Protein AF-0000000068105060 (afdb_homodimer)

Sequence (1138 aa):
MLHSFTGTIVTPLQQAKKQLSLEEVIQKEKKWDTNNPNSKKIDKLIGEMIALQNLPFSFVEGLGFRRLIQELAPKYNFRGRNFFTDFVCNELYIKLAAKVKELIEKYDYKSFTTDIWTDPSSGVSLLSLTCHGVSENFERSSIVLKCETFDDRHTGDIIAEKFNTMLAEWNISNEKVHCMIRDEGSNMKRGMRLALLNDLDCTVHKLQIVIRHGLRSQECIEAVKQKCKKITSHFNHSTIAQKQLEKIQDRLNQSHLKVFQDCVTRWNSTFYMFERFMKIKDALSLYANDHNIESILPEEWKVIECCLEVLKPFEEATREMSSSQALISSVIPIIQMLLKKLDVYLTKPRESDSIRLAVSNLKSQFSAKFSSLEDNNLYAISTYLDPRYKHKFFKPVTEEKIKDEIIKMVNDPVVPDSPKSPAEKTKRMRMGDSLDPEPGTSSMSKKTCLKSDLAMMLGSSSEDEGEGEPDNSSPDALLRKELVIYRNKKRLDLDENPLNWWKVNRCEFKILSKLACRYLSPPPASVPSEQLFSGAGLIYNPLRNRLEAEKAAILLFIKYNSPIFNFNYMLHSFTGTIVTPLQQAKKQLSLEEVIQKEKKWDTNNPNSKKIDKLIGEMIALQNLPFSFVEGLGFRRLIQELAPKYNFRGRNFFTDFVCNELYIKLAAKVKELIEKYDYKSFTTDIWTDPSSGVSLLSLTCHGVSENFERSSIVLKCETFDDRHTGDIIAEKFNTMLAEWNISNEKVHCMIRDEGSNMKRGMRLALLNDLDCTVHKLQIVIRHGLRSQECIEAVKQKCKKITSHFNHSTIAQKQLEKIQDRLNQSHLKVFQDCVTRWNSTFYMFERFMKIKDALSLYANDHNIESILPEEWKVIECCLEVLKPFEEATREMSSSQALISSVIPIIQMLLKKLDVYLTKPRESDSIRLAVSNLKSQFSAKFSSLEDNNLYAISTYLDPRYKHKFFKPVTEEKIKDEIIKMVNDPVVPDSPKSPAEKTKRMRMGDSLDPEPGTSSMSKKTCLKSDLAMMLGSSSEDEGEGEPDNSSPDALLRKELVIYRNKKRLDLDENPLNWWKVNRCEFKILSKLACRYLSPPPASVPSEQLFSGAGLIYNPLRNRLEAEKAAILLFIKYNSPIFNFNY

Nearest PDB structures (foldseek):
  4d1q-assembly1_A-2  TM=7.156E-01  e=6.241E-18  Musca domestica
  6dww-assembly1_A  TM=7.640E-01  e=5.724E-16  Musca domestica
  8sjd-assembly1_D  TM=7.293E-01  e=8.371E-16  Musca domestica
  8sjd-assembly1_A  TM=7.475E-01  e=1.906E-14  Musca domestica
  2bw3-assembly1_A  TM=6.206E-01  e=7.525E-15  Musca domestica

Structure (mmCIF, N/CA/C/O backbone):
data_AF-0000000068105060-model_v1
#
loop_
_entity.id
_entity.type
_entity.pdbx_description
1 polymer 'HAT C-terminal dimerisation domain-containing protein'
#
loop_
_atom_site.group_PDB
_atom_site.id
_atom_site.type_symbol
_atom_site.label_atom_id
_atom_site.label_alt_id
_atom_site.label_comp_id
_atom_site.label_asym_id
_atom_site.label_entity_id
_atom_site.label_seq_id
_atom_site.pdbx_PDB_ins_code
_atom_site.Cartn_x
_atom_site.Cartn_y
_atom_site.Cartn_z
_atom_site.occupancy
_atom_site.B_iso_or_equiv
_atom_site.auth_seq_id
_atom_site.auth_comp_id
_atom_site.auth_asym_id
_atom_site.auth_atom_id
_atom_site.pdbx_PDB_model_num
ATOM 1 N N . MET A 1 1 ? -19.062 -10.891 -35.531 1 18.02 1 MET A N 1
ATOM 2 C CA . MET A 1 1 ? -19.422 -10.398 -34.219 1 18.02 1 MET A CA 1
ATOM 3 C C . MET A 1 1 ? -18.875 -11.312 -33.125 1 18.02 1 MET A C 1
ATOM 5 O O . MET A 1 1 ? -19.469 -11.438 -32.062 1 18.02 1 MET A O 1
ATOM 9 N N . LEU A 1 2 ? -17.766 -11.977 -33.375 1 18.69 2 LEU A N 1
ATOM 10 C CA . LEU A 1 2 ? -17.25 -13.273 -32.938 1 18.69 2 LEU A CA 1
ATOM 11 C C . LEU A 1 2 ? -16.781 -13.227 -31.484 1 18.69 2 LEU A C 1
ATOM 13 O O . LEU A 1 2 ? -15.867 -12.461 -31.156 1 18.69 2 LEU A O 1
ATOM 17 N N . HIS A 1 3 ? -17.703 -13.367 -30.453 1 21 3 HIS A N 1
ATOM 18 C CA . HIS A 1 3 ? -17.828 -13.477 -29 1 21 3 HIS A CA 1
ATOM 19 C C . HIS A 1 3 ? -16.797 -14.422 -28.422 1 21 3 HIS A C 1
ATOM 21 O O . HIS A 1 3 ? -16.938 -15.641 -28.516 1 21 3 HIS A O 1
ATOM 27 N N . SER A 1 4 ? -15.562 -14.148 -28.859 1 23.39 4 SER A N 1
ATOM 28 C CA . SER A 1 4 ? -14.477 -15.109 -28.719 1 23.39 4 SER A CA 1
ATOM 29 C C . SER A 1 4 ? -14.383 -15.617 -27.281 1 23.39 4 SER A C 1
ATOM 31 O O . SER A 1 4 ? -14.32 -14.828 -26.328 1 23.39 4 SER A O 1
ATOM 33 N N . PHE A 1 5 ? -14.961 -16.719 -26.969 1 24.86 5 PHE A N 1
ATOM 34 C CA . PHE A 1 5 ? -15.102 -17.656 -25.859 1 24.86 5 PHE A CA 1
ATOM 35 C C . PHE A 1 5 ? -13.742 -17.969 -25.25 1 24.86 5 PHE A C 1
ATOM 37 O O . PHE A 1 5 ? -13.117 -18.969 -25.609 1 24.86 5 PHE A O 1
ATOM 44 N N . THR A 1 6 ? -12.758 -17.078 -25.438 1 30.95 6 THR A N 1
ATOM 45 C CA . THR A 1 6 ? -11.445 -17.453 -24.906 1 30.95 6 THR A CA 1
ATOM 46 C C . THR A 1 6 ? -11.578 -18 -23.484 1 30.95 6 THR A C 1
ATOM 48 O O . THR A 1 6 ? -12.117 -17.312 -22.609 1 30.95 6 THR A O 1
ATOM 51 N N . GLY A 1 7 ? -11.883 -19.156 -23.359 1 31.59 7 GLY A N 1
ATOM 52 C CA . GLY A 1 7 ? -12.062 -19.969 -22.156 1 31.59 7 GLY A CA 1
ATOM 53 C C . GLY A 1 7 ? -11.016 -19.703 -21.094 1 31.59 7 GLY A C 1
ATOM 54 O O . GLY A 1 7 ? -9.953 -20.328 -21.094 1 31.59 7 GLY A O 1
ATOM 55 N N . THR A 1 8 ? -10.578 -18.484 -20.891 1 38.88 8 THR A N 1
ATOM 56 C CA . THR A 1 8 ? -9.641 -18 -19.891 1 38.88 8 THR A CA 1
ATOM 57 C C . THR A 1 8 ? -9.844 -18.719 -18.562 1 38.88 8 THR A C 1
ATOM 59 O O . THR A 1 8 ? -10.961 -18.781 -18.047 1 38.88 8 THR A O 1
ATOM 62 N N . ILE A 1 9 ? -8.969 -19.812 -18.375 1 45.62 9 ILE A N 1
ATOM 63 C CA . ILE A 1 9 ? -8.836 -20.688 -17.219 1 45.62 9 ILE A CA 1
ATOM 64 C C . ILE A 1 9 ? -8.906 -19.859 -15.938 1 45.62 9 ILE A C 1
ATOM 66 O O . ILE A 1 9 ? -8.07 -18.984 -15.711 1 45.62 9 ILE A O 1
ATOM 70 N N . VAL A 1 10 ? -10.109 -19.656 -15.383 1 60.59 10 VAL A N 1
ATOM 71 C CA . VAL A 1 10 ? -10.609 -18.781 -14.328 1 60.59 10 VAL A CA 1
ATOM 72 C C . VAL A 1 10 ? -10.305 -19.406 -12.961 1 60.59 10 VAL A C 1
ATOM 74 O O . VAL A 1 10 ? -10.547 -20.594 -12.734 1 60.59 10 VAL A O 1
ATOM 77 N N . THR A 1 11 ? -9.297 -18.969 -12.172 1 73.12 11 THR A N 1
ATOM 78 C CA . THR A 1 11 ? -9.094 -19.312 -10.773 1 73.12 11 THR A CA 1
ATOM 79 C C . THR A 1 11 ? -10.422 -19.359 -10.031 1 73.12 11 THR A C 1
ATOM 81 O O . THR A 1 11 ? -11.43 -18.828 -10.508 1 73.12 11 THR A O 1
ATOM 84 N N . PRO A 1 12 ? -10.43 -20.203 -9.039 1 73.06 12 PRO A N 1
ATOM 85 C CA . PRO A 1 12 ? -11.672 -20.234 -8.25 1 73.06 12 PRO A CA 1
ATOM 86 C C . PRO A 1 12 ? -12.18 -18.844 -7.895 1 73.06 12 PRO A C 1
ATOM 88 O O . PRO A 1 12 ? -13.391 -18.609 -7.898 1 73.06 12 PRO A O 1
ATOM 91 N N . LEU A 1 13 ? -11.281 -18.062 -7.648 1 76.75 13 LEU A N 1
ATOM 92 C CA . LEU A 1 13 ? -11.672 -16.688 -7.32 1 76.75 13 LEU A CA 1
ATOM 93 C C . LEU A 1 13 ? -12.328 -16.016 -8.523 1 76.75 13 LEU A C 1
ATOM 95 O O . LEU A 1 13 ? -13.352 -15.336 -8.375 1 76.75 13 LEU A O 1
ATOM 99 N N . GLN A 1 14 ? -11.742 -16.234 -9.68 1 74.88 14 GLN A N 1
ATOM 100 C CA . GLN A 1 14 ? -12.289 -15.648 -10.906 1 74.88 14 GLN A CA 1
ATOM 101 C C . GLN A 1 14 ? -13.641 -16.266 -11.25 1 74.88 14 GLN A C 1
ATOM 103 O O . GLN A 1 14 ? -14.547 -15.57 -11.711 1 74.88 14 GLN A O 1
ATOM 108 N N . GLN A 1 15 ? -13.719 -17.547 -10.961 1 77.19 15 GLN A N 1
ATOM 109 C CA . GLN A 1 15 ? -14.977 -18.25 -11.203 1 77.19 15 GLN A CA 1
ATOM 110 C C . GLN A 1 15 ? -16.078 -17.719 -10.273 1 77.19 15 GLN A C 1
ATOM 112 O O . GLN A 1 15 ? -17.219 -17.547 -10.703 1 77.19 15 GLN A O 1
ATOM 117 N N . ALA A 1 16 ? -15.719 -17.562 -9.07 1 80.25 16 ALA A N 1
ATOM 118 C CA . ALA A 1 16 ? -16.688 -17.031 -8.102 1 80.25 16 ALA A CA 1
ATOM 119 C C . ALA A 1 16 ? -17.172 -15.648 -8.5 1 80.25 16 ALA A C 1
ATOM 121 O O . ALA A 1 16 ? -18.344 -15.328 -8.352 1 80.25 16 ALA A O 1
ATOM 122 N N . LYS A 1 17 ? -16.359 -14.922 -9.008 1 81.19 17 LYS A N 1
ATOM 123 C CA . LYS A 1 17 ? -16.703 -13.578 -9.461 1 81.19 17 LYS A CA 1
ATOM 124 C C . LYS A 1 17 ? -17.656 -13.641 -10.656 1 81.19 17 LYS A C 1
ATOM 126 O O . LYS A 1 17 ? -18.625 -12.883 -10.711 1 81.19 17 LYS A O 1
ATOM 131 N N . LYS A 1 18 ? -17.297 -14.516 -11.562 1 77.62 18 LYS A N 1
ATOM 132 C CA . LYS A 1 18 ? -18.141 -14.688 -12.734 1 77.62 18 LYS A CA 1
ATOM 133 C C . LYS A 1 18 ? -19.547 -15.156 -12.336 1 77.62 18 LYS A C 1
ATOM 135 O O . LYS A 1 18 ? -20.547 -14.688 -12.891 1 77.62 18 LYS A O 1
ATOM 140 N N . GLN A 1 19 ? -19.578 -16.016 -11.383 1 77.25 19 GLN A N 1
ATOM 141 C CA . GLN A 1 19 ? -20.859 -16.531 -10.922 1 77.25 19 GLN A CA 1
ATOM 142 C C . GLN A 1 19 ? -21.703 -15.438 -10.281 1 77.25 19 GLN A C 1
ATOM 144 O O . GLN A 1 19 ? -22.922 -15.367 -10.492 1 77.25 19 GLN A O 1
ATOM 149 N N . LEU A 1 20 ? -21.094 -14.703 -9.516 1 78.75 20 LEU A N 1
ATOM 150 C CA . LEU A 1 20 ? -21.797 -13.594 -8.883 1 78.75 20 LEU A CA 1
ATOM 151 C C . LEU A 1 20 ? -22.344 -12.625 -9.922 1 78.75 20 LEU A C 1
ATOM 153 O O . LEU A 1 20 ? -23.469 -12.148 -9.805 1 78.75 20 LEU A O 1
ATOM 157 N N . SER A 1 21 ? -21.547 -12.383 -10.898 1 74.88 21 SER A N 1
ATOM 158 C CA . SER A 1 21 ? -21.969 -11.492 -11.969 1 74.88 21 SER A CA 1
ATOM 159 C C . SER A 1 21 ? -23.172 -12.062 -12.727 1 74.88 21 SER A C 1
ATOM 161 O O . SER A 1 21 ? -24.078 -11.32 -13.102 1 74.88 21 SER A O 1
ATOM 163 N N . LEU A 1 22 ? -23.109 -13.398 -12.891 1 76.06 22 LEU A N 1
ATOM 164 C CA . LEU A 1 22 ? -24.219 -14.07 -13.578 1 76.06 22 LEU A CA 1
ATOM 165 C C . LEU A 1 22 ? -25.5 -13.984 -12.75 1 76.06 22 LEU A C 1
ATOM 167 O O . LEU A 1 22 ? -26.578 -13.758 -13.297 1 76.06 22 LEU A O 1
ATOM 171 N N . GLU A 1 23 ? -25.359 -14.148 -11.555 1 78.44 23 GLU A N 1
ATOM 172 C CA . GLU A 1 23 ? -26.516 -14.062 -10.664 1 78.44 23 GLU A CA 1
ATOM 173 C C . GLU A 1 23 ? -27.109 -12.656 -10.672 1 78.44 23 GLU A C 1
ATOM 175 O O . GLU A 1 23 ? -28.328 -12.5 -10.609 1 78.44 23 GLU A O 1
ATOM 180 N N . GLU A 1 24 ? -26.297 -11.719 -10.766 1 77.06 24 GLU A N 1
ATOM 181 C CA . GLU A 1 24 ? -26.734 -10.328 -10.812 1 77.06 24 GLU A CA 1
ATOM 182 C C . GLU A 1 24 ? -27.547 -10.055 -12.07 1 77.06 24 GLU A C 1
ATOM 184 O O . GLU A 1 24 ? -28.547 -9.328 -12.016 1 77.06 24 GLU A O 1
ATOM 189 N N . VAL A 1 25 ? -27.125 -10.688 -13.109 1 69.81 25 VAL A N 1
ATOM 190 C CA . VAL A 1 25 ? -27.797 -10.477 -14.383 1 69.81 25 VAL A CA 1
ATOM 191 C C . VAL A 1 25 ? -29.172 -11.141 -14.359 1 69.81 25 VAL A C 1
ATOM 193 O O . VAL A 1 25 ? -30.156 -10.578 -14.852 1 69.81 25 VAL A O 1
ATOM 196 N N . ILE A 1 26 ? -29.25 -12.258 -13.727 1 73.62 26 ILE A N 1
ATOM 197 C CA . ILE A 1 26 ? -30.484 -13.031 -13.688 1 73.62 26 ILE A CA 1
ATOM 198 C C . ILE A 1 26 ? -31.5 -12.312 -12.805 1 73.62 26 ILE A C 1
ATOM 200 O O . ILE A 1 26 ? -32.688 -12.312 -13.109 1 73.62 26 ILE A O 1
ATOM 204 N N . GLN A 1 27 ? -31.062 -11.656 -11.836 1 76.06 27 GLN A N 1
ATOM 205 C CA . GLN A 1 27 ? -31.969 -11.039 -10.867 1 76.06 27 GLN A CA 1
ATOM 206 C C . GLN A 1 27 ? -32.156 -9.555 -11.156 1 76.06 27 GLN A C 1
ATOM 208 O O . GLN A 1 27 ? -32.656 -8.805 -10.305 1 76.06 27 GLN A O 1
ATOM 213 N N . LYS A 1 28 ? -31.781 -9.148 -12.289 1 74.56 28 LYS A N 1
ATOM 214 C CA . LYS A 1 28 ? -31.766 -7.73 -12.633 1 74.56 28 LYS A CA 1
ATOM 215 C C . LYS A 1 28 ? -33.156 -7.129 -12.547 1 74.56 28 LYS A C 1
ATOM 217 O O . LYS A 1 28 ? -33.312 -5.988 -12.109 1 74.56 28 LYS A O 1
ATOM 222 N N . GLU A 1 29 ? -34.094 -7.844 -12.844 1 71.62 29 GLU A N 1
ATOM 223 C CA . GLU A 1 29 ? -35.469 -7.344 -12.883 1 71.62 29 GLU A CA 1
ATOM 224 C C . GLU A 1 29 ? -36 -7.078 -11.469 1 71.62 29 GLU A C 1
ATOM 226 O O . GLU A 1 29 ? -36.875 -6.25 -11.281 1 71.62 29 GLU A O 1
ATOM 231 N N . LYS A 1 30 ? -35.469 -7.637 -10.555 1 78.56 30 LYS A N 1
ATOM 232 C CA . LYS A 1 30 ? -35.969 -7.508 -9.18 1 78.56 30 LYS A CA 1
ATOM 233 C C . LYS A 1 30 ? -35.188 -6.441 -8.422 1 78.56 30 LYS A C 1
ATOM 235 O O . LYS A 1 30 ? -35.5 -6.113 -7.281 1 78.56 30 LYS A O 1
ATOM 240 N N . LYS A 1 31 ? -34.312 -5.82 -9.18 1 87.56 31 LYS A N 1
ATOM 241 C CA . LYS A 1 31 ? -33.438 -4.875 -8.5 1 87.56 31 LYS A CA 1
ATOM 242 C C . LYS A 1 31 ? -33.938 -3.445 -8.641 1 87.56 31 LYS A C 1
ATOM 244 O O . LYS A 1 31 ? -34.719 -3.146 -9.547 1 87.56 31 LYS A O 1
ATOM 249 N N . TRP A 1 32 ? -33.625 -2.604 -7.684 1 87.5 32 TRP A N 1
ATOM 250 C CA . TRP A 1 32 ? -34 -1.194 -7.711 1 87.5 32 TRP A CA 1
ATOM 251 C C . TRP A 1 32 ? -33.375 -0.483 -8.898 1 87.5 32 TRP A C 1
ATOM 253 O O . TRP A 1 32 ? -32.219 -0.784 -9.266 1 87.5 32 TRP A O 1
ATOM 263 N N . ASP A 1 33 ? -34.062 0.39 -9.422 1 81.69 33 ASP A N 1
ATOM 264 C CA . ASP A 1 33 ? -33.5 1.203 -10.492 1 81.69 33 ASP A CA 1
ATOM 265 C C . ASP A 1 33 ? -32.562 2.266 -9.945 1 81.69 33 ASP A C 1
ATOM 267 O O . ASP A 1 33 ? -32.469 2.443 -8.727 1 81.69 33 ASP A O 1
ATOM 271 N N . THR A 1 34 ? -31.891 2.9 -10.844 1 80.81 34 THR A N 1
ATOM 272 C CA . THR A 1 34 ? -30.875 3.891 -10.492 1 80.81 34 THR A CA 1
ATOM 273 C C . THR A 1 34 ? -31.516 5.094 -9.797 1 80.81 34 THR A C 1
ATOM 275 O O . THR A 1 34 ? -30.875 5.762 -8.992 1 80.81 34 THR A O 1
ATOM 278 N N . ASN A 1 35 ? -32.781 5.281 -10.047 1 84.38 35 ASN A N 1
ATOM 279 C CA . ASN A 1 35 ? -33.438 6.465 -9.508 1 84.38 35 ASN A CA 1
ATOM 280 C C . ASN A 1 35 ? -34.156 6.156 -8.195 1 84.38 35 ASN A C 1
ATOM 282 O O . ASN A 1 35 ? -34.688 7.059 -7.547 1 84.38 35 ASN A O 1
ATOM 286 N N . ASN A 1 36 ? -34.125 4.918 -7.793 1 89.69 36 ASN A N 1
ATOM 287 C CA . ASN A 1 36 ? -34.688 4.543 -6.508 1 89.69 36 ASN A CA 1
ATOM 288 C C . ASN A 1 36 ? -34 5.254 -5.352 1 89.69 36 ASN A C 1
ATOM 290 O O . ASN A 1 36 ? -32.75 5.312 -5.305 1 89.69 36 ASN A O 1
ATOM 294 N N . PRO A 1 37 ? -34.781 5.824 -4.496 1 91.75 37 PRO A N 1
ATOM 295 C CA . PRO A 1 37 ? -34.188 6.582 -3.387 1 91.75 37 PRO A CA 1
ATOM 296 C C . PRO A 1 37 ? -33.281 5.727 -2.508 1 91.75 37 PRO A C 1
ATOM 298 O O . PRO A 1 37 ? -32.281 6.219 -2.006 1 91.75 37 PRO A O 1
ATOM 301 N N . ASN A 1 38 ? -33.688 4.555 -2.311 1 92.5 38 ASN A N 1
ATOM 302 C CA . ASN A 1 38 ? -32.844 3.668 -1.514 1 92.5 38 ASN A CA 1
ATOM 303 C C . ASN A 1 38 ? -31.516 3.393 -2.201 1 92.5 38 ASN A C 1
ATOM 305 O O . ASN A 1 38 ? -30.469 3.348 -1.547 1 92.5 38 ASN A O 1
ATOM 309 N N . SER A 1 39 ? -31.578 3.195 -3.451 1 93.44 39 SER A N 1
ATOM 310 C CA . SER A 1 39 ? -30.359 2.975 -4.227 1 93.44 39 SER A CA 1
ATOM 311 C C . SER A 1 39 ? -29.438 4.184 -4.156 1 93.44 39 SER A C 1
ATOM 313 O O . SER A 1 39 ? -28.219 4.035 -4 1 93.44 39 SER A O 1
ATOM 315 N N . LYS A 1 40 ? -30.047 5.301 -4.254 1 93.94 40 LYS A N 1
ATOM 316 C CA . LYS A 1 40 ? -29.266 6.535 -4.203 1 93.94 40 LYS A CA 1
ATOM 317 C C . LYS A 1 40 ? -28.594 6.715 -2.842 1 93.94 40 LYS A C 1
ATOM 319 O O . LYS A 1 40 ? -27.469 7.176 -2.756 1 93.94 40 LYS A O 1
ATOM 324 N N . LYS A 1 41 ? -29.344 6.422 -1.874 1 95.5 41 LYS A N 1
ATOM 325 C CA . LYS A 1 41 ? -28.812 6.52 -0.52 1 95.5 41 LYS A CA 1
ATOM 326 C C . LYS A 1 41 ? -27.641 5.566 -0.325 1 95.5 41 LYS A C 1
ATOM 328 O O . LYS A 1 41 ? -26.609 5.941 0.257 1 95.5 41 LYS A O 1
ATOM 333 N N . ILE A 1 42 ? -27.781 4.375 -0.786 1 96.12 42 ILE A N 1
ATOM 334 C CA . ILE A 1 42 ? -26.734 3.373 -0.667 1 96.12 42 ILE A CA 1
ATOM 335 C C . ILE A 1 42 ? -25.516 3.799 -1.494 1 96.12 42 ILE A C 1
ATOM 337 O O . ILE A 1 42 ? -24.375 3.664 -1.049 1 96.12 42 ILE A O 1
ATOM 341 N N . ASP A 1 43 ? -25.766 4.32 -2.697 1 96.44 43 ASP A N 1
ATOM 342 C CA . ASP A 1 43 ? -24.688 4.828 -3.543 1 96.44 43 ASP A CA 1
ATOM 343 C C . ASP A 1 43 ? -23.891 5.914 -2.826 1 96.44 43 ASP A C 1
ATOM 345 O O . ASP A 1 43 ? -22.656 5.926 -2.877 1 96.44 43 ASP A O 1
ATOM 349 N N . LYS A 1 44 ? -24.594 6.797 -2.197 1 96.75 44 LYS A N 1
ATOM 350 C CA . LYS A 1 44 ? -23.953 7.883 -1.457 1 96.75 44 LYS A CA 1
ATOM 351 C C . LYS A 1 44 ? -23.062 7.34 -0.345 1 96.75 44 LYS A C 1
ATOM 353 O O . LYS A 1 44 ? -21.906 7.762 -0.205 1 96.75 44 LYS A O 1
ATOM 358 N N . LEU A 1 45 ? -23.609 6.434 0.405 1 97.31 45 LEU A N 1
ATOM 359 C CA . LEU A 1 45 ? -22.875 5.871 1.533 1 97.31 45 LEU A CA 1
ATOM 360 C C . LEU A 1 45 ? -21.641 5.113 1.054 1 97.31 45 LEU A C 1
ATOM 362 O O . LEU A 1 45 ? -20.578 5.176 1.687 1 97.31 45 LEU A O 1
ATOM 366 N N . ILE A 1 46 ? -21.75 4.379 -0.064 1 97.62 46 ILE A N 1
ATOM 367 C CA . ILE A 1 46 ? -20.625 3.664 -0.641 1 97.62 46 ILE A CA 1
ATOM 368 C C . ILE A 1 46 ? -19.578 4.664 -1.13 1 97.62 46 ILE A C 1
ATOM 370 O O . ILE A 1 46 ? -18.375 4.488 -0.891 1 97.62 46 ILE A O 1
ATOM 374 N N . GLY A 1 47 ? -20 5.68 -1.841 1 97.19 47 GLY A N 1
ATOM 375 C CA . GLY A 1 47 ? -19.094 6.727 -2.281 1 97.19 47 GLY A CA 1
ATOM 376 C C . GLY A 1 47 ? -18.328 7.371 -1.14 1 97.19 47 GLY A C 1
ATOM 377 O O . GLY A 1 47 ? -17.125 7.582 -1.235 1 97.19 47 GLY A O 1
ATOM 378 N N . GLU A 1 48 ? -19.016 7.688 -0.063 1 97.12 48 GLU A N 1
ATOM 379 C CA . GLU A 1 48 ? -18.375 8.258 1.123 1 97.12 48 GLU A CA 1
ATOM 380 C C . GLU A 1 48 ? -17.375 7.285 1.733 1 97.12 48 GLU A C 1
ATOM 382 O O . GLU A 1 48 ? -16.312 7.695 2.195 1 97.12 48 GLU A O 1
ATOM 387 N N . MET A 1 49 ? -17.766 6.008 1.767 1 97.25 49 MET A N 1
ATOM 388 C CA . MET A 1 49 ? -16.875 4.984 2.305 1 97.25 49 MET A CA 1
ATOM 389 C C . MET A 1 49 ? -15.57 4.934 1.515 1 97.25 49 MET A C 1
ATOM 391 O O . MET A 1 49 ? -14.484 4.852 2.1 1 97.25 49 MET A O 1
ATOM 395 N N . ILE A 1 50 ? -15.664 4.973 0.201 1 96.12 50 ILE A N 1
ATOM 396 C CA . ILE A 1 50 ? -14.5 4.945 -0.674 1 96.12 50 ILE A CA 1
ATOM 397 C C . ILE A 1 50 ? -13.578 6.113 -0.34 1 96.12 50 ILE A C 1
ATOM 399 O O . ILE A 1 50 ? -12.367 5.938 -0.202 1 96.12 50 ILE A O 1
ATOM 403 N N . ALA A 1 51 ? -14.102 7.242 -0.143 1 95 51 ALA A N 1
ATOM 404 C CA . ALA A 1 51 ? -13.328 8.445 0.15 1 95 51 ALA A CA 1
ATOM 405 C C . ALA A 1 51 ? -12.766 8.406 1.568 1 95 51 ALA A C 1
ATOM 407 O O . ALA A 1 51 ? -11.562 8.594 1.774 1 95 51 ALA A O 1
ATOM 408 N N . LEU A 1 52 ? -13.594 8.125 2.553 1 94.44 52 LEU A N 1
ATOM 409 C CA . LEU A 1 52 ? -13.25 8.188 3.967 1 94.44 52 LEU A CA 1
ATOM 410 C C . LEU A 1 52 ? -12.172 7.168 4.312 1 94.44 52 LEU A C 1
ATOM 412 O O . LEU A 1 52 ? -11.344 7.402 5.199 1 94.44 52 LEU A O 1
ATOM 416 N N . GLN A 1 53 ? -12.18 6.078 3.611 1 93.06 53 GLN A N 1
ATOM 417 C CA . GLN A 1 53 ? -11.25 5.012 3.973 1 93.06 53 GLN A CA 1
ATOM 418 C C . GLN A 1 53 ? -10.211 4.789 2.875 1 93.06 53 GLN A C 1
ATOM 420 O O . GLN A 1 53 ? -9.562 3.742 2.83 1 93.06 53 GLN A O 1
ATOM 425 N N . ASN A 1 54 ? -10.141 5.723 1.942 1 90.81 54 ASN A N 1
ATOM 426 C CA . ASN A 1 54 ? -9.117 5.73 0.901 1 90.81 54 ASN A CA 1
ATOM 427 C C . ASN A 1 54 ? -9.133 4.438 0.093 1 90.81 54 ASN A C 1
ATOM 429 O O . ASN A 1 54 ? -8.078 3.844 -0.155 1 90.81 54 ASN A O 1
ATOM 433 N N . LEU A 1 55 ? -10.25 3.922 -0.273 1 93.31 55 LEU A N 1
ATOM 434 C CA . LEU A 1 55 ? -10.359 2.674 -1.019 1 93.31 55 LEU A CA 1
ATOM 435 C C . LEU A 1 55 ? -10.227 2.922 -2.518 1 93.31 55 LEU A C 1
ATOM 437 O O . LEU A 1 55 ? -10.68 3.949 -3.025 1 93.31 55 LEU A O 1
ATOM 441 N N . PRO A 1 56 ? -9.562 1.97 -3.24 1 92.06 56 PRO A N 1
ATOM 442 C CA . PRO A 1 56 ? -9.664 2.057 -4.699 1 92.06 56 PRO A CA 1
ATOM 443 C C . PRO A 1 56 ? -11.094 1.897 -5.207 1 92.06 56 PRO A C 1
ATOM 445 O O . PRO A 1 56 ? -11.898 1.191 -4.59 1 92.06 56 PRO A O 1
ATOM 448 N N . PHE A 1 57 ? -11.398 2.52 -6.301 1 92.88 57 PHE A N 1
ATOM 449 C CA . PHE A 1 57 ? -12.75 2.445 -6.84 1 92.88 57 PHE A CA 1
ATOM 450 C C . PHE A 1 57 ? -13.102 1.012 -7.223 1 92.88 57 PHE A C 1
ATOM 452 O O . PHE A 1 57 ? -14.273 0.629 -7.207 1 92.88 57 PHE A O 1
ATOM 459 N N . SER A 1 58 ? -12.148 0.208 -7.539 1 92.62 58 SER A N 1
ATOM 460 C CA . SER A 1 58 ? -12.375 -1.182 -7.922 1 92.62 58 SER A CA 1
ATOM 461 C C . SER A 1 58 ? -12.859 -2.012 -6.738 1 92.62 58 SER A C 1
ATOM 463 O O . SER A 1 58 ? -13.305 -3.146 -6.91 1 92.62 58 SER A O 1
ATOM 465 N N . PHE A 1 59 ? -12.758 -1.458 -5.578 1 93.69 59 PHE A N 1
ATOM 466 C CA . PHE A 1 59 ? -13.211 -2.135 -4.367 1 93.69 59 PHE A CA 1
ATOM 467 C C . PHE A 1 59 ? -14.641 -2.639 -4.527 1 93.69 59 PHE A C 1
ATOM 469 O O . PHE A 1 59 ? -14.969 -3.742 -4.086 1 93.69 59 PHE A O 1
ATOM 476 N N . VAL A 1 60 ? -15.484 -1.844 -5.141 1 95.62 60 VAL A N 1
ATOM 477 C CA . VAL A 1 60 ? -16.922 -2.111 -5.215 1 95.62 60 VAL A CA 1
ATOM 478 C C . VAL A 1 60 ? -17.172 -3.328 -6.102 1 95.62 60 VAL A C 1
ATOM 480 O O . VAL A 1 60 ? -18.25 -3.912 -6.07 1 95.62 60 VAL A O 1
ATOM 483 N N . GLU A 1 61 ? -16.203 -3.652 -6.82 1 93.69 61 GLU A N 1
ATOM 484 C CA . GLU A 1 61 ? -16.328 -4.805 -7.707 1 93.69 61 GLU A CA 1
ATOM 485 C C . GLU A 1 61 ? -15.812 -6.078 -7.031 1 93.69 61 GLU A C 1
ATOM 487 O O . GLU A 1 61 ? -15.93 -7.168 -7.594 1 93.69 61 GLU A O 1
ATOM 492 N N . GLY A 1 62 ? -15.273 -5.934 -5.871 1 93.88 62 GLY A N 1
ATOM 493 C CA . GLY A 1 62 ? -14.719 -7.074 -5.16 1 93.88 62 GLY A CA 1
ATOM 494 C C . GLY A 1 62 ? -15.766 -8.094 -4.758 1 93.88 62 GLY A C 1
ATOM 495 O O . GLY A 1 62 ? -16.891 -7.734 -4.422 1 93.88 62 GLY A O 1
ATOM 496 N N . LEU A 1 63 ? -15.383 -9.344 -4.742 1 94 63 LEU A N 1
ATOM 497 C CA . LEU A 1 63 ? -16.281 -10.453 -4.453 1 94 63 LEU A CA 1
ATOM 498 C C . LEU A 1 63 ? -16.812 -10.375 -3.023 1 94 63 LEU A C 1
ATOM 500 O O . LEU A 1 63 ? -18 -10.562 -2.781 1 94 63 LEU A O 1
ATOM 504 N N . GLY A 1 64 ? -15.898 -10.07 -2.066 1 95.44 64 GLY A N 1
ATOM 505 C CA . GLY A 1 64 ? -16.281 -10.008 -0.666 1 95.44 64 GLY A CA 1
ATOM 506 C C . GLY A 1 64 ? -17.312 -8.93 -0.378 1 95.44 64 GLY A C 1
ATOM 507 O O . GLY A 1 64 ? -18.328 -9.188 0.269 1 95.44 64 GLY A O 1
ATOM 508 N N . PHE A 1 65 ? -17.109 -7.773 -0.93 1 96.69 65 PHE A N 1
ATOM 509 C CA . PHE A 1 65 ? -18.016 -6.645 -0.724 1 96.69 65 PHE A CA 1
ATOM 510 C C . PHE A 1 65 ? -19.375 -6.914 -1.354 1 96.69 65 PHE A C 1
ATOM 512 O O . PHE A 1 65 ? -20.406 -6.664 -0.737 1 96.69 65 PHE A O 1
ATOM 519 N N . ARG A 1 66 ? -19.359 -7.387 -2.525 1 94.81 66 ARG A N 1
ATOM 520 C CA . ARG A 1 66 ? -20.594 -7.625 -3.244 1 94.81 66 ARG A CA 1
ATOM 521 C C . ARG A 1 66 ? -21.438 -8.695 -2.551 1 94.81 66 ARG A C 1
ATOM 523 O O . ARG A 1 66 ? -22.656 -8.586 -2.473 1 94.81 66 ARG A O 1
ATOM 530 N N . ARG A 1 67 ? -20.797 -9.758 -2.033 1 95 67 ARG A N 1
ATOM 531 C CA . ARG A 1 67 ? -21.516 -10.797 -1.305 1 95 67 ARG A CA 1
ATOM 532 C C . ARG A 1 67 ? -22.156 -10.234 -0.036 1 95 67 ARG A C 1
ATOM 534 O O . ARG A 1 67 ? -23.281 -10.586 0.305 1 95 67 ARG A O 1
ATOM 541 N N . LEU A 1 68 ? -21.453 -9.352 0.657 1 96.69 68 LEU A N 1
ATOM 542 C CA . LEU A 1 68 ? -21.969 -8.734 1.872 1 96.69 68 LEU A CA 1
ATOM 543 C C . LEU A 1 68 ? -23.172 -7.852 1.562 1 96.69 68 LEU A C 1
ATOM 545 O O . LEU A 1 68 ? -24.219 -7.957 2.219 1 96.69 68 LEU A O 1
ATOM 549 N N . ILE A 1 69 ? -23.078 -7.027 0.542 1 95.81 69 ILE A N 1
ATOM 550 C CA . ILE A 1 69 ? -24.141 -6.09 0.2 1 95.81 69 ILE A CA 1
ATOM 551 C C . ILE A 1 69 ? -25.344 -6.855 -0.335 1 95.81 69 ILE A C 1
ATOM 553 O O . ILE A 1 69 ? -26.5 -6.48 -0.073 1 95.81 69 ILE A O 1
ATOM 557 N N . GLN A 1 70 ? -25.047 -7.891 -1.112 1 93 70 GLN A N 1
ATOM 558 C CA . GLN A 1 70 ? -26.141 -8.711 -1.625 1 93 70 GLN A CA 1
ATOM 559 C C . GLN A 1 70 ? -27 -9.273 -0.487 1 93 70 GLN A C 1
ATOM 561 O O . GLN A 1 70 ? -28.219 -9.359 -0.604 1 93 70 GLN A O 1
ATOM 566 N N . GLU A 1 71 ? -26.375 -9.672 0.539 1 93.75 71 GLU A N 1
ATOM 567 C CA . GLU A 1 71 ? -27.078 -10.203 1.703 1 93.75 71 GLU A CA 1
ATOM 568 C C . GLU A 1 71 ? -27.859 -9.109 2.426 1 93.75 71 GLU A C 1
ATOM 570 O O . GLU A 1 71 ? -29 -9.32 2.838 1 93.75 71 GLU A O 1
ATOM 575 N N . LEU A 1 72 ? -27.297 -7.941 2.576 1 95.25 72 LEU A N 1
ATOM 576 C CA . LEU A 1 72 ? -27.875 -6.871 3.389 1 95.25 72 LEU A CA 1
ATOM 577 C C . LEU A 1 72 ? -28.891 -6.074 2.592 1 95.25 72 LEU A C 1
ATOM 579 O O . LEU A 1 72 ? -29.844 -5.535 3.16 1 95.25 72 LEU A O 1
ATOM 583 N N . ALA A 1 73 ? -28.688 -5.934 1.281 1 94.12 73 ALA A N 1
ATOM 584 C CA . ALA A 1 73 ? -29.578 -5.219 0.373 1 94.12 73 ALA A CA 1
ATOM 585 C C . ALA A 1 73 ? -29.766 -5.992 -0.93 1 94.12 73 ALA A C 1
ATOM 587 O O . ALA A 1 73 ? -29.266 -5.582 -1.979 1 94.12 73 ALA A O 1
ATOM 588 N N . PRO A 1 74 ? -30.578 -6.969 -0.897 1 91.62 74 PRO A N 1
ATOM 589 C CA . PRO A 1 74 ? -30.734 -7.859 -2.047 1 91.62 74 PRO A CA 1
ATOM 590 C C . PRO A 1 74 ? -31.312 -7.152 -3.27 1 91.62 74 PRO A C 1
ATOM 592 O O . PRO A 1 74 ? -31.094 -7.59 -4.402 1 91.62 74 PRO A O 1
ATOM 595 N N . LYS A 1 75 ? -31.953 -6.051 -3.051 1 92.69 75 LYS A N 1
ATOM 596 C CA . LYS A 1 75 ? -32.594 -5.359 -4.164 1 92.69 75 LYS A CA 1
ATOM 597 C C . LYS A 1 75 ? -31.672 -4.293 -4.758 1 92.69 75 LYS A C 1
ATOM 599 O O . LYS A 1 75 ? -32.031 -3.645 -5.746 1 92.69 75 LYS A O 1
ATOM 604 N N . TYR A 1 76 ? -30.562 -4.156 -4.172 1 93.25 76 TYR A N 1
ATOM 605 C CA . TYR A 1 76 ? -29.609 -3.166 -4.664 1 93.25 76 TYR A CA 1
ATOM 606 C C . TYR A 1 76 ? -28.938 -3.648 -5.941 1 93.25 76 TYR A C 1
ATOM 608 O O . TYR A 1 76 ? -28.469 -4.789 -6.016 1 93.25 76 TYR A O 1
ATOM 616 N N . ASN A 1 77 ? -28.875 -2.793 -6.891 1 90.12 77 ASN A N 1
ATOM 617 C CA . ASN A 1 77 ? -28.172 -3.084 -8.141 1 90.12 77 ASN A CA 1
ATOM 618 C C . ASN A 1 77 ? -26.719 -2.637 -8.086 1 90.12 77 ASN A C 1
ATOM 620 O O . ASN A 1 77 ? -26.438 -1.44 -8.008 1 90.12 77 ASN A O 1
ATOM 624 N N . PHE A 1 78 ? -25.844 -3.572 -8.234 1 90.38 78 PHE A N 1
ATOM 625 C CA . PHE A 1 78 ? -24.422 -3.281 -8.109 1 90.38 78 PHE A CA 1
ATOM 626 C C . PHE A 1 78 ? -23.953 -2.412 -9.266 1 90.38 78 PHE A C 1
ATOM 628 O O . PHE A 1 78 ? -24.391 -2.594 -10.406 1 90.38 78 PHE A O 1
ATOM 635 N N . ARG A 1 79 ? -23.125 -1.492 -8.906 1 90.25 79 ARG A N 1
ATOM 636 C CA . ARG A 1 79 ? -22.531 -0.584 -9.891 1 90.25 79 ARG A CA 1
ATOM 637 C C . ARG A 1 79 ? -21.031 -0.824 -10.023 1 90.25 79 ARG A C 1
ATOM 639 O O . ARG A 1 79 ? -20.406 -1.382 -9.117 1 90.25 79 ARG A O 1
ATOM 646 N N . GLY A 1 80 ? -20.516 -0.446 -11.141 1 91.31 80 GLY A N 1
ATOM 647 C CA . GLY A 1 80 ? -19.094 -0.604 -11.367 1 91.31 80 GLY A CA 1
ATOM 648 C C . GLY A 1 80 ? -18.281 0.582 -10.891 1 91.31 80 GLY A C 1
ATOM 649 O O . GLY A 1 80 ? -18.828 1.592 -10.453 1 91.31 80 GLY A O 1
ATOM 650 N N . ARG A 1 81 ? -17.031 0.443 -10.969 1 92.38 81 ARG A N 1
ATOM 651 C CA . ARG A 1 81 ? -16.109 1.461 -10.469 1 92.38 81 ARG A CA 1
ATOM 652 C C . ARG A 1 81 ? -16.297 2.781 -11.211 1 92.38 81 ARG A C 1
ATOM 654 O O . ARG A 1 81 ? -16.203 3.854 -10.609 1 92.38 81 ARG A O 1
ATOM 661 N N . ASN A 1 82 ? -16.594 2.766 -12.445 1 92.12 82 ASN A N 1
ATOM 662 C CA . ASN A 1 82 ? -16.75 3.98 -13.234 1 92.12 82 ASN A CA 1
ATOM 663 C C . ASN A 1 82 ? -17.953 4.797 -12.789 1 92.12 82 ASN A C 1
ATOM 665 O O . ASN A 1 82 ? -17.938 6.027 -12.852 1 92.12 82 ASN A O 1
ATOM 669 N N . PHE A 1 83 ? -19 4.059 -12.398 1 94.12 83 PHE A N 1
ATOM 670 C CA . PHE A 1 83 ? -20.188 4.742 -11.898 1 94.12 83 PHE A CA 1
ATOM 671 C C . PHE A 1 83 ? -19.844 5.57 -10.664 1 94.12 83 PHE A C 1
ATOM 673 O O . PHE A 1 83 ? -20.297 6.711 -10.531 1 94.12 83 PHE A O 1
ATOM 680 N N . PHE A 1 84 ? -19.062 5.094 -9.812 1 94.88 84 PHE A N 1
ATOM 681 C CA . PHE A 1 84 ? -18.719 5.793 -8.578 1 94.88 84 PHE A CA 1
ATOM 682 C C . PHE A 1 84 ? -17.703 6.891 -8.844 1 94.88 84 PHE A C 1
ATOM 684 O O . PHE A 1 84 ? -17.766 7.965 -8.242 1 94.88 84 PHE A O 1
ATOM 691 N N . THR A 1 85 ? -16.766 6.629 -9.727 1 90.81 85 THR A N 1
ATOM 692 C CA . THR A 1 85 ? -15.711 7.602 -10.016 1 90.81 85 THR A CA 1
ATOM 693 C C . THR A 1 85 ? -16.281 8.797 -10.781 1 90.81 85 THR A C 1
ATOM 695 O O . THR A 1 85 ? -15.961 9.945 -10.469 1 90.81 85 THR A O 1
ATOM 698 N N . ASP A 1 86 ? -17.156 8.531 -11.695 1 91.56 86 ASP A N 1
ATOM 699 C CA . ASP A 1 86 ? -17.562 9.562 -12.648 1 91.56 86 ASP A CA 1
ATOM 700 C C . ASP A 1 86 ? -18.859 10.227 -12.211 1 91.56 86 ASP A C 1
ATOM 702 O O . ASP A 1 86 ? -19.094 11.398 -12.5 1 91.56 86 ASP A O 1
ATOM 706 N N . PHE A 1 87 ? -19.641 9.492 -11.5 1 93.06 87 PHE A N 1
ATOM 707 C CA . PHE A 1 87 ? -20.953 10.047 -11.219 1 93.06 87 PHE A CA 1
ATOM 708 C C . PHE A 1 87 ? -21.125 10.297 -9.727 1 93.06 87 PHE A C 1
ATOM 710 O O . PHE A 1 87 ? -21.266 11.445 -9.297 1 93.06 87 PHE A O 1
ATOM 717 N N . VAL A 1 88 ? -21.062 9.273 -8.891 1 95.5 88 VAL A N 1
ATOM 718 C CA . VAL A 1 88 ? -21.406 9.375 -7.473 1 95.5 88 VAL A CA 1
ATOM 719 C C . VAL A 1 88 ? -20.453 10.367 -6.785 1 95.5 88 VAL A C 1
ATOM 721 O O . VAL A 1 88 ? -20.906 11.281 -6.094 1 95.5 88 VAL A O 1
ATOM 724 N N . CYS A 1 89 ? -19.156 10.211 -6.926 1 94.75 89 CYS A N 1
ATOM 725 C CA . CYS A 1 89 ? -18.188 11.062 -6.238 1 94.75 89 CYS A CA 1
ATOM 726 C C . CYS A 1 89 ? -18.266 12.5 -6.754 1 94.75 89 CYS A C 1
ATOM 728 O O . CYS A 1 89 ? -18.078 13.445 -5.992 1 94.75 89 CYS A O 1
ATOM 730 N N . ASN A 1 90 ? -18.531 12.625 -8.023 1 94.69 90 ASN A N 1
ATOM 731 C CA . ASN A 1 90 ? -18.719 13.969 -8.57 1 94.69 90 ASN A CA 1
ATOM 732 C C . ASN A 1 90 ? -19.953 14.648 -7.988 1 94.69 90 ASN A C 1
ATOM 734 O O . ASN A 1 90 ? -19.922 15.844 -7.695 1 94.69 90 ASN A O 1
ATOM 738 N N . GLU A 1 91 ? -20.969 13.883 -7.895 1 95.75 91 GLU A N 1
ATOM 739 C CA . GLU A 1 91 ? -22.172 14.422 -7.289 1 95.75 91 GLU A CA 1
ATOM 740 C C . GLU A 1 91 ? -21.938 14.812 -5.836 1 95.75 91 GLU A C 1
ATOM 742 O O . GLU A 1 91 ? -22.406 15.867 -5.391 1 95.75 91 GLU A O 1
ATOM 747 N N . LEU A 1 92 ? -21.297 13.969 -5.125 1 96.94 92 LEU A N 1
ATOM 748 C CA . LEU A 1 92 ? -20.969 14.266 -3.734 1 96.94 92 LEU A CA 1
ATOM 749 C C . LEU A 1 92 ? -20.109 15.523 -3.637 1 96.94 92 LEU A C 1
ATOM 751 O O . LEU A 1 92 ? -20.328 16.359 -2.748 1 96.94 92 LEU A O 1
ATOM 755 N N . TYR A 1 93 ? -19.188 15.672 -4.531 1 95.94 93 TYR A N 1
ATOM 756 C CA . TYR A 1 93 ? -18.312 16.844 -4.566 1 95.94 93 TYR A CA 1
ATOM 757 C C . TYR A 1 93 ? -19.125 18.125 -4.758 1 95.94 93 TYR A C 1
ATOM 759 O O . TYR A 1 93 ? -18.938 19.109 -4.043 1 95.94 93 TYR A O 1
ATOM 767 N N . ILE A 1 94 ? -20.016 18.047 -5.699 1 96.19 94 ILE A N 1
ATOM 768 C CA . ILE A 1 94 ? -20.812 19.219 -6.043 1 96.19 94 ILE A CA 1
ATOM 769 C C . ILE A 1 94 ? -21.672 19.641 -4.848 1 96.19 94 ILE A C 1
ATOM 771 O O . ILE A 1 94 ? -21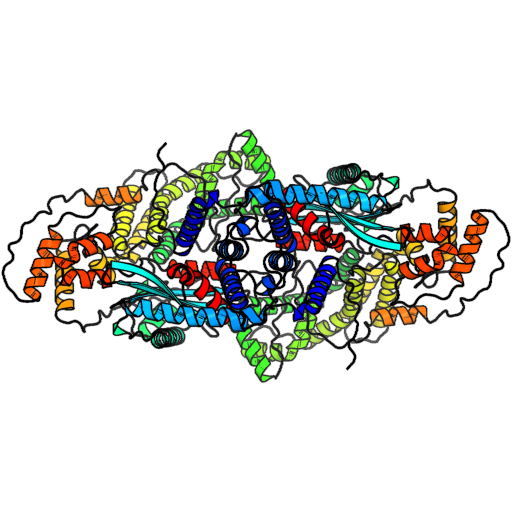.719 20.812 -4.484 1 96.19 94 ILE A O 1
ATOM 775 N N . LYS A 1 95 ? -22.312 18.688 -4.258 1 96.81 95 LYS A N 1
ATOM 776 C CA . LYS A 1 95 ? -23.172 18.969 -3.109 1 96.81 95 LYS A CA 1
ATOM 777 C C . LYS A 1 95 ? -22.359 19.5 -1.934 1 96.81 95 LYS A C 1
ATOM 779 O O . LYS A 1 95 ? -22.766 20.469 -1.277 1 96.81 95 LYS A O 1
ATOM 784 N N . LEU A 1 96 ? -21.281 18.891 -1.685 1 96.31 96 LEU A N 1
ATOM 785 C CA . LEU A 1 96 ? -20.422 19.297 -0.578 1 96.31 96 LEU A CA 1
ATOM 786 C C . LEU A 1 96 ? -19.812 20.672 -0.84 1 96.31 96 LEU A C 1
ATOM 788 O O . LEU A 1 96 ? -19.656 21.469 0.083 1 96.31 96 LEU A O 1
ATOM 792 N N . ALA A 1 97 ? -19.375 20.891 -2.08 1 96.19 97 ALA A N 1
ATOM 793 C CA . ALA A 1 97 ? -18.812 22.188 -2.455 1 96.19 97 ALA A CA 1
ATOM 794 C C . ALA A 1 97 ? -19.797 23.312 -2.191 1 96.19 97 ALA A C 1
ATOM 796 O O . ALA A 1 97 ? -19.406 24.406 -1.782 1 96.19 97 ALA A O 1
ATOM 797 N N . ALA A 1 98 ? -21.031 23.016 -2.428 1 96.44 98 ALA A N 1
ATOM 798 C CA . ALA A 1 98 ? -22.062 24.016 -2.162 1 96.44 98 ALA A CA 1
ATOM 799 C C . ALA A 1 98 ? -22.141 24.344 -0.672 1 96.44 98 ALA A C 1
ATOM 801 O O . ALA A 1 98 ? -22.266 25.5 -0.288 1 96.44 98 ALA A O 1
ATOM 802 N N . LYS A 1 99 ? -22.062 23.328 0.133 1 96.25 99 LYS A N 1
ATOM 803 C CA . LYS A 1 99 ? -22.094 23.531 1.58 1 96.25 99 LYS A CA 1
ATOM 804 C C . LYS A 1 99 ? -20.844 24.281 2.051 1 96.25 99 LYS A C 1
ATOM 806 O O . LYS A 1 99 ? -20.938 25.109 2.961 1 96.25 99 LYS A O 1
ATOM 811 N N . VAL A 1 100 ? -19.75 23.938 1.5 1 95.69 100 VAL A N 1
ATOM 812 C CA . VAL A 1 100 ? -18.5 24.594 1.845 1 95.69 100 VAL A CA 1
ATOM 813 C C . VAL A 1 100 ? -18.578 26.078 1.493 1 95.69 100 VAL A C 1
ATOM 815 O O . VAL A 1 100 ? -18.141 26.938 2.271 1 95.69 100 VAL A O 1
ATOM 818 N N . LYS A 1 101 ? -19.125 26.375 0.365 1 95.5 101 LYS A N 1
ATOM 819 C CA . LYS A 1 101 ? -19.281 27.766 -0.059 1 95.5 101 LYS A CA 1
ATOM 820 C C . LYS A 1 101 ? -20.125 28.547 0.935 1 95.5 101 LYS A C 1
ATOM 822 O O . LYS A 1 101 ? -19.812 29.688 1.272 1 95.5 101 LYS A O 1
ATOM 827 N N . GLU A 1 102 ? -21.141 27.906 1.349 1 94.44 102 GLU A N 1
ATOM 828 C CA . GLU A 1 102 ? -22.016 28.547 2.332 1 94.44 102 GLU A CA 1
ATOM 829 C C . GLU A 1 102 ? -21.281 28.812 3.639 1 94.44 102 GLU A C 1
ATOM 831 O O . GLU A 1 102 ? -21.438 29.875 4.246 1 94.44 102 GLU A O 1
ATOM 836 N N . LEU A 1 103 ? -20.531 27.922 4.031 1 93.69 103 LEU A N 1
ATOM 837 C CA . LEU A 1 103 ? -19.812 28.016 5.301 1 93.69 103 LEU A CA 1
ATOM 838 C C . LEU A 1 103 ? -18.766 29.125 5.246 1 93.69 103 LEU A C 1
ATOM 840 O O . LEU A 1 103 ? -18.641 29.922 6.18 1 93.69 103 LEU A O 1
ATOM 844 N N . ILE A 1 104 ? -17.984 29.219 4.184 1 94.06 104 ILE A N 1
ATOM 845 C CA . ILE A 1 104 ? -16.844 30.141 4.117 1 94.06 104 ILE A CA 1
ATOM 846 C C . ILE A 1 104 ? -17.359 31.562 3.969 1 94.06 104 ILE A C 1
ATOM 848 O O . ILE A 1 104 ? -16.641 32.531 4.277 1 94.06 104 ILE A O 1
ATOM 852 N N . GLU A 1 105 ? -18.578 31.688 3.498 1 92.06 105 GLU A N 1
ATOM 853 C CA . GLU A 1 105 ? -19.172 33 3.369 1 92.06 105 GLU A CA 1
ATOM 854 C C . GLU A 1 105 ? -19.438 33.625 4.738 1 92.06 105 GLU A C 1
ATOM 856 O O . GLU A 1 105 ? -19.562 34.844 4.855 1 92.06 105 GLU A O 1
ATOM 861 N N . LYS A 1 106 ? -19.422 32.844 5.746 1 90.75 106 LYS A N 1
ATOM 862 C CA . LYS A 1 106 ? -19.688 33.344 7.102 1 90.75 106 LYS A CA 1
ATOM 863 C C . LYS A 1 106 ? -18.453 34.031 7.688 1 90.75 106 LYS A C 1
ATOM 865 O O . LYS A 1 106 ? -18.562 34.719 8.695 1 90.75 106 LYS A O 1
ATOM 870 N N . TYR A 1 107 ? -17.359 33.875 7.055 1 93.75 107 TYR A N 1
ATOM 871 C CA . TYR A 1 107 ? -16.125 34.469 7.559 1 93.75 107 TYR A CA 1
ATOM 872 C C . TYR A 1 107 ? -15.828 35.812 6.867 1 93.75 107 TYR A C 1
ATOM 874 O O . TYR A 1 107 ? -15.836 35.875 5.641 1 93.75 107 TYR A O 1
ATOM 882 N N . ASP A 1 108 ? -15.578 36.781 7.605 1 91.38 108 ASP A N 1
ATOM 883 C CA . ASP A 1 108 ? -15.227 38.062 7.031 1 91.38 108 ASP A CA 1
ATOM 884 C C . ASP A 1 108 ? -13.828 38.031 6.422 1 91.38 108 ASP A C 1
ATOM 886 O O . ASP A 1 108 ? -13.617 38.5 5.301 1 91.38 108 ASP A O 1
ATOM 890 N N . TYR A 1 109 ? -12.883 37.562 7.191 1 94 109 TYR A N 1
ATOM 891 C CA . TYR A 1 109 ? -11.523 37.312 6.715 1 94 109 TYR A CA 1
ATOM 892 C C . TYR A 1 109 ? -11.164 35.844 6.77 1 94 109 TYR A C 1
ATOM 894 O O . TYR A 1 109 ? -11.68 35.094 7.613 1 94 109 TYR A O 1
ATOM 902 N N . LYS A 1 110 ? -10.367 35.5 5.84 1 95.88 110 LYS A N 1
ATOM 903 C CA . LYS A 1 110 ? -10.008 34.094 5.715 1 95.88 110 LYS A CA 1
ATOM 904 C C . LYS A 1 110 ? -8.5 33.906 5.633 1 95.88 110 LYS A C 1
ATOM 906 O O . LYS A 1 110 ? -7.805 34.688 4.984 1 95.88 110 LYS A O 1
ATOM 911 N N . SER A 1 111 ? -8.031 33 6.355 1 96.38 111 SER A N 1
ATOM 912 C CA . SER A 1 111 ? -6.641 32.562 6.223 1 96.38 111 SER A CA 1
ATOM 913 C C . SER A 1 111 ? -6.547 31.219 5.535 1 96.38 111 SER A C 1
ATOM 915 O O . SER A 1 111 ? -7.523 30.469 5.492 1 96.38 111 SER A O 1
ATOM 917 N N . PHE A 1 112 ? -5.324 30.938 4.984 1 96 112 PHE A N 1
ATOM 918 C CA . PHE A 1 112 ? -5.207 29.703 4.203 1 96 112 PHE A CA 1
ATOM 919 C C . PHE A 1 112 ? -3.887 29 4.5 1 96 112 PHE A C 1
ATOM 921 O O . PHE A 1 112 ? -2.904 29.641 4.875 1 96 112 PHE A O 1
ATOM 928 N N . THR A 1 113 ? -3.916 27.75 4.418 1 95.06 113 THR A N 1
ATOM 929 C CA . THR A 1 113 ? -2.705 26.938 4.348 1 95.06 113 THR A CA 1
ATOM 930 C C . THR A 1 113 ? -2.596 26.234 2.994 1 95.06 113 THR A C 1
ATOM 932 O O . THR A 1 113 ? -3.605 25.844 2.41 1 95.06 113 THR A O 1
ATOM 935 N N . THR A 1 114 ? -1.422 26.125 2.52 1 93 114 THR A N 1
ATOM 936 C CA . THR A 1 114 ? -1.208 25.516 1.21 1 93 114 THR A CA 1
ATOM 937 C C . THR A 1 114 ? 0.146 24.828 1.154 1 93 114 THR A C 1
ATOM 939 O O . THR A 1 114 ? 1.033 25.109 1.961 1 93 114 THR A O 1
ATOM 942 N N . ASP A 1 115 ? 0.186 23.875 0.358 1 89.19 115 ASP A N 1
ATOM 943 C CA . ASP A 1 115 ? 1.412 23.125 0.107 1 89.19 115 ASP A CA 1
ATOM 944 C C . ASP A 1 115 ? 1.327 22.359 -1.21 1 89.19 115 ASP A C 1
ATOM 946 O O . ASP A 1 115 ? 0.244 22.219 -1.778 1 89.19 115 ASP A O 1
ATOM 950 N N . ILE A 1 116 ? 2.488 22.016 -1.689 1 86.69 116 ILE A N 1
ATOM 951 C CA . ILE A 1 116 ? 2.555 21.203 -2.896 1 86.69 116 ILE A CA 1
ATOM 952 C C . ILE A 1 116 ? 3.004 19.797 -2.537 1 86.69 116 ILE A C 1
ATOM 954 O O . ILE A 1 116 ? 3.959 19.609 -1.78 1 86.69 116 ILE A O 1
ATOM 958 N N . TRP A 1 117 ? 2.236 18.844 -2.994 1 83.69 117 TRP A N 1
ATOM 959 C CA . TRP A 1 117 ? 2.586 17.438 -2.83 1 83.69 117 TRP A CA 1
ATOM 960 C C . TRP A 1 117 ? 2.848 16.781 -4.18 1 83.69 117 TRP A C 1
ATOM 962 O O . TRP A 1 117 ? 2.039 16.891 -5.102 1 83.69 117 TRP A O 1
ATOM 972 N N . THR A 1 118 ? 4.004 16.172 -4.266 1 78.25 118 THR A N 1
ATOM 973 C CA . THR A 1 118 ? 4.359 15.5 -5.512 1 78.25 118 THR A CA 1
ATOM 974 C C . THR A 1 118 ? 4.676 14.031 -5.266 1 78.25 118 THR A C 1
ATOM 976 O O . THR A 1 118 ? 5.352 13.688 -4.293 1 78.25 118 THR A O 1
ATOM 979 N N . ASP A 1 119 ? 4.082 13.172 -6.027 1 76.44 119 ASP A N 1
ATOM 980 C CA . ASP A 1 119 ? 4.391 11.75 -6.055 1 76.44 119 ASP A CA 1
ATOM 981 C C . ASP A 1 119 ? 4.977 11.344 -7.406 1 76.44 119 ASP A C 1
ATOM 983 O O . ASP A 1 119 ? 4.23 11.055 -8.352 1 76.44 119 ASP A O 1
ATOM 987 N N . PRO A 1 120 ? 6.199 11.195 -7.441 1 69.81 120 PRO A N 1
ATOM 988 C CA . PRO A 1 120 ? 6.84 10.898 -8.727 1 69.81 120 PRO A CA 1
ATOM 989 C C . PRO A 1 120 ? 6.438 9.531 -9.273 1 69.81 120 PRO A C 1
ATOM 991 O O . PRO A 1 120 ? 6.34 9.359 -10.492 1 69.81 120 PRO A O 1
ATOM 994 N N . SER A 1 121 ? 6.262 8.578 -8.414 1 69.44 121 SER A N 1
ATOM 995 C CA . SER A 1 121 ? 5.922 7.234 -8.859 1 69.44 121 SER A CA 1
ATOM 996 C C . SER A 1 121 ? 4.621 7.227 -9.656 1 69.44 121 SER A C 1
ATOM 998 O O . SER A 1 121 ? 4.492 6.496 -10.641 1 69.44 121 SER A O 1
ATOM 1000 N N . SER A 1 122 ? 3.744 8.016 -9.258 1 70.94 122 SER A N 1
ATOM 1001 C CA . SER A 1 122 ? 2.463 8.094 -9.945 1 70.94 122 SER A CA 1
ATOM 1002 C C . SER A 1 122 ? 2.434 9.266 -10.922 1 70.94 122 SER A C 1
ATOM 1004 O O . SER A 1 122 ? 1.501 9.398 -11.719 1 70.94 122 SER A O 1
ATOM 1006 N N . GLY A 1 123 ? 3.455 10.18 -10.852 1 73.19 123 GLY A N 1
ATOM 1007 C CA . GLY A 1 123 ? 3.52 11.344 -11.727 1 73.19 123 GLY A CA 1
ATOM 1008 C C . GLY A 1 123 ? 2.475 12.391 -11.398 1 73.19 123 GLY A C 1
ATOM 1009 O O . GLY A 1 123 ? 1.952 13.055 -12.297 1 73.19 123 GLY A O 1
ATOM 1010 N N . VAL A 1 124 ? 2.141 12.438 -10.156 1 79.75 124 VAL A N 1
ATOM 1011 C CA . VAL A 1 124 ? 1.055 13.328 -9.766 1 79.75 124 VAL A CA 1
ATOM 1012 C C . VAL A 1 124 ? 1.585 14.406 -8.82 1 79.75 124 VAL A C 1
ATOM 1014 O O . VAL A 1 124 ? 2.432 14.133 -7.969 1 79.75 124 VAL A O 1
ATOM 1017 N N . SER A 1 125 ? 1.172 15.688 -9.039 1 83.75 125 SER A N 1
ATOM 1018 C CA . SER A 1 125 ? 1.435 16.812 -8.141 1 83.75 125 SER A CA 1
ATOM 1019 C C . SER A 1 125 ? 0.148 17.547 -7.785 1 83.75 125 SER A C 1
ATOM 1021 O O . SER A 1 125 ? -0.673 17.828 -8.656 1 83.75 125 SER A O 1
ATOM 1023 N N . LEU A 1 126 ? -0.014 17.75 -6.543 1 86.62 126 LEU A N 1
ATOM 1024 C CA . LEU A 1 126 ? -1.233 18.406 -6.066 1 86.62 126 LEU A CA 1
ATOM 1025 C C . LEU A 1 126 ? -0.908 19.656 -5.27 1 86.62 126 LEU A C 1
ATOM 1027 O O . LEU A 1 126 ? 0.072 19.688 -4.523 1 86.62 126 LEU A O 1
ATOM 1031 N N . LEU A 1 127 ? -1.646 20.703 -5.5 1 89.31 127 LEU A N 1
ATOM 1032 C CA . LEU A 1 127 ? -1.612 21.938 -4.723 1 89.31 127 LEU A CA 1
ATOM 1033 C C . LEU A 1 127 ? -2.836 22.031 -3.82 1 89.31 127 LEU A C 1
ATOM 1035 O O . LEU A 1 127 ? -3.973 21.984 -4.301 1 89.31 127 LEU A O 1
ATOM 1039 N N . SER A 1 128 ? -2.582 22.156 -2.566 1 91.69 128 SER A N 1
ATOM 1040 C CA . SER A 1 128 ? -3.693 22.172 -1.621 1 91.69 128 SER A CA 1
ATOM 1041 C C . SER A 1 128 ? -4.074 23.609 -1.239 1 91.69 128 SER A C 1
ATOM 1043 O O . SER A 1 128 ? -3.242 24.516 -1.29 1 91.69 128 SER A O 1
ATOM 1045 N N . LEU A 1 129 ? -5.266 23.797 -0.942 1 94 129 LEU A N 1
ATOM 1046 C CA . LEU A 1 129 ? -5.77 25.047 -0.374 1 94 129 LEU A CA 1
ATOM 1047 C C . LEU A 1 129 ? -6.805 24.766 0.713 1 94 129 LEU A C 1
ATOM 1049 O O . LEU A 1 129 ? -7.887 24.25 0.43 1 94 129 LEU A O 1
ATOM 1053 N N . THR A 1 130 ? -6.461 25.078 1.914 1 94.44 130 THR A N 1
ATOM 1054 C CA . THR A 1 130 ? -7.352 24.875 3.053 1 94.44 130 THR A CA 1
ATOM 1055 C C . THR A 1 130 ? -7.684 26.219 3.711 1 94.44 130 THR A C 1
ATOM 1057 O O . THR A 1 130 ? -6.785 27.016 4 1 94.44 130 THR A O 1
ATOM 1060 N N . CYS A 1 131 ? -8.852 26.438 3.938 1 95.75 131 CYS A N 1
ATOM 1061 C CA . CYS A 1 131 ? -9.328 27.688 4.508 1 95.75 131 CYS A CA 1
ATOM 1062 C C . CYS A 1 131 ? -9.5 27.578 6.016 1 95.75 131 CYS A C 1
ATOM 1064 O O . CYS A 1 131 ? -10.008 26.562 6.512 1 95.75 131 CYS A O 1
ATOM 1066 N N . HIS A 1 132 ? -9.016 28.562 6.703 1 95.25 132 HIS A N 1
ATOM 1067 C CA . HIS A 1 132 ? -9.195 28.703 8.141 1 95.25 132 HIS A CA 1
ATOM 1068 C C . HIS A 1 132 ? -9.938 29.984 8.492 1 95.25 132 HIS A C 1
ATOM 1070 O O . HIS A 1 132 ? -9.469 31.078 8.164 1 95.25 132 HIS A O 1
ATOM 1076 N N . GLY A 1 133 ? -11.055 29.828 9.109 1 94.31 133 GLY A N 1
ATOM 1077 C CA . GLY A 1 133 ? -11.836 31 9.469 1 94.31 133 GLY A CA 1
ATOM 1078 C C . GLY A 1 133 ? -12.469 30.891 10.844 1 94.31 133 GLY A C 1
ATOM 1079 O O . GLY A 1 133 ? -12.625 29.797 11.375 1 94.31 133 GLY A O 1
ATOM 1080 N N . VAL A 1 134 ? -12.664 32.031 11.43 1 95 134 VAL A N 1
ATOM 1081 C CA . VAL A 1 134 ? -13.383 32.125 12.688 1 95 134 VAL A CA 1
ATOM 1082 C C . VAL A 1 134 ? -14.688 32.906 12.477 1 95 134 VAL A C 1
ATOM 1084 O O . VAL A 1 134 ? -14.68 34.031 11.977 1 95 134 VAL A O 1
ATOM 1087 N N . SER A 1 135 ? -15.758 32.281 12.828 1 92.38 135 SER A N 1
ATOM 1088 C CA . SER A 1 135 ? -17.062 32.906 12.648 1 92.38 135 SER A CA 1
ATOM 1089 C C . SER A 1 135 ? -17.297 34 13.672 1 92.38 135 SER A C 1
ATOM 1091 O O . SER A 1 135 ? -16.5 34.219 14.578 1 92.38 135 SER A O 1
ATOM 1093 N N . GLU A 1 136 ? -18.453 34.625 13.508 1 89.69 136 GLU A N 1
ATOM 1094 C CA . GLU A 1 136 ? -18.844 35.688 14.438 1 89.69 136 GLU A CA 1
ATOM 1095 C C . GLU A 1 136 ? -19.078 35.125 15.836 1 89.69 136 GLU A C 1
ATOM 1097 O O . GLU A 1 136 ? -18.922 35.844 16.828 1 89.69 136 GLU A O 1
ATOM 1102 N N . ASN A 1 137 ? -19.422 33.875 15.883 1 90.62 137 ASN A N 1
ATOM 1103 C CA . ASN A 1 137 ? -19.625 33.219 17.156 1 90.62 137 ASN A CA 1
ATOM 1104 C C . ASN A 1 137 ? -18.344 32.531 17.656 1 90.62 137 ASN A C 1
ATOM 1106 O O . ASN A 1 137 ? -18.391 31.703 18.562 1 90.62 137 ASN A O 1
ATOM 1110 N N . PHE A 1 138 ? -17.219 32.906 17.031 1 93.5 138 PHE A N 1
ATOM 1111 C CA . PHE A 1 138 ? -15.867 32.5 17.406 1 93.5 138 PHE A CA 1
ATOM 1112 C C . PHE A 1 138 ? -15.688 31 17.328 1 93.5 138 PHE A C 1
ATOM 1114 O O . PHE A 1 138 ? -15.016 30.406 18.172 1 93.5 138 PHE A O 1
ATOM 1121 N N . GLU A 1 139 ? -16.422 30.453 16.375 1 90.44 139 GLU A N 1
ATOM 1122 C CA . GLU A 1 139 ? -16.188 29.062 16 1 90.44 139 GLU A CA 1
ATOM 1123 C C . GLU A 1 139 ? -15.164 28.969 14.875 1 90.44 139 GLU A C 1
ATOM 1125 O O . GLU A 1 139 ? -15.352 29.531 13.805 1 90.44 139 GLU A O 1
ATOM 1130 N N . ARG A 1 140 ? -14.156 28.25 15.227 1 91.19 140 ARG A N 1
ATOM 1131 C CA . ARG A 1 140 ? -13.094 28.109 14.234 1 91.19 140 ARG A CA 1
ATOM 1132 C C . ARG A 1 140 ? -13.305 26.844 13.398 1 91.19 140 ARG A C 1
ATOM 1134 O O . ARG A 1 140 ? -13.711 25.812 13.914 1 91.19 140 ARG A O 1
ATOM 1141 N N . SER A 1 141 ? -13.086 26.938 12.102 1 89.5 141 SER A N 1
ATOM 1142 C CA . SER A 1 141 ? -13.18 25.781 11.219 1 89.5 141 SER A CA 1
ATOM 1143 C C . SER A 1 141 ? -12.039 25.75 10.203 1 89.5 141 SER A C 1
ATOM 1145 O O . SER A 1 141 ? -11.531 26.812 9.812 1 89.5 141 SER A O 1
ATOM 1147 N N . SER A 1 142 ? -11.523 24.625 9.992 1 91.69 142 SER A N 1
ATOM 1148 C CA . SER A 1 142 ? -10.57 24.359 8.922 1 91.69 142 SER A CA 1
ATOM 1149 C C . SER A 1 142 ? -11.195 23.516 7.82 1 91.69 142 SER A C 1
ATOM 1151 O O . SER A 1 142 ? -11.586 22.359 8.062 1 91.69 142 SER A O 1
ATOM 1153 N N . ILE A 1 143 ? -11.297 24.094 6.645 1 93 143 ILE A N 1
ATOM 1154 C CA . ILE A 1 143 ? -12.055 23.422 5.586 1 93 143 ILE A CA 1
ATOM 1155 C C . ILE A 1 143 ? -11.219 23.391 4.305 1 93 143 ILE A C 1
ATOM 1157 O O . ILE A 1 143 ? -10.664 24.406 3.885 1 93 143 ILE A O 1
ATOM 1161 N N . VAL A 1 144 ? -11.148 22.219 3.67 1 92.75 144 VAL A N 1
ATOM 1162 C CA . VAL A 1 144 ? -10.422 22.062 2.416 1 92.75 144 VAL A CA 1
ATOM 1163 C C . VAL A 1 144 ? -11.227 22.656 1.268 1 92.75 144 VAL A C 1
ATOM 1165 O O . VAL A 1 144 ? -12.391 22.297 1.062 1 92.75 144 VAL A O 1
ATOM 1168 N N . LEU A 1 145 ? -10.641 23.547 0.553 1 93.25 145 LEU A N 1
ATOM 1169 C CA . LEU A 1 145 ? -11.344 24.156 -0.569 1 93.25 145 LEU A CA 1
ATOM 1170 C C . LEU A 1 145 ? -11.016 23.453 -1.874 1 93.25 145 LEU A C 1
ATOM 1172 O O . LEU A 1 145 ? -11.891 23.234 -2.715 1 93.25 145 LEU A O 1
ATOM 1176 N N . LYS A 1 146 ? -9.758 23.125 -1.946 1 89.25 146 LYS A N 1
ATOM 1177 C CA . LYS A 1 146 ? -9.375 22.578 -3.244 1 89.25 146 LYS A CA 1
ATOM 1178 C C . LYS A 1 146 ? -8.062 21.812 -3.148 1 89.25 146 LYS A C 1
ATOM 1180 O O . LYS A 1 146 ? -7.223 22.109 -2.295 1 89.25 146 LYS A O 1
ATOM 1185 N N . CYS A 1 147 ? -7.988 20.812 -3.848 1 86.69 147 CYS A N 1
ATOM 1186 C CA . CYS A 1 147 ? -6.746 20.141 -4.234 1 86.69 147 CYS A CA 1
ATOM 1187 C C . CYS A 1 147 ? -6.559 20.188 -5.746 1 86.69 147 CYS A C 1
ATOM 1189 O O . CYS A 1 147 ? -7.242 19.469 -6.477 1 86.69 147 CYS A O 1
ATOM 1191 N N . GLU A 1 148 ? -5.66 21 -6.102 1 86.25 148 GLU A N 1
ATOM 1192 C CA . GLU A 1 148 ? -5.496 21.25 -7.531 1 86.25 148 GLU A CA 1
ATOM 1193 C C . GLU A 1 148 ? -4.312 20.453 -8.094 1 86.25 148 GLU A C 1
ATOM 1195 O O . GLU A 1 148 ? -3.27 20.344 -7.449 1 86.25 148 GLU A O 1
ATOM 1200 N N . THR A 1 149 ? -4.484 20 -9.305 1 84.06 149 THR A N 1
ATOM 1201 C CA . THR A 1 149 ? -3.422 19.25 -9.969 1 84.06 149 THR A CA 1
ATOM 1202 C C . THR A 1 149 ? -2.42 20.188 -10.625 1 84.06 149 THR A C 1
ATOM 1204 O O . THR A 1 149 ? -2.791 21.266 -11.094 1 84.06 149 THR A O 1
ATOM 1207 N N . PHE A 1 150 ? -1.15 19.797 -10.508 1 77.94 150 PHE A N 1
ATOM 1208 C CA . PHE A 1 150 ? -0.078 20.5 -11.195 1 77.94 150 PHE A CA 1
ATOM 1209 C C . PHE A 1 150 ? 0.405 19.703 -12.398 1 77.94 150 PHE A C 1
ATOM 1211 O O . PHE A 1 150 ? 0.866 18.562 -12.258 1 77.94 150 PHE A O 1
ATOM 1218 N N . ASP A 1 151 ? 0.165 20.047 -13.57 1 68.25 151 ASP A N 1
ATOM 1219 C CA . ASP A 1 151 ? 0.618 19.328 -14.758 1 68.25 151 ASP A CA 1
ATOM 1220 C C . ASP A 1 151 ? 1.961 19.859 -15.25 1 68.25 151 ASP A C 1
ATOM 1222 O O . ASP A 1 151 ? 2.65 19.203 -16.031 1 68.25 151 ASP A O 1
ATOM 1226 N N . ASP A 1 152 ? 2.279 21.125 -14.781 1 67.62 152 ASP A N 1
ATOM 1227 C CA . ASP A 1 152 ? 3.48 21.75 -15.312 1 67.62 152 ASP A CA 1
ATOM 1228 C C . ASP A 1 152 ? 4.512 22 -14.211 1 67.62 152 ASP A C 1
ATOM 1230 O O . ASP A 1 152 ? 4.387 21.453 -13.109 1 67.62 152 ASP A O 1
ATOM 1234 N N . ARG A 1 153 ? 5.609 22.812 -14.633 1 74.38 153 ARG A N 1
ATOM 1235 C CA . ARG A 1 153 ? 6.641 23.234 -13.688 1 74.38 153 ARG A CA 1
ATOM 1236 C C . ARG A 1 153 ? 6.043 24.047 -12.547 1 74.38 153 ARG A C 1
ATOM 1238 O O . ARG A 1 153 ? 5.094 24.812 -12.75 1 74.38 153 ARG A O 1
ATOM 1245 N N . HIS A 1 154 ? 6.477 23.75 -11.43 1 81.25 154 HIS A N 1
ATOM 1246 C CA . HIS A 1 154 ? 6.004 24.453 -10.242 1 81.25 154 HIS A CA 1
ATOM 1247 C C . HIS A 1 154 ? 6.629 25.828 -10.125 1 81.25 154 HIS A C 1
ATOM 1249 O O . HIS A 1 154 ? 7.199 26.188 -9.094 1 81.25 154 HIS A O 1
ATOM 1255 N N . THR A 1 155 ? 6.391 26.625 -11.148 1 85.44 155 THR A N 1
ATOM 1256 C CA . THR A 1 155 ? 6.977 27.969 -11.125 1 85.44 155 THR A CA 1
ATOM 1257 C C . THR A 1 155 ? 6.078 28.938 -10.367 1 85.44 155 THR A C 1
ATOM 1259 O O . THR A 1 155 ? 4.875 28.703 -10.234 1 85.44 155 THR A O 1
ATOM 1262 N N . GLY A 1 156 ? 6.719 30.016 -9.883 1 89.81 156 GLY A N 1
ATOM 1263 C CA . GLY A 1 156 ? 5.977 31.016 -9.141 1 89.81 156 GLY A CA 1
ATOM 1264 C C . GLY A 1 156 ? 4.82 31.609 -9.922 1 89.81 156 GLY A C 1
ATOM 1265 O O . GLY A 1 156 ? 3.756 31.875 -9.359 1 89.81 156 GLY A O 1
ATOM 1266 N N . ASP A 1 157 ? 5.004 31.781 -11.156 1 91.31 157 ASP A N 1
ATOM 1267 C CA . ASP A 1 157 ? 3.965 32.375 -12.008 1 91.31 157 ASP A CA 1
ATOM 1268 C C . ASP A 1 157 ? 2.746 31.453 -12.086 1 91.31 157 ASP A C 1
ATOM 1270 O O . ASP A 1 157 ? 1.608 31.906 -11.977 1 91.31 157 ASP A O 1
ATOM 1274 N N . ILE A 1 158 ? 3.043 30.219 -12.281 1 89.88 158 ILE A N 1
ATOM 1275 C CA . ILE A 1 158 ? 1.968 29.234 -12.398 1 89.88 158 ILE A CA 1
ATOM 1276 C C . ILE A 1 158 ? 1.248 29.094 -11.055 1 89.88 158 ILE A C 1
ATOM 1278 O O . ILE A 1 158 ? 0.018 29.016 -11.008 1 89.88 158 ILE A O 1
ATOM 1282 N N . ILE A 1 159 ? 2.029 29.078 -10.055 1 92.12 159 ILE A N 1
ATOM 1283 C CA . ILE A 1 159 ? 1.463 28.984 -8.719 1 92.12 159 ILE A CA 1
ATOM 1284 C C . ILE A 1 159 ? 0.542 30.172 -8.461 1 92.12 159 ILE A C 1
ATOM 1286 O O . ILE A 1 159 ? -0.574 30 -7.961 1 92.12 159 ILE A O 1
ATOM 1290 N N . ALA A 1 160 ? 1.015 31.375 -8.805 1 94.25 160 ALA A N 1
ATOM 1291 C CA . ALA A 1 160 ? 0.209 32.594 -8.641 1 94.25 160 ALA A CA 1
ATOM 1292 C C . ALA A 1 160 ? -1.1 32.469 -9.414 1 94.25 160 ALA A C 1
ATOM 1294 O O . ALA A 1 160 ? -2.164 32.844 -8.898 1 94.25 160 ALA A O 1
ATOM 1295 N N . GLU A 1 161 ? -1.003 31.984 -10.594 1 93.31 161 GLU A N 1
ATOM 1296 C CA . GLU A 1 161 ? -2.186 31.828 -11.43 1 93.31 161 GLU A CA 1
ATOM 1297 C C . GLU A 1 161 ? -3.164 30.828 -10.828 1 93.31 161 GLU A C 1
ATOM 1299 O O . GLU A 1 161 ? -4.375 31.062 -10.828 1 93.31 161 GLU A O 1
ATOM 1304 N N . LYS A 1 162 ? -2.66 29.766 -10.367 1 91.88 162 LYS A N 1
ATOM 1305 C CA . LYS A 1 162 ? -3.498 28.734 -9.781 1 91.88 162 LYS A CA 1
ATOM 1306 C C . LYS A 1 162 ? -4.211 29.234 -8.531 1 91.88 162 LYS A C 1
ATOM 1308 O O . LYS A 1 162 ? -5.383 28.922 -8.305 1 91.88 162 LYS A O 1
ATOM 1313 N N . PHE A 1 163 ? -3.555 30 -7.711 1 92.69 163 PHE A N 1
ATOM 1314 C CA . PHE A 1 163 ? -4.176 30.531 -6.504 1 92.69 163 PHE A CA 1
ATOM 1315 C C . PHE A 1 163 ? -5.273 31.516 -6.855 1 92.69 163 PHE A C 1
ATOM 1317 O O . PHE A 1 163 ? -6.352 31.5 -6.254 1 92.69 163 PHE A O 1
ATOM 1324 N N . ASN A 1 164 ? -4.969 32.344 -7.801 1 93.56 164 ASN A N 1
ATOM 1325 C CA . ASN A 1 164 ? -5.98 33.312 -8.219 1 93.56 164 ASN A CA 1
ATOM 1326 C C . ASN A 1 164 ? -7.219 32.625 -8.781 1 93.56 164 ASN A C 1
ATOM 1328 O O . ASN A 1 164 ? -8.344 33.031 -8.5 1 93.56 164 ASN A O 1
ATOM 1332 N N . THR A 1 165 ? -6.934 31.578 -9.516 1 93.06 165 THR A N 1
ATOM 1333 C CA . THR A 1 165 ? -8.031 30.812 -10.086 1 93.06 165 THR A CA 1
ATOM 1334 C C . THR A 1 165 ? -8.844 30.125 -8.992 1 93.06 165 THR A C 1
ATOM 1336 O O . THR A 1 165 ? -10.078 30.141 -9.023 1 93.06 165 THR A O 1
ATOM 1339 N N . MET A 1 166 ? -8.188 29.578 -8.039 1 93.12 166 MET A N 1
ATOM 1340 C CA . MET A 1 166 ? -8.859 28.875 -6.945 1 93.12 166 MET A CA 1
ATOM 1341 C C . MET A 1 166 ? -9.695 29.844 -6.109 1 93.12 166 MET A C 1
ATOM 1343 O O . MET A 1 166 ? -10.836 29.547 -5.758 1 93.12 166 MET A O 1
ATOM 1347 N N . LEU A 1 167 ? -9.125 31 -5.773 1 94.81 167 LEU A N 1
ATOM 1348 C CA . LEU A 1 167 ? -9.836 32 -4.984 1 94.81 167 LEU A CA 1
ATOM 1349 C C . LEU A 1 167 ? -11.07 32.5 -5.73 1 94.81 167 LEU A C 1
ATOM 1351 O O . LEU A 1 167 ? -12.133 32.656 -5.141 1 94.81 167 LEU A O 1
ATOM 1355 N N . ALA A 1 168 ? -10.883 32.656 -7.047 1 94.31 168 ALA A N 1
ATOM 1356 C CA . ALA A 1 168 ? -12 33.125 -7.867 1 94.31 168 ALA A CA 1
ATOM 1357 C C . ALA A 1 168 ? -13.117 32.062 -7.91 1 94.31 168 ALA A C 1
ATOM 1359 O O . ALA A 1 168 ? -14.297 32.406 -7.875 1 94.31 168 ALA A O 1
ATOM 1360 N N . GLU A 1 169 ? -12.711 30.844 -8.023 1 93.19 169 GLU A N 1
ATOM 1361 C CA . GLU A 1 169 ? -13.672 29.734 -8.047 1 93.19 169 GLU A CA 1
ATOM 1362 C C . GLU A 1 169 ? -14.539 29.734 -6.797 1 93.19 169 GLU A C 1
ATOM 1364 O O . GLU A 1 169 ? -15.711 29.359 -6.852 1 93.19 169 GLU A O 1
ATOM 1369 N N . TRP A 1 170 ? -14 30.125 -5.711 1 95 170 TRP A N 1
ATOM 1370 C CA . TRP A 1 170 ? -14.711 30.109 -4.441 1 95 170 TRP A CA 1
ATOM 1371 C C . TRP A 1 170 ? -15.234 31.484 -4.082 1 95 170 TRP A C 1
ATOM 1373 O O . TRP A 1 170 ? -15.672 31.719 -2.951 1 95 170 TRP A O 1
ATOM 1383 N N . ASN A 1 171 ? -15.117 32.438 -4.988 1 93.31 171 ASN A N 1
ATOM 1384 C CA . ASN A 1 171 ? -15.609 33.812 -4.848 1 93.31 171 ASN A CA 1
ATOM 1385 C C . ASN A 1 171 ? -14.969 34.5 -3.66 1 93.31 171 ASN A C 1
ATOM 1387 O O . ASN A 1 171 ? -15.664 35.125 -2.852 1 93.31 171 ASN A O 1
ATOM 1391 N N . ILE A 1 172 ? -13.711 34.344 -3.518 1 94.94 172 ILE A N 1
ATOM 1392 C CA . ILE A 1 172 ? -12.961 35 -2.457 1 94.94 172 ILE A CA 1
ATOM 1393 C C . ILE A 1 172 ? -12.109 36.125 -3.051 1 94.94 172 ILE A C 1
ATOM 1395 O O . ILE A 1 172 ? -11.219 35.875 -3.869 1 94.94 172 ILE A O 1
ATOM 1399 N N . SER A 1 173 ? -12.398 37.281 -2.641 1 92.31 173 SER A N 1
ATOM 1400 C CA . SER A 1 173 ? -11.602 38.406 -3.094 1 92.31 173 SER A CA 1
ATOM 1401 C C . SER A 1 173 ? -10.258 38.469 -2.371 1 92.31 173 SER A C 1
ATOM 1403 O O . SER A 1 173 ? -10.156 38.062 -1.211 1 92.31 173 SER A O 1
ATOM 1405 N N . ASN A 1 174 ? -9.266 38.969 -2.965 1 90 174 ASN A N 1
ATOM 1406 C CA . ASN A 1 174 ? -7.926 39.062 -2.396 1 90 174 ASN A CA 1
ATOM 1407 C C . ASN A 1 174 ? -7.914 39.875 -1.117 1 90 174 ASN A C 1
ATOM 1409 O O . ASN A 1 174 ? -7.113 39.625 -0.215 1 90 174 ASN A O 1
ATOM 1413 N N . GLU A 1 175 ? -8.812 40.812 -1.028 1 89.06 175 GLU A N 1
ATOM 1414 C CA . GLU A 1 175 ? -8.875 41.688 0.131 1 89.06 175 GLU A CA 1
ATOM 1415 C C . GLU A 1 175 ? -9.352 40.938 1.371 1 89.06 175 GLU A C 1
ATOM 1417 O O . GLU A 1 175 ? -9.094 41.375 2.498 1 89.06 175 GLU A O 1
ATOM 1422 N N . LYS A 1 176 ? -10 39.875 1.131 1 92.56 176 LYS A N 1
ATOM 1423 C CA . LYS A 1 176 ? -10.555 39.094 2.24 1 92.56 176 LYS A CA 1
ATOM 1424 C C . LYS A 1 176 ? -9.57 38.031 2.701 1 92.56 176 LYS A C 1
ATOM 1426 O O . LYS A 1 176 ? -9.82 37.312 3.688 1 92.56 176 LYS A O 1
ATOM 1431 N N . VAL A 1 177 ? -8.492 37.969 2.016 1 95.19 177 VAL A N 1
ATOM 1432 C CA . VAL A 1 177 ? -7.453 37.031 2.404 1 95.19 177 VAL A CA 1
ATOM 1433 C C . VAL A 1 177 ? -6.562 37.656 3.479 1 95.19 177 VAL A C 1
ATOM 1435 O O . VAL A 1 177 ? -5.875 38.625 3.225 1 95.19 177 VAL A O 1
ATOM 1438 N N . HIS A 1 178 ? -6.625 37.094 4.645 1 95.56 178 HIS A N 1
ATOM 1439 C CA . HIS A 1 178 ? -5.828 37.594 5.762 1 95.56 178 HIS A CA 1
ATOM 1440 C C . HIS A 1 178 ? -4.371 37.188 5.629 1 95.56 178 HIS A C 1
ATOM 1442 O O . HIS A 1 178 ? -3.469 38.031 5.711 1 95.56 178 HIS A O 1
ATOM 1448 N N . CYS A 1 179 ? -4.207 35.875 5.422 1 94.56 179 CYS A N 1
ATOM 1449 C CA . CYS A 1 179 ? -2.832 35.406 5.293 1 94.56 179 CYS A CA 1
ATOM 1450 C C . CYS A 1 179 ? -2.781 34 4.703 1 94.56 179 CYS A C 1
ATOM 1452 O O . CYS A 1 179 ? -3.711 33.219 4.887 1 94.56 179 CYS A O 1
ATOM 1454 N N . MET A 1 180 ? -1.699 33.719 3.979 1 95.38 180 MET A N 1
ATOM 1455 C CA . MET A 1 180 ? -1.402 32.406 3.436 1 95.38 180 MET A CA 1
ATOM 1456 C C . MET A 1 180 ? -0.202 31.766 4.145 1 95.38 180 MET A C 1
ATOM 1458 O O . MET A 1 180 ? 0.891 32.344 4.137 1 95.38 180 MET A O 1
ATOM 1462 N N . ILE A 1 181 ? -0.456 30.641 4.742 1 95.31 181 ILE A N 1
ATOM 1463 C CA . ILE A 1 181 ? 0.649 29.938 5.379 1 95.31 181 ILE A CA 1
ATOM 1464 C C . ILE A 1 181 ? 1.18 28.859 4.438 1 95.31 181 ILE A C 1
ATOM 1466 O O . ILE A 1 181 ? 0.427 27.984 3.994 1 95.31 181 ILE A O 1
ATOM 1470 N N . ARG A 1 182 ? 2.393 28.859 4.113 1 91.12 182 ARG A N 1
ATOM 1471 C CA . ARG A 1 182 ? 2.988 27.953 3.135 1 91.12 182 ARG A CA 1
ATOM 1472 C C . ARG A 1 182 ? 4.379 27.516 3.574 1 91.12 182 ARG A C 1
ATOM 1474 O O . ARG A 1 182 ? 4.914 28.016 4.566 1 91.12 182 ARG A O 1
ATOM 1481 N N . ASP A 1 183 ? 4.898 26.578 2.859 1 82.88 183 ASP A N 1
ATOM 1482 C CA . ASP A 1 183 ? 6.27 26.172 3.158 1 82.88 183 ASP A CA 1
ATOM 1483 C C . ASP A 1 183 ? 7.273 27.203 2.666 1 82.88 183 ASP A C 1
ATOM 1485 O O . ASP A 1 183 ? 6.891 28.219 2.086 1 82.88 183 ASP A O 1
ATOM 1489 N N . GLU A 1 184 ? 8.523 27.031 2.896 1 80.81 184 GLU A N 1
ATOM 1490 C CA . GLU A 1 184 ? 9.547 28.031 2.617 1 80.81 184 GLU A CA 1
ATOM 1491 C C . GLU A 1 184 ? 10.102 27.875 1.203 1 80.81 184 GLU A C 1
ATOM 1493 O O . GLU A 1 184 ? 11.188 28.375 0.895 1 80.81 184 GLU A O 1
ATOM 1498 N N . GLY A 1 185 ? 9.383 27.188 0.377 1 85 185 GLY A N 1
ATOM 1499 C CA . GLY A 1 185 ? 9.859 27.047 -0.99 1 85 185 GLY A CA 1
ATOM 1500 C C . GLY A 1 185 ? 9.914 28.359 -1.742 1 85 185 GLY A C 1
ATOM 1501 O O . GLY A 1 185 ? 9.016 29.203 -1.614 1 85 185 GLY A O 1
ATOM 1502 N N . SER A 1 186 ? 10.969 28.562 -2.488 1 88.5 186 SER A N 1
ATOM 1503 C CA . SER A 1 186 ? 11.156 29.812 -3.221 1 88.5 186 SER A CA 1
ATOM 1504 C C . SER A 1 186 ? 10.039 30.031 -4.238 1 88.5 186 SER A C 1
ATOM 1506 O O . SER A 1 186 ? 9.594 31.156 -4.453 1 88.5 186 SER A O 1
ATOM 1508 N N . ASN A 1 187 ? 9.617 28.953 -4.832 1 88.94 187 ASN A N 1
ATOM 1509 C CA . ASN A 1 187 ? 8.539 29.047 -5.809 1 88.94 187 ASN A CA 1
ATOM 1510 C C . ASN A 1 187 ? 7.234 29.5 -5.156 1 88.94 187 ASN A C 1
ATOM 1512 O O . ASN A 1 187 ? 6.508 30.328 -5.715 1 88.94 187 ASN A O 1
ATOM 1516 N N . MET A 1 188 ? 6.961 29.016 -3.986 1 90.62 188 MET A N 1
ATOM 1517 C CA . MET A 1 188 ? 5.758 29.391 -3.252 1 90.62 188 MET A CA 1
ATOM 1518 C C . MET A 1 188 ? 5.809 30.844 -2.832 1 90.62 188 MET A C 1
ATOM 1520 O O . MET A 1 188 ? 4.812 31.562 -2.949 1 90.62 188 MET A O 1
ATOM 1524 N N . LYS A 1 189 ? 6.973 31.312 -2.352 1 91.75 189 LYS A N 1
ATOM 1525 C CA . LYS A 1 189 ? 7.148 32.719 -1.956 1 91.75 189 LYS A CA 1
ATOM 1526 C C . LYS A 1 189 ? 6.93 33.656 -3.139 1 91.75 189 LYS A C 1
ATOM 1528 O O . LYS A 1 189 ? 6.227 34.656 -3.021 1 91.75 189 LYS A O 1
ATOM 1533 N N . ARG A 1 190 ? 7.559 33.25 -4.223 1 93.06 190 ARG A N 1
ATOM 1534 C CA . ARG A 1 190 ? 7.402 34.031 -5.434 1 93.06 190 ARG A CA 1
ATOM 1535 C C . ARG A 1 190 ? 5.949 34.031 -5.902 1 93.06 190 ARG A C 1
ATOM 1537 O O . ARG A 1 190 ? 5.434 35.094 -6.328 1 93.06 190 ARG A O 1
ATOM 1544 N N . GLY A 1 191 ? 5.367 32.906 -5.859 1 92.75 191 GLY A N 1
ATOM 1545 C CA . GLY A 1 191 ? 3.965 32.812 -6.238 1 92.75 191 GLY A CA 1
ATOM 1546 C C . GLY A 1 191 ? 3.062 33.688 -5.422 1 92.75 191 GLY A C 1
ATOM 1547 O O . GLY A 1 191 ? 2.186 34.375 -5.969 1 92.75 191 GLY A O 1
ATOM 1548 N N . MET A 1 192 ? 3.285 33.781 -4.145 1 93.25 192 MET A N 1
ATOM 1549 C CA . MET A 1 192 ? 2.486 34.625 -3.26 1 93.25 192 MET A CA 1
ATOM 1550 C C . MET A 1 192 ? 2.707 36.094 -3.576 1 93.25 192 MET A C 1
ATOM 1552 O O . MET A 1 192 ? 1.761 36.906 -3.559 1 93.25 192 MET A O 1
ATOM 1556 N N . ARG A 1 193 ? 3.889 36.438 -3.791 1 92.94 193 ARG A N 1
ATOM 1557 C CA . ARG A 1 193 ? 4.223 37.812 -4.129 1 92.94 193 ARG A CA 1
ATOM 1558 C C . ARG A 1 193 ? 3.523 38.25 -5.414 1 92.94 193 ARG A C 1
ATOM 1560 O O . ARG A 1 193 ? 2.969 39.344 -5.488 1 92.94 193 ARG A O 1
ATOM 1567 N N . LEU A 1 194 ? 3.594 37.375 -6.383 1 93.88 194 LEU A N 1
ATOM 1568 C CA . LEU A 1 194 ? 2.982 37.656 -7.672 1 93.88 194 LEU A CA 1
ATOM 1569 C C . LEU A 1 194 ? 1.464 37.75 -7.555 1 93.88 194 LEU A C 1
ATOM 1571 O O . LEU A 1 194 ? 0.817 38.531 -8.258 1 93.88 194 LEU A O 1
ATOM 1575 N N . ALA A 1 195 ? 0.95 37 -6.684 1 92.75 195 ALA A N 1
ATOM 1576 C CA . ALA A 1 195 ? -0.496 36.969 -6.477 1 92.75 195 ALA A CA 1
ATOM 1577 C C . ALA A 1 195 ? -0.929 38.125 -5.547 1 92.75 195 ALA A C 1
ATOM 1579 O O . ALA A 1 195 ? -2.125 38.344 -5.352 1 92.75 195 ALA A O 1
ATOM 1580 N N . LEU A 1 196 ? 0.035 38.812 -4.953 1 91.56 196 LEU A N 1
ATOM 1581 C CA . LEU A 1 196 ? -0.193 39.938 -4.047 1 91.56 196 LEU A CA 1
ATOM 1582 C C . LEU A 1 196 ? -0.969 39.5 -2.812 1 91.56 196 LEU A C 1
ATOM 1584 O O . LEU A 1 196 ? -1.966 40.125 -2.441 1 91.56 196 LEU A O 1
ATOM 1588 N N . LEU A 1 197 ? -0.557 38.375 -2.287 1 92.69 197 LEU A N 1
ATOM 1589 C CA . LEU A 1 197 ? -1.168 37.844 -1.078 1 92.69 197 LEU A CA 1
ATOM 1590 C C . LEU A 1 197 ? -0.192 37.875 0.092 1 92.69 197 LEU A C 1
ATOM 1592 O O . LEU A 1 197 ? 1 37.625 -0.076 1 92.69 197 LEU A O 1
ATOM 1596 N N . ASN A 1 198 ? -0.722 38.281 1.266 1 91.69 198 ASN A N 1
ATOM 1597 C CA . ASN A 1 198 ? 0.091 38.188 2.475 1 91.69 198 ASN A CA 1
ATOM 1598 C C . ASN A 1 198 ? 0.382 36.75 2.85 1 91.69 198 ASN A C 1
ATOM 1600 O O . ASN A 1 198 ? -0.513 35.906 2.814 1 91.69 198 ASN A O 1
ATOM 1604 N N . ASP A 1 199 ? 1.636 36.469 3.053 1 92.75 199 ASP A N 1
ATOM 1605 C CA . ASP A 1 199 ? 1.964 35.094 3.346 1 92.75 199 ASP A CA 1
ATOM 1606 C C . ASP A 1 199 ? 2.945 34.969 4.512 1 92.75 199 ASP A C 1
ATOM 1608 O O . ASP A 1 199 ? 3.574 35.969 4.887 1 92.75 199 ASP A O 1
ATOM 1612 N N . LEU A 1 200 ? 2.953 33.906 5.125 1 93.69 200 LEU A N 1
ATOM 1613 C CA . LEU A 1 200 ? 3.883 33.531 6.191 1 93.69 200 LEU A CA 1
ATOM 1614 C C . LEU A 1 200 ? 4.457 32.125 5.965 1 93.69 200 LEU A C 1
ATOM 1616 O O . LEU A 1 200 ? 3.811 31.297 5.348 1 93.69 200 LEU A O 1
ATOM 1620 N N . ASP A 1 201 ? 5.656 31.969 6.438 1 91.88 201 ASP A N 1
ATOM 1621 C CA . ASP A 1 201 ? 6.262 30.641 6.391 1 91.88 201 ASP A CA 1
ATOM 1622 C C . ASP A 1 201 ? 5.688 29.75 7.48 1 91.88 201 ASP A C 1
ATOM 1624 O O . ASP A 1 201 ? 5.406 30.203 8.594 1 91.88 201 ASP A O 1
ATOM 1628 N N . CYS A 1 202 ? 5.504 28.5 7.113 1 92.69 202 CYS A N 1
ATOM 1629 C CA . CYS A 1 202 ? 5.148 27.516 8.125 1 92.69 202 CYS A CA 1
ATOM 1630 C C . CYS A 1 202 ? 6.207 27.438 9.219 1 92.69 202 CYS A C 1
ATOM 1632 O O . CYS A 1 202 ? 7.375 27.172 8.938 1 92.69 202 CYS A O 1
ATOM 1634 N N . THR A 1 203 ? 5.82 27.672 10.445 1 93.38 203 THR A N 1
ATOM 1635 C CA . THR A 1 203 ? 6.758 27.734 11.562 1 93.38 203 THR A CA 1
ATOM 1636 C C . THR A 1 203 ? 7.391 26.375 11.812 1 93.38 203 THR A C 1
ATOM 1638 O O . THR A 1 203 ? 8.57 26.281 12.156 1 93.38 203 THR A O 1
ATOM 1641 N N . VAL A 1 204 ? 6.602 25.344 11.664 1 90.56 204 VAL A N 1
ATOM 1642 C CA . VAL A 1 204 ? 7.094 24 11.898 1 90.56 204 VAL A CA 1
ATOM 1643 C C . VAL A 1 204 ? 8.18 23.656 10.875 1 90.56 204 VAL A C 1
ATOM 1645 O O . VAL A 1 204 ? 9.195 23.047 11.219 1 90.56 204 VAL A O 1
ATOM 1648 N N . HIS A 1 205 ? 8 24.062 9.656 1 87.94 205 HIS A N 1
ATOM 1649 C CA . HIS A 1 205 ? 9.008 23.844 8.625 1 87.94 205 HIS A CA 1
ATOM 1650 C C . HIS A 1 205 ? 10.281 24.641 8.922 1 87.94 205 HIS A C 1
ATOM 1652 O O . HIS A 1 205 ? 11.391 24.156 8.695 1 87.94 205 HIS A O 1
ATOM 1658 N N . LYS A 1 206 ? 10.102 25.812 9.336 1 90.19 206 LYS A N 1
ATOM 1659 C CA . LYS A 1 206 ? 11.242 26.641 9.711 1 90.19 206 LYS A CA 1
ATOM 1660 C C . LYS A 1 206 ? 12.039 25.984 10.844 1 90.19 206 LYS A C 1
ATOM 1662 O O . LYS A 1 206 ? 13.273 26 10.82 1 90.19 206 LYS A O 1
ATOM 1667 N N . LEU A 1 207 ? 11.305 25.469 11.812 1 90.31 207 LEU A N 1
ATOM 1668 C CA . LEU A 1 207 ? 11.953 24.781 12.922 1 90.31 207 LEU A CA 1
ATOM 1669 C C . LEU A 1 207 ? 12.75 23.578 12.43 1 90.31 207 LEU A C 1
ATOM 1671 O O . LEU A 1 207 ? 13.859 23.328 12.906 1 90.31 207 LEU A O 1
ATOM 1675 N N . GLN A 1 208 ? 12.156 22.891 11.523 1 86.81 208 GLN A N 1
ATOM 1676 C CA . GLN A 1 208 ? 12.805 21.703 10.969 1 86.81 208 GLN A CA 1
ATOM 1677 C C . GLN A 1 208 ? 14.148 22.062 10.328 1 86.81 208 GLN A C 1
ATOM 1679 O O . GLN A 1 208 ? 15.133 21.344 10.508 1 86.81 208 GLN A O 1
ATOM 1684 N N . ILE A 1 209 ? 14.219 23.125 9.609 1 86.69 209 ILE A N 1
ATOM 1685 C CA . ILE A 1 209 ? 15.414 23.562 8.898 1 86.69 209 ILE A CA 1
ATOM 1686 C C . ILE A 1 209 ? 16.5 23.922 9.906 1 86.69 209 ILE A C 1
ATOM 1688 O O . ILE A 1 209 ? 17.656 23.516 9.758 1 86.69 209 ILE A O 1
ATOM 1692 N N . VAL A 1 210 ? 16.141 24.641 10.914 1 89.31 210 VAL A N 1
ATOM 1693 C CA . VAL A 1 210 ? 17.094 25.125 11.914 1 89.31 210 VAL A CA 1
ATOM 1694 C C . VAL A 1 210 ? 17.672 23.938 12.688 1 89.31 210 VAL A C 1
ATOM 1696 O O . VAL A 1 210 ? 18.875 23.891 12.93 1 89.31 210 VAL A O 1
ATOM 1699 N N . ILE A 1 211 ? 16.812 23.031 13.055 1 89.44 211 ILE A N 1
ATOM 1700 C CA . ILE A 1 211 ? 17.25 21.875 13.828 1 89.44 211 ILE A CA 1
ATOM 1701 C C . ILE A 1 211 ? 18.188 21.016 12.992 1 89.44 211 ILE A C 1
ATOM 1703 O O . ILE A 1 211 ? 19.203 20.547 13.484 1 89.44 211 ILE A O 1
ATOM 1707 N N . ARG A 1 212 ? 17.812 20.797 11.766 1 85.75 212 ARG A N 1
ATOM 1708 C CA . ARG A 1 212 ? 18.641 20 10.867 1 85.75 212 ARG A CA 1
ATOM 1709 C C . ARG A 1 212 ? 20.031 20.609 10.727 1 85.75 212 ARG A C 1
ATOM 1711 O O . ARG A 1 212 ? 21.031 19.891 10.758 1 85.75 212 ARG A O 1
ATOM 1718 N N . HIS A 1 213 ? 20.094 21.922 10.57 1 84.75 213 HIS A N 1
ATOM 1719 C CA . HIS A 1 213 ? 21.359 22.625 10.461 1 84.75 213 HIS A CA 1
ATOM 1720 C C . HIS A 1 213 ? 22.172 22.484 11.742 1 84.75 213 HIS A C 1
ATOM 1722 O O . HIS A 1 213 ? 23.391 22.312 11.695 1 84.75 213 HIS A O 1
ATOM 1728 N N . GLY A 1 214 ? 21.469 22.609 12.844 1 84.19 214 GLY A N 1
ATOM 1729 C CA . GLY A 1 214 ? 22.141 22.469 14.125 1 84.19 214 GLY A CA 1
ATOM 1730 C C . GLY A 1 214 ? 22.734 21.094 14.328 1 84.19 214 GLY A C 1
ATOM 1731 O O . GLY A 1 214 ? 23.891 20.969 14.75 1 84.19 214 GLY A O 1
ATOM 1732 N N . LEU A 1 215 ? 22.047 20.078 13.969 1 83.06 215 LEU A N 1
ATOM 1733 C CA . LEU A 1 215 ? 22.484 18.703 14.172 1 83.06 215 LEU A CA 1
ATOM 1734 C C . LEU A 1 215 ? 23.594 18.344 13.195 1 83.06 215 LEU A C 1
ATOM 1736 O O . LEU A 1 215 ? 24.484 17.547 13.523 1 83.06 215 LEU A O 1
ATOM 1740 N N . ARG A 1 216 ? 23.594 18.906 12.062 1 86.56 216 ARG A N 1
ATOM 1741 C CA . ARG A 1 216 ? 24.578 18.594 11.023 1 86.56 216 ARG A CA 1
ATOM 1742 C C . ARG A 1 216 ? 25.875 19.359 11.242 1 86.56 216 ARG A C 1
ATOM 1744 O O . ARG A 1 216 ? 26.906 19.047 10.641 1 86.56 216 ARG A O 1
ATOM 1751 N N . SER A 1 217 ? 25.859 20.312 12.109 1 86.81 217 SER A N 1
ATOM 1752 C CA . SER A 1 217 ? 26.984 21.219 12.297 1 86.81 217 SER A CA 1
ATOM 1753 C C . SER A 1 217 ? 28.156 20.5 12.945 1 86.81 217 SER A C 1
ATOM 1755 O O . SER A 1 217 ? 29.297 20.953 12.836 1 86.81 217 SER A O 1
ATOM 1757 N N . GLN A 1 218 ? 27.891 19.406 13.617 1 88.12 218 GLN A N 1
ATOM 1758 C CA . GLN A 1 218 ? 28.953 18.688 14.305 1 88.12 218 GLN A CA 1
ATOM 1759 C C . GLN A 1 218 ? 29.109 17.281 13.758 1 88.12 218 GLN A C 1
ATOM 1761 O O . GLN A 1 218 ? 28.141 16.5 13.727 1 88.12 218 GLN A O 1
ATOM 1766 N N . GLU A 1 219 ? 30.266 16.969 13.445 1 90.44 219 GLU A N 1
ATOM 1767 C CA . GLU A 1 219 ? 30.578 15.68 12.82 1 90.44 219 GLU A CA 1
ATOM 1768 C C . GLU A 1 219 ? 30.297 14.523 13.773 1 90.44 219 GLU A C 1
ATOM 1770 O O . GLU A 1 219 ? 29.891 13.438 13.344 1 90.44 219 GLU A O 1
ATOM 1775 N N . CYS A 1 220 ? 30.547 14.773 15.008 1 89.12 220 CYS A N 1
ATOM 1776 C CA . CYS A 1 220 ? 30.344 13.703 15.977 1 89.12 220 CYS A CA 1
ATOM 1777 C C . CYS A 1 220 ? 28.891 13.258 16.016 1 89.12 220 CYS A C 1
ATOM 1779 O O . CYS A 1 220 ? 28.609 12.062 16.141 1 89.12 220 CYS A O 1
ATOM 1781 N N . ILE A 1 221 ? 28.016 14.188 15.883 1 91 221 ILE A N 1
ATOM 1782 C CA . ILE A 1 221 ? 26.594 13.867 15.898 1 91 221 ILE A CA 1
ATOM 1783 C C . ILE A 1 221 ? 26.219 13.117 14.617 1 91 221 ILE A C 1
ATOM 1785 O O . ILE A 1 221 ? 25.484 12.125 14.664 1 91 221 ILE A O 1
ATOM 1789 N N . GLU A 1 222 ? 26.703 13.539 13.539 1 90.56 222 GLU A N 1
ATOM 1790 C CA . GLU A 1 222 ? 26.438 12.898 12.258 1 90.56 222 GLU A CA 1
ATOM 1791 C C . GLU A 1 222 ? 26.984 11.469 12.227 1 90.56 222 GLU A C 1
ATOM 1793 O O . GLU A 1 222 ? 26.375 10.586 11.633 1 90.56 222 GLU A O 1
ATOM 1798 N N . ALA A 1 223 ? 28.094 11.328 12.797 1 92.88 223 ALA A N 1
ATOM 1799 C CA . ALA A 1 223 ? 28.703 10 12.852 1 92.88 223 ALA A CA 1
ATOM 1800 C C . ALA A 1 223 ? 27.828 9.031 13.648 1 92.88 223 ALA A C 1
ATOM 1802 O O . ALA A 1 223 ? 27.641 7.879 13.242 1 92.88 223 ALA A O 1
ATOM 1803 N N . VAL A 1 224 ? 27.359 9.516 14.758 1 92.81 224 VAL A N 1
ATOM 1804 C CA . VAL A 1 224 ? 26.5 8.688 15.602 1 92.81 224 VAL A CA 1
ATOM 1805 C C . VAL A 1 224 ? 25.203 8.375 14.867 1 92.81 224 VAL A C 1
ATOM 1807 O O . VAL A 1 224 ? 24.688 7.254 14.922 1 92.81 224 VAL A O 1
ATOM 1810 N N . LYS A 1 225 ? 24.625 9.391 14.219 1 91.19 225 LYS A N 1
ATOM 1811 C CA . LYS A 1 225 ? 23.406 9.211 13.438 1 91.19 225 LYS A CA 1
ATOM 1812 C C . LYS A 1 225 ? 23.578 8.141 12.367 1 91.19 225 LYS A C 1
ATOM 1814 O O . LYS A 1 225 ? 22.719 7.273 12.203 1 91.19 225 LYS A O 1
ATOM 1819 N N . GLN A 1 226 ? 24.656 8.203 11.68 1 90.88 226 GLN A N 1
ATOM 1820 C CA . GLN A 1 226 ? 24.938 7.246 10.617 1 90.88 226 GLN A CA 1
ATOM 1821 C C . GLN A 1 226 ? 25.094 5.836 11.18 1 90.88 226 GLN A C 1
ATOM 1823 O O . GLN A 1 226 ? 24.656 4.859 10.562 1 90.88 226 GLN A O 1
ATOM 1828 N N . LYS A 1 227 ? 25.797 5.77 12.25 1 92.62 227 LYS A N 1
ATOM 1829 C CA . LYS A 1 227 ? 25.969 4.477 12.906 1 92.62 227 LYS A CA 1
ATOM 1830 C C . LYS A 1 227 ? 24.625 3.873 13.305 1 92.62 227 LYS A C 1
ATOM 1832 O O . LYS A 1 227 ? 24.391 2.68 13.109 1 92.62 227 LYS A O 1
ATOM 1837 N N . CYS A 1 228 ? 23.781 4.723 13.891 1 91.94 228 CYS A N 1
ATOM 1838 C CA . CYS A 1 228 ? 22.453 4.27 14.273 1 91.94 228 CYS A CA 1
ATOM 1839 C C . CYS A 1 228 ? 21.656 3.82 13.055 1 91.94 228 CYS A C 1
ATOM 1841 O O . CYS A 1 228 ? 20.938 2.818 13.102 1 91.94 228 CYS A O 1
ATOM 1843 N N . LYS A 1 229 ? 21.75 4.539 11.969 1 90.19 229 LYS A N 1
ATOM 1844 C CA . LYS A 1 229 ? 21.062 4.191 10.727 1 90.19 229 LYS A CA 1
ATOM 1845 C C . LYS A 1 229 ? 21.531 2.838 10.203 1 90.19 229 LYS A C 1
ATOM 1847 O O . LYS A 1 229 ? 20.719 2.047 9.703 1 90.19 229 LYS A O 1
ATOM 1852 N N . LYS A 1 230 ? 22.812 2.621 10.258 1 90.19 230 LYS A N 1
ATOM 1853 C CA . LYS A 1 230 ? 23.375 1.347 9.82 1 90.19 230 LYS A CA 1
ATOM 1854 C C . LYS A 1 230 ? 22.828 0.192 10.656 1 90.19 230 LYS A C 1
ATOM 1856 O O . LYS A 1 230 ? 22.484 -0.868 10.117 1 90.19 230 LYS A O 1
ATOM 1861 N N . ILE A 1 231 ? 22.781 0.429 11.875 1 90.44 231 ILE A N 1
ATOM 1862 C CA . ILE A 1 231 ? 22.266 -0.593 12.781 1 90.44 231 ILE A CA 1
ATOM 1863 C C . ILE A 1 231 ? 20.797 -0.856 12.477 1 90.44 231 ILE A C 1
ATOM 1865 O O . ILE A 1 231 ? 20.359 -2.01 12.422 1 90.44 231 ILE A O 1
ATOM 1869 N N . THR A 1 232 ? 20.047 0.202 12.305 1 88.31 232 THR A N 1
ATOM 1870 C CA . THR A 1 232 ? 18.625 0.075 11.984 1 88.31 232 THR A CA 1
ATOM 1871 C C . THR A 1 232 ? 18.422 -0.685 10.68 1 88.31 232 THR A C 1
ATOM 1873 O O . THR A 1 232 ? 17.547 -1.533 10.57 1 88.31 232 THR A O 1
ATOM 1876 N N . SER A 1 233 ? 19.219 -0.361 9.734 1 86.31 233 SER A N 1
ATOM 1877 C CA . SER A 1 233 ? 19.156 -1.03 8.438 1 86.31 233 SER A CA 1
ATOM 1878 C C . SER A 1 233 ? 19.438 -2.523 8.57 1 86.31 233 SER A C 1
ATOM 1880 O O . SER A 1 233 ? 18.844 -3.34 7.863 1 86.31 233 SER A O 1
ATOM 1882 N N . HIS A 1 234 ? 20.375 -2.889 9.398 1 87.19 234 HIS A N 1
ATOM 1883 C CA . HIS A 1 234 ? 20.703 -4.285 9.672 1 87.19 234 HIS A CA 1
ATOM 1884 C C . HIS A 1 234 ? 19.469 -5.051 10.148 1 87.19 234 HIS A C 1
ATOM 1886 O O . HIS A 1 234 ? 19.188 -6.141 9.648 1 87.19 234 HIS A O 1
ATOM 1892 N N . PHE A 1 235 ? 18.766 -4.496 11.023 1 85.38 235 PHE A N 1
ATOM 1893 C CA . PHE A 1 235 ? 17.594 -5.164 11.578 1 85.38 235 PHE A CA 1
ATOM 1894 C C . PHE A 1 235 ? 16.438 -5.156 10.586 1 85.38 235 PHE A C 1
ATOM 1896 O O . PHE A 1 235 ? 15.656 -6.105 10.523 1 85.38 235 PHE A O 1
ATOM 1903 N N . ASN A 1 236 ? 16.312 -4.078 9.828 1 80.38 236 ASN A N 1
ATOM 1904 C CA . ASN A 1 236 ? 15.211 -3.965 8.875 1 80.38 236 ASN A CA 1
ATOM 1905 C C . ASN A 1 236 ? 15.367 -4.957 7.723 1 80.38 236 ASN A C 1
ATOM 1907 O O . ASN A 1 236 ? 14.375 -5.379 7.129 1 80.38 236 ASN A O 1
ATOM 1911 N N . HIS A 1 237 ? 16.562 -5.375 7.441 1 78.12 237 HIS A N 1
ATOM 1912 C CA . H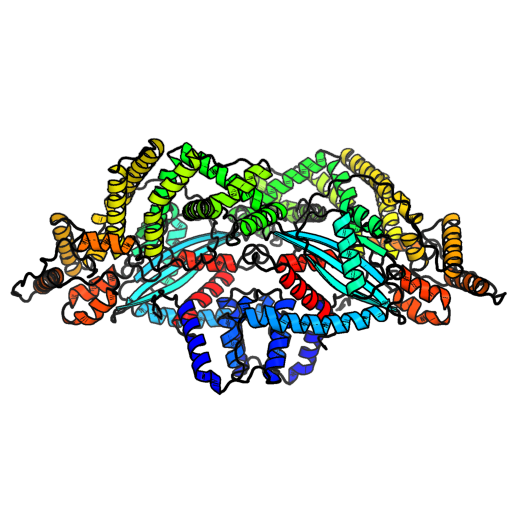IS A 1 237 ? 16.812 -6.234 6.289 1 78.12 237 HIS A CA 1
ATOM 1913 C C . HIS A 1 237 ? 16.906 -7.699 6.703 1 78.12 237 HIS A C 1
ATOM 1915 O O . HIS A 1 237 ? 17.047 -8.578 5.852 1 78.12 237 HIS A O 1
ATOM 1921 N N . SER A 1 238 ? 16.891 -7.961 7.949 1 77.31 238 SER A N 1
ATOM 1922 C CA . SER A 1 238 ? 17.078 -9.336 8.414 1 77.31 238 SER A CA 1
ATOM 1923 C C . SER A 1 238 ? 16 -9.719 9.43 1 77.31 238 SER A C 1
ATOM 1925 O O . SER A 1 238 ? 16.016 -9.258 10.57 1 77.31 238 SER A O 1
ATOM 1927 N N . THR A 1 239 ? 15.156 -10.633 9.023 1 75.19 239 THR A N 1
ATOM 1928 C CA . THR A 1 239 ? 14.133 -11.125 9.93 1 75.19 239 THR A CA 1
ATOM 1929 C C . THR A 1 239 ? 14.758 -11.891 11.086 1 75.19 239 THR A C 1
ATOM 1931 O O . THR A 1 239 ? 14.258 -11.844 12.219 1 75.19 239 THR A O 1
ATOM 1934 N N . ILE A 1 240 ? 15.797 -12.547 10.766 1 76.69 240 ILE A N 1
ATOM 1935 C CA . ILE A 1 240 ? 16.516 -13.312 11.781 1 76.69 240 ILE A CA 1
ATOM 1936 C C . ILE A 1 240 ? 17.047 -12.375 12.859 1 76.69 240 ILE A C 1
ATOM 1938 O O . ILE A 1 240 ? 16.938 -12.664 14.055 1 76.69 240 ILE A O 1
ATOM 1942 N N . ALA A 1 241 ? 17.625 -11.305 12.406 1 84.06 241 ALA A N 1
ATOM 1943 C CA . ALA A 1 241 ? 18.172 -10.328 13.344 1 84.06 241 ALA A CA 1
ATOM 1944 C C . ALA A 1 241 ? 17.062 -9.766 14.234 1 84.06 241 ALA A C 1
ATOM 1946 O O . ALA A 1 241 ? 17.281 -9.578 15.438 1 84.06 241 ALA A O 1
ATOM 1947 N N . GLN A 1 242 ? 15.945 -9.5 13.703 1 83.62 242 GLN A N 1
ATOM 1948 C CA . GLN A 1 242 ? 14.82 -8.977 14.461 1 83.62 242 GLN A CA 1
ATOM 1949 C C . GLN A 1 242 ? 14.359 -9.969 15.531 1 83.62 242 GLN A C 1
ATOM 1951 O O . GLN A 1 242 ? 14.094 -9.586 16.672 1 83.62 242 GLN A O 1
ATOM 1956 N N . LYS A 1 243 ? 14.289 -11.18 15.141 1 81.56 243 LYS A N 1
ATOM 1957 C CA . LYS A 1 243 ? 13.852 -12.211 16.078 1 81.56 243 LYS A CA 1
ATOM 1958 C C . LYS A 1 243 ? 14.867 -12.398 17.203 1 81.56 243 LYS A C 1
ATOM 1960 O O . LYS A 1 243 ? 14.492 -12.625 18.344 1 81.56 243 LYS A O 1
ATOM 1965 N N . GLN A 1 244 ? 16.078 -12.375 16.828 1 86.44 244 GLN A N 1
ATOM 1966 C CA . GLN A 1 244 ? 17.125 -12.492 17.844 1 86.44 244 GLN A CA 1
ATOM 1967 C C . GLN A 1 244 ? 17.062 -11.336 18.828 1 86.44 244 GLN A C 1
ATOM 1969 O O . GLN A 1 244 ? 17.281 -11.523 20.031 1 86.44 244 GLN A O 1
ATOM 1974 N N . LEU A 1 245 ? 16.844 -10.188 18.344 1 89.25 245 LEU A N 1
ATOM 1975 C CA . LEU A 1 245 ? 16.688 -9.039 19.234 1 89.25 245 LEU A CA 1
ATOM 1976 C C . LEU A 1 245 ? 15.492 -9.227 20.172 1 89.25 245 LEU A C 1
ATOM 1978 O O . LEU A 1 245 ? 15.578 -8.883 21.359 1 89.25 245 LEU A O 1
ATOM 1982 N N . GLU A 1 246 ? 14.461 -9.75 19.625 1 87.69 246 GLU A N 1
ATOM 1983 C CA . GLU A 1 246 ? 13.281 -10.023 20.438 1 87.69 246 GLU A CA 1
ATOM 1984 C C . GLU A 1 246 ? 13.594 -11.016 21.547 1 87.69 246 GLU A C 1
ATOM 1986 O O . GLU A 1 246 ? 13.125 -10.867 22.688 1 87.69 246 GLU A O 1
ATOM 1991 N N . LYS A 1 247 ? 14.289 -12.039 21.188 1 87.44 247 LYS A N 1
ATOM 1992 C CA . LYS A 1 247 ? 14.68 -13.039 22.172 1 87.44 247 LYS A CA 1
ATOM 1993 C C . LYS A 1 247 ? 15.516 -12.422 23.297 1 87.44 247 LYS A C 1
ATOM 1995 O O . LYS A 1 247 ? 15.359 -12.781 24.453 1 87.44 247 LYS A O 1
ATOM 2000 N N . ILE A 1 248 ? 16.422 -11.578 22.906 1 91.81 248 ILE A N 1
ATOM 2001 C CA . ILE A 1 248 ? 17.25 -10.898 23.891 1 91.81 248 ILE A CA 1
ATOM 2002 C C . ILE A 1 248 ? 16.375 -10.008 24.781 1 91.81 248 ILE A C 1
ATOM 2004 O O . ILE A 1 248 ? 16.578 -9.953 26 1 91.81 248 ILE A O 1
ATOM 2008 N N . GLN A 1 249 ? 15.484 -9.367 24.156 1 91.12 249 GLN A N 1
ATOM 2009 C CA . GLN A 1 249 ? 14.57 -8.523 24.906 1 91.12 249 GLN A CA 1
ATOM 2010 C C . GLN A 1 249 ? 13.734 -9.344 25.891 1 91.12 249 GLN A C 1
ATOM 2012 O O . GLN A 1 249 ? 13.453 -8.898 27 1 91.12 249 GLN A O 1
ATOM 2017 N N . ASP A 1 250 ? 13.383 -10.5 25.469 1 90.31 250 ASP A N 1
ATOM 2018 C CA . ASP A 1 250 ? 12.68 -11.414 26.359 1 90.31 250 ASP A CA 1
ATOM 2019 C C . ASP A 1 250 ? 13.555 -11.781 27.562 1 90.31 250 ASP A C 1
ATOM 2021 O O . ASP A 1 250 ? 13.078 -11.797 28.688 1 90.31 250 ASP A O 1
ATOM 2025 N N . ARG A 1 251 ? 14.797 -12.125 27.266 1 89.81 251 ARG A N 1
ATOM 2026 C CA . ARG A 1 251 ? 15.75 -12.484 28.328 1 89.81 251 ARG A CA 1
ATOM 2027 C C . ARG A 1 251 ? 15.914 -11.352 29.328 1 89.81 251 ARG A C 1
ATOM 2029 O O . ARG A 1 251 ? 16.109 -11.602 30.516 1 89.81 251 ARG A O 1
ATOM 2036 N N . LEU A 1 252 ? 15.805 -10.141 28.844 1 91.62 252 LEU A N 1
ATOM 2037 C CA . LEU A 1 252 ? 15.992 -8.961 29.688 1 91.62 252 LEU A CA 1
ATOM 2038 C C . LEU A 1 252 ? 14.656 -8.492 30.25 1 91.62 252 LEU A C 1
ATOM 2040 O O . LEU A 1 252 ? 14.602 -7.473 30.938 1 91.62 252 LEU A O 1
ATOM 2044 N N . ASN A 1 253 ? 13.57 -9.172 29.969 1 88.25 253 ASN A N 1
ATOM 2045 C CA . ASN A 1 253 ? 12.227 -8.836 30.422 1 88.25 253 ASN A CA 1
ATOM 2046 C C . ASN A 1 253 ? 11.797 -7.453 29.922 1 88.25 253 ASN A C 1
ATOM 2048 O O . ASN A 1 253 ? 11.281 -6.652 30.703 1 88.25 253 ASN A O 1
ATOM 2052 N N . GLN A 1 254 ? 12.219 -7.211 28.75 1 85.56 254 GLN A N 1
ATOM 2053 C CA . GLN A 1 254 ? 11.836 -5.945 28.141 1 85.56 254 GLN A CA 1
ATOM 2054 C C . GLN A 1 254 ? 10.742 -6.148 27.094 1 85.56 254 GLN A C 1
ATOM 2056 O O . GLN A 1 254 ? 10.508 -7.27 26.641 1 85.56 254 GLN A O 1
ATOM 2061 N N . SER A 1 255 ? 10.023 -5.102 26.828 1 82.88 255 SER A N 1
ATOM 2062 C CA . SER A 1 255 ? 9 -5.156 25.797 1 82.88 255 SER A CA 1
ATOM 2063 C C . SER A 1 255 ? 9.625 -5.309 24.406 1 82.88 255 SER A C 1
ATOM 2065 O O . SER A 1 255 ? 10.742 -4.855 24.172 1 82.88 255 SER A O 1
ATOM 2067 N N . HIS A 1 256 ? 8.922 -6.031 23.594 1 80.5 256 HIS A N 1
ATOM 2068 C CA . HIS A 1 256 ? 9.383 -6.215 22.234 1 80.5 256 HIS A CA 1
ATOM 2069 C C . HIS A 1 256 ? 9.266 -4.922 21.422 1 80.5 256 HIS A C 1
ATOM 2071 O O . HIS A 1 256 ? 8.164 -4.469 21.125 1 80.5 256 HIS A O 1
ATOM 2077 N N . LEU A 1 257 ? 10.375 -4.23 21.266 1 80.88 257 LEU A N 1
ATOM 2078 C CA . LEU A 1 257 ? 10.414 -2.998 20.484 1 80.88 257 LEU A CA 1
ATOM 2079 C C . LEU A 1 257 ? 11.352 -3.143 19.297 1 80.88 257 LEU A C 1
ATOM 2081 O O . LEU A 1 257 ? 12.484 -3.611 19.438 1 80.88 257 LEU A O 1
ATOM 2085 N N . LYS A 1 258 ? 10.828 -2.824 18.156 1 77.12 258 LYS A N 1
ATOM 2086 C CA . LYS A 1 258 ? 11.656 -2.834 16.953 1 77.12 258 LYS A CA 1
ATOM 2087 C C . LYS A 1 258 ? 12.469 -1.546 16.828 1 77.12 258 LYS A C 1
ATOM 2089 O O . LYS A 1 258 ? 12.172 -0.554 17.5 1 77.12 258 LYS A O 1
ATOM 2094 N N . VAL A 1 259 ? 13.484 -1.621 16.078 1 76 259 VAL A N 1
ATOM 2095 C CA . VAL A 1 259 ? 14.289 -0.431 15.836 1 76 259 VAL A CA 1
ATOM 2096 C C . VAL A 1 259 ? 13.562 0.494 14.859 1 76 259 VAL A C 1
ATOM 2098 O O . VAL A 1 259 ? 12.758 0.039 14.047 1 76 259 VAL A O 1
ATOM 2101 N N . PHE A 1 260 ? 13.719 1.73 15.109 1 71.94 260 PHE A N 1
ATOM 2102 C CA . PHE A 1 260 ? 13.062 2.746 14.297 1 71.94 260 PHE A CA 1
ATOM 2103 C C . PHE A 1 260 ? 14.016 3.295 13.242 1 71.94 260 PHE A C 1
ATOM 2105 O O . PHE A 1 260 ? 15.18 3.57 13.539 1 71.94 260 PHE A O 1
ATOM 2112 N N . GLN A 1 261 ? 13.469 3.256 11.938 1 67.88 261 GLN A N 1
ATOM 2113 C CA . GLN A 1 261 ? 14.305 3.793 10.867 1 67.88 261 GLN A CA 1
ATOM 2114 C C . GLN A 1 261 ? 14.086 5.297 10.703 1 67.88 261 GLN A C 1
ATOM 2116 O O . GLN A 1 261 ? 12.961 5.777 10.789 1 67.88 261 GLN A O 1
ATOM 2121 N N . ASP A 1 262 ? 15.172 6.059 10.602 1 72.69 262 ASP A N 1
ATOM 2122 C CA . ASP A 1 262 ? 15.203 7.504 10.406 1 72.69 262 ASP A CA 1
ATOM 2123 C C . ASP A 1 262 ? 14.766 7.871 8.992 1 72.69 262 ASP A C 1
ATOM 2125 O O . ASP A 1 262 ? 15.086 7.16 8.031 1 72.69 262 ASP A O 1
ATOM 2129 N N . CYS A 1 263 ? 13.828 8.758 8.898 1 60.75 263 CYS A N 1
ATOM 2130 C CA . CYS A 1 263 ? 13.5 9.391 7.625 1 60.75 263 CYS A CA 1
ATOM 2131 C C . CYS A 1 263 ? 14.312 10.664 7.426 1 60.75 263 CYS A C 1
ATOM 2133 O O . CYS A 1 263 ? 14.312 11.547 8.281 1 60.75 263 CYS A O 1
ATOM 2135 N N . VAL A 1 264 ? 14.922 10.781 6.387 1 58.5 264 VAL A N 1
ATOM 2136 C CA . VAL A 1 264 ? 15.898 11.836 6.117 1 58.5 264 VAL A CA 1
ATOM 2137 C C . VAL A 1 264 ? 15.203 13.188 6.082 1 58.5 264 VAL A C 1
ATOM 2139 O O . VAL A 1 264 ? 15.781 14.203 6.484 1 58.5 264 VAL A O 1
ATOM 2142 N N . THR A 1 265 ? 13.992 13.25 5.785 1 54.84 265 THR A N 1
ATOM 2143 C CA . THR A 1 265 ? 13.367 14.539 5.539 1 54.84 265 THR A CA 1
ATOM 2144 C C . THR A 1 265 ? 12.734 15.086 6.816 1 54.84 265 THR A C 1
ATOM 2146 O O . THR A 1 265 ? 12.344 16.25 6.871 1 54.84 265 THR A O 1
ATOM 2149 N N . ARG A 1 266 ? 12.758 14.297 7.867 1 66.12 266 ARG A N 1
ATOM 2150 C CA . ARG A 1 266 ? 12.117 14.758 9.102 1 66.12 266 ARG A CA 1
ATOM 2151 C C . ARG A 1 266 ? 13.008 14.492 10.305 1 66.12 266 ARG A C 1
ATOM 2153 O O . ARG A 1 266 ? 13.297 13.344 10.641 1 66.12 266 ARG A O 1
ATOM 2160 N N . TRP A 1 267 ? 13.391 15.547 10.938 1 76.31 267 TRP A N 1
ATOM 2161 C CA . TRP A 1 267 ? 14.258 15.43 12.109 1 76.31 267 TRP A CA 1
ATOM 2162 C C . TRP A 1 267 ? 13.586 14.617 13.203 1 76.31 267 TRP A C 1
ATOM 2164 O O . TRP A 1 267 ? 14.258 14.008 14.039 1 76.31 267 TRP A O 1
ATOM 2174 N N . ASN A 1 268 ? 12.297 14.656 13.258 1 80.81 268 ASN A N 1
ATOM 2175 C CA . ASN A 1 268 ? 11.57 13.938 14.305 1 80.81 268 ASN A CA 1
ATOM 2176 C C . ASN A 1 268 ? 11.859 12.438 14.25 1 80.81 268 ASN A C 1
ATOM 2178 O O . ASN A 1 268 ? 11.875 11.766 15.289 1 80.81 268 ASN A O 1
ATOM 2182 N N . SER A 1 269 ? 12.164 12.055 13.078 1 82.56 269 SER A N 1
ATOM 2183 C CA . SER A 1 269 ? 12.5 10.641 12.953 1 82.56 269 SER A CA 1
ATOM 2184 C C . SER A 1 269 ? 13.836 10.336 13.625 1 82.56 269 SER A C 1
ATOM 2186 O O . SER A 1 269 ? 14.008 9.258 14.211 1 82.56 269 SER A O 1
ATOM 2188 N N . THR A 1 270 ? 14.742 11.266 13.523 1 86.56 270 THR A N 1
ATOM 2189 C CA . THR A 1 270 ? 16.016 11.109 14.219 1 86.56 270 THR A CA 1
ATOM 2190 C C . THR A 1 270 ? 15.805 11.086 15.727 1 86.56 270 THR A C 1
ATOM 2192 O O . THR A 1 270 ? 16.422 10.281 16.438 1 86.56 270 THR A O 1
ATOM 2195 N N . PHE A 1 271 ? 14.992 11.992 16.203 1 90 271 PHE A N 1
ATOM 2196 C CA . PHE A 1 271 ? 14.664 12.047 17.625 1 90 271 PHE A CA 1
ATOM 2197 C C . PHE A 1 271 ? 14.078 10.719 18.094 1 90 271 PHE A C 1
ATOM 2199 O O . PHE A 1 271 ? 14.523 10.156 19.109 1 90 271 PHE A O 1
ATOM 2206 N N . TYR A 1 272 ? 13.211 10.211 17.375 1 89 272 TYR A N 1
ATOM 2207 C CA . TYR A 1 272 ? 12.547 8.977 17.766 1 89 272 TYR A CA 1
ATOM 2208 C C . TYR A 1 272 ? 13.492 7.785 17.672 1 89 272 TYR A C 1
ATOM 2210 O O . TYR A 1 272 ? 13.398 6.84 18.453 1 89 272 TYR A O 1
ATOM 2218 N N . MET A 1 273 ? 14.289 7.793 16.641 1 90.5 273 MET A N 1
ATOM 2219 C CA . MET A 1 273 ? 15.312 6.754 16.531 1 90.5 273 MET A CA 1
ATOM 2220 C C . MET A 1 273 ? 16.203 6.738 17.766 1 90.5 273 MET A C 1
ATOM 2222 O O . MET A 1 273 ? 16.438 5.684 18.359 1 90.5 273 MET A O 1
ATOM 2226 N N . PHE A 1 274 ? 16.672 7.918 18.203 1 92 274 PHE A N 1
ATOM 2227 C CA . PHE A 1 274 ? 17.531 8.031 19.375 1 92 274 PHE A CA 1
ATOM 2228 C C . PHE A 1 274 ? 16.797 7.582 20.625 1 92 274 PHE A C 1
ATOM 2230 O O . PHE A 1 274 ? 17.359 6.883 21.469 1 92 274 PHE A O 1
ATOM 2237 N N . GLU A 1 275 ? 15.578 8.047 20.688 1 92.31 275 GLU A N 1
ATOM 2238 C CA . GLU A 1 275 ? 14.766 7.664 21.828 1 92.31 275 GLU A CA 1
ATOM 2239 C C . GLU A 1 275 ? 14.609 6.152 21.906 1 92.31 275 GLU A C 1
ATOM 2241 O O . GLU A 1 275 ? 14.719 5.566 23 1 92.31 275 GLU A O 1
ATOM 2246 N N . ARG A 1 276 ? 14.352 5.527 20.797 1 90.69 276 ARG A N 1
ATOM 2247 C CA . ARG A 1 276 ? 14.188 4.078 20.75 1 90.69 276 ARG A CA 1
ATOM 2248 C C . ARG A 1 276 ? 15.492 3.369 21.094 1 90.69 276 ARG A C 1
ATOM 2250 O O . ARG A 1 276 ? 15.492 2.375 21.828 1 90.69 276 ARG A O 1
ATOM 2257 N N . PHE A 1 277 ? 16.578 3.832 20.547 1 92 277 PHE A N 1
ATOM 2258 C CA . PHE A 1 277 ? 17.875 3.248 20.859 1 92 277 PHE A CA 1
ATOM 2259 C C . PHE A 1 277 ? 18.156 3.287 22.344 1 92 277 PHE A C 1
ATOM 2261 O O . PHE A 1 277 ? 18.656 2.316 22.922 1 92 277 PHE A O 1
ATOM 2268 N N . MET A 1 278 ? 17.828 4.379 22.969 1 93.19 278 MET A N 1
ATOM 2269 C CA . MET A 1 278 ? 18.047 4.512 24.406 1 93.19 278 MET A CA 1
ATOM 2270 C C . MET A 1 278 ? 17.172 3.529 25.172 1 93.19 278 MET A C 1
ATOM 2272 O O . MET A 1 278 ? 17.609 2.975 26.188 1 93.19 278 MET A O 1
ATOM 2276 N N . LYS A 1 279 ? 16 3.344 24.688 1 91.75 279 LYS A N 1
ATOM 2277 C CA . LYS A 1 279 ? 15.062 2.455 25.359 1 91.75 279 LYS A CA 1
ATOM 2278 C C . LYS A 1 279 ? 15.523 1.002 25.281 1 91.75 279 LYS A C 1
ATOM 2280 O O . LYS A 1 279 ? 15.312 0.224 26.219 1 91.75 279 LYS A O 1
ATOM 2285 N N . ILE A 1 280 ? 16.156 0.715 24.188 1 91.88 280 ILE A N 1
ATOM 2286 C CA . ILE A 1 280 ? 16.562 -0.677 24.016 1 91.88 280 ILE A CA 1
ATOM 2287 C C . ILE A 1 280 ? 18.078 -0.785 24.062 1 91.88 280 ILE A C 1
ATOM 2289 O O . ILE A 1 280 ? 18.672 -1.643 23.406 1 91.88 280 ILE A O 1
ATOM 2293 N N . LYS A 1 281 ? 18.719 0.112 24.688 1 93.19 281 LYS A N 1
ATOM 2294 C CA . LYS A 1 281 ? 20.172 0.224 24.766 1 93.19 281 LYS A CA 1
ATOM 2295 C C . LYS A 1 281 ? 20.797 -1.091 25.219 1 93.19 281 LYS A C 1
ATOM 2297 O O . LYS A 1 281 ? 21.75 -1.58 24.578 1 93.19 281 LYS A O 1
ATOM 2302 N N . ASP A 1 282 ? 20.266 -1.693 26.203 1 92.5 282 ASP A N 1
ATOM 2303 C CA . ASP A 1 282 ? 20.828 -2.916 26.766 1 92.5 282 ASP A CA 1
ATOM 2304 C C . ASP A 1 282 ? 20.703 -4.078 25.797 1 92.5 282 ASP A C 1
ATOM 2306 O O . ASP A 1 282 ? 21.656 -4.844 25.609 1 92.5 282 ASP A O 1
ATOM 2310 N N . ALA A 1 283 ? 19.547 -4.168 25.25 1 92.19 283 ALA A N 1
ATOM 2311 C CA . ALA A 1 283 ? 19.312 -5.242 24.281 1 92.19 283 ALA A CA 1
ATOM 2312 C C . ALA A 1 283 ? 20.234 -5.094 23.078 1 92.19 283 ALA A C 1
ATOM 2314 O O . ALA A 1 283 ? 20.766 -6.082 22.562 1 92.19 283 ALA A O 1
ATOM 2315 N N . LEU A 1 284 ? 20.406 -3.91 22.594 1 92.31 284 LEU A N 1
ATOM 2316 C CA . LEU A 1 284 ? 21.25 -3.641 21.438 1 92.31 284 LEU A CA 1
ATOM 2317 C C . LEU A 1 284 ? 22.703 -3.951 21.734 1 92.31 284 LEU A C 1
ATOM 2319 O O . LEU A 1 284 ? 23.422 -4.48 20.891 1 92.31 284 LEU A O 1
ATOM 2323 N N . SER A 1 285 ? 23.141 -3.564 22.922 1 91.31 285 SER A N 1
ATOM 2324 C CA . SER A 1 285 ? 24.516 -3.818 23.328 1 91.31 285 SER A CA 1
ATOM 2325 C C . SER A 1 285 ? 24.812 -5.312 23.406 1 91.31 285 SER A C 1
ATOM 2327 O O . SER A 1 285 ? 25.859 -5.773 22.984 1 91.31 285 SER A O 1
ATOM 2329 N N . LEU A 1 286 ? 23.891 -6.062 23.891 1 91.31 286 LEU A N 1
ATOM 2330 C CA . LEU A 1 286 ? 24.062 -7.512 23.984 1 91.31 286 LEU A CA 1
ATOM 2331 C C . LEU A 1 286 ? 24.078 -8.148 22.609 1 91.31 286 LEU A C 1
ATOM 2333 O O . LEU A 1 286 ? 24.859 -9.062 22.344 1 91.31 286 LEU A O 1
ATOM 2337 N N . TYR A 1 287 ? 23.156 -7.684 21.781 1 92.62 287 TYR A N 1
ATOM 2338 C CA . TYR A 1 287 ? 23.109 -8.195 20.406 1 92.62 287 TYR A CA 1
ATOM 2339 C C . TYR A 1 287 ? 24.422 -7.941 19.688 1 92.62 287 TYR A C 1
ATOM 2341 O O . TYR A 1 287 ? 24.938 -8.82 18.984 1 92.62 287 TYR A O 1
ATOM 2349 N N . ALA A 1 288 ? 24.906 -6.723 19.812 1 90.75 288 ALA A N 1
ATOM 2350 C CA . ALA A 1 288 ? 26.141 -6.344 19.125 1 90.75 288 ALA A CA 1
ATOM 2351 C C . ALA A 1 288 ? 27.312 -7.195 19.609 1 90.75 288 ALA A C 1
ATOM 2353 O O . ALA A 1 288 ? 28.203 -7.543 18.812 1 90.75 288 ALA A O 1
ATOM 2354 N N . ASN A 1 289 ? 27.281 -7.535 20.734 1 87.12 289 ASN A N 1
ATOM 2355 C CA . ASN A 1 289 ? 28.328 -8.383 21.297 1 87.12 289 ASN A CA 1
ATOM 2356 C C . ASN A 1 289 ? 28.266 -9.805 20.734 1 87.12 289 ASN A C 1
ATOM 2358 O O . ASN A 1 289 ? 29.297 -10.422 20.484 1 87.12 289 ASN A O 1
ATOM 2362 N N . ASP A 1 290 ? 27.047 -10.266 20.516 1 87.06 290 ASP A N 1
ATOM 2363 C CA . ASP A 1 290 ? 26.828 -11.641 20.094 1 87.06 290 ASP A CA 1
ATOM 2364 C C . ASP A 1 290 ? 27.047 -11.781 18.578 1 87.06 290 ASP A C 1
ATOM 2366 O O . ASP A 1 290 ? 27.406 -12.859 18.109 1 87.06 290 ASP A O 1
ATOM 2370 N N . HIS A 1 291 ? 26.766 -10.797 17.797 1 85.62 291 HIS A N 1
ATOM 2371 C CA . HIS A 1 291 ? 26.703 -10.961 16.359 1 85.62 291 HIS A CA 1
ATOM 2372 C C . HIS A 1 291 ? 27.766 -10.109 15.656 1 85.62 291 HIS A C 1
ATOM 2374 O O . HIS A 1 291 ? 27.781 -10.023 14.422 1 85.62 291 HIS A O 1
ATOM 2380 N N . ASN A 1 292 ? 28.625 -9.547 16.266 1 82.5 292 ASN A N 1
ATOM 2381 C CA . ASN A 1 292 ? 29.766 -8.797 15.734 1 82.5 292 ASN A CA 1
ATOM 2382 C C . ASN A 1 292 ? 29.297 -7.637 14.859 1 82.5 292 ASN A C 1
ATOM 2384 O O . ASN A 1 292 ? 29.781 -7.473 13.734 1 82.5 292 ASN A O 1
ATOM 2388 N N . ILE A 1 293 ? 28.266 -6.98 15.188 1 85.5 293 ILE A N 1
ATOM 2389 C CA . ILE A 1 293 ? 27.891 -5.75 14.5 1 85.5 293 ILE A CA 1
ATOM 2390 C C . ILE A 1 293 ? 28.484 -4.547 15.227 1 85.5 293 ILE A C 1
ATOM 2392 O O . ILE A 1 293 ? 28.938 -4.664 16.359 1 85.5 293 ILE A O 1
ATOM 2396 N N . GLU A 1 294 ? 28.594 -3.49 14.508 1 86.56 294 GLU A N 1
ATOM 2397 C CA . GLU A 1 294 ? 29.141 -2.275 15.102 1 86.56 294 GLU A CA 1
ATOM 2398 C C . GLU A 1 294 ? 28.344 -1.852 16.328 1 86.56 294 GLU A C 1
ATOM 2400 O O . GLU A 1 294 ? 27.109 -1.776 16.281 1 86.56 294 GLU A O 1
ATOM 2405 N N . SER A 1 295 ? 29.016 -1.738 17.453 1 89.31 295 SER A N 1
ATOM 2406 C CA . SER A 1 295 ? 28.359 -1.336 18.688 1 89.31 295 SER A CA 1
ATOM 2407 C C . SER A 1 295 ? 28.484 0.167 18.922 1 89.31 295 SER A C 1
ATOM 2409 O O . SER A 1 295 ? 29.422 0.799 18.438 1 89.31 295 SER A O 1
ATOM 2411 N N . ILE A 1 296 ? 27.547 0.69 19.609 1 93.25 296 ILE A N 1
ATOM 2412 C CA . ILE A 1 296 ? 27.578 2.094 20 1 93.25 296 ILE A CA 1
ATOM 2413 C C . ILE A 1 296 ? 28.438 2.246 21.266 1 93.25 296 ILE A C 1
ATOM 2415 O O . ILE A 1 296 ? 28.188 1.601 22.281 1 93.25 296 ILE A O 1
ATOM 2419 N N . LEU A 1 297 ? 29.391 3.064 21.156 1 92.81 297 LEU A N 1
ATOM 2420 C CA . LEU A 1 297 ? 30.344 3.268 22.25 1 92.81 297 LEU A CA 1
ATOM 2421 C C . LEU A 1 297 ? 29.734 4.121 23.344 1 92.81 297 LEU A C 1
ATOM 2423 O O . LEU A 1 297 ? 28.781 4.855 23.109 1 92.81 297 LEU A O 1
ATOM 2427 N N . PRO A 1 298 ? 30.266 4.055 24.516 1 92.19 298 PRO A N 1
ATOM 2428 C CA . PRO A 1 298 ? 29.734 4.836 25.641 1 92.19 298 PRO A CA 1
ATOM 2429 C C . PRO A 1 298 ? 29.703 6.336 25.344 1 92.19 298 PRO A C 1
ATOM 2431 O O . PRO A 1 298 ? 28.75 7.02 25.719 1 92.19 298 PRO A O 1
ATOM 2434 N N . GLU A 1 299 ? 30.719 6.805 24.703 1 91.25 299 GLU A N 1
ATOM 2435 C CA . GLU A 1 299 ? 30.766 8.219 24.344 1 91.25 299 GLU A CA 1
ATOM 2436 C C . GLU A 1 299 ? 29.656 8.578 23.359 1 91.25 299 GLU A C 1
ATOM 2438 O O . GLU A 1 299 ? 29.094 9.68 23.422 1 91.25 299 GLU A O 1
ATOM 2443 N N . GLU A 1 300 ? 29.391 7.594 22.547 1 93.81 300 GLU A N 1
ATOM 2444 C CA . GLU A 1 300 ? 28.344 7.805 21.547 1 93.81 300 GLU A CA 1
ATOM 2445 C C . GLU A 1 300 ? 26.953 7.777 22.203 1 93.81 300 GLU A C 1
ATOM 2447 O O . GLU A 1 300 ? 26.062 8.516 21.781 1 93.81 300 GLU A O 1
ATOM 2452 N N . TRP A 1 301 ? 26.828 6.941 23.234 1 94.44 301 TRP A N 1
ATOM 2453 C CA . TRP A 1 301 ? 25.578 6.93 23.984 1 94.44 301 TRP A CA 1
ATOM 2454 C C . TRP A 1 301 ? 25.344 8.266 24.672 1 94.44 301 TRP A C 1
ATOM 2456 O O . TRP A 1 301 ? 24.203 8.727 24.781 1 94.44 301 TRP A O 1
ATOM 2466 N N . LYS A 1 302 ? 26.375 8.875 25.109 1 92.5 302 LYS A N 1
ATOM 2467 C CA . LYS A 1 302 ? 26.266 10.18 25.75 1 92.5 302 LYS A CA 1
ATOM 2468 C C . LYS A 1 302 ? 25.812 11.242 24.75 1 92.5 302 LYS A C 1
ATOM 2470 O O . LYS A 1 302 ? 25.047 12.148 25.094 1 92.5 302 LYS A O 1
ATOM 2475 N N . VAL A 1 303 ? 26.359 11.133 23.578 1 92.56 303 VAL A N 1
ATOM 2476 C CA . VAL A 1 303 ? 25.953 12.055 22.531 1 92.56 303 VAL A CA 1
ATOM 2477 C C . VAL A 1 303 ? 24.453 11.906 22.266 1 92.56 303 VAL A C 1
ATOM 2479 O O . VAL A 1 303 ? 23.75 12.906 22.125 1 92.56 303 VAL A O 1
ATOM 2482 N N . ILE A 1 304 ? 23.938 10.672 22.219 1 93.81 304 ILE A N 1
ATOM 2483 C CA . ILE A 1 304 ? 22.531 10.398 21.984 1 93.81 304 ILE A CA 1
ATOM 2484 C C . ILE A 1 304 ? 21.688 11 23.109 1 93.81 304 ILE A C 1
ATOM 2486 O O . ILE A 1 304 ? 20.672 11.648 22.859 1 93.81 304 ILE A O 1
ATOM 2490 N N . GLU A 1 305 ? 22.141 10.852 24.281 1 93.44 305 GLU A N 1
ATOM 2491 C CA . GLU A 1 305 ? 21.438 11.383 25.453 1 93.44 305 GLU A CA 1
ATOM 2492 C C . GLU A 1 305 ? 21.359 12.906 25.406 1 93.44 305 GLU A C 1
ATOM 2494 O O . GLU A 1 305 ? 20.328 13.492 25.703 1 93.44 305 GLU A O 1
ATOM 2499 N N . CYS A 1 306 ? 22.453 13.5 25.109 1 91.62 306 CYS A N 1
ATOM 2500 C CA . CYS A 1 306 ? 22.516 14.953 25.016 1 91.62 306 CYS A CA 1
ATOM 2501 C C . CYS A 1 306 ? 21.594 15.477 23.922 1 91.62 306 CYS A C 1
ATOM 2503 O O . CYS A 1 306 ? 20.891 16.469 24.109 1 91.62 306 CYS A O 1
ATOM 2505 N N . CYS A 1 307 ? 21.641 14.789 22.812 1 91.88 307 CYS A N 1
ATOM 2506 C CA . CYS A 1 307 ? 20.781 15.18 21.703 1 91.88 307 CYS A CA 1
ATOM 2507 C C . CYS A 1 307 ? 19.312 15.094 22.109 1 91.88 307 CYS A C 1
ATOM 2509 O O . CYS A 1 307 ? 18.516 15.977 21.766 1 91.88 307 CYS A O 1
ATOM 2511 N N . LEU A 1 308 ? 18.953 14.062 22.812 1 93.44 308 LEU A N 1
ATOM 2512 C CA . LEU A 1 308 ? 17.578 13.891 23.25 1 93.44 308 LEU A CA 1
ATOM 2513 C C . LEU A 1 308 ? 17.156 15.008 24.203 1 93.44 308 LEU A C 1
ATOM 2515 O O . LEU A 1 308 ? 16.047 15.523 24.109 1 93.44 308 LEU A O 1
ATOM 2519 N N . GLU A 1 309 ? 18.031 15.383 25 1 91.69 309 GLU A N 1
ATOM 2520 C CA . GLU A 1 309 ? 17.75 16.453 25.953 1 91.69 309 GLU A CA 1
ATOM 2521 C C . GLU A 1 309 ? 17.531 17.781 25.234 1 91.69 309 GLU A C 1
ATOM 2523 O O . GLU A 1 309 ? 16.625 18.531 25.578 1 91.69 309 GLU A O 1
ATOM 2528 N N . VAL A 1 310 ? 18.344 18.016 24.281 1 90.81 310 VAL A N 1
ATOM 2529 C CA . VAL A 1 310 ? 18.266 19.281 23.547 1 90.81 310 VAL A CA 1
ATOM 2530 C C . VAL A 1 310 ? 17.031 19.281 22.656 1 90.81 310 VAL A C 1
ATOM 2532 O O . VAL A 1 310 ? 16.375 20.312 22.516 1 90.81 310 VAL A O 1
ATOM 2535 N N . LEU A 1 311 ? 16.688 18.141 22.094 1 92.31 311 LEU A N 1
ATOM 2536 C CA . LEU A 1 311 ? 15.672 18.078 21.062 1 92.31 311 LEU A CA 1
ATOM 2537 C C . LEU A 1 311 ? 14.281 17.906 21.672 1 92.31 311 LEU A C 1
ATOM 2539 O O . LEU A 1 311 ? 13.273 18.172 21.016 1 92.31 311 LEU A O 1
ATOM 2543 N N . LYS A 1 312 ? 14.164 17.469 22.859 1 92.94 312 LYS A N 1
ATOM 2544 C CA . LYS A 1 312 ? 12.883 17.172 23.484 1 92.94 312 LYS A CA 1
ATOM 2545 C C . LYS A 1 312 ? 11.969 18.391 23.484 1 92.94 312 LYS A C 1
ATOM 2547 O O . LYS A 1 312 ? 10.812 18.297 23.062 1 92.94 312 LYS A O 1
ATOM 2552 N N . PRO A 1 313 ? 12.484 19.547 23.906 1 92.62 313 PRO A N 1
ATOM 2553 C CA . PRO A 1 313 ? 11.617 20.734 23.875 1 92.62 313 PRO A CA 1
ATOM 2554 C C . PRO A 1 313 ? 11.156 21.078 22.453 1 92.62 313 PRO A C 1
ATOM 2556 O O . PRO A 1 313 ? 10.031 21.547 22.266 1 92.62 313 PRO A O 1
ATOM 2559 N N . PHE A 1 314 ? 12.008 20.891 21.531 1 93.12 314 PHE A N 1
ATOM 2560 C CA . PHE A 1 314 ? 11.656 21.156 20.141 1 93.12 314 PHE A CA 1
ATOM 2561 C C . PHE A 1 314 ? 10.578 20.203 19.656 1 93.12 314 PHE A C 1
ATOM 2563 O O . PHE A 1 314 ? 9.688 20.578 18.891 1 93.12 314 PHE A O 1
ATOM 2570 N N . GLU A 1 315 ? 10.742 18.922 20 1 91.38 315 GLU A N 1
ATOM 2571 C CA . GLU A 1 315 ? 9.727 17.938 19.641 1 91.38 315 GLU A CA 1
ATOM 2572 C C . GLU A 1 315 ? 8.367 18.297 20.234 1 91.38 315 GLU A C 1
ATOM 2574 O O . GLU A 1 315 ? 7.344 18.219 19.562 1 91.38 315 GLU A O 1
ATOM 2579 N N . GLU A 1 316 ? 8.336 18.719 21.438 1 91.06 316 GLU A N 1
ATOM 2580 C CA . GLU A 1 316 ? 7.102 19.125 22.109 1 91.06 316 GLU A CA 1
ATOM 2581 C C . GLU A 1 316 ? 6.496 20.359 21.453 1 91.06 316 GLU A C 1
ATOM 2583 O O . GLU A 1 316 ? 5.281 20.438 21.266 1 91.06 316 GLU A O 1
ATOM 2588 N N . ALA A 1 317 ? 7.34 21.312 21.172 1 92.25 317 ALA A N 1
ATOM 2589 C CA . ALA A 1 317 ? 6.887 22.531 20.516 1 92.25 317 ALA A CA 1
ATOM 2590 C C . ALA A 1 317 ? 6.277 22.219 19.141 1 92.25 317 ALA A C 1
ATOM 2592 O O . ALA A 1 317 ? 5.242 22.781 18.781 1 92.25 317 ALA A O 1
ATOM 2593 N N . THR A 1 318 ? 6.984 21.406 18.406 1 89.25 318 THR A N 1
ATOM 2594 C CA . THR A 1 318 ? 6.492 21 17.094 1 89.25 318 THR A CA 1
ATOM 2595 C C . THR A 1 318 ? 5.137 20.312 17.203 1 89.25 318 THR A C 1
ATOM 2597 O O . THR A 1 318 ? 4.23 20.578 16.422 1 89.25 318 THR A O 1
ATOM 2600 N N . ARG A 1 319 ? 4.977 19.484 18.125 1 87.62 319 ARG A N 1
ATOM 2601 C CA . ARG A 1 319 ? 3.721 18.781 18.359 1 87.62 319 ARG A CA 1
ATOM 2602 C C . ARG A 1 319 ? 2.605 19.766 18.719 1 87.62 319 ARG A C 1
ATOM 2604 O O . ARG A 1 319 ? 1.485 19.641 18.219 1 87.62 319 ARG A O 1
ATOM 2611 N N . GLU A 1 320 ? 2.92 20.672 19.531 1 88.69 320 GLU A N 1
ATOM 2612 C CA . GLU A 1 320 ? 1.945 21.688 19.953 1 88.69 320 GLU A CA 1
ATOM 2613 C C . GLU A 1 320 ? 1.492 22.531 18.766 1 88.69 320 GLU A C 1
ATOM 2615 O O . GLU A 1 320 ? 0.296 22.781 18.594 1 88.69 320 GLU A O 1
ATOM 2620 N N . MET A 1 321 ? 2.396 22.953 18.031 1 91.5 321 MET A N 1
ATOM 2621 C CA . MET A 1 321 ? 2.092 23.844 16.906 1 91.5 321 MET A CA 1
ATOM 2622 C C . MET A 1 321 ? 1.435 23.062 15.766 1 91.5 321 MET A C 1
ATOM 2624 O O . MET A 1 321 ? 0.847 23.656 14.859 1 91.5 321 MET A O 1
ATOM 2628 N N . SER A 1 322 ? 1.558 21.781 15.805 1 87.44 322 SER A N 1
ATOM 2629 C CA . SER A 1 322 ? 0.98 20.938 14.758 1 87.44 322 SER A CA 1
ATOM 2630 C C . SER A 1 322 ? -0.431 20.484 15.125 1 87.44 322 SER A C 1
ATOM 2632 O O . SER A 1 322 ? -1.11 19.844 14.328 1 87.44 322 SER A O 1
ATOM 2634 N N . SER A 1 323 ? -0.83 20.828 16.25 1 86.06 323 SER A N 1
ATOM 2635 C CA . SER A 1 323 ? -2.176 20.469 16.688 1 86.06 323 SER A CA 1
ATOM 2636 C C . SER A 1 323 ? -3.234 21.203 15.883 1 86.06 323 SER A C 1
ATOM 2638 O O . SER A 1 323 ? -2.986 22.297 15.375 1 86.06 323 SER A O 1
ATOM 2640 N N . SER A 1 324 ? -4.418 20.656 15.734 1 83.44 324 SER A N 1
ATOM 2641 C CA . SER A 1 324 ? -5.516 21.25 14.977 1 83.44 324 SER A CA 1
ATOM 2642 C C . SER A 1 324 ? -6.055 22.5 15.672 1 83.44 324 SER A C 1
ATOM 2644 O O . SER A 1 324 ? -6.691 23.344 15.039 1 83.44 324 SER A O 1
ATOM 2646 N N . GLN A 1 325 ? -5.754 22.656 16.906 1 85.5 325 GLN A N 1
ATOM 2647 C CA . GLN A 1 325 ? -6.285 23.781 17.672 1 85.5 325 GLN A CA 1
ATOM 2648 C C . GLN A 1 325 ? -5.238 24.875 17.828 1 85.5 325 GLN A C 1
ATOM 2650 O O . GLN A 1 325 ? -5.523 25.938 18.391 1 85.5 325 GLN A O 1
ATOM 2655 N N . ALA A 1 326 ? -4.141 24.625 17.312 1 91.38 326 ALA A N 1
ATOM 2656 C CA . ALA A 1 326 ? -3.061 25.594 17.484 1 91.38 326 ALA A CA 1
ATOM 2657 C C . ALA A 1 326 ? -3.352 26.875 16.734 1 91.38 326 ALA A C 1
ATOM 2659 O O . ALA A 1 326 ? -3.889 26.844 15.617 1 91.38 326 ALA A O 1
ATOM 2660 N N . LEU A 1 327 ? -3.014 27.938 17.344 1 94.5 327 LEU A N 1
ATOM 2661 C CA . LEU A 1 327 ? -3.172 29.266 16.75 1 94.5 327 LEU A CA 1
ATOM 2662 C C . LEU A 1 327 ? -1.815 29.906 16.484 1 94.5 327 LEU A C 1
ATOM 2664 O O . LEU A 1 327 ? -0.852 29.656 17.219 1 94.5 327 LEU A O 1
ATOM 2668 N N . ILE A 1 328 ? -1.774 30.719 15.531 1 96.06 328 ILE A N 1
ATOM 2669 C CA . ILE A 1 328 ? -0.538 31.406 15.156 1 96.06 328 ILE A CA 1
ATOM 2670 C C . ILE A 1 328 ? -0.055 32.281 16.312 1 96.06 328 ILE A C 1
ATOM 2672 O O . ILE A 1 328 ? 1.132 32.594 16.406 1 96.06 328 ILE A O 1
ATOM 2676 N N . SER A 1 329 ? -0.94 32.625 17.234 1 96.62 329 SER A N 1
ATOM 2677 C CA . SER A 1 329 ? -0.629 33.5 18.359 1 96.62 329 SER A CA 1
ATOM 2678 C C . SER A 1 329 ? 0.387 32.844 19.297 1 96.62 329 SER A C 1
ATOM 2680 O O . SER A 1 329 ? 1.054 33.531 20.078 1 96.62 329 SER A O 1
ATOM 2682 N N . SER A 1 330 ? 0.527 31.547 19.203 1 95.5 330 SER A N 1
ATOM 2683 C CA . SER A 1 330 ? 1.399 30.844 20.125 1 95.5 330 SER A CA 1
ATOM 2684 C C . SER A 1 330 ? 2.832 30.781 19.609 1 95.5 330 SER A C 1
ATOM 2686 O O . SER A 1 330 ? 3.734 30.312 20.312 1 95.5 330 SER A O 1
ATOM 2688 N N . VAL A 1 331 ? 3.066 31.312 18.438 1 96.5 331 VAL A N 1
ATOM 2689 C CA . VAL A 1 331 ? 4.367 31.156 17.797 1 96.5 331 VAL A CA 1
ATOM 2690 C C . VAL A 1 331 ? 5.422 31.953 18.562 1 96.5 331 VAL A C 1
ATOM 2692 O O . VAL A 1 331 ? 6.453 31.406 18.953 1 96.5 331 VAL A O 1
ATOM 2695 N N . ILE A 1 332 ? 5.164 33.188 18.859 1 96.06 332 ILE A N 1
ATOM 2696 C CA . ILE A 1 332 ? 6.141 34.031 19.516 1 96.06 332 ILE A CA 1
ATOM 2697 C C . ILE A 1 332 ? 6.438 33.5 20.906 1 96.06 332 ILE A C 1
ATOM 2699 O O . ILE A 1 332 ? 7.598 33.281 21.266 1 96.06 332 ILE A O 1
ATOM 2703 N N . PRO A 1 333 ? 5.434 33.125 21.719 1 95 333 PRO A N 1
ATOM 2704 C CA . PRO A 1 333 ? 5.699 32.562 23.047 1 95 333 PRO A CA 1
ATOM 2705 C C . PRO A 1 333 ? 6.512 31.281 22.984 1 95 333 PRO A C 1
ATOM 2707 O O . PRO A 1 333 ? 7.449 31.109 23.766 1 95 333 PRO A O 1
ATOM 2710 N N . ILE A 1 334 ? 6.188 30.438 22.094 1 94.75 334 ILE A N 1
ATOM 2711 C CA . ILE A 1 334 ? 6.852 29.141 22 1 94.75 334 ILE A CA 1
ATOM 2712 C C . ILE A 1 334 ? 8.305 29.328 21.578 1 94.75 334 ILE A C 1
ATOM 2714 O O . ILE A 1 334 ? 9.203 28.703 22.109 1 94.75 334 ILE A O 1
ATOM 2718 N N . ILE A 1 335 ? 8.531 30.188 20.578 1 95.25 335 ILE A N 1
ATOM 2719 C CA . ILE A 1 335 ? 9.883 30.438 20.078 1 95.25 335 ILE A CA 1
ATOM 2720 C C . ILE A 1 335 ? 10.734 31.062 21.188 1 95.25 335 ILE A C 1
ATOM 2722 O O . ILE A 1 335 ? 11.891 30.672 21.375 1 95.25 335 ILE A O 1
ATOM 2726 N N . GLN A 1 336 ? 10.203 32 21.891 1 94.06 336 GLN A N 1
ATOM 2727 C CA . GLN A 1 336 ? 10.93 32.625 23 1 94.06 336 GLN A CA 1
ATOM 2728 C C . GLN A 1 336 ? 11.242 31.609 24.094 1 94.06 336 GLN A C 1
ATOM 2730 O O . GLN A 1 336 ? 12.32 31.641 24.688 1 94.06 336 GLN A O 1
ATOM 2735 N N . MET A 1 337 ? 10.305 30.797 24.391 1 93.5 337 MET A N 1
ATOM 2736 C CA . MET A 1 337 ? 10.523 29.734 25.375 1 93.5 337 MET A CA 1
ATOM 2737 C C . MET A 1 337 ? 11.656 28.812 24.938 1 93.5 337 MET A C 1
ATOM 2739 O O . MET A 1 337 ? 12.516 28.453 25.75 1 93.5 337 MET A O 1
ATOM 2743 N N . LEU A 1 338 ? 11.688 28.453 23.672 1 94.56 338 LEU A N 1
ATOM 2744 C CA . LEU A 1 338 ? 12.727 27.578 23.156 1 94.56 338 LEU A CA 1
ATOM 2745 C C . LEU A 1 338 ? 14.094 28.234 23.25 1 94.56 338 LEU A C 1
ATOM 2747 O O . LEU A 1 338 ? 15.086 27.578 23.578 1 94.56 338 LEU A O 1
ATOM 2751 N N . LEU A 1 339 ? 14.141 29.516 22.953 1 93.31 339 LEU A N 1
ATOM 2752 C CA . LEU A 1 339 ? 15.391 30.25 23.062 1 93.31 339 LEU A CA 1
ATOM 2753 C C . LEU A 1 339 ? 15.883 30.281 24.516 1 93.31 339 LEU A C 1
ATOM 2755 O O . LEU A 1 339 ? 17.078 30.125 24.766 1 93.31 339 LEU A O 1
ATOM 2759 N N . LYS A 1 340 ? 14.977 30.453 25.391 1 92.06 340 LYS A N 1
ATOM 2760 C CA . LYS A 1 340 ? 15.336 30.453 26.812 1 92.06 340 LYS A CA 1
ATOM 2761 C C . LYS A 1 340 ? 15.867 29.078 27.25 1 92.06 340 LYS A C 1
ATOM 2763 O O . LYS A 1 340 ? 16.828 29 28.016 1 92.06 340 LYS A O 1
ATOM 2768 N N . LYS A 1 341 ? 15.234 28.078 26.781 1 91.94 341 LYS A N 1
ATOM 2769 C CA . LYS A 1 341 ? 15.68 26.734 27.109 1 91.94 341 LYS A CA 1
ATOM 2770 C C . LYS A 1 341 ? 17.094 26.469 26.578 1 91.94 341 LYS A C 1
ATOM 2772 O O . LYS A 1 341 ? 17.875 25.766 27.234 1 91.94 341 LYS A O 1
ATOM 2777 N N . LEU A 1 342 ? 17.375 26.953 25.391 1 92.75 342 LEU A N 1
ATOM 2778 C CA . LEU A 1 342 ? 18.719 26.797 24.828 1 92.75 342 LEU A CA 1
ATOM 2779 C C . LEU A 1 342 ? 19.734 27.578 25.656 1 92.75 342 LEU A C 1
ATOM 2781 O O . LEU A 1 342 ? 20.844 27.094 25.875 1 92.75 342 LEU A O 1
ATOM 2785 N N . ASP A 1 343 ? 19.328 28.688 26.156 1 91.88 343 ASP A N 1
ATOM 2786 C CA . ASP A 1 343 ? 20.203 29.484 27 1 91.88 343 ASP 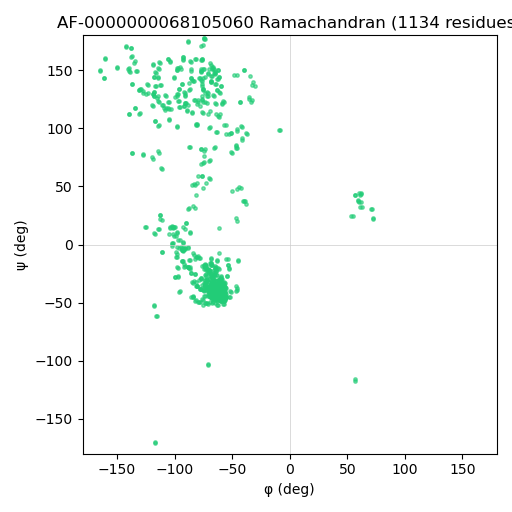A CA 1
ATOM 2787 C C . ASP A 1 343 ? 20.516 28.766 28.312 1 91.88 343 ASP A C 1
ATOM 2789 O O . ASP A 1 343 ? 21.672 28.734 28.75 1 91.88 343 ASP A O 1
ATOM 2793 N N . VAL A 1 344 ? 19.5 28.219 28.859 1 90.31 344 VAL A N 1
ATOM 2794 C CA . VAL A 1 344 ? 19.672 27.5 30.109 1 90.31 344 VAL A CA 1
ATOM 2795 C C . VAL A 1 344 ? 20.578 26.297 29.891 1 90.31 344 VAL A C 1
ATOM 2797 O O . VAL A 1 344 ? 21.422 25.984 30.75 1 90.31 344 VAL A O 1
ATOM 2800 N N . TYR A 1 345 ? 20.375 25.656 28.797 1 90.06 345 TYR A N 1
ATOM 2801 C CA . TYR A 1 345 ? 21.219 24.5 28.484 1 90.06 345 TYR A CA 1
ATOM 2802 C C . TYR A 1 345 ? 22.688 24.906 28.375 1 90.06 345 TYR A C 1
ATOM 2804 O O . TYR A 1 345 ? 23.562 24.188 28.844 1 90.06 345 TYR A O 1
ATOM 2812 N N . LEU A 1 346 ? 22.984 26 27.75 1 90.75 346 LEU A N 1
ATOM 2813 C CA . LEU A 1 346 ? 24.344 26.453 27.484 1 90.75 346 LEU A CA 1
ATOM 2814 C C . LEU A 1 346 ? 25 26.984 28.766 1 90.75 346 LEU A C 1
ATOM 2816 O O . LEU A 1 346 ? 26.234 27.047 28.844 1 90.75 346 LEU A O 1
ATOM 2820 N N . THR A 1 347 ? 24.203 27.312 29.734 1 89.5 347 THR A N 1
ATOM 2821 C CA . THR A 1 347 ? 24.75 27.844 30.984 1 89.5 347 THR A CA 1
ATOM 2822 C C . THR A 1 347 ? 25.141 26.719 31.922 1 89.5 347 THR A C 1
ATOM 2824 O O . THR A 1 347 ? 25.984 26.891 32.812 1 89.5 347 THR A O 1
ATOM 2827 N N . LYS A 1 348 ? 24.516 25.594 31.734 1 84.12 348 LYS A N 1
ATOM 2828 C CA . LYS A 1 348 ? 24.844 24.453 32.562 1 84.12 348 LYS A CA 1
ATOM 2829 C C . LYS A 1 348 ? 26.188 23.844 32.188 1 84.12 348 LYS A C 1
ATOM 2831 O O . LYS A 1 348 ? 26.516 23.766 30.984 1 84.12 348 LYS A O 1
ATOM 2836 N N . PRO A 1 349 ? 27.016 23.625 33.156 1 77.94 349 PRO A N 1
ATOM 2837 C CA . PRO A 1 349 ? 28.312 23.016 32.844 1 77.94 349 PRO A CA 1
ATOM 2838 C C . PRO A 1 349 ? 28.172 21.594 32.281 1 77.94 349 PRO A C 1
ATOM 2840 O O . PRO A 1 349 ? 27.391 20.797 32.812 1 77.94 349 PRO A O 1
ATOM 2843 N N . ARG A 1 350 ? 28.531 21.516 31 1 68.5 350 ARG A N 1
ATOM 2844 C CA . ARG A 1 350 ? 28.391 20.188 30.406 1 68.5 350 ARG A CA 1
ATOM 2845 C C . ARG A 1 350 ? 29.75 19.656 29.922 1 68.5 350 ARG A C 1
ATOM 2847 O O . ARG A 1 350 ? 30.688 20.438 29.734 1 68.5 350 ARG A O 1
ATOM 2854 N N . GLU A 1 351 ? 29.797 18.406 29.875 1 64.19 351 GLU A N 1
ATOM 2855 C CA . GLU A 1 351 ? 31.047 17.672 29.656 1 64.19 351 GLU A CA 1
ATOM 2856 C C . GLU A 1 351 ? 31.438 17.688 28.172 1 64.19 351 GLU A C 1
ATOM 2858 O O . GLU A 1 351 ? 32.625 17.641 27.844 1 64.19 351 GLU A O 1
ATOM 2863 N N . SER A 1 352 ? 30.5 17.734 27.297 1 71.25 352 SER A N 1
ATOM 2864 C CA . SER A 1 352 ? 30.891 17.516 25.906 1 71.25 352 SER A CA 1
ATOM 2865 C C . SER A 1 352 ? 30.938 18.844 25.141 1 71.25 352 SER A C 1
ATOM 2867 O O . SER A 1 352 ? 29.906 19.484 24.953 1 71.25 352 SER A O 1
ATOM 2869 N N . ASP A 1 353 ? 32.094 19.203 24.688 1 79.25 353 ASP A N 1
ATOM 2870 C CA . ASP A 1 353 ? 32.312 20.438 23.938 1 79.25 353 ASP A CA 1
ATOM 2871 C C . ASP A 1 353 ? 31.625 20.406 22.578 1 79.25 353 ASP A C 1
ATOM 2873 O O . ASP A 1 353 ? 31.094 21.422 22.125 1 79.25 353 ASP A O 1
ATOM 2877 N N . SER A 1 354 ? 31.609 19.25 22.078 1 82.56 354 SER A N 1
ATOM 2878 C CA . SER A 1 354 ? 31.047 19.141 20.734 1 82.56 354 SER A CA 1
ATOM 2879 C C . SER A 1 354 ? 29.547 19.406 20.75 1 82.56 354 SER A C 1
ATOM 2881 O O . SER A 1 354 ? 29.016 20.062 19.844 1 82.56 354 SER A O 1
ATOM 2883 N N . ILE A 1 355 ? 28.922 19 21.781 1 86.81 355 ILE A N 1
ATOM 2884 C CA . ILE A 1 355 ? 27.469 19.203 21.891 1 86.81 355 ILE A CA 1
ATOM 2885 C C . ILE A 1 355 ? 27.172 20.672 22.203 1 86.81 355 ILE A C 1
ATOM 2887 O O . ILE A 1 355 ? 26.219 21.234 21.672 1 86.81 355 ILE A O 1
ATOM 2891 N N . ARG A 1 356 ? 27.984 21.203 23.016 1 89.81 356 ARG A N 1
ATOM 2892 C CA . ARG A 1 356 ? 27.828 22.625 23.344 1 89.81 356 ARG A CA 1
ATOM 2893 C C . ARG A 1 356 ? 27.938 23.484 22.094 1 89.81 356 ARG A C 1
ATOM 2895 O O . ARG A 1 356 ? 27.172 24.438 21.922 1 89.81 356 ARG A O 1
ATOM 2902 N N . LEU A 1 357 ? 28.891 23.109 21.312 1 89.38 357 LEU A N 1
ATOM 2903 C CA . LEU A 1 357 ? 29.078 23.844 20.062 1 89.38 357 LEU A CA 1
ATOM 2904 C C . LEU A 1 357 ? 27.875 23.672 19.141 1 89.38 357 LEU A C 1
ATOM 2906 O O . LEU A 1 357 ? 27.453 24.609 18.469 1 89.38 357 LEU A O 1
ATOM 2910 N N . ALA A 1 358 ? 27.406 22.5 19.141 1 90.12 358 ALA A N 1
ATOM 2911 C CA . ALA A 1 358 ? 26.234 22.234 18.312 1 90.12 358 ALA A CA 1
ATOM 2912 C C . ALA A 1 358 ? 25.031 23.047 18.781 1 90.12 358 ALA A C 1
ATOM 2914 O O . ALA A 1 358 ? 24.297 23.609 17.969 1 90.12 358 ALA A O 1
ATOM 2915 N N . VAL A 1 359 ? 24.875 23.109 20.047 1 92.06 359 VAL A N 1
ATOM 2916 C CA . VAL A 1 359 ? 23.766 23.844 20.641 1 92.06 359 VAL A CA 1
ATOM 2917 C C . VAL A 1 359 ? 23.938 25.344 20.422 1 92.06 359 VAL A C 1
ATOM 2919 O O . VAL A 1 359 ? 22.969 26.062 20.156 1 92.06 359 VAL A O 1
ATOM 2922 N N . SER A 1 360 ? 25.141 25.766 20.531 1 92.38 360 SER A N 1
ATOM 2923 C CA . SER A 1 360 ? 25.422 27.172 20.266 1 92.38 360 SER A CA 1
ATOM 2924 C C . SER A 1 360 ? 25.109 27.547 18.812 1 92.38 360 SER A C 1
ATOM 2926 O O . SER A 1 360 ? 24.547 28.609 18.547 1 92.38 360 SER A O 1
ATOM 2928 N N . ASN A 1 361 ? 25.5 26.688 17.984 1 91.5 361 ASN A N 1
ATOM 2929 C CA . ASN A 1 361 ? 25.188 26.906 16.578 1 91.5 361 ASN A CA 1
ATOM 2930 C C . ASN A 1 361 ? 23.688 26.891 16.328 1 91.5 361 ASN A C 1
ATOM 2932 O O . ASN A 1 361 ? 23.172 27.688 15.539 1 91.5 361 ASN A O 1
ATOM 2936 N N . LEU A 1 362 ? 23.062 25.969 16.906 1 92.88 362 LEU A N 1
ATOM 2937 C CA . LEU A 1 362 ? 21.609 25.875 16.797 1 92.88 362 LEU A CA 1
ATOM 2938 C C . LEU A 1 362 ? 20.938 27.172 17.297 1 92.88 362 LEU A C 1
ATOM 2940 O O . LEU A 1 362 ? 20.047 27.703 16.641 1 92.88 362 LEU A O 1
ATOM 2944 N N . LYS A 1 363 ? 21.359 27.609 18.375 1 94 363 LYS A N 1
ATOM 2945 C CA . LYS A 1 363 ? 20.812 28.828 18.953 1 94 363 LYS A CA 1
ATOM 2946 C C . LYS A 1 363 ? 21.031 30.016 18.016 1 94 363 LYS A C 1
AT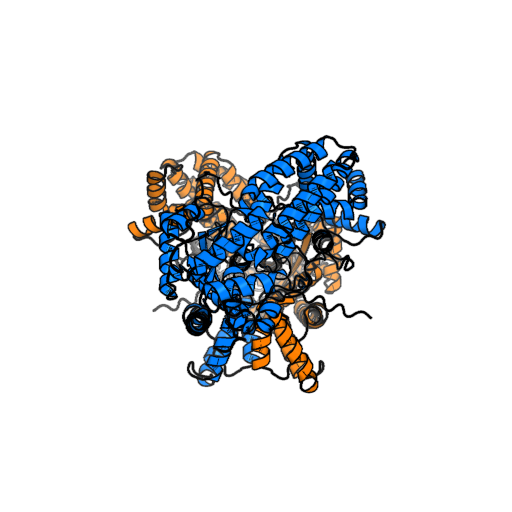OM 2948 O O . LYS A 1 363 ? 20.125 30.828 17.812 1 94 363 LYS A O 1
ATOM 2953 N N . SER A 1 364 ? 22.188 30.094 17.5 1 93.38 364 SER A N 1
ATOM 2954 C CA . SER A 1 364 ? 22.516 31.203 16.594 1 93.38 364 SER A CA 1
ATOM 2955 C C . SER A 1 364 ? 21.625 31.188 15.352 1 93.38 364 SER A C 1
ATOM 2957 O O . SER A 1 364 ? 21.062 32.219 14.977 1 93.38 364 SER A O 1
ATOM 2959 N N . GLN A 1 365 ? 21.516 30.062 14.781 1 91.31 365 GLN A N 1
ATOM 2960 C CA . GLN A 1 365 ? 20.672 29.922 13.602 1 91.31 365 GLN A CA 1
ATOM 2961 C C . GLN A 1 365 ? 19.203 30.156 13.938 1 91.31 365 GLN A C 1
ATOM 2963 O O . GLN A 1 365 ? 18.469 30.766 13.156 1 91.31 365 GLN A O 1
ATOM 2968 N N . PHE A 1 366 ? 18.875 29.641 15.031 1 93.31 366 PHE A N 1
ATOM 2969 C CA . PHE A 1 366 ? 17.516 29.797 15.516 1 93.31 366 PHE A CA 1
ATOM 2970 C C . PHE A 1 366 ? 17.172 31.266 15.719 1 93.31 366 PHE A C 1
ATOM 2972 O O . PHE A 1 366 ? 16.141 31.734 15.242 1 93.31 366 PHE A O 1
ATOM 2979 N N . SER A 1 367 ? 18 31.953 16.328 1 93 367 SER A N 1
ATOM 2980 C CA . SER A 1 367 ? 17.812 33.375 16.578 1 93 367 SER A CA 1
ATOM 2981 C C . SER A 1 367 ? 17.766 34.156 15.273 1 93 367 SER A C 1
ATOM 2983 O O . SER A 1 367 ? 16.969 35.094 15.125 1 93 367 SER A O 1
ATOM 2985 N N . ALA A 1 368 ? 18.547 33.781 14.406 1 92 368 ALA A N 1
ATOM 2986 C CA . ALA A 1 368 ? 18.594 34.5 13.125 1 92 368 ALA A CA 1
ATOM 2987 C C . ALA A 1 368 ? 17.328 34.25 12.305 1 92 368 ALA A C 1
ATOM 2989 O O . ALA A 1 368 ? 16.766 35.156 11.734 1 92 368 ALA A O 1
ATOM 2990 N N . LYS A 1 369 ? 16.938 33.062 12.273 1 90.94 369 LYS A N 1
ATOM 2991 C CA . LYS A 1 369 ? 15.797 32.688 11.445 1 90.94 369 LYS A CA 1
ATOM 2992 C C . LYS A 1 369 ? 14.492 33.281 11.977 1 90.94 369 LYS A C 1
ATOM 2994 O O . LYS A 1 369 ? 13.586 33.562 11.203 1 90.94 369 LYS A O 1
ATOM 2999 N N . PHE A 1 370 ? 14.375 33.469 13.289 1 92.81 370 PHE A N 1
ATOM 3000 C CA . PHE A 1 370 ? 13.133 33.938 13.891 1 92.81 370 PHE A CA 1
ATOM 3001 C C . PHE A 1 370 ? 13.289 35.344 14.438 1 92.81 370 PHE A C 1
ATOM 3003 O O . PHE A 1 370 ? 12.508 35.781 15.281 1 92.81 370 PHE A O 1
ATOM 3010 N N . SER A 1 371 ? 14.227 36.062 13.984 1 89.5 371 SER A N 1
ATOM 3011 C CA . SER A 1 371 ? 14.547 37.406 14.492 1 89.5 371 SER A CA 1
ATOM 3012 C C . SER A 1 371 ? 13.461 38.406 14.117 1 89.5 371 SER A C 1
ATOM 3014 O O . SER A 1 371 ? 13.219 39.375 14.852 1 89.5 371 SER A O 1
ATOM 3016 N N . SER A 1 372 ? 12.734 38.156 13.102 1 88.12 372 SER A N 1
ATOM 3017 C CA . SER A 1 372 ? 11.805 39.156 12.594 1 88.12 372 SER A CA 1
ATOM 3018 C C . SER A 1 372 ? 10.375 38.844 13.016 1 88.12 372 SER A C 1
ATOM 3020 O O . SER A 1 372 ? 9.43 39.469 12.516 1 88.12 372 SER A O 1
ATOM 3022 N N . LEU A 1 373 ? 10.156 38 13.961 1 90.38 373 LEU A N 1
ATOM 3023 C CA . LEU A 1 373 ? 8.812 37.594 14.344 1 90.38 373 LEU A CA 1
ATOM 3024 C C . LEU A 1 373 ? 8.039 38.75 14.977 1 90.38 373 LEU A C 1
ATOM 3026 O O . LEU A 1 373 ? 6.883 38.969 14.633 1 90.38 373 LEU A O 1
ATOM 3030 N N . GLU A 1 374 ? 8.672 39.469 15.844 1 88.62 374 GLU A N 1
ATOM 3031 C CA . GLU A 1 374 ? 8 40.562 16.594 1 88.62 374 GLU A CA 1
ATOM 3032 C C . GLU A 1 374 ? 7.723 41.75 15.688 1 88.62 374 GLU A C 1
ATOM 3034 O O . GLU A 1 374 ? 6.844 42.562 15.984 1 88.62 374 GLU A O 1
ATOM 3039 N N . ASP A 1 375 ? 8.484 41.75 14.625 1 89.69 375 ASP A N 1
ATOM 3040 C CA . ASP A 1 375 ? 8.328 42.875 13.695 1 89.69 375 ASP A CA 1
ATOM 3041 C C . ASP A 1 375 ? 7.23 42.594 12.672 1 89.69 375 ASP A C 1
ATOM 3043 O O . ASP A 1 375 ? 6.777 43.5 11.969 1 89.69 375 ASP A O 1
ATOM 3047 N N . ASN A 1 376 ? 6.848 41.438 12.625 1 92.81 376 ASN A N 1
ATOM 3048 C CA . ASN A 1 376 ? 5.766 41.031 11.734 1 92.81 376 ASN A CA 1
ATOM 3049 C C . ASN A 1 376 ? 4.402 41.188 12.398 1 92.81 376 ASN A C 1
ATOM 3051 O O . ASN A 1 376 ? 4.102 40.5 13.367 1 92.81 376 ASN A O 1
ATOM 3055 N N . ASN A 1 377 ? 3.553 41.969 11.852 1 92.81 377 ASN A N 1
ATOM 3056 C CA . ASN A 1 377 ? 2.266 42.312 12.453 1 92.81 377 ASN A CA 1
ATOM 3057 C C . ASN A 1 377 ? 1.348 41.094 12.555 1 92.81 377 ASN A C 1
ATOM 3059 O O . ASN A 1 377 ? 0.544 41 13.484 1 92.81 377 ASN A O 1
ATOM 3063 N N . LEU A 1 378 ? 1.479 40.219 11.641 1 94.56 378 LEU A N 1
ATOM 3064 C CA . LEU A 1 378 ? 0.612 39.031 11.656 1 94.56 378 LEU A CA 1
ATOM 3065 C C . LEU A 1 378 ? 0.865 38.188 12.898 1 94.56 378 LEU A C 1
ATOM 3067 O O . LEU A 1 378 ? -0.079 37.719 13.531 1 94.56 378 LEU A O 1
ATOM 3071 N N . TYR A 1 379 ? 2.107 38.094 13.297 1 96 379 TYR A N 1
ATOM 3072 C CA . TYR A 1 379 ? 2.465 37.375 14.508 1 96 379 TYR A CA 1
ATOM 3073 C C . TYR A 1 379 ? 2.188 38.188 15.758 1 96 379 TYR A C 1
ATOM 3075 O O . TYR A 1 379 ? 1.559 37.719 16.703 1 96 379 TYR A O 1
ATOM 3083 N N . ALA A 1 380 ? 2.625 39.375 15.758 1 96.12 380 ALA A N 1
ATOM 3084 C CA . ALA A 1 380 ? 2.627 40.219 16.938 1 96.12 380 ALA A CA 1
ATOM 3085 C C . ALA A 1 380 ? 1.205 40.531 17.391 1 96.12 380 ALA A C 1
ATOM 3087 O O . ALA A 1 380 ? 0.875 40.406 18.578 1 96.12 380 ALA A O 1
ATOM 3088 N N . ILE A 1 381 ? 0.403 40.969 16.453 1 96.94 381 ILE A N 1
ATOM 3089 C CA . ILE A 1 381 ? -0.968 41.344 16.781 1 96.94 381 ILE A CA 1
ATOM 3090 C C . ILE A 1 381 ? -1.737 40.094 17.234 1 96.94 381 ILE A C 1
ATOM 3092 O O . ILE A 1 381 ? -2.533 40.188 18.188 1 96.94 381 ILE A O 1
ATOM 3096 N N . SER A 1 382 ? -1.491 38.938 16.578 1 97.44 382 SER A N 1
ATOM 3097 C CA . SER A 1 382 ? -2.141 37.688 16.969 1 97.44 382 SER A CA 1
ATOM 3098 C C . SER A 1 382 ? -1.792 37.344 18.406 1 97.44 382 SER A C 1
ATOM 3100 O O . SER A 1 382 ? -2.67 36.969 19.188 1 97.44 382 SER A O 1
ATOM 3102 N N . THR A 1 383 ? -0.531 37.406 18.734 1 97.38 383 THR A N 1
ATOM 3103 C CA . THR A 1 383 ? -0.081 37.062 20.078 1 97.38 383 THR A CA 1
ATOM 3104 C C . THR A 1 383 ? -0.671 38.031 21.094 1 97.38 383 THR A C 1
ATOM 3106 O O . THR A 1 383 ? -1.107 37.625 22.172 1 97.38 383 THR A O 1
ATOM 3109 N N . TYR A 1 384 ? -0.694 39.281 20.734 1 97.44 384 TYR A N 1
ATOM 3110 C CA . TYR A 1 384 ? -1.217 40.312 21.625 1 97.44 384 TYR A CA 1
ATOM 3111 C C . TYR A 1 384 ? -2.703 40.094 21.891 1 97.44 384 TYR A C 1
ATOM 3113 O O . TYR A 1 384 ? -3.174 40.281 23.016 1 97.44 384 TYR A O 1
ATOM 3121 N N . LEU A 1 385 ? -3.443 39.75 20.906 1 97.25 385 LEU A N 1
ATOM 3122 C CA . LEU A 1 385 ? -4.891 39.625 21.016 1 97.25 385 LEU A CA 1
ATOM 3123 C C . LEU A 1 385 ? -5.266 38.281 21.656 1 97.25 385 LEU A C 1
ATOM 3125 O O . LEU A 1 385 ? -6.441 38.031 21.922 1 97.25 385 LEU A O 1
ATOM 3129 N N . ASP A 1 386 ? -4.305 37.375 21.812 1 97.56 386 ASP A N 1
ATOM 3130 C CA . ASP A 1 386 ? -4.539 36.125 22.547 1 97.56 386 ASP A CA 1
ATOM 3131 C C . ASP A 1 386 ? -4.578 36.375 24.047 1 97.56 386 ASP A C 1
ATOM 3133 O O . ASP A 1 386 ? -3.561 36.719 24.656 1 97.56 386 ASP A O 1
ATOM 3137 N N . PRO A 1 387 ? -5.723 36.188 24.656 1 96.88 387 PRO A N 1
ATOM 3138 C CA . PRO A 1 387 ? -5.871 36.531 26.062 1 96.88 387 PRO A CA 1
ATOM 3139 C C . PRO A 1 387 ? -4.965 35.688 26.969 1 96.88 387 PRO A C 1
ATOM 3141 O O . PRO A 1 387 ? -4.781 36.031 28.141 1 96.88 387 PRO A O 1
ATOM 3144 N N . ARG A 1 388 ? -4.387 34.625 26.453 1 93.31 388 ARG A N 1
ATOM 3145 C CA . ARG A 1 388 ? -3.453 33.812 27.25 1 93.31 388 ARG A CA 1
ATOM 3146 C C . ARG A 1 388 ? -2.127 34.562 27.438 1 93.31 388 ARG A C 1
ATOM 3148 O O . ARG A 1 388 ? -1.451 34.375 28.453 1 93.31 388 ARG A O 1
ATOM 3155 N N . TYR A 1 389 ? -1.829 35.469 26.422 1 95.69 389 TYR A N 1
ATOM 3156 C CA . TYR A 1 389 ? -0.486 36.062 26.375 1 95.69 389 TYR A CA 1
ATOM 3157 C C . TYR A 1 389 ? -0.528 37.562 26.547 1 95.69 389 TYR A C 1
ATOM 3159 O O . TYR A 1 389 ? 0.22 38.125 27.344 1 95.69 389 TYR A O 1
ATOM 3167 N N . LYS A 1 390 ? -1.373 38.25 25.703 1 95.31 390 LYS A N 1
ATOM 3168 C CA . LYS A 1 390 ? -1.521 39.688 25.734 1 95.31 390 LYS A CA 1
ATOM 3169 C C . LYS A 1 390 ? -0.178 40.375 25.531 1 95.31 390 LYS A C 1
ATOM 3171 O O . LYS A 1 390 ? 0.531 40.094 24.562 1 95.31 390 LYS A O 1
ATOM 3176 N N . HIS A 1 391 ? 0.336 41.156 26.5 1 93.38 391 HIS A N 1
ATOM 3177 C CA . HIS A 1 391 ? 1.528 41.969 26.312 1 93.38 391 HIS A CA 1
ATOM 3178 C C . HIS A 1 391 ? 2.754 41.312 26.938 1 93.38 391 HIS A C 1
ATOM 3180 O O . HIS A 1 391 ? 3.873 41.812 26.797 1 93.38 391 HIS A O 1
ATOM 3186 N N . LYS A 1 392 ? 2.695 40.188 27.516 1 91.62 392 LYS A N 1
ATOM 3187 C CA . LYS A 1 392 ? 3.711 39.594 28.391 1 91.62 392 LYS A CA 1
ATOM 3188 C C . LYS A 1 392 ? 4.969 39.25 27.594 1 91.62 392 LYS A C 1
ATOM 3190 O O . LYS A 1 392 ? 6.062 39.188 28.156 1 91.62 392 LYS A O 1
ATOM 3195 N N . PHE A 1 393 ? 4.809 39 26.359 1 92.19 393 PHE A N 1
ATOM 3196 C CA . PHE A 1 393 ? 5.957 38.562 25.594 1 92.19 393 PHE A CA 1
ATOM 3197 C C . PHE A 1 393 ? 6.547 39.688 24.766 1 92.19 393 PHE A C 1
ATOM 3199 O O . PHE A 1 393 ? 7.375 39.438 23.891 1 92.19 393 PHE A O 1
ATOM 3206 N N . PHE A 1 394 ? 6.07 40.844 25.016 1 94.5 394 PHE A N 1
ATOM 3207 C CA . PHE A 1 394 ? 6.559 42 24.281 1 94.5 394 PHE A CA 1
ATOM 3208 C C . PHE A 1 394 ? 7.219 43 25.219 1 94.5 394 PHE A C 1
ATOM 3210 O O . PHE A 1 394 ? 6.773 43.188 26.359 1 94.5 394 PHE A O 1
ATOM 3217 N N . LYS A 1 395 ? 8.211 43.594 24.719 1 92.44 395 LYS A N 1
ATOM 3218 C CA . LYS A 1 395 ? 8.742 44.75 25.406 1 92.44 395 LYS A CA 1
ATOM 3219 C C . LYS A 1 395 ? 7.777 45.938 25.328 1 92.44 395 LYS A C 1
ATOM 3221 O O . LYS A 1 395 ? 6.945 46 24.422 1 92.44 395 LYS A O 1
ATOM 3226 N N . PRO A 1 396 ? 7.848 46.844 26.234 1 92.69 396 PRO A N 1
ATOM 3227 C CA . PRO A 1 396 ? 6.914 47.969 26.266 1 92.69 396 PRO A CA 1
ATOM 3228 C C . PRO A 1 396 ? 6.914 48.75 24.953 1 92.69 396 PRO A C 1
ATOM 3230 O O . PRO A 1 396 ? 5.852 49.156 24.469 1 92.69 396 PRO A O 1
ATOM 3233 N N . VAL A 1 397 ? 8.039 48.906 24.375 1 92.75 397 VAL A N 1
ATOM 3234 C CA . VAL A 1 397 ? 8.148 49.656 23.125 1 92.75 397 VAL A CA 1
ATOM 3235 C C . VAL A 1 397 ? 7.398 48.938 22.016 1 92.75 397 VAL A C 1
ATOM 3237 O O . VAL A 1 397 ? 6.695 49.562 21.219 1 92.75 397 VAL A O 1
ATOM 3240 N N . THR A 1 398 ? 7.562 47.656 22.016 1 93.44 398 THR A N 1
ATOM 3241 C CA . THR A 1 398 ? 6.902 46.844 21 1 93.44 398 THR A CA 1
ATOM 3242 C C . THR A 1 398 ? 5.395 46.812 21.219 1 93.44 398 THR A C 1
ATOM 3244 O O . THR A 1 398 ? 4.621 46.812 20.266 1 93.44 398 THR A O 1
ATOM 3247 N N . GLU A 1 399 ? 4.996 46.719 22.484 1 94.75 399 GLU A N 1
ATOM 3248 C CA . GLU A 1 399 ? 3.574 46.75 22.812 1 94.75 399 GLU A CA 1
ATOM 3249 C C . GLU A 1 399 ? 2.912 48.031 22.281 1 94.75 399 GLU A C 1
ATOM 3251 O O . GLU A 1 399 ? 1.812 47.969 21.719 1 94.75 399 GLU A O 1
ATOM 3256 N N . GLU A 1 400 ? 3.6 49.156 22.469 1 93.81 400 GLU A N 1
ATOM 3257 C CA . GLU A 1 400 ? 3.062 50.406 22.016 1 93.81 400 GLU A CA 1
ATOM 3258 C C . GLU A 1 400 ? 2.943 50.438 20.484 1 93.81 400 GLU A C 1
ATOM 3260 O O . GLU A 1 400 ? 1.98 51 19.953 1 93.81 400 GLU A O 1
ATOM 3265 N N . LYS A 1 401 ? 3.918 49.938 19.906 1 94.5 401 LYS A N 1
ATOM 3266 C CA . LYS A 1 401 ? 3.879 49.844 18.453 1 94.5 401 LYS A CA 1
ATOM 3267 C C . LYS A 1 401 ? 2.688 49.031 17.984 1 94.5 401 LYS A C 1
ATOM 3269 O O . LYS A 1 401 ? 2.037 49.375 16.984 1 94.5 401 LYS A O 1
ATOM 3274 N N . ILE A 1 402 ? 2.426 47.906 18.656 1 95.38 402 ILE A N 1
ATOM 3275 C CA . ILE A 1 402 ? 1.319 47 18.312 1 95.38 402 ILE A CA 1
ATOM 3276 C C . ILE A 1 402 ? -0.006 47.75 18.484 1 95.38 402 ILE A C 1
ATOM 3278 O O . ILE A 1 402 ? -0.879 47.656 17.609 1 95.38 402 ILE A O 1
ATOM 3282 N N . LYS A 1 403 ? -0.159 48.469 19.547 1 94.38 403 LYS A N 1
ATOM 3283 C CA . LYS A 1 403 ? -1.373 49.219 19.812 1 94.38 403 LYS A CA 1
ATOM 3284 C C . LYS A 1 403 ? -1.597 50.281 18.734 1 94.38 403 LYS A C 1
ATOM 3286 O O . LYS A 1 403 ? -2.717 50.469 18.25 1 94.38 403 LYS A O 1
ATOM 3291 N N . ASP A 1 404 ? -0.499 50.906 18.375 1 92.94 404 ASP A N 1
ATOM 3292 C CA . ASP A 1 404 ? -0.577 51.938 17.344 1 92.94 404 ASP A CA 1
ATOM 3293 C C . ASP A 1 404 ? -1.018 51.344 16 1 92.94 404 ASP A C 1
ATOM 3295 O O . ASP A 1 404 ? -1.795 51.938 15.266 1 92.94 404 ASP A O 1
ATOM 3299 N N . GLU A 1 405 ? -0.451 50.219 15.742 1 93.81 405 GLU A N 1
ATOM 3300 C CA . GLU A 1 405 ? -0.808 49.531 14.5 1 93.81 405 GLU A CA 1
ATOM 3301 C C . GLU A 1 405 ? -2.275 49.125 14.5 1 93.81 405 GLU A C 1
ATOM 3303 O O . GLU A 1 405 ? -2.945 49.188 13.469 1 93.81 405 GLU A O 1
ATOM 3308 N N . ILE A 1 406 ? -2.76 48.594 15.617 1 94.31 406 ILE A N 1
ATOM 3309 C CA . ILE A 1 406 ? -4.156 48.188 15.75 1 94.31 406 ILE A CA 1
ATOM 3310 C C . ILE A 1 406 ? -5.062 49.406 15.523 1 94.31 406 ILE A C 1
ATOM 3312 O O . ILE A 1 406 ? -6.07 49.312 14.82 1 94.31 406 ILE A O 1
ATOM 3316 N N . ILE A 1 407 ? -4.688 50.531 16.047 1 91.56 407 ILE A N 1
ATOM 3317 C CA . ILE A 1 407 ? -5.469 51.781 15.922 1 91.56 407 ILE A CA 1
ATOM 3318 C C . ILE A 1 407 ? -5.477 52.219 14.461 1 91.56 407 ILE A C 1
ATOM 3320 O O . ILE A 1 407 ? -6.52 52.625 13.938 1 91.56 407 ILE A O 1
ATOM 3324 N N . LYS A 1 408 ? -4.359 52.125 13.875 1 89.56 408 LYS A N 1
ATOM 3325 C CA . LYS A 1 408 ? -4.246 52.531 12.477 1 89.56 408 LYS A CA 1
ATOM 3326 C C . LYS A 1 408 ? -5.121 51.656 11.586 1 89.56 408 LYS A C 1
ATOM 3328 O O . LYS A 1 408 ? -5.75 52.156 10.641 1 89.56 408 LYS A O 1
ATOM 3333 N N . MET A 1 409 ? -5.145 50.438 11.836 1 87.25 409 MET A N 1
ATOM 3334 C CA . MET A 1 409 ? -5.879 49.469 11.023 1 87.25 409 MET A CA 1
ATOM 3335 C C . MET A 1 409 ? -7.383 49.688 11.125 1 87.25 409 MET A C 1
ATOM 3337 O O . MET A 1 409 ? -8.117 49.469 10.156 1 87.25 409 MET A O 1
ATOM 3341 N N . VAL A 1 410 ? -7.824 50 12.234 1 83.88 410 VAL A N 1
ATOM 3342 C CA . VAL A 1 410 ? -9.258 50.188 12.453 1 83.88 410 VAL A CA 1
ATOM 3343 C C . VAL A 1 410 ? -9.688 51.531 11.828 1 83.88 410 VAL A C 1
ATOM 3345 O O . VAL A 1 410 ? -10.805 51.625 11.312 1 83.88 410 VAL A O 1
ATOM 3348 N N . ASN A 1 411 ? -8.797 52.5 11.852 1 78.12 411 ASN A N 1
ATOM 3349 C CA . ASN A 1 411 ? -9.133 53.812 11.312 1 78.12 411 ASN A CA 1
ATOM 3350 C C . ASN A 1 411 ? -9 53.844 9.789 1 78.12 411 ASN A C 1
ATOM 3352 O O . ASN A 1 411 ? -9.688 54.625 9.117 1 78.12 411 ASN A O 1
ATOM 3356 N N . ASP A 1 412 ? -7.938 53.062 9.242 1 67.06 412 ASP A N 1
ATOM 3357 C CA . ASP A 1 412 ? -7.73 53 7.797 1 67.06 412 ASP A CA 1
ATOM 3358 C C . ASP A 1 412 ? -7.855 51.562 7.281 1 67.06 412 ASP A C 1
ATOM 3360 O O . ASP A 1 412 ? -6.855 50.875 7.148 1 67.06 412 ASP A O 1
ATOM 3364 N N . PRO A 1 413 ? -9.016 51.094 7.199 1 58.41 413 PRO A N 1
ATOM 3365 C CA . PRO A 1 413 ? -9.141 49.688 6.855 1 58.41 413 PRO A CA 1
ATOM 3366 C C . PRO A 1 413 ? -8.422 49.312 5.555 1 58.41 413 PRO A C 1
ATOM 3368 O O . PRO A 1 413 ? -8.336 48.125 5.199 1 58.41 413 PRO A O 1
ATOM 3371 N N . VAL A 1 414 ? -7.941 50.219 4.648 1 49.84 414 VAL A N 1
ATOM 3372 C CA . VAL A 1 414 ? -7.477 49.844 3.311 1 49.84 414 VAL A CA 1
ATOM 3373 C C . VAL A 1 414 ? -6.008 49.438 3.369 1 49.84 414 VAL A C 1
ATOM 3375 O O . VAL A 1 414 ? -5.406 49.125 2.34 1 49.84 414 VAL A O 1
ATOM 3378 N N . VAL A 1 415 ? -5.172 49.75 4.32 1 43.72 415 VAL A N 1
ATOM 3379 C CA . VAL A 1 415 ? -3.74 49.719 4.047 1 43.72 415 VAL A CA 1
ATOM 3380 C C . VAL A 1 415 ? -3.24 48.25 4.129 1 43.72 415 VAL A C 1
ATOM 3382 O O . VAL A 1 415 ? -3.355 47.625 5.176 1 43.72 415 VAL A O 1
ATOM 3385 N N . PRO A 1 416 ? -3.008 47.625 3.037 1 47.25 416 PRO A N 1
ATOM 3386 C CA . PRO A 1 416 ? -2.451 46.281 3.021 1 47.25 416 PRO A CA 1
ATOM 3387 C C . PRO A 1 416 ? -1.067 46.188 3.662 1 47.25 416 PRO A C 1
ATOM 3389 O O . PRO A 1 416 ? -0.259 47.094 3.508 1 47.25 416 PRO A O 1
ATOM 3392 N N . ASP A 1 417 ? -0.88 45.625 4.727 1 44.31 417 ASP A N 1
ATOM 3393 C CA . ASP A 1 417 ? 0.415 45.406 5.355 1 44.31 417 ASP A CA 1
ATOM 3394 C C . ASP A 1 417 ? 1.402 44.781 4.363 1 44.31 417 ASP A C 1
ATOM 3396 O O . ASP A 1 417 ? 1.202 43.656 3.891 1 44.31 417 ASP A O 1
ATOM 3400 N N . SER A 1 418 ? 2.031 45.469 3.445 1 40.53 418 SER A N 1
ATOM 3401 C CA . SER A 1 418 ? 3.016 44.938 2.516 1 40.53 418 SER A CA 1
ATOM 3402 C C . SER A 1 418 ? 4.25 44.406 3.254 1 40.53 418 SER A C 1
ATOM 3404 O O . SER A 1 418 ? 4.93 45.188 3.941 1 40.53 418 SER A O 1
ATOM 3406 N N . PRO A 1 419 ? 4.367 43.125 3.529 1 41.66 419 PRO A N 1
ATOM 3407 C CA . PRO A 1 419 ? 5.625 42.688 4.129 1 41.66 419 PRO A CA 1
ATOM 3408 C C . PRO A 1 419 ? 6.82 42.875 3.197 1 41.66 419 PRO A C 1
ATOM 3410 O O . PRO A 1 419 ? 6.707 42.656 1.989 1 41.66 419 PRO A O 1
ATOM 3413 N N . LYS A 1 420 ? 7.859 43.562 3.42 1 36.16 420 LYS A N 1
ATOM 3414 C CA . LYS A 1 420 ? 9.117 43.688 2.691 1 36.16 420 LYS A CA 1
ATOM 3415 C C . LYS A 1 420 ? 9.938 42.406 2.803 1 36.16 420 LYS A C 1
ATOM 3417 O O . LYS A 1 420 ? 10.547 42.125 3.842 1 36.16 420 LYS A O 1
ATOM 3422 N N . SER A 1 421 ? 9.547 41.219 2.115 1 35.03 421 SER A N 1
ATOM 3423 C CA . SER A 1 421 ? 10.352 40.031 2.299 1 35.03 421 SER A CA 1
ATOM 3424 C C . SER A 1 421 ? 11.602 40.062 1.424 1 35.03 421 SER A C 1
ATOM 3426 O O . SER A 1 421 ? 11.516 40.344 0.226 1 35.03 421 SER A O 1
ATOM 3428 N N . PRO A 1 422 ? 12.828 40 1.921 1 25.67 422 PRO A N 1
ATOM 3429 C CA . PRO A 1 422 ? 14.047 39.875 1.12 1 25.67 422 PRO A CA 1
ATOM 3430 C C . PRO A 1 422 ? 14.211 38.5 0.499 1 25.67 422 PRO A C 1
ATOM 3432 O O . PRO A 1 422 ? 13.742 37.5 1.068 1 25.67 422 PRO A O 1
ATOM 3435 N N . ALA A 1 423 ? 14.508 38.25 -0.788 1 34.12 423 ALA A N 1
ATOM 3436 C CA . ALA A 1 423 ? 14.531 37.188 -1.771 1 34.12 423 ALA A CA 1
ATOM 3437 C C . ALA A 1 423 ? 15.641 36.188 -1.458 1 34.12 423 ALA A C 1
ATOM 3439 O O . ALA A 1 423 ? 16.688 36.188 -2.104 1 34.12 423 ALA A O 1
ATOM 3440 N N . GLU A 1 424 ? 15.781 35.469 -0.257 1 24.19 424 GLU A N 1
ATOM 3441 C CA . GLU A 1 424 ? 16.953 34.594 -0.376 1 24.19 424 GLU A CA 1
ATOM 3442 C C . GLU A 1 424 ? 16.594 33.281 -1.061 1 24.19 424 GLU A C 1
ATOM 3444 O O . GLU A 1 424 ? 15.469 32.781 -0.93 1 24.19 424 GLU A O 1
ATOM 3449 N N . LYS A 1 425 ? 17.344 32.531 -1.994 1 24.3 425 LYS A N 1
ATOM 3450 C CA . LYS A 1 425 ? 17.297 31.516 -3.025 1 24.3 425 LYS A CA 1
ATOM 3451 C C . LYS A 1 425 ? 17.359 30.109 -2.41 1 24.3 425 LYS A C 1
ATOM 3453 O O . LYS A 1 425 ? 18.297 29.359 -2.66 1 24.3 425 LYS A O 1
ATOM 3458 N N . THR A 1 426 ? 16.531 29.578 -1.345 1 22.64 426 THR A N 1
ATOM 3459 C CA . THR A 1 426 ? 16.984 28.297 -0.819 1 22.64 426 THR A CA 1
ATOM 3460 C C . THR A 1 426 ? 16.328 27.141 -1.562 1 22.64 426 THR A C 1
ATOM 3462 O O . THR A 1 426 ? 15.141 27.219 -1.907 1 22.64 426 THR A O 1
ATOM 3465 N N . LYS A 1 427 ? 16.984 26.062 -2.088 1 21.72 427 LYS A N 1
ATOM 3466 C CA . LYS A 1 427 ? 16.75 24.859 -2.859 1 21.72 427 LYS A CA 1
ATOM 3467 C C . LYS A 1 427 ? 15.984 23.812 -2.037 1 21.72 427 LYS A C 1
ATOM 3469 O O . LYS A 1 427 ? 16.391 23.469 -0.926 1 21.72 427 LYS A O 1
ATOM 3474 N N . ARG A 1 428 ? 14.656 23.422 -2.33 1 25.41 428 ARG A N 1
ATOM 3475 C CA . ARG A 1 428 ? 13.633 22.688 -1.597 1 25.41 428 ARG A CA 1
ATOM 3476 C C . ARG A 1 428 ? 13.773 21.188 -1.819 1 25.41 428 ARG A C 1
ATOM 3478 O O . ARG A 1 428 ? 13.672 20.719 -2.951 1 25.41 428 ARG A O 1
ATOM 3485 N N . MET A 1 429 ? 14.586 20.438 -1.134 1 21.75 429 MET A N 1
ATOM 3486 C CA . MET A 1 429 ? 14.672 19 -1.311 1 21.75 429 MET A CA 1
ATOM 3487 C C . MET A 1 429 ? 13.438 18.312 -0.74 1 21.75 429 MET A C 1
ATOM 3489 O O . MET A 1 429 ? 12.953 18.672 0.335 1 21.75 429 MET A O 1
ATOM 3493 N N . ARG A 1 430 ? 12.672 17.562 -1.477 1 25.61 430 ARG A N 1
ATOM 3494 C CA . ARG A 1 430 ? 11.383 16.875 -1.367 1 25.61 430 ARG A CA 1
ATOM 3495 C C . ARG A 1 430 ? 11.453 15.758 -0.334 1 25.61 430 ARG A C 1
ATOM 3497 O O . ARG A 1 430 ? 12.25 14.828 -0.468 1 25.61 430 ARG A O 1
ATOM 3504 N N . MET A 1 431 ? 11.305 15.875 1.024 1 24.31 431 MET A N 1
ATOM 3505 C CA . MET A 1 431 ? 11.367 14.812 2.021 1 24.31 431 MET A CA 1
ATOM 3506 C C . MET A 1 431 ? 10.078 14 2.027 1 24.31 431 MET A C 1
ATOM 3508 O O . MET A 1 431 ? 9.016 14.516 2.365 1 24.31 431 MET A O 1
ATOM 3512 N N . GLY A 1 432 ? 9.781 13 1.195 1 24.12 432 GLY A N 1
ATOM 3513 C CA . GLY A 1 432 ? 8.594 12.172 1.078 1 24.12 432 GLY A CA 1
ATOM 3514 C C . GLY A 1 432 ? 8.305 11.359 2.328 1 24.12 432 GLY A C 1
ATOM 3515 O O . GLY A 1 432 ? 7.41 10.516 2.334 1 24.12 432 GLY A O 1
ATOM 3516 N N . ASP A 1 433 ? 9.125 11.266 3.387 1 26.12 433 ASP A N 1
ATOM 3517 C CA . ASP A 1 433 ? 9.047 10.055 4.203 1 26.12 433 ASP A CA 1
ATOM 3518 C C . ASP A 1 433 ? 7.867 10.117 5.164 1 26.12 433 ASP A C 1
ATOM 3520 O O . ASP A 1 433 ? 7.996 10.617 6.285 1 26.12 433 ASP A O 1
ATOM 3524 N N . SER A 1 434 ? 6.602 10.25 4.828 1 25.91 434 SER A N 1
ATOM 3525 C CA . SER A 1 434 ? 5.652 10.453 5.914 1 25.91 434 SER A CA 1
ATOM 3526 C C . SER A 1 434 ? 5.445 9.172 6.715 1 25.91 434 SER A C 1
ATOM 3528 O O . SER A 1 434 ? 4.707 8.281 6.289 1 25.91 434 SER A O 1
ATOM 3530 N N . LEU A 1 435 ? 6.41 8.445 7.258 1 26.31 435 LEU A N 1
ATOM 3531 C CA . LEU A 1 435 ? 6.094 7.309 8.117 1 26.31 435 LEU A CA 1
ATOM 3532 C C . LEU A 1 435 ? 5.191 7.734 9.273 1 26.31 435 LEU A C 1
ATOM 3534 O O . LEU A 1 435 ? 5.488 8.711 9.969 1 26.31 435 LEU A O 1
ATOM 3538 N N . ASP A 1 436 ? 3.973 7.457 9.195 1 26.94 436 ASP A N 1
ATOM 3539 C CA . ASP A 1 436 ? 3.084 7.605 10.344 1 26.94 436 ASP A CA 1
ATOM 3540 C C . ASP A 1 436 ? 3.709 7.008 11.602 1 26.94 436 ASP A C 1
ATOM 3542 O O . ASP A 1 436 ? 4.133 5.852 11.609 1 26.94 436 ASP A O 1
ATOM 3546 N N . PRO A 1 437 ? 4.336 7.711 12.492 1 27.39 437 PRO A N 1
ATOM 3547 C CA . PRO A 1 437 ? 4.84 7.18 13.766 1 27.39 437 PRO A CA 1
ATOM 3548 C C . PRO A 1 437 ? 3.852 6.23 14.438 1 27.39 437 PRO A C 1
ATOM 3550 O O . PRO A 1 437 ? 2.639 6.434 14.352 1 27.39 437 PRO A O 1
ATOM 3553 N N . GLU A 1 438 ? 4.008 4.973 14.375 1 26.22 438 GLU A N 1
ATOM 3554 C CA . GLU A 1 438 ? 3.285 4.113 15.312 1 26.22 438 GLU A CA 1
ATOM 3555 C C . GLU A 1 438 ? 3.119 4.793 16.672 1 26.22 438 GLU A C 1
ATOM 3557 O O . GLU A 1 438 ? 4.039 5.457 17.156 1 26.22 438 GLU A O 1
ATOM 3562 N N . PRO A 1 439 ? 1.844 4.953 17.141 1 28.02 439 PRO A N 1
ATOM 3563 C CA . PRO A 1 439 ? 1.584 5.508 18.484 1 28.02 439 PRO A CA 1
ATOM 3564 C C . PRO A 1 439 ? 2.451 4.875 19.562 1 28.02 439 PRO A C 1
ATOM 3566 O O . PRO A 1 439 ? 2.541 3.646 19.641 1 28.02 439 PRO A O 1
ATOM 3569 N N . GLY A 1 440 ? 3.672 5.305 19.844 1 25.55 440 GLY A N 1
ATOM 3570 C CA . GLY A 1 440 ? 4.367 4.965 21.062 1 25.55 440 GLY A CA 1
ATOM 3571 C C . GLY A 1 440 ? 3.43 4.773 22.25 1 25.55 440 GLY A C 1
ATOM 3572 O O . GLY A 1 440 ? 2.27 5.188 22.203 1 25.55 440 GLY A O 1
ATOM 3573 N N . THR A 1 441 ? 3.688 3.705 23.156 1 26.11 441 THR A N 1
ATOM 3574 C CA . THR A 1 441 ? 3.127 3.439 24.469 1 26.11 441 THR A CA 1
ATOM 3575 C C . THR A 1 441 ? 2.844 4.742 25.219 1 26.11 441 THR A C 1
ATOM 3577 O O . THR A 1 441 ? 3.467 5.77 24.938 1 26.11 441 THR A O 1
ATOM 3580 N N . SER A 1 442 ? 1.687 4.715 26.062 1 27.67 442 SER A N 1
ATOM 3581 C CA . SER A 1 442 ? 1.045 5.594 27.031 1 27.67 442 SER A CA 1
ATOM 3582 C C . SER A 1 442 ? 2.049 6.105 28.062 1 27.67 442 SER A C 1
ATOM 3584 O O . SER A 1 442 ? 2.398 5.391 29 1 27.67 442 SER A O 1
ATOM 3586 N N . SER A 1 443 ? 3.168 6.551 27.812 1 26.34 443 SER A N 1
ATOM 3587 C CA . SER A 1 443 ? 3.836 7.105 28.984 1 26.34 443 SER A CA 1
ATOM 3588 C C . SER A 1 443 ? 2.912 8.039 29.75 1 26.34 443 SER A C 1
ATOM 3590 O O . SER A 1 443 ? 1.928 8.539 29.203 1 26.34 443 SER A O 1
ATOM 3592 N N . MET A 1 444 ? 2.975 8.148 31.188 1 28.12 444 MET A N 1
ATOM 3593 C CA . MET A 1 444 ? 2.469 9.016 32.25 1 28.12 444 MET A CA 1
ATOM 3594 C C . MET A 1 444 ? 2.426 10.469 31.781 1 28.12 444 MET A C 1
ATOM 3596 O O . MET A 1 444 ? 3.268 10.898 30.984 1 28.12 444 MET A O 1
ATOM 3600 N N . SER A 1 445 ? 1.186 11.086 31.938 1 31.11 445 SER A N 1
ATOM 3601 C CA . SER A 1 445 ? 0.858 12.5 31.781 1 31.11 445 SER A CA 1
ATOM 3602 C C . SER A 1 445 ? 1.973 13.391 32.344 1 31.11 445 SER A C 1
ATOM 3604 O O . SER A 1 445 ? 1.922 13.82 33.469 1 31.11 445 SER A O 1
ATOM 3606 N N . LYS A 1 446 ? 3.08 13.141 32.25 1 33.06 446 LYS A N 1
ATOM 3607 C CA . LYS A 1 446 ? 3.977 14.203 32.719 1 33.06 446 LYS A CA 1
ATOM 3608 C C . LYS A 1 446 ? 3.67 15.523 32 1 33.06 446 LYS A C 1
ATOM 3610 O O . LYS A 1 446 ? 3.541 15.562 30.781 1 33.06 446 LYS A O 1
ATOM 3615 N N . LYS A 1 447 ? 2.867 16.5 32.469 1 39.78 447 LYS A N 1
ATOM 3616 C CA . LYS A 1 447 ? 2.699 17.906 32.094 1 39.78 447 LYS A CA 1
ATOM 3617 C C . LYS A 1 447 ? 3.771 18.328 31.094 1 39.78 447 LYS A C 1
ATOM 3619 O O . LYS A 1 447 ? 4.969 18.203 31.375 1 39.78 447 LYS A O 1
ATOM 3624 N N . THR A 1 448 ? 3.305 18.297 29.844 1 54.78 448 THR A N 1
ATOM 3625 C CA . THR A 1 448 ? 4.363 18.625 28.891 1 54.78 448 THR A CA 1
ATOM 3626 C C . THR A 1 448 ? 5.195 19.797 29.391 1 54.78 448 THR A C 1
ATOM 3628 O O . THR A 1 448 ? 4.652 20.766 29.938 1 54.78 448 THR A O 1
ATOM 3631 N N . CYS A 1 449 ? 6.414 19.516 29.484 1 68.38 449 CYS A N 1
ATOM 3632 C CA . CYS A 1 449 ? 7.457 20.453 29.891 1 68.38 449 CYS A CA 1
ATOM 3633 C C . CYS A 1 449 ? 7.293 21.797 29.188 1 68.38 449 CYS A C 1
ATOM 3635 O O . CYS A 1 449 ? 7.578 22.844 29.766 1 68.38 449 CYS A O 1
ATOM 3637 N N . LEU A 1 450 ? 6.422 21.734 28.125 1 66.94 450 LEU A N 1
ATOM 3638 C CA . LEU A 1 450 ? 6.32 22.984 27.375 1 66.94 450 LEU A CA 1
ATOM 3639 C C . LEU A 1 450 ? 5.367 23.953 28.062 1 66.94 450 LEU A C 1
ATOM 3641 O O . LEU A 1 450 ? 5.684 25.141 28.188 1 66.94 450 LEU A O 1
ATOM 3645 N N . LYS A 1 451 ? 4.184 23.453 28.438 1 70.62 451 LYS A N 1
ATOM 3646 C CA . LYS A 1 451 ? 3.191 24.312 29.078 1 70.62 451 LYS A CA 1
ATOM 3647 C C . LYS A 1 451 ? 3.721 24.875 30.406 1 70.62 451 LYS A C 1
ATOM 3649 O O . LYS A 1 451 ? 3.488 26.031 30.734 1 70.62 451 LYS A O 1
ATOM 3654 N N . SER A 1 452 ? 4.449 23.922 31 1 71.12 452 SER A N 1
ATOM 3655 C CA . SER A 1 452 ? 5.059 24.359 32.25 1 71.12 452 SER A CA 1
ATOM 3656 C C . SER A 1 452 ? 6.086 25.453 32 1 71.12 452 SER A C 1
ATOM 3658 O O . SER A 1 452 ? 6.141 26.438 32.75 1 71.12 452 SER A O 1
ATOM 3660 N N . ASP A 1 453 ? 6.75 25.281 31.047 1 75.81 453 ASP A N 1
ATOM 3661 C CA . ASP A 1 453 ? 7.777 26.266 30.703 1 75.81 453 ASP A CA 1
ATOM 3662 C C . ASP A 1 453 ? 7.156 27.609 30.312 1 75.81 453 ASP A C 1
ATOM 3664 O O . ASP A 1 453 ? 7.629 28.672 30.734 1 75.81 453 ASP A O 1
ATOM 3668 N N . LEU A 1 454 ? 6.125 27.594 29.609 1 76.12 454 LEU A N 1
ATOM 3669 C CA . LEU A 1 454 ? 5.43 28.812 29.203 1 76.12 454 LEU A CA 1
ATOM 3670 C C . LEU A 1 454 ? 4.781 29.484 30.406 1 76.12 454 LEU A C 1
ATOM 3672 O O . LEU A 1 454 ? 4.801 30.719 30.5 1 76.12 454 LEU A O 1
ATOM 3676 N N . ALA A 1 455 ? 4.18 28.656 31.234 1 73.56 455 ALA A N 1
ATOM 3677 C CA . ALA A 1 455 ? 3.551 29.172 32.438 1 73.56 455 ALA A CA 1
ATOM 3678 C C . ALA A 1 455 ? 4.562 29.922 33.312 1 73.56 455 ALA A C 1
ATOM 3680 O O . ALA A 1 455 ? 4.246 30.969 33.906 1 73.56 455 ALA A O 1
ATOM 3681 N N . MET A 1 456 ? 5.699 29.328 33.438 1 70.12 456 MET A N 1
ATOM 3682 C CA . MET A 1 456 ? 6.762 29.969 34.219 1 70.12 456 MET A CA 1
ATOM 3683 C C . MET A 1 456 ? 7.121 31.328 33.656 1 70.12 456 MET A C 1
ATOM 3685 O O . MET A 1 456 ? 7.363 32.281 34.406 1 70.12 456 MET A O 1
ATOM 3689 N N . MET A 1 457 ? 7.086 31.406 32.438 1 68.62 457 MET A N 1
ATOM 3690 C CA . MET A 1 457 ? 7.414 32.656 31.781 1 68.62 457 MET A CA 1
ATOM 3691 C C . MET A 1 457 ? 6.312 33.688 32 1 68.62 457 MET A C 1
ATOM 3693 O O . MET A 1 457 ? 6.586 34.906 32.031 1 68.62 457 MET A O 1
ATOM 3697 N N . LEU A 1 458 ? 5.059 33.281 32.156 1 70.62 458 LEU A N 1
ATOM 3698 C CA . LEU A 1 458 ? 3.906 34.156 32.312 1 70.62 458 LEU A CA 1
ATOM 3699 C C . LEU A 1 458 ? 3.734 34.594 33.75 1 70.62 458 LEU A C 1
ATOM 3701 O O . LEU A 1 458 ? 3.154 35.656 34.031 1 70.62 458 LEU A O 1
ATOM 3705 N N . GLY A 1 459 ? 3.838 33.75 34.844 1 60.19 459 GLY A N 1
ATOM 3706 C CA . GLY A 1 459 ? 3.643 34 36.25 1 60.19 459 GLY A CA 1
ATOM 3707 C C . GLY A 1 459 ? 4.469 35.188 36.781 1 60.19 459 GLY A C 1
ATOM 3708 O O . GLY A 1 459 ? 4.199 35.719 37.844 1 60.19 459 GLY A O 1
ATOM 3709 N N . SER A 1 460 ? 5.469 35.562 36.125 1 47.44 460 SER A N 1
ATOM 3710 C CA . SER A 1 460 ? 6.227 36.625 36.781 1 47.44 460 SER A CA 1
ATOM 3711 C C . SER A 1 460 ? 5.426 37.906 36.781 1 47.44 460 SER A C 1
ATOM 3713 O O . SER A 1 460 ? 5.738 38.844 37.562 1 47.44 460 SER A O 1
ATOM 3715 N N . SER A 1 461 ? 4.43 38.344 35.875 1 44.53 461 SER A N 1
ATOM 3716 C CA . SER A 1 461 ? 3.928 39.719 35.906 1 44.53 461 SER A CA 1
ATOM 3717 C C . SER A 1 461 ? 2.479 39.75 36.375 1 44.53 461 SER A C 1
ATOM 3719 O O . SER A 1 461 ? 1.554 39.531 35.594 1 44.53 461 SER A O 1
ATOM 3721 N N . SER A 1 462 ? 2.059 39.438 37.531 1 40.09 462 SER A N 1
ATOM 3722 C CA . SER A 1 462 ? 0.72 39.5 38.125 1 40.09 462 SER A CA 1
ATOM 3723 C C . SER A 1 462 ? 0.103 40.875 38 1 40.09 462 SER A C 1
ATOM 3725 O O . SER A 1 462 ? -1.022 41.094 38.438 1 40.09 462 SER A O 1
ATOM 3727 N N . GLU A 1 463 ? 0.762 41.938 37.75 1 42.28 463 GLU A N 1
ATOM 3728 C CA . GLU A 1 463 ? 0.232 43.219 38.188 1 42.28 463 GLU A CA 1
ATOM 3729 C C . GLU A 1 463 ? -0.781 43.781 37.188 1 42.28 463 GLU A C 1
ATOM 3731 O O . GLU A 1 463 ? -0.751 44.969 36.875 1 42.28 463 GLU A O 1
ATOM 3736 N N . ASP A 1 464 ? -1.521 42.938 36.531 1 44.5 464 ASP A N 1
ATOM 3737 C CA . ASP A 1 464 ? -2.08 43.656 35.375 1 44.5 464 ASP A CA 1
ATOM 3738 C C . ASP A 1 464 ? -3.363 44.375 35.75 1 44.5 464 ASP A C 1
ATOM 3740 O O . ASP A 1 464 ? -4.18 44.719 34.906 1 44.5 464 ASP A O 1
ATOM 3744 N N . GLU A 1 465 ? -3.811 44.531 36.969 1 41.84 465 GLU A N 1
ATOM 3745 C CA . GLU A 1 465 ? -5.172 45.031 37.125 1 41.84 465 GLU A CA 1
ATOM 3746 C C . GLU A 1 465 ? -5.219 46.562 37 1 41.84 465 GLU A C 1
ATOM 3748 O O . GLU A 1 465 ? -4.797 47.25 37.906 1 41.84 465 GLU A O 1
ATOM 3753 N N . GLY A 1 466 ? -4.699 47.188 36.031 1 36.53 466 GLY A N 1
ATOM 3754 C CA . GLY A 1 466 ? -4.863 48.625 36.125 1 36.53 466 GLY A CA 1
ATOM 3755 C C . GLY A 1 466 ? -6.238 49.094 35.688 1 36.53 466 GLY A C 1
ATOM 3756 O O . GLY A 1 466 ? -6.906 48.438 34.875 1 36.53 466 GLY A O 1
ATOM 3757 N N . GLU A 1 467 ? -7.012 49.781 36.469 1 37.5 467 GLU A N 1
ATOM 3758 C CA . GLU A 1 467 ? -8.352 50.344 36.344 1 37.5 467 GLU A CA 1
ATOM 3759 C C . GLU A 1 467 ? -8.344 51.594 35.438 1 37.5 467 GLU A C 1
ATOM 3761 O O . GLU A 1 467 ? -7.609 52.531 35.688 1 37.5 467 GLU A O 1
ATOM 3766 N N . GLY A 1 468 ? -8.18 51.594 34.188 1 36.12 468 GLY A N 1
ATOM 3767 C CA . GLY A 1 468 ? -8.211 52.844 33.469 1 36.12 468 GLY A CA 1
ATOM 3768 C C . GLY A 1 468 ? -9.617 53.375 33.281 1 36.12 468 GLY A C 1
ATOM 3769 O O . GLY A 1 468 ? -10.586 52.625 33.312 1 36.12 468 GLY A O 1
ATOM 3770 N N . GLU A 1 469 ? -9.898 54.719 33.438 1 36.66 469 GLU A N 1
ATOM 3771 C CA . GLU A 1 469 ? -11.109 55.531 33.406 1 36.66 469 GLU A CA 1
ATOM 3772 C C . GLU A 1 469 ? -11.578 55.75 31.984 1 36.66 469 GLU A C 1
ATOM 3774 O O . GLU A 1 469 ? -10.766 56.031 31.094 1 36.66 469 GLU A O 1
ATOM 3779 N N . PRO A 1 470 ? -12.805 55.5 31.578 1 40.94 470 PRO A N 1
ATOM 3780 C CA . PRO A 1 470 ? -13.445 55.469 30.25 1 40.94 470 PRO A CA 1
ATOM 3781 C C . PRO A 1 470 ? -13.719 56.875 29.719 1 40.94 470 PRO A C 1
ATOM 3783 O O . PRO A 1 470 ? -14.484 57.625 30.312 1 40.94 470 PRO A O 1
ATOM 3786 N N . ASP A 1 471 ? -12.844 57.688 29.359 1 35.91 471 ASP A N 1
ATOM 3787 C CA . ASP A 1 471 ? -13.477 58.938 28.984 1 35.91 471 ASP A CA 1
ATOM 3788 C C . ASP A 1 471 ? -14.25 58.812 27.672 1 35.91 471 ASP A C 1
ATOM 3790 O O . ASP A 1 471 ? -15.469 59 27.641 1 35.91 471 ASP A O 1
ATOM 3794 N N . ASN A 1 472 ? -13.578 59.438 26.391 1 42.06 472 ASN A N 1
ATOM 3795 C CA . ASN A 1 472 ? -14.203 60.156 25.281 1 42.06 472 ASN A CA 1
ATOM 3796 C C . ASN A 1 472 ? -14.719 59.188 24.203 1 42.06 472 ASN A C 1
ATOM 3798 O O . ASN A 1 472 ? -14.242 58.062 24.109 1 42.06 472 ASN A O 1
ATOM 3802 N N . SER A 1 473 ? -15.953 59.5 23.312 1 54.97 473 SER A N 1
ATOM 3803 C CA . SER A 1 473 ? -16.938 58.844 22.453 1 54.97 473 SER A CA 1
ATOM 3804 C C . SER A 1 473 ? -16.344 58.438 21.109 1 54.97 473 SER A C 1
ATOM 3806 O O . SER A 1 473 ? -17.047 57.938 20.25 1 54.97 473 SER A O 1
ATOM 3808 N N . SER A 1 474 ? -15.289 58.844 20.562 1 63.91 474 SER A N 1
ATOM 3809 C CA . SER A 1 474 ? -14.875 58.5 19.203 1 63.91 474 SER A CA 1
ATOM 3810 C C . SER A 1 474 ? -14.453 57.062 19.109 1 63.91 474 SER A C 1
ATOM 3812 O O . SER A 1 474 ? -14.094 56.438 20.109 1 63.91 474 SER A O 1
ATOM 3814 N N . PRO A 1 475 ? -14.75 56.469 17.844 1 76.06 475 PRO A N 1
ATOM 3815 C CA . PRO A 1 475 ? -14.305 55.094 17.672 1 76.06 475 PRO A CA 1
ATOM 3816 C C . PRO A 1 475 ? -12.875 54.844 18.141 1 76.06 475 PRO A C 1
ATOM 3818 O O . PRO A 1 475 ? -12.562 53.812 18.719 1 76.06 475 PRO A O 1
ATOM 3821 N N . ASP A 1 476 ? -12.094 55.781 17.859 1 81.5 476 ASP A N 1
ATOM 3822 C CA . ASP A 1 476 ? -10.711 55.719 18.328 1 81.5 476 ASP A CA 1
ATOM 3823 C C . ASP A 1 476 ? -10.641 55.719 19.844 1 81.5 476 ASP A C 1
ATOM 3825 O O . ASP A 1 476 ? -9.844 54.969 20.438 1 81.5 476 ASP A O 1
ATOM 3829 N N . ALA A 1 477 ? -11.438 56.562 20.359 1 84.75 477 ALA A N 1
ATOM 3830 C CA . ALA A 1 477 ? -11.469 56.656 21.828 1 84.75 477 ALA A CA 1
ATOM 3831 C C . ALA A 1 477 ? -12 55.344 22.422 1 84.75 477 ALA A C 1
ATOM 3833 O O . ALA A 1 477 ? -11.5 54.906 23.469 1 84.75 477 ALA A O 1
ATOM 3834 N N . LEU A 1 478 ? -12.969 54.875 21.703 1 87.75 478 LEU A N 1
ATOM 3835 C CA . LEU A 1 478 ? -13.547 53.625 22.172 1 87.75 478 LEU A CA 1
ATOM 3836 C C . LEU A 1 478 ? -12.523 52.5 22.094 1 87.75 478 LEU A C 1
ATOM 3838 O O . LEU A 1 478 ? -12.445 51.656 23 1 87.75 478 LEU A O 1
ATOM 3842 N N . LEU A 1 479 ? -11.773 52.469 21 1 91.69 479 LEU A N 1
ATOM 3843 C CA . LEU A 1 479 ? -10.75 51.438 20.812 1 91.69 479 LEU A CA 1
ATOM 3844 C C . LEU A 1 479 ? -9.664 51.562 21.875 1 91.69 479 LEU A C 1
ATOM 3846 O O . LEU A 1 479 ? -9.203 50.531 22.406 1 91.69 479 LEU A O 1
ATOM 3850 N N . ARG A 1 480 ? -9.234 52.688 22.141 1 91.25 480 ARG A N 1
ATOM 3851 C CA . ARG A 1 480 ? -8.211 52.906 23.156 1 91.25 480 ARG A CA 1
ATOM 3852 C C . ARG A 1 480 ? -8.695 52.469 24.531 1 91.25 480 ARG A C 1
ATOM 3854 O O . ARG A 1 480 ? -7.926 51.906 25.312 1 91.25 480 ARG A O 1
ATOM 3861 N N . LYS A 1 481 ? -9.977 52.75 24.734 1 91.31 481 LYS A N 1
ATOM 3862 C CA . LYS A 1 481 ? -10.57 52.312 25.984 1 91.31 481 LYS A CA 1
ATOM 3863 C C . LYS A 1 481 ? -10.586 50.781 26.062 1 91.31 481 LYS A C 1
ATOM 3865 O O . LYS A 1 481 ? -10.258 50.219 27.109 1 91.31 481 LYS A O 1
ATOM 3870 N N . GLU A 1 482 ? -10.977 50.156 24.969 1 94.44 482 GLU A N 1
ATOM 3871 C CA . GLU A 1 482 ? -10.992 48.688 24.922 1 94.44 482 GLU A CA 1
ATOM 3872 C C . GLU A 1 482 ? -9.602 48.125 25.172 1 94.44 482 GLU A C 1
ATOM 3874 O O . GLU A 1 482 ? -9.453 47.125 25.875 1 94.44 482 GLU A O 1
ATOM 3879 N N . LEU A 1 483 ? -8.633 48.75 24.562 1 95.25 483 LEU A N 1
ATOM 3880 C CA . LEU A 1 483 ? -7.262 48.281 24.672 1 95.25 483 LEU A CA 1
ATOM 3881 C C . LEU A 1 483 ? -6.785 48.344 26.125 1 95.25 483 LEU A C 1
ATOM 3883 O O . LEU A 1 483 ? -6.105 47.438 26.594 1 95.25 483 LEU A O 1
ATOM 3887 N N . VAL A 1 484 ? -7.117 49.344 26.812 1 93.12 484 VAL A N 1
ATOM 3888 C CA . VAL A 1 484 ? -6.719 49.531 28.203 1 93.12 484 VAL A CA 1
ATOM 3889 C C . VAL A 1 484 ? -7.414 48.469 29.078 1 93.12 484 VAL A C 1
ATOM 3891 O O . VAL A 1 484 ? -6.781 47.844 29.922 1 93.12 484 VAL A O 1
ATOM 3894 N N . ILE A 1 485 ? -8.711 48.312 28.844 1 94.69 485 ILE A N 1
ATOM 3895 C CA . ILE A 1 485 ? -9.469 47.312 29.609 1 94.69 485 ILE A CA 1
ATOM 3896 C C . ILE A 1 485 ? -8.914 45.938 29.359 1 94.69 485 ILE A C 1
ATOM 3898 O O . ILE A 1 485 ? -8.727 45.156 30.297 1 94.69 485 ILE A O 1
ATOM 3902 N N . TYR A 1 486 ? -8.688 45.625 28.078 1 95.88 486 TYR A N 1
ATOM 3903 C CA . TYR A 1 486 ? -8.164 44.344 27.672 1 95.88 486 TYR A CA 1
ATOM 3904 C C . TYR A 1 486 ? -6.832 44.062 28.359 1 95.88 486 TYR A C 1
ATOM 3906 O O . TYR A 1 486 ? -6.613 42.938 28.875 1 95.88 486 TYR A O 1
ATOM 3914 N N . ARG A 1 487 ? -5.941 45 28.266 1 93.81 487 ARG A N 1
ATOM 3915 C CA . ARG A 1 487 ? -4.609 44.844 28.844 1 93.81 487 ARG A CA 1
ATOM 3916 C C . ARG A 1 487 ? -4.691 44.531 30.328 1 93.81 487 ARG A C 1
ATOM 3918 O O . ARG A 1 487 ? -3.869 43.781 30.859 1 93.81 487 ARG A O 1
ATOM 3925 N N . ASN A 1 488 ? -5.707 45.062 31.078 1 91.88 488 ASN A N 1
ATOM 3926 C CA . ASN A 1 488 ? -5.789 45 32.531 1 91.88 488 ASN A CA 1
ATOM 3927 C C . ASN A 1 488 ? -6.59 43.781 32.969 1 91.88 488 ASN A C 1
ATOM 3929 O O . ASN A 1 488 ? -6.531 43.375 34.156 1 91.88 488 ASN A O 1
ATOM 3933 N N . LYS A 1 489 ? -7.289 43.188 32.062 1 93.5 489 LYS A N 1
ATOM 3934 C CA . LYS A 1 489 ? -8.039 42 32.438 1 93.5 489 LYS A CA 1
ATOM 3935 C C . LYS A 1 489 ? -7.102 40.812 32.719 1 93.5 489 LYS A C 1
ATOM 3937 O O . LYS A 1 489 ? -6.027 40.719 32.125 1 93.5 489 LYS A O 1
ATOM 3942 N N . LYS A 1 490 ? -7.543 39.969 33.562 1 92.75 490 LYS A N 1
ATOM 3943 C CA . LYS A 1 490 ? -6.75 38.781 33.875 1 92.75 490 LYS A CA 1
ATOM 3944 C C . LYS A 1 490 ? -6.539 37.906 32.656 1 92.75 490 LYS A C 1
ATOM 3946 O O . LYS A 1 490 ? -7.449 37.719 31.859 1 92.75 490 LYS A O 1
ATOM 3951 N N . ARG A 1 491 ? -5.426 37.344 32.594 1 93.62 491 ARG A N 1
ATOM 3952 C CA . ARG A 1 491 ? -5.086 36.469 31.453 1 93.62 491 ARG A CA 1
ATOM 3953 C C . ARG A 1 491 ? -5.781 35.125 31.562 1 93.62 491 ARG A C 1
ATOM 3955 O O . ARG A 1 491 ? -6.027 34.625 32.656 1 93.62 491 ARG A O 1
ATOM 3962 N N . LEU A 1 492 ? -6.012 34.594 30.469 1 93.12 492 LEU A N 1
ATOM 3963 C CA . LEU A 1 492 ? -6.598 33.25 30.375 1 93.12 492 LEU A CA 1
ATOM 3964 C C . LEU A 1 492 ? -5.555 32.188 30.656 1 93.12 492 LEU A C 1
ATOM 3966 O O . LEU A 1 492 ? -4.371 32.375 30.359 1 93.12 492 LEU A O 1
ATOM 3970 N N . ASP A 1 493 ? -5.961 31.078 31.203 1 90.31 493 ASP A N 1
ATOM 3971 C CA . ASP A 1 493 ? -5.051 29.953 31.438 1 90.31 493 ASP A CA 1
ATOM 3972 C C . ASP A 1 493 ? -4.57 29.359 30.109 1 90.31 493 ASP A C 1
ATOM 3974 O O . ASP A 1 493 ? -5.312 29.344 29.125 1 90.31 493 ASP A O 1
ATOM 3978 N N . LEU A 1 494 ? -3.406 28.828 30.156 1 88.88 494 LEU A N 1
ATOM 3979 C CA . LEU A 1 494 ? -2.764 28.328 28.938 1 88.88 494 LEU A CA 1
ATOM 3980 C C . LEU A 1 494 ? -3.553 27.156 28.344 1 88.88 494 LEU A C 1
ATOM 3982 O O . LEU A 1 494 ? -3.475 26.906 27.141 1 88.88 494 LEU A O 1
ATOM 3986 N N . ASP A 1 495 ? -4.305 26.516 29.109 1 85.81 495 ASP A N 1
ATOM 3987 C CA . ASP A 1 495 ? -5.02 25.328 28.656 1 85.81 495 ASP A CA 1
ATOM 3988 C C . ASP A 1 495 ? -6.422 25.688 28.156 1 85.81 495 ASP A C 1
ATOM 3990 O O . ASP A 1 495 ? -7.133 24.828 27.609 1 85.81 495 ASP A O 1
ATOM 3994 N N . GLU A 1 496 ? -6.762 26.922 28.312 1 90.38 496 GLU A N 1
ATOM 3995 C CA . GLU A 1 496 ? -8.102 27.344 27.906 1 90.38 496 GLU A CA 1
ATOM 3996 C C . GLU A 1 496 ? -8.102 27.859 26.469 1 90.38 496 GLU A C 1
ATOM 3998 O O . GLU A 1 496 ? -7.051 28.219 25.922 1 90.38 496 GLU A O 1
ATOM 4003 N N . ASN A 1 497 ? -9.25 27.906 25.906 1 92.38 497 ASN A N 1
ATOM 4004 C CA . ASN A 1 497 ? -9.406 28.312 24.516 1 92.38 497 ASN A CA 1
ATOM 4005 C C . ASN A 1 497 ? -9.602 29.812 24.375 1 92.38 497 ASN A C 1
ATOM 4007 O O . ASN A 1 497 ? -10.609 30.359 24.828 1 92.38 497 ASN A O 1
ATOM 4011 N N . PRO A 1 498 ? -8.656 30.469 23.75 1 95.81 498 PRO A N 1
ATOM 4012 C CA . PRO A 1 498 ? -8.758 31.922 23.625 1 95.81 498 PRO A CA 1
ATOM 4013 C C . PRO A 1 498 ? -10 32.344 22.859 1 95.81 498 PRO A C 1
ATOM 4015 O O . PRO A 1 498 ? -10.555 33.438 23.141 1 95.81 498 PRO A O 1
ATOM 4018 N N . LEU A 1 499 ? -10.477 31.609 21.922 1 95.5 499 LEU A N 1
ATOM 4019 C CA . LEU A 1 499 ? -11.648 31.969 21.125 1 95.5 499 LEU A CA 1
ATOM 4020 C C . LEU A 1 499 ? -12.914 31.953 21.984 1 95.5 499 LEU A C 1
ATOM 4022 O O . LEU A 1 499 ? -13.805 32.781 21.797 1 95.5 499 LEU A O 1
ATOM 4026 N N . ASN A 1 500 ? -12.969 31.016 22.891 1 95.25 500 ASN A N 1
ATOM 4027 C CA . ASN A 1 500 ? -14.094 31 23.812 1 95.25 500 ASN A CA 1
ATOM 4028 C C . ASN A 1 500 ? -14.117 32.25 24.703 1 95.25 500 ASN A C 1
ATOM 4030 O O . ASN A 1 500 ? -15.188 32.75 25.031 1 95.25 500 ASN A O 1
ATOM 4034 N N . TRP A 1 501 ? -12.977 32.625 25.141 1 96.56 501 TRP A N 1
ATOM 4035 C CA . TRP A 1 501 ? -12.875 33.844 25.938 1 96.56 501 TRP A CA 1
ATOM 4036 C C . TRP A 1 501 ? -13.43 35.062 25.172 1 96.56 501 TRP A C 1
ATOM 4038 O O . TRP A 1 501 ? -14.18 35.844 25.719 1 96.56 501 TRP A O 1
ATOM 4048 N N . TRP A 1 502 ? -13.055 35.25 23.938 1 96.75 502 TRP A N 1
ATOM 4049 C CA . TRP A 1 502 ? -13.531 36.344 23.109 1 96.75 502 TRP A CA 1
ATOM 4050 C C . TRP A 1 502 ? -15.039 36.219 22.875 1 96.75 502 TRP A C 1
ATOM 4052 O O . TRP A 1 502 ? -15.734 37.25 22.797 1 96.75 502 TRP A O 1
ATOM 4062 N N . LYS A 1 503 ? -15.539 34.969 22.688 1 95.56 503 LYS A N 1
ATOM 4063 C CA . LYS A 1 503 ? -16.969 34.75 22.547 1 95.56 503 LYS A CA 1
ATOM 4064 C C . LYS A 1 503 ? -17.75 35.312 23.734 1 95.56 503 LYS A C 1
ATOM 4066 O O . LYS A 1 503 ? -18.75 36 23.547 1 95.56 503 LYS A O 1
ATOM 4071 N N . VAL A 1 504 ? -17.25 35.094 24.906 1 95.69 504 VAL A N 1
ATOM 4072 C CA . VAL A 1 504 ? -17.906 35.5 26.156 1 95.69 504 VAL A CA 1
ATOM 4073 C C . VAL A 1 504 ? -17.797 37 26.328 1 95.69 504 VAL A C 1
ATOM 4075 O O . VAL A 1 504 ? -18.734 37.656 26.797 1 95.69 504 VAL A O 1
ATOM 4078 N N . ASN A 1 505 ? -16.688 37.625 25.922 1 95.44 505 ASN A N 1
ATOM 4079 C CA . ASN A 1 505 ? -16.406 39.062 26.172 1 95.44 505 ASN A CA 1
ATOM 4080 C C . ASN A 1 505 ? -16.688 39.906 24.922 1 95.44 505 ASN A C 1
ATOM 4082 O O . ASN A 1 505 ? -16.266 41.062 24.859 1 95.44 505 ASN A O 1
ATOM 4086 N N . ARG A 1 506 ? -17.359 39.375 23.969 1 93.69 506 ARG A N 1
ATOM 4087 C CA . ARG A 1 506 ? -17.547 40.031 22.672 1 93.69 506 ARG A CA 1
ATOM 4088 C C . ARG A 1 506 ? -18.297 41.344 22.828 1 93.69 506 ARG A C 1
ATOM 4090 O O . ARG A 1 506 ? -18.031 42.312 22.109 1 93.69 506 ARG A O 1
ATOM 4097 N N . CYS A 1 507 ? -19.25 41.469 23.781 1 92.25 507 CYS A N 1
ATOM 4098 C CA . CYS A 1 507 ? -20.062 42.656 23.969 1 92.25 507 CYS A CA 1
ATOM 4099 C C . CYS A 1 507 ? -19.266 43.781 24.594 1 92.25 507 CYS A C 1
ATOM 4101 O O . CYS A 1 507 ? -19.516 44.938 24.344 1 92.25 507 CYS A O 1
ATOM 4103 N N . GLU A 1 508 ? -18.344 43.344 25.359 1 93.75 508 GLU A N 1
ATOM 4104 C CA . GLU A 1 508 ? -17.484 44.312 26.016 1 93.75 508 GLU A CA 1
ATOM 4105 C C . GLU A 1 508 ? -16.438 44.875 25.062 1 93.75 508 GLU A C 1
ATOM 4107 O O . GLU A 1 508 ? -16.062 46.031 25.156 1 93.75 508 GLU A O 1
ATOM 4112 N N . PHE A 1 509 ? -15.93 44 24.203 1 95.12 509 PHE A N 1
ATOM 4113 C CA . PHE A 1 509 ? -14.891 44.375 23.266 1 95.12 509 PHE A CA 1
ATOM 4114 C C . PHE A 1 509 ? -15.406 44.312 21.828 1 95.12 509 PHE A C 1
ATOM 4116 O O . PHE A 1 509 ? -14.992 43.438 21.047 1 95.12 509 PHE A O 1
ATOM 4123 N N . LYS A 1 510 ? -16.094 45.219 21.391 1 92 510 LYS A N 1
ATOM 4124 C CA . LYS A 1 510 ? -16.797 45.188 20.109 1 92 510 LYS A CA 1
ATOM 4125 C C . LYS A 1 510 ? -15.828 45.281 18.938 1 92 510 LYS A C 1
ATOM 4127 O O . LYS A 1 510 ? -15.938 44.562 17.953 1 92 510 LYS A O 1
ATOM 4132 N N . ILE A 1 511 ? -14.867 46.156 19.094 1 92.81 511 ILE A N 1
ATOM 4133 C CA . ILE A 1 511 ? -13.938 46.406 18 1 92.81 511 ILE A CA 1
ATOM 4134 C C . ILE A 1 511 ? -12.82 45.375 18.016 1 92.81 511 ILE A C 1
ATOM 4136 O O . ILE A 1 511 ? -12.508 44.781 16.984 1 92.81 511 ILE A O 1
ATOM 4140 N N . LEU A 1 512 ? -12.273 45.094 19.156 1 94.94 512 LEU A N 1
ATOM 4141 C CA . LEU A 1 512 ? -11.156 44.156 19.281 1 94.94 512 LEU A CA 1
ATOM 4142 C C . LEU A 1 512 ? -11.594 42.75 18.938 1 94.94 512 LEU A C 1
ATOM 4144 O O . LEU A 1 512 ? -10.789 41.938 18.438 1 94.94 512 LEU A O 1
ATOM 4148 N N . SER A 1 513 ? -12.891 42.438 19.188 1 95 513 SER A N 1
ATOM 4149 C CA . SER A 1 513 ? -13.383 41.094 18.906 1 95 513 SER A CA 1
ATOM 4150 C C . SER A 1 513 ? -13.344 40.781 17.422 1 95 513 SER A C 1
ATOM 4152 O O . SER A 1 513 ? -13.047 39.656 17.016 1 95 513 SER A O 1
ATOM 4154 N N . LYS A 1 514 ? -13.656 41.75 16.609 1 92.75 514 LYS A N 1
ATOM 4155 C CA . LYS A 1 514 ? -13.602 41.594 15.164 1 92.75 514 LYS A CA 1
ATOM 4156 C C . LYS A 1 514 ? -12.172 41.344 14.688 1 92.75 514 LYS A C 1
ATOM 4158 O O . LYS A 1 514 ? -11.922 40.531 13.805 1 92.75 514 LYS A O 1
ATOM 4163 N N . LEU A 1 515 ? -11.266 42.094 15.281 1 94.5 515 LEU A N 1
ATOM 4164 C CA . LEU A 1 515 ? -9.852 41.938 14.945 1 94.5 515 LEU A CA 1
ATOM 4165 C C . LEU A 1 515 ? -9.352 40.562 15.398 1 94.5 515 LEU A C 1
ATOM 4167 O O . LEU A 1 515 ? -8.523 39.938 14.711 1 94.5 515 LEU A O 1
ATOM 4171 N N . ALA A 1 516 ? -9.828 40.125 16.578 1 95.88 516 ALA A N 1
ATOM 4172 C CA . ALA A 1 516 ? -9.438 38.844 17.094 1 95.88 516 ALA A CA 1
ATOM 4173 C C . ALA A 1 516 ? -9.867 37.719 16.156 1 95.88 516 ALA A C 1
ATOM 4175 O O . ALA A 1 516 ? -9.125 36.75 15.93 1 95.88 516 ALA A O 1
ATOM 4176 N N . CYS A 1 517 ? -11.039 37.844 15.555 1 94.75 517 CYS A N 1
ATOM 4177 C CA . CYS A 1 517 ? -11.523 36.844 14.602 1 94.75 517 CYS A CA 1
ATOM 4178 C C . CYS A 1 517 ? -10.594 36.75 13.398 1 94.75 517 CYS A C 1
ATOM 4180 O O . CYS A 1 517 ? -10.336 35.656 12.898 1 94.75 517 CYS A O 1
ATOM 4182 N N . ARG A 1 518 ? -10.102 37.812 13.008 1 94.94 518 ARG A N 1
ATOM 4183 C CA . ARG A 1 518 ? -9.234 37.906 11.836 1 94.94 518 ARG A CA 1
ATOM 4184 C C . ARG A 1 518 ? -7.84 37.375 12.164 1 94.94 518 ARG A C 1
ATOM 4186 O O . ARG A 1 518 ? -7.324 36.5 11.469 1 94.94 518 ARG A O 1
ATOM 4193 N N . TYR A 1 519 ? -7.25 37.781 13.25 1 96.62 519 TYR A N 1
ATOM 4194 C CA . TYR A 1 519 ? -5.836 37.562 13.516 1 96.62 519 TYR A CA 1
ATOM 4195 C C . TYR A 1 519 ? -5.617 36.219 14.211 1 96.62 519 TYR A C 1
ATOM 4197 O O . TYR A 1 519 ? -4.504 35.688 14.227 1 96.62 519 TYR A O 1
ATOM 4205 N N . LEU A 1 520 ? -6.652 35.656 14.812 1 96.25 520 LEU A N 1
ATOM 4206 C CA . LEU A 1 520 ? -6.508 34.344 15.484 1 96.25 520 LEU A CA 1
ATOM 4207 C C . LEU A 1 520 ? -6.988 33.219 14.594 1 96.25 520 LEU A C 1
ATOM 4209 O O . LEU A 1 520 ? -7.035 32.062 15.023 1 96.25 520 LEU A O 1
ATOM 4213 N N . SER A 1 521 ? -7.25 33.469 13.32 1 94.44 521 SER A N 1
ATOM 4214 C CA . SER A 1 521 ? -7.797 32.469 12.414 1 94.44 521 SER A CA 1
ATOM 4215 C C . SER A 1 521 ? -6.703 31.531 11.883 1 94.44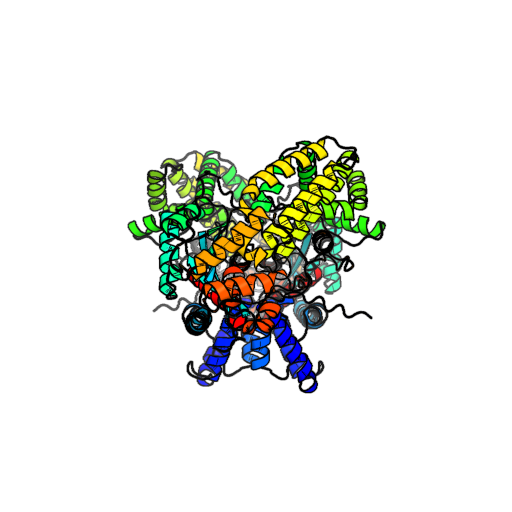 521 SER A C 1
ATOM 4217 O O . SER A 1 521 ? -6.914 30.328 11.75 1 94.44 521 SER A O 1
ATOM 4219 N N . PRO A 1 522 ? -5.449 32 11.625 1 95.12 522 PRO A N 1
ATOM 4220 C CA . PRO A 1 522 ? -4.449 31.156 10.984 1 95.12 522 PRO A CA 1
ATOM 4221 C C . PRO A 1 522 ? -3.811 30.172 11.961 1 95.12 522 PRO A C 1
ATOM 4223 O O . PRO A 1 522 ? -3.588 30.516 13.125 1 95.12 522 PRO A O 1
ATOM 4226 N N . PRO A 1 523 ? -3.527 28.953 11.477 1 94.88 523 PRO A N 1
ATOM 4227 C CA . PRO A 1 523 ? -2.65 28.062 12.242 1 94.88 523 PRO A CA 1
ATOM 4228 C C . PRO A 1 523 ? -1.177 28.438 12.125 1 94.88 523 PRO A C 1
ATOM 4230 O O . PRO A 1 523 ? -0.805 29.219 11.258 1 94.88 523 PRO A O 1
ATOM 4233 N N . PRO A 1 524 ? -0.448 28 13.047 1 94.56 524 PRO A N 1
ATOM 4234 C CA . PRO A 1 524 ? 0.979 28.312 12.984 1 94.56 524 PRO A CA 1
ATOM 4235 C C . PRO A 1 524 ? 1.713 27.531 11.891 1 94.56 524 PRO A C 1
ATOM 4237 O O . PRO A 1 524 ? 2.832 27.891 11.516 1 94.56 524 PRO A O 1
ATOM 4240 N N . ALA A 1 525 ? 1.068 26.453 11.461 1 91.25 525 ALA A N 1
ATOM 4241 C CA . ALA A 1 525 ? 1.766 25.547 10.539 1 91.25 525 ALA A CA 1
ATOM 4242 C C . ALA A 1 525 ? 0.842 25.094 9.414 1 91.25 525 ALA A C 1
ATOM 4244 O O . ALA A 1 525 ? -0.382 25.203 9.523 1 91.25 525 ALA A O 1
ATOM 4245 N N . SER A 1 526 ? 1.499 24.594 8.359 1 87.19 526 SER A N 1
ATOM 4246 C CA . SER A 1 526 ? 0.741 24.078 7.223 1 87.19 526 SER A CA 1
ATOM 4247 C C . SER A 1 526 ? 0.392 22.609 7.414 1 87.19 526 SER A C 1
ATOM 4249 O O . SER A 1 526 ? 0.318 21.859 6.445 1 87.19 526 SER A O 1
ATOM 4251 N N . VAL A 1 527 ? 0.204 22.141 8.602 1 78.81 527 VAL A N 1
ATOM 4252 C CA . VAL A 1 527 ? -0.063 20.766 8.992 1 78.81 527 VAL A CA 1
ATOM 4253 C C . VAL A 1 527 ? -1.321 20.266 8.281 1 78.81 527 VAL A C 1
ATOM 4255 O O . VAL A 1 527 ? -1.365 19.125 7.812 1 78.81 527 VAL A O 1
ATOM 4258 N N . PRO A 1 528 ? -2.383 21.109 8.188 1 76.62 528 PRO A N 1
ATOM 4259 C CA . PRO A 1 528 ? -3.58 20.641 7.484 1 76.62 528 PRO A CA 1
ATOM 4260 C C . PRO A 1 528 ? -3.285 20.172 6.059 1 76.62 528 PRO A C 1
ATOM 4262 O O . PRO A 1 528 ? -3.855 19.188 5.598 1 76.62 528 PRO A O 1
ATOM 4265 N N . SER A 1 529 ? -2.406 20.859 5.441 1 81.5 529 SER A N 1
ATOM 4266 C CA . SER A 1 529 ? -2.014 20.438 4.102 1 81.5 529 SER A CA 1
ATOM 4267 C C . SER A 1 529 ? -1.273 19.109 4.137 1 81.5 529 SER A C 1
ATOM 4269 O O . SER A 1 529 ? -1.479 18.25 3.27 1 81.5 529 SER A O 1
ATOM 4271 N N . GLU A 1 530 ? -0.449 19 5.117 1 76.75 530 GLU A N 1
ATOM 4272 C CA . GLU A 1 530 ? 0.29 17.75 5.27 1 76.75 530 GLU A CA 1
ATOM 4273 C C . GLU A 1 530 ? -0.654 16.578 5.539 1 76.75 530 GLU A C 1
ATOM 4275 O O . GLU A 1 530 ? -0.435 15.477 5.047 1 76.75 530 GLU A O 1
ATOM 4280 N N . GLN A 1 531 ? -1.597 16.891 6.316 1 76.06 531 GLN A N 1
ATOM 4281 C CA . GLN A 1 531 ? -2.602 15.867 6.586 1 76.06 531 GLN A CA 1
ATOM 4282 C C . GLN A 1 531 ? -3.336 15.461 5.309 1 76.06 531 GLN A C 1
ATOM 4284 O O . GLN A 1 531 ? -3.584 14.281 5.074 1 76.06 531 GLN A O 1
ATOM 4289 N N . LEU A 1 532 ? -3.684 16.453 4.617 1 78.88 532 LEU A N 1
ATOM 4290 C CA . LEU A 1 532 ? -4.344 16.219 3.336 1 78.88 532 LEU A CA 1
ATOM 4291 C C . LEU A 1 532 ? -3.48 15.352 2.432 1 78.88 532 LEU A C 1
ATOM 4293 O O . LEU A 1 532 ? -3.979 14.398 1.823 1 78.88 532 LEU A O 1
ATOM 4297 N N . PHE A 1 533 ? -2.238 15.594 2.436 1 77 533 PHE A N 1
ATOM 4298 C CA . PHE A 1 533 ? -1.357 14.883 1.518 1 77 533 PHE A CA 1
ATOM 4299 C C . PHE A 1 533 ? -0.993 13.508 2.072 1 77 533 PHE A C 1
ATOM 4301 O O . PHE A 1 533 ? -0.628 12.609 1.317 1 77 533 PHE A O 1
ATOM 4308 N N . SER A 1 534 ? -1.065 13.469 3.414 1 75.38 534 SER A N 1
ATOM 4309 C CA . SER A 1 534 ? -1.015 12.117 3.961 1 75.38 534 SER A CA 1
ATOM 4310 C C . SER A 1 534 ? -2.133 11.25 3.395 1 75.38 534 SER A C 1
ATOM 4312 O O . SER A 1 534 ? -1.918 10.078 3.078 1 75.38 534 SER A O 1
ATOM 4314 N N . GLY A 1 535 ? -3.262 11.812 3.291 1 74.44 535 GLY A N 1
ATOM 4315 C CA . GLY A 1 535 ? -4.363 11.125 2.637 1 74.44 535 GLY A CA 1
ATOM 4316 C C . GLY A 1 535 ? -4.074 10.781 1.189 1 74.44 535 GLY A C 1
ATOM 4317 O O . GLY A 1 535 ? -4.398 9.68 0.735 1 74.44 535 GLY A O 1
ATOM 4318 N N . ALA A 1 536 ? -3.465 11.734 0.527 1 77.19 536 ALA A N 1
ATOM 4319 C CA . ALA A 1 536 ? -3.082 11.484 -0.86 1 77.19 536 ALA A CA 1
ATOM 4320 C C . ALA A 1 536 ? -2.102 10.32 -0.958 1 77.19 536 ALA A C 1
ATOM 4322 O O . ALA A 1 536 ? -2.203 9.492 -1.864 1 77.19 536 ALA A O 1
ATOM 4323 N N . GLY A 1 537 ? -1.224 10.328 -0.072 1 76.38 537 GLY A N 1
ATOM 4324 C CA . GLY A 1 537 ? -0.267 9.234 -0.023 1 76.38 537 GLY A CA 1
ATOM 4325 C C . GLY A 1 537 ? -0.917 7.887 0.207 1 76.38 537 GLY A C 1
ATOM 4326 O O . GLY A 1 537 ? -0.406 6.859 -0.248 1 76.38 537 GLY A O 1
ATOM 4327 N N . LEU A 1 538 ? -2.031 7.941 0.9 1 72.94 538 LEU A N 1
ATOM 4328 C CA . LEU A 1 538 ? -2.764 6.703 1.152 1 72.94 538 LEU A CA 1
ATOM 4329 C C . LEU A 1 538 ? -3.545 6.273 -0.085 1 72.94 538 LEU A C 1
ATOM 4331 O O . LEU A 1 538 ? -3.816 5.086 -0.271 1 72.94 538 LEU A O 1
ATOM 4335 N N . ILE A 1 539 ? -3.898 7.242 -0.824 1 79.12 539 ILE A N 1
ATOM 4336 C CA . ILE A 1 539 ? -4.613 6.949 -2.061 1 79.12 539 ILE A CA 1
ATOM 4337 C C . ILE A 1 539 ? -3.65 6.363 -3.09 1 79.12 539 ILE A C 1
ATOM 4339 O O . ILE A 1 539 ? -3.953 5.352 -3.73 1 79.12 539 ILE A O 1
ATOM 4343 N N . TYR A 1 540 ? -2.5 7.004 -3.158 1 72.06 540 TYR A N 1
ATOM 4344 C CA . TYR A 1 540 ? -1.513 6.547 -4.129 1 72.06 540 TYR A CA 1
ATOM 4345 C C . TYR A 1 540 ? -0.51 5.602 -3.48 1 72.06 540 TYR A C 1
ATOM 4347 O O . TYR A 1 540 ? 0.107 5.938 -2.469 1 72.06 540 TYR A O 1
ATOM 4355 N N . ASN A 1 541 ? -0.397 4.477 -3.846 1 71 541 ASN A N 1
ATOM 4356 C CA . ASN A 1 541 ? 0.571 3.471 -3.426 1 71 541 ASN A CA 1
ATOM 4357 C C . ASN A 1 541 ? 1.102 2.672 -4.613 1 71 541 ASN A C 1
ATOM 4359 O O . ASN A 1 541 ? 0.644 2.854 -5.742 1 71 541 ASN A O 1
ATOM 4363 N N . PRO A 1 542 ? 2.084 1.95 -4.359 1 66.62 542 PRO A N 1
ATOM 4364 C CA . PRO A 1 542 ? 2.707 1.251 -5.484 1 66.62 542 PRO A CA 1
ATOM 4365 C C . PRO A 1 542 ? 1.712 0.411 -6.281 1 66.62 542 PRO A C 1
ATOM 4367 O O . PRO A 1 542 ? 1.866 0.25 -7.496 1 66.62 542 PRO A O 1
ATOM 4370 N N . LEU A 1 543 ? 0.68 -0.003 -5.586 1 66.19 543 LEU A N 1
ATOM 4371 C CA . LEU A 1 543 ? -0.287 -0.846 -6.277 1 66.19 543 LEU A CA 1
ATOM 4372 C C . LEU A 1 543 ? -1.43 -0.01 -6.844 1 66.19 543 LEU A C 1
ATOM 4374 O O . LEU A 1 543 ? -2.236 -0.508 -7.633 1 66.19 543 LEU A O 1
ATOM 4378 N N . ARG A 1 544 ? -1.518 1.219 -6.395 1 74.25 544 ARG A N 1
ATOM 4379 C CA . ARG A 1 544 ? -2.537 2.156 -6.852 1 74.25 544 ARG A CA 1
ATOM 4380 C C . ARG A 1 544 ? -1.908 3.465 -7.32 1 74.25 544 ARG A C 1
ATOM 4382 O O . ARG A 1 544 ? -1.889 4.449 -6.582 1 74.25 544 ARG A O 1
ATOM 4389 N N . ASN A 1 545 ? -1.368 3.477 -8.461 1 72.94 545 ASN A N 1
ATOM 4390 C CA . ASN A 1 545 ? -0.606 4.637 -8.914 1 72.94 545 ASN A CA 1
ATOM 4391 C C . ASN A 1 545 ? -1.117 5.16 -10.25 1 72.94 545 ASN A C 1
ATOM 4393 O O . ASN A 1 545 ? -0.465 5.988 -10.891 1 72.94 545 ASN A O 1
ATOM 4397 N N . ARG A 1 546 ? -2.34 4.684 -10.594 1 74.38 546 ARG A N 1
ATOM 4398 C CA . ARG A 1 546 ? -2.826 5.059 -11.922 1 74.38 546 ARG A CA 1
ATOM 4399 C C . ARG A 1 546 ? -4.008 6.02 -11.82 1 74.38 546 ARG A C 1
ATOM 4401 O O . ARG A 1 546 ? -4.512 6.5 -12.836 1 74.38 546 ARG A O 1
ATOM 4408 N N . LEU A 1 547 ? -4.469 6.246 -10.68 1 81.12 547 LEU A N 1
ATOM 4409 C CA . LEU A 1 547 ? -5.617 7.129 -10.492 1 81.12 547 LEU A CA 1
ATOM 4410 C C . LEU A 1 547 ? -5.285 8.555 -10.93 1 81.12 547 LEU A C 1
ATOM 4412 O O . LEU A 1 547 ? -4.234 9.086 -10.562 1 81.12 547 LEU A O 1
ATOM 4416 N N . GLU A 1 548 ? -6.18 9.055 -11.664 1 83.88 548 GLU A N 1
ATOM 4417 C CA . GLU A 1 548 ? -5.988 10.43 -12.117 1 83.88 548 GLU A CA 1
ATOM 4418 C C . GLU A 1 548 ? -6 11.406 -10.938 1 83.88 548 GLU A C 1
ATOM 4420 O O . GLU A 1 548 ? -6.773 11.234 -9.992 1 83.88 548 GLU A O 1
ATOM 4425 N N . ALA A 1 549 ? -5.238 12.453 -11.086 1 84.88 549 ALA A N 1
ATOM 4426 C CA . ALA A 1 549 ? -5.047 13.43 -10.008 1 84.88 549 ALA A CA 1
ATOM 4427 C C . ALA A 1 549 ? -6.363 14.117 -9.656 1 84.88 549 ALA A C 1
ATOM 4429 O O . ALA A 1 549 ? -6.629 14.391 -8.484 1 84.88 549 ALA A O 1
ATOM 4430 N N . GLU A 1 550 ? -7.172 14.344 -10.625 1 87.5 550 GLU A N 1
ATOM 4431 C CA . GLU A 1 550 ? -8.438 15.031 -10.391 1 87.5 550 GLU A CA 1
ATOM 4432 C C . GLU A 1 550 ? -9.375 14.188 -9.531 1 87.5 550 GLU A C 1
ATOM 4434 O O . GLU A 1 550 ? -10.078 14.719 -8.672 1 87.5 550 GLU A O 1
ATOM 4439 N N . LYS A 1 551 ? -9.367 12.953 -9.82 1 90.81 551 LYS A N 1
ATOM 4440 C CA . LYS A 1 551 ? -10.211 12.047 -9.047 1 90.81 551 LYS A CA 1
ATOM 4441 C C . LYS A 1 551 ? -9.719 11.922 -7.609 1 90.81 551 LYS A C 1
ATOM 4443 O O . LYS A 1 551 ? -10.523 11.859 -6.68 1 90.81 551 LYS A O 1
ATOM 4448 N N . ALA A 1 552 ? -8.438 11.891 -7.512 1 89.44 552 ALA A N 1
ATOM 4449 C CA . ALA A 1 552 ? -7.855 11.859 -6.172 1 89.44 552 ALA A CA 1
ATOM 4450 C C . ALA A 1 552 ? -8.211 13.125 -5.395 1 89.44 552 ALA A C 1
ATOM 4452 O O . ALA A 1 552 ? -8.5 13.062 -4.195 1 89.44 552 ALA A O 1
ATOM 4453 N N . ALA A 1 553 ? -8.188 14.234 -6.055 1 90.5 553 ALA A N 1
ATOM 4454 C CA . ALA A 1 553 ? -8.531 15.508 -5.434 1 90.5 553 ALA A CA 1
ATOM 4455 C C . ALA A 1 553 ? -9.969 15.508 -4.922 1 90.5 553 ALA A C 1
ATOM 4457 O O . ALA A 1 553 ? -10.242 16 -3.824 1 90.5 553 ALA A O 1
ATOM 4458 N N . ILE A 1 554 ? -10.812 14.93 -5.695 1 93.44 554 ILE A N 1
ATOM 4459 C CA . ILE A 1 554 ? -12.219 14.859 -5.324 1 93.44 554 ILE A CA 1
ATOM 4460 C C . ILE A 1 554 ? -12.383 13.977 -4.086 1 93.44 554 ILE A C 1
ATOM 4462 O O . ILE A 1 554 ? -13.117 14.328 -3.162 1 93.44 554 ILE A O 1
ATOM 4466 N N . LEU A 1 555 ? -11.719 12.883 -4.066 1 93.75 555 LEU A N 1
ATOM 4467 C CA . LEU A 1 555 ? -11.789 11.969 -2.932 1 93.75 555 LEU A CA 1
ATOM 4468 C C . LEU A 1 555 ? -11.297 12.648 -1.657 1 93.75 555 LEU A C 1
ATOM 4470 O O . LEU A 1 555 ? -11.914 12.5 -0.598 1 93.75 555 LEU A O 1
ATOM 4474 N N . LEU A 1 556 ? -10.227 13.383 -1.775 1 92.69 556 LEU A N 1
ATOM 4475 C CA . LEU A 1 556 ? -9.672 14.07 -0.619 1 92.69 556 LEU A CA 1
ATOM 4476 C C . LEU A 1 556 ? -10.625 15.156 -0.124 1 92.69 556 LEU A C 1
ATOM 4478 O O . LEU A 1 556 ? -10.789 15.344 1.084 1 92.69 556 LEU A O 1
ATOM 4482 N N . PHE A 1 557 ? -11.195 15.859 -1.079 1 94.31 557 PHE A N 1
ATOM 4483 C CA . PHE A 1 557 ? -12.172 16.891 -0.752 1 94.31 557 PHE A CA 1
ATOM 4484 C C . PHE A 1 557 ? -13.336 16.312 0.042 1 94.31 557 PHE A C 1
ATOM 4486 O O . PHE A 1 557 ? -13.758 16.875 1.051 1 94.31 557 PHE A O 1
ATOM 4493 N N . ILE A 1 558 ? -13.828 15.164 -0.379 1 95.25 558 ILE A N 1
ATOM 4494 C CA . ILE A 1 558 ? -14.953 14.508 0.275 1 95.25 558 ILE A CA 1
ATOM 4495 C C . ILE A 1 558 ? -14.523 13.992 1.646 1 95.25 558 ILE A C 1
ATOM 4497 O O . ILE A 1 558 ? -15.227 14.18 2.639 1 95.25 558 ILE A O 1
ATOM 4501 N N . LYS A 1 559 ? -13.391 13.375 1.733 1 93.81 559 LYS A N 1
ATOM 4502 C CA . LYS A 1 559 ? -12.875 12.742 2.947 1 93.81 559 LYS A CA 1
ATOM 4503 C C . LYS A 1 559 ? -12.781 13.75 4.09 1 93.81 559 LYS A C 1
ATOM 4505 O O . LYS A 1 559 ? -13.219 13.469 5.207 1 93.81 559 LYS A O 1
ATOM 4510 N N . TYR A 1 560 ? -12.32 14.891 3.809 1 92.06 560 TYR A N 1
ATOM 4511 C CA . TYR A 1 560 ? -11.961 15.797 4.895 1 92.06 560 TYR A CA 1
ATOM 4512 C C . TYR A 1 560 ? -13.094 16.781 5.176 1 92.06 560 TYR A C 1
ATOM 4514 O O . TYR A 1 560 ? -13.172 17.344 6.27 1 92.06 560 TYR A O 1
ATOM 4522 N N . ASN A 1 561 ? -14.031 17 4.207 1 93.94 561 ASN A N 1
ATOM 4523 C CA . ASN A 1 561 ? -15.078 17.984 4.422 1 93.94 561 ASN A CA 1
ATOM 4524 C C . ASN A 1 561 ? -16.391 17.328 4.863 1 93.94 561 ASN A C 1
ATOM 4526 O O . ASN A 1 561 ? -17.188 17.938 5.566 1 93.94 561 ASN A O 1
ATOM 4530 N N . SER A 1 562 ? -16.641 16.062 4.48 1 94.88 562 SER A N 1
ATOM 4531 C CA . SER A 1 562 ? -17.922 15.422 4.781 1 94.88 562 SER A CA 1
ATOM 4532 C C . SER A 1 562 ? -18.188 15.383 6.281 1 94.88 562 SER A C 1
ATOM 4534 O O . SER A 1 562 ? -19.297 15.656 6.727 1 94.88 562 SER A O 1
ATOM 4536 N N . PRO A 1 563 ? -17.156 15.078 7.09 1 92.19 563 PRO A N 1
ATOM 4537 C CA . PRO A 1 563 ? -17.406 15.008 8.531 1 92.19 563 PRO A CA 1
ATOM 4538 C C . PRO A 1 563 ? -17.719 16.375 9.141 1 92.19 563 PRO A C 1
ATOM 4540 O O . PRO A 1 563 ? -18.391 16.453 10.18 1 92.19 563 PRO A O 1
ATOM 4543 N N . ILE A 1 564 ? -17.219 17.422 8.531 1 90.69 564 ILE A N 1
ATOM 4544 C CA . ILE A 1 564 ? -17.438 18.766 9.039 1 90.69 564 ILE A CA 1
ATOM 4545 C C . ILE A 1 564 ? -18.938 19.078 9.023 1 90.69 564 ILE A C 1
ATOM 4547 O O . ILE A 1 564 ? -19.438 19.766 9.914 1 90.69 564 ILE A O 1
ATOM 4551 N N . PHE A 1 565 ? -19.641 18.484 8.062 1 93.25 565 PHE A N 1
ATOM 4552 C CA . PHE A 1 565 ? -21.078 18.734 7.918 1 93.25 565 PHE A CA 1
ATOM 4553 C C . PHE A 1 565 ? -21.891 17.547 8.438 1 93.25 565 PHE A C 1
ATOM 4555 O O . PHE A 1 565 ? -23.047 17.375 8.055 1 93.25 565 PHE A O 1
ATOM 4562 N N . ASN A 1 566 ? -21.281 16.688 9.172 1 91.19 566 ASN A N 1
ATOM 4563 C CA . ASN A 1 566 ? -21.922 15.5 9.734 1 91.19 566 ASN A CA 1
ATOM 4564 C C . ASN A 1 566 ? -22.609 14.672 8.656 1 91.19 566 ASN A C 1
ATOM 4566 O O . ASN A 1 566 ? -23.688 14.133 8.883 1 91.19 566 ASN A O 1
ATOM 4570 N N . PHE A 1 567 ? -22.141 14.805 7.461 1 93.31 567 PHE A N 1
ATOM 4571 C CA . PHE A 1 567 ? -22.562 14.016 6.312 1 93.31 567 PHE A CA 1
ATOM 4572 C C . PHE A 1 567 ? -23.969 14.438 5.867 1 93.31 567 PHE A C 1
ATOM 4574 O O . PHE A 1 567 ? -24.688 13.641 5.27 1 93.31 567 PHE A O 1
ATOM 4581 N N . ASN A 1 568 ? -24.312 15.625 6.23 1 91.75 568 ASN A N 1
ATOM 4582 C CA . ASN A 1 568 ? -25.609 16.172 5.805 1 91.75 568 ASN A CA 1
ATOM 4583 C C . ASN A 1 568 ? -25.453 17.078 4.59 1 91.75 568 ASN A C 1
ATOM 4585 O O . ASN A 1 568 ? -25.062 18.234 4.723 1 91.75 568 ASN A O 1
ATOM 4589 N N . TYR A 1 569 ? -25.734 16.688 3.504 1 91.19 569 TYR A N 1
ATOM 4590 C CA . TYR A 1 569 ? -25.672 17.422 2.246 1 91.19 569 TYR A CA 1
ATOM 4591 C C . TYR A 1 569 ? -26.281 16.625 1.108 1 91.19 569 TYR A C 1
ATOM 4593 O O . TYR A 1 569 ? -26.422 15.406 1.209 1 91.19 569 TYR A O 1
ATOM 4601 N N . MET B 1 1 ? -9.164 6.355 39.781 1 17.92 1 MET B N 1
ATOM 4602 C CA . MET B 1 1 ? -9.758 5.746 38.594 1 17.92 1 MET B CA 1
ATOM 4603 C C . MET B 1 1 ? -9.797 6.738 37.438 1 17.92 1 MET B C 1
ATOM 4605 O O . MET B 1 1 ? -10.75 6.742 36.656 1 17.92 1 MET B O 1
ATOM 4609 N N . LEU B 1 2 ? -8.883 7.668 37.375 1 18.72 2 LEU B N 1
ATOM 4610 C CA . LEU B 1 2 ? -8.852 9.047 36.906 1 18.72 2 LEU B CA 1
ATOM 4611 C C . LEU B 1 2 ? -8.844 9.094 35.375 1 18.72 2 LEU B C 1
ATOM 4613 O O . LEU B 1 2 ? -7.914 8.594 34.75 1 18.72 2 LEU B O 1
ATOM 4617 N N . HIS B 1 3 ? -10.062 8.945 34.688 1 20.98 3 HIS B N 1
ATOM 4618 C CA . HIS B 1 3 ? -10.656 9 33.375 1 20.98 3 HIS B CA 1
ATOM 4619 C C . HIS B 1 3 ? -10.133 10.195 32.594 1 20.98 3 HIS B C 1
ATOM 4621 O O . HIS B 1 3 ? -10.57 11.328 32.812 1 20.98 3 HIS B O 1
ATOM 4627 N N . SER B 1 4 ? -8.805 10.289 32.625 1 23.11 4 SER B N 1
ATOM 4628 C CA . SER B 1 4 ? -8.141 11.516 32.219 1 23.11 4 SER B CA 1
ATOM 4629 C C . SER B 1 4 ? -8.641 11.977 30.859 1 23.11 4 SER B C 1
ATOM 4631 O O . SER B 1 4 ? -8.664 11.203 29.906 1 23.11 4 SER B O 1
ATOM 4633 N N . PHE B 1 5 ? -9.57 12.852 30.797 1 24.52 5 PHE B N 1
ATOM 4634 C CA . PHE B 1 5 ? -10.297 13.68 29.844 1 24.52 5 PHE B CA 1
ATOM 4635 C C . PHE B 1 5 ? -9.336 14.352 28.875 1 24.52 5 PHE B C 1
ATOM 4637 O O . PHE B 1 5 ? -8.969 15.516 29.062 1 24.52 5 PHE B O 1
ATOM 4644 N N . THR B 1 6 ? -8.117 13.812 28.734 1 30.62 6 THR B N 1
ATOM 4645 C CA . THR B 1 6 ? -7.215 14.547 27.844 1 30.62 6 THR B CA 1
ATOM 4646 C C . THR B 1 6 ? -7.922 14.93 26.547 1 30.62 6 THR B C 1
ATOM 4648 O O . THR B 1 6 ? -8.453 14.07 25.844 1 30.62 6 THR B O 1
ATOM 4651 N N . GLY B 1 7 ? -8.594 15.93 26.562 1 31.61 7 GLY B N 1
ATOM 4652 C CA . GLY B 1 7 ? -9.383 16.578 25.516 1 31.61 7 GLY B CA 1
ATOM 4653 C C . GLY B 1 7 ? -8.703 16.562 24.156 1 31.61 7 GLY B C 1
ATOM 4654 O O . GLY B 1 7 ? -7.945 17.484 23.844 1 31.61 7 GLY B O 1
ATOM 4655 N N . THR B 1 8 ? -8.016 15.523 23.781 1 38.69 8 THR B N 1
ATOM 4656 C CA . THR B 1 8 ? -7.348 15.281 22.516 1 38.69 8 THR B CA 1
ATOM 4657 C C . THR B 1 8 ? -8.172 15.852 21.359 1 38.69 8 THR B C 1
ATOM 4659 O O . THR B 1 8 ? -9.367 15.547 21.234 1 38.69 8 THR B O 1
ATOM 4662 N N . ILE B 1 9 ? -7.77 17.141 20.969 1 45.66 9 ILE B N 1
ATOM 4663 C CA . ILE B 1 9 ? -8.297 17.953 19.875 1 45.66 9 ILE B CA 1
ATOM 4664 C C . ILE B 1 9 ? -8.531 17.078 18.641 1 45.66 9 ILE B C 1
ATOM 4666 O O . ILE B 1 9 ? -7.59 16.469 18.125 1 45.66 9 ILE B O 1
ATOM 4670 N N . VAL B 1 10 ? -9.727 16.531 18.484 1 61.06 10 VAL B N 1
ATOM 4671 C CA . VAL B 1 10 ? -10.266 15.5 17.609 1 61.06 10 VAL B CA 1
ATOM 4672 C C . VAL B 1 10 ? -10.594 16.109 16.25 1 61.06 10 VAL B C 1
ATOM 4674 O O . VAL B 1 10 ? -11.211 17.172 16.156 1 61.06 10 VAL B O 1
ATOM 4677 N N . THR B 1 11 ? -9.828 15.93 15.164 1 73.25 11 THR B N 1
ATOM 4678 C CA . THR B 1 11 ? -10.188 16.25 13.789 1 73.25 11 THR B CA 1
ATOM 4679 C C . THR B 1 11 ? -11.648 15.898 13.516 1 73.25 11 THR B C 1
ATOM 4681 O O . THR B 1 11 ? -12.258 15.133 14.258 1 73.25 11 THR B O 1
ATOM 4684 N N . PRO B 1 12 ? -12.203 16.656 12.617 1 73.75 12 PRO B N 1
ATOM 4685 C CA . PRO B 1 12 ? -13.586 16.312 12.273 1 73.75 12 PRO B CA 1
ATOM 4686 C C . PRO B 1 12 ? -13.773 14.82 12.031 1 73.75 12 PRO B C 1
ATOM 4688 O O . PRO B 1 12 ? -14.805 14.258 12.414 1 73.75 12 PRO B O 1
ATOM 4691 N N . LEU B 1 13 ? -12.805 14.289 11.484 1 77.12 13 LEU B N 1
ATOM 4692 C CA . LEU B 1 13 ? -12.891 12.852 11.234 1 77.12 13 LEU B CA 1
ATOM 4693 C C . LEU B 1 13 ? -12.922 12.078 12.555 1 77.12 13 LEU B C 1
ATOM 4695 O O . LEU B 1 13 ? -13.711 11.148 12.711 1 77.12 13 LEU B O 1
ATOM 4699 N N . GLN B 1 14 ? -12.086 12.5 13.477 1 75.69 14 GLN B N 1
ATOM 4700 C CA . GLN B 1 14 ? -12.031 11.844 14.781 1 75.69 14 GLN B CA 1
ATOM 4701 C C . GLN B 1 14 ? -13.32 12.086 15.57 1 75.69 14 GLN B C 1
ATOM 4703 O O . GLN B 1 14 ? -13.797 11.188 16.266 1 75.69 14 GLN B O 1
ATOM 4708 N N . GLN B 1 15 ? -13.828 13.273 15.375 1 77.38 15 GLN B N 1
ATOM 4709 C CA . GLN B 1 15 ? -15.094 13.609 16.031 1 77.38 15 GLN B CA 1
ATOM 4710 C C . GLN B 1 15 ? -16.234 12.766 15.484 1 77.38 15 GLN B C 1
ATOM 4712 O O . GLN B 1 15 ? -17.094 12.297 16.25 1 77.38 15 GLN B O 1
ATOM 4717 N N . ALA B 1 16 ? -16.25 12.648 14.211 1 80.69 16 ALA B N 1
ATOM 4718 C CA . ALA B 1 16 ? -17.297 11.836 13.586 1 80.69 16 ALA B CA 1
ATOM 4719 C C . ALA B 1 16 ? -17.219 10.383 14.055 1 80.69 16 ALA B C 1
ATOM 4721 O O . ALA B 1 16 ? -18.25 9.75 14.273 1 80.69 16 ALA B O 1
ATOM 4722 N N . LYS B 1 17 ? -16.109 9.938 14.242 1 81.5 17 LYS B N 1
ATOM 4723 C CA . LYS B 1 17 ? -15.906 8.57 14.727 1 81.5 17 LYS B CA 1
ATOM 4724 C C . LYS B 1 17 ? -16.406 8.414 16.156 1 81.5 17 LYS B C 1
ATOM 4726 O O . LYS B 1 17 ? -17.062 7.426 16.484 1 81.5 17 LYS B O 1
ATOM 4731 N N . LYS B 1 18 ? -16.031 9.406 16.953 1 78.56 18 LYS B N 1
ATOM 4732 C CA . LYS B 1 18 ? -16.469 9.391 18.344 1 78.56 18 LYS B CA 1
ATOM 4733 C C . LYS B 1 18 ? -18 9.438 18.422 1 78.56 18 LYS B C 1
ATOM 4735 O O . LYS B 1 18 ? -18.594 8.742 19.25 1 78.56 18 LYS B O 1
ATOM 4740 N N . GLN B 1 19 ? -18.578 10.211 17.578 1 78.19 19 GLN B N 1
ATOM 4741 C CA . GLN B 1 19 ? -20.031 10.336 17.578 1 78.19 19 GLN B CA 1
ATOM 4742 C C . GLN B 1 19 ? -20.703 9.016 17.188 1 78.19 19 GLN B C 1
ATOM 4744 O O . GLN B 1 19 ? -21.719 8.633 17.781 1 78.19 19 GLN B O 1
ATOM 4749 N N . LEU B 1 20 ? -20.172 8.445 16.234 1 79.88 20 LEU B N 1
ATOM 4750 C CA . LEU B 1 20 ? -20.734 7.16 15.805 1 79.88 20 LEU B CA 1
ATOM 4751 C C . LEU B 1 20 ? -20.625 6.125 16.922 1 79.88 20 LEU B C 1
ATOM 4753 O O . LEU B 1 20 ? -21.547 5.348 17.141 1 79.88 20 LEU B O 1
ATOM 4757 N N . SER B 1 21 ? -19.516 6.176 17.578 1 75.19 21 SER B N 1
ATOM 4758 C CA . SER B 1 21 ? -19.312 5.254 18.688 1 75.19 21 SER B CA 1
ATOM 4759 C C . SER B 1 21 ? -20.312 5.5 19.812 1 75.19 21 SER B C 1
ATOM 4761 O O . SER B 1 21 ? -20.812 4.559 20.422 1 75.19 21 SER B O 1
ATOM 4763 N N . LEU B 1 22 ? -20.578 6.797 20.016 1 77.44 22 LEU B N 1
ATOM 4764 C CA . LEU B 1 22 ? -21.547 7.168 21.047 1 77.44 22 LEU B CA 1
ATOM 4765 C C . LEU B 1 22 ? -22.938 6.699 20.672 1 77.44 22 LEU B C 1
ATOM 4767 O O . LEU B 1 22 ? -23.688 6.211 21.531 1 77.44 22 LEU B O 1
ATOM 4771 N N . GLU B 1 23 ? -23.25 6.832 19.5 1 78.69 23 GLU B N 1
ATOM 4772 C CA . GLU B 1 23 ? -24.547 6.395 19.031 1 78.69 23 GLU B CA 1
ATOM 4773 C C . GLU B 1 23 ? -24.703 4.883 19.156 1 78.69 23 GLU B C 1
ATOM 4775 O O . GLU B 1 23 ? -25.797 4.391 19.484 1 78.69 23 GLU B O 1
ATOM 4780 N N . GLU B 1 24 ? -23.688 4.215 18.938 1 77.56 24 GLU B N 1
ATOM 4781 C CA . GLU B 1 24 ? -23.688 2.76 19.062 1 77.56 24 GLU B CA 1
ATOM 4782 C C . GLU B 1 24 ? -23.953 2.326 20.5 1 77.56 24 GLU B C 1
ATOM 4784 O O . GLU B 1 24 ? -24.672 1.356 20.75 1 77.56 24 GLU B O 1
ATOM 4789 N N . VAL B 1 25 ? -23.406 3.105 21.375 1 70.38 25 VAL B N 1
ATOM 4790 C CA . VAL B 1 25 ? -23.547 2.773 22.797 1 70.38 25 VAL B CA 1
ATOM 4791 C C . VAL B 1 25 ? -24.984 3.029 23.25 1 70.38 25 VAL B C 1
ATOM 4793 O O . VAL B 1 25 ? -25.547 2.238 24 1 70.38 25 VAL B O 1
ATOM 4796 N N . ILE B 1 26 ? -25.547 4.055 22.719 1 74.75 26 ILE B N 1
ATOM 4797 C CA . ILE B 1 26 ? -26.891 4.449 23.094 1 74.75 26 ILE B CA 1
ATOM 4798 C C . ILE B 1 26 ? -27.906 3.439 22.562 1 74.75 26 ILE B C 1
ATOM 4800 O O . ILE B 1 26 ? -28.891 3.113 23.234 1 74.75 26 ILE B O 1
ATOM 4804 N N . GLN B 1 27 ? -27.625 2.873 21.469 1 76.88 27 GLN B N 1
ATOM 4805 C CA . GLN B 1 27 ? -28.578 1.983 20.812 1 76.88 27 GLN B CA 1
ATOM 4806 C C . GLN B 1 27 ? -28.234 0.52 21.078 1 76.88 27 GLN B C 1
ATOM 4808 O O . GLN B 1 27 ? -28.734 -0.374 20.391 1 76.88 27 GLN B O 1
ATOM 4813 N N . LYS B 1 28 ? -27.438 0.279 22 1 74.94 28 LYS B N 1
ATOM 4814 C CA . LYS B 1 28 ? -26.906 -1.062 22.266 1 74.94 28 LYS B CA 1
ATOM 4815 C C . LYS B 1 28 ? -28.047 -2.031 22.594 1 74.94 28 LYS B C 1
ATOM 4817 O O . LYS B 1 28 ? -28.016 -3.191 22.172 1 74.94 28 LYS B O 1
ATOM 4822 N N . GLU B 1 29 ? -29 -1.589 23.219 1 71.88 29 GLU B N 1
ATOM 4823 C CA . GLU B 1 29 ? -30.094 -2.453 23.656 1 71.88 29 GLU B CA 1
ATOM 4824 C C . GLU B 1 29 ? -30.938 -2.918 22.484 1 71.88 29 GLU B C 1
ATOM 4826 O O . GLU B 1 29 ? -31.578 -3.971 22.547 1 71.88 29 GLU B O 1
ATOM 4831 N N . LYS B 1 30 ? -30.922 -2.281 21.5 1 78.75 30 LYS B N 1
ATOM 4832 C CA . LYS B 1 30 ? -31.766 -2.604 20.344 1 78.75 30 LYS B CA 1
ATOM 4833 C C . LYS B 1 30 ? -30.984 -3.445 19.328 1 78.75 30 LYS B C 1
ATOM 4835 O O . LYS B 1 30 ? -31.562 -3.906 18.328 1 78.75 30 LYS B O 1
ATOM 4840 N N . LYS B 1 31 ? -29.781 -3.771 19.703 1 88.19 31 LYS B N 1
ATOM 4841 C CA . LYS B 1 31 ? -28.922 -4.465 18.734 1 88.19 31 LYS B CA 1
ATOM 4842 C C . LYS B 1 31 ? -28.953 -5.973 18.969 1 88.19 31 LYS B C 1
ATOM 4844 O O . LYS B 1 31 ? -29.297 -6.438 20.062 1 88.19 31 LYS B O 1
ATOM 4849 N N . TRP B 1 32 ? -28.734 -6.727 17.922 1 87.75 32 TRP B N 1
ATOM 4850 C CA . TRP B 1 32 ? -28.656 -8.18 18 1 87.75 32 TRP B CA 1
ATOM 4851 C C . TRP B 1 32 ? -27.5 -8.625 18.875 1 87.75 32 TRP B C 1
ATOM 4853 O O . TRP B 1 32 ? -26.438 -8 18.875 1 87.75 32 TRP B O 1
ATOM 4863 N N . ASP B 1 33 ? -27.734 -9.633 19.578 1 81.88 33 ASP B N 1
ATOM 4864 C CA . ASP B 1 33 ? -26.656 -10.203 20.375 1 81.88 33 ASP B CA 1
ATOM 4865 C C . ASP B 1 33 ? -25.688 -10.984 19.5 1 81.88 33 ASP B C 1
ATOM 4867 O O . ASP B 1 33 ? -25.922 -11.18 18.297 1 81.88 33 ASP B O 1
ATOM 4871 N N . THR B 1 34 ? -24.609 -11.383 20.094 1 80.94 34 THR B N 1
ATOM 4872 C CA . THR B 1 34 ? -23.531 -12.07 19.391 1 80.94 34 THR B CA 1
ATOM 48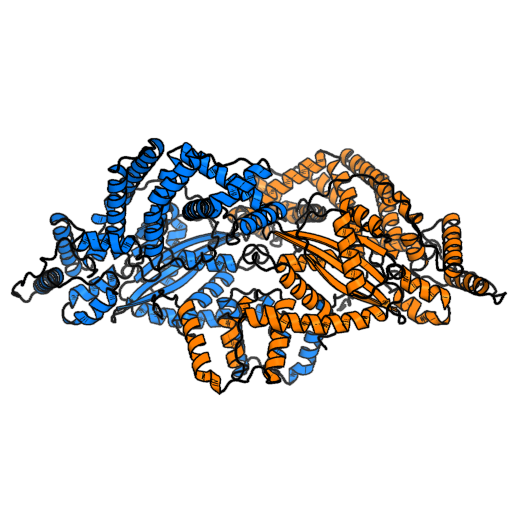73 C C . THR B 1 34 ? -24 -13.438 18.891 1 80.94 34 THR B C 1
ATOM 4875 O O . THR B 1 34 ? -23.484 -13.945 17.891 1 80.94 34 THR B O 1
ATOM 4878 N N . ASN B 1 35 ? -25.047 -13.945 19.516 1 84.5 35 ASN B N 1
ATOM 4879 C CA . ASN B 1 35 ? -25.484 -15.289 19.172 1 84.5 35 ASN B CA 1
ATOM 4880 C C . ASN B 1 35 ? -26.641 -15.258 18.172 1 84.5 35 ASN B C 1
ATOM 4882 O O . ASN B 1 35 ? -27.078 -16.297 17.688 1 84.5 35 ASN B O 1
ATOM 4886 N N . ASN B 1 36 ? -27.062 -14.07 17.844 1 89.69 36 ASN B N 1
ATOM 4887 C CA . ASN B 1 36 ? -28.094 -13.93 16.828 1 89.69 36 ASN B CA 1
ATOM 4888 C C . ASN B 1 36 ? -27.625 -14.477 15.477 1 89.69 36 ASN B C 1
ATOM 4890 O O . ASN B 1 36 ? -26.516 -14.195 15.031 1 89.69 36 ASN B O 1
ATOM 4894 N N . PRO B 1 37 ? -28.453 -15.281 14.883 1 91.75 37 PRO B N 1
ATOM 4895 C CA . PRO B 1 37 ? -28.062 -15.898 13.609 1 91.75 37 PRO B CA 1
ATOM 4896 C C . PRO B 1 37 ? -27.766 -14.867 12.531 1 91.75 37 PRO B C 1
ATOM 4898 O O . PRO B 1 37 ? -26.875 -15.078 11.703 1 91.75 37 PRO B O 1
ATOM 4901 N N . ASN B 1 38 ? -28.516 -13.867 12.531 1 92.5 38 ASN B N 1
ATOM 4902 C CA . ASN B 1 38 ? -28.25 -12.82 11.547 1 92.5 38 ASN B CA 1
ATOM 4903 C C . ASN B 1 38 ? -26.906 -12.156 11.789 1 92.5 38 ASN B C 1
ATOM 4905 O O . ASN B 1 38 ? -26.172 -11.852 10.836 1 92.5 38 ASN B O 1
ATOM 4909 N N . SER B 1 39 ? -26.625 -11.93 13.008 1 93.5 39 SER B N 1
ATOM 4910 C CA . SER B 1 39 ? -25.328 -11.344 13.359 1 93.5 39 SER B CA 1
ATOM 4911 C C . SER B 1 39 ? -24.172 -12.25 12.938 1 93.5 39 SER B C 1
ATOM 4913 O O . SER B 1 39 ? -23.172 -11.781 12.406 1 93.5 39 SER B O 1
ATOM 4915 N N . LYS B 1 40 ? -24.391 -13.484 13.164 1 93.94 40 LYS B N 1
ATOM 4916 C CA . LYS B 1 40 ? -23.359 -14.453 12.812 1 93.94 40 LYS B CA 1
ATOM 4917 C C . LYS B 1 40 ? -23.141 -14.508 11.305 1 93.94 40 LYS B C 1
ATOM 4919 O O . LYS B 1 40 ? -22 -14.633 10.836 1 93.94 40 LYS B O 1
ATOM 4924 N N . LYS B 1 41 ? -24.203 -14.477 10.633 1 95.5 41 LYS B N 1
ATOM 4925 C CA . LYS B 1 41 ? -24.125 -14.484 9.172 1 95.5 41 LYS B CA 1
ATOM 4926 C C . LYS B 1 41 ? -23.391 -13.25 8.656 1 95.5 41 LYS B C 1
ATOM 4928 O O . LYS B 1 41 ? -22.547 -13.359 7.766 1 95.5 41 LYS B O 1
ATOM 4933 N N . ILE B 1 42 ? -23.703 -12.125 9.203 1 96.19 42 ILE B N 1
ATOM 4934 C CA . ILE B 1 42 ? -23.062 -10.875 8.797 1 96.19 42 ILE B CA 1
ATOM 4935 C C . ILE B 1 42 ? -21.594 -10.914 9.172 1 96.19 42 ILE B C 1
ATOM 4937 O O . ILE B 1 42 ? -20.734 -10.484 8.391 1 96.19 42 ILE B O 1
ATOM 4941 N N . ASP B 1 43 ? -21.281 -11.43 10.367 1 96.5 43 ASP B N 1
ATOM 4942 C CA . ASP B 1 43 ? -19.891 -11.57 10.797 1 96.5 43 ASP B CA 1
ATOM 4943 C C . ASP B 1 43 ? -19.094 -12.43 9.812 1 96.5 43 ASP B C 1
ATOM 4945 O O . ASP B 1 43 ? -17.953 -12.094 9.469 1 96.5 43 ASP B O 1
ATOM 4949 N N . LYS B 1 44 ? -19.688 -13.5 9.406 1 96.75 44 LYS B N 1
ATOM 4950 C CA . LYS B 1 44 ? -19.047 -14.398 8.453 1 96.75 44 LYS B CA 1
ATOM 4951 C C . LYS B 1 44 ? -18.734 -13.68 7.141 1 96.75 44 LYS B C 1
ATOM 4953 O O . LYS B 1 44 ? -17.625 -13.773 6.621 1 96.75 44 LYS B O 1
ATOM 4958 N N . LEU B 1 45 ? -19.719 -13 6.648 1 97.31 45 LEU B N 1
ATOM 4959 C CA . LEU B 1 45 ? -19.578 -12.305 5.371 1 97.31 45 LEU B CA 1
ATOM 4960 C C . LEU B 1 45 ? -18.516 -11.211 5.469 1 97.31 45 LEU B C 1
ATOM 4962 O O . LEU B 1 45 ? -17.75 -11 4.527 1 97.31 45 LEU B O 1
ATOM 4966 N N . ILE B 1 46 ? -18.469 -10.492 6.594 1 97.62 46 ILE B N 1
ATOM 4967 C CA . ILE B 1 46 ? -17.453 -9.461 6.809 1 97.62 46 ILE B CA 1
ATOM 4968 C C . ILE B 1 46 ? -16.078 -10.102 6.891 1 97.62 46 ILE B C 1
ATOM 4970 O O . ILE B 1 46 ? -15.117 -9.609 6.289 1 97.62 46 ILE B O 1
ATOM 4974 N N . GLY B 1 47 ? -15.953 -11.164 7.648 1 97.19 47 GLY B N 1
ATOM 4975 C CA . GLY B 1 47 ? -14.695 -11.891 7.723 1 97.19 47 GLY B CA 1
ATOM 4976 C C . GLY B 1 47 ? -14.188 -12.352 6.371 1 97.19 47 GLY B C 1
ATOM 4977 O O . GLY B 1 47 ? -13.008 -12.211 6.062 1 97.19 47 GLY B O 1
ATOM 4978 N N . GLU B 1 48 ? -15.062 -12.891 5.555 1 97.19 48 GLU B N 1
ATOM 4979 C CA . GLU B 1 48 ? -14.711 -13.312 4.203 1 97.19 48 GLU B CA 1
ATOM 4980 C C . GLU B 1 48 ? -14.266 -12.125 3.352 1 97.19 48 GLU B C 1
ATOM 4982 O O . GLU B 1 48 ? -13.336 -12.25 2.553 1 97.19 48 GLU B O 1
ATOM 4987 N N . MET B 1 49 ? -14.992 -11.008 3.502 1 97.25 49 MET B N 1
ATOM 4988 C CA . MET B 1 49 ? -14.633 -9.797 2.758 1 97.25 49 MET B CA 1
ATOM 4989 C C . MET B 1 49 ? -13.219 -9.352 3.094 1 97.25 49 MET B C 1
ATOM 4991 O O . MET B 1 49 ? -12.445 -9 2.199 1 97.25 49 MET B O 1
ATOM 4995 N N . ILE B 1 50 ? -12.875 -9.367 4.367 1 96.19 50 ILE B N 1
ATOM 4996 C CA . ILE B 1 50 ? -11.547 -8.977 4.824 1 96.19 50 ILE B CA 1
ATOM 4997 C C . ILE B 1 50 ? -10.492 -9.852 4.16 1 96.19 50 ILE B C 1
ATOM 4999 O O . ILE B 1 50 ? -9.484 -9.352 3.652 1 96.19 50 ILE B O 1
ATOM 5003 N N . ALA B 1 51 ? -10.719 -11.086 4.09 1 95.06 51 ALA B N 1
ATOM 5004 C CA . ALA B 1 51 ? -9.773 -12.031 3.508 1 95.06 51 ALA B CA 1
ATOM 5005 C C . ALA B 1 51 ? -9.734 -11.906 1.988 1 95.06 51 ALA B C 1
ATOM 5007 O O . ALA B 1 51 ? -8.656 -11.758 1.401 1 95.06 51 ALA B O 1
ATOM 5008 N N . LEU B 1 52 ? -10.867 -11.922 1.33 1 94.5 52 LEU B N 1
ATOM 5009 C CA . LEU B 1 52 ? -10.992 -11.953 -0.123 1 94.5 52 LEU B CA 1
ATOM 5010 C C . LEU B 1 52 ? -10.406 -10.688 -0.746 1 94.5 52 LEU B C 1
ATOM 5012 O O . LEU B 1 52 ? -9.883 -10.727 -1.859 1 94.5 52 LEU B O 1
ATOM 5016 N N . GLN B 1 53 ? -10.5 -9.602 -0.033 1 93.06 53 GLN B N 1
ATOM 5017 C CA . GLN B 1 53 ? -10.07 -8.336 -0.624 1 93.06 53 GLN B CA 1
ATOM 5018 C C . GLN B 1 53 ? -8.844 -7.781 0.095 1 93.06 53 GLN B C 1
ATOM 5020 O O . GLN B 1 53 ? -8.531 -6.594 -0.021 1 93.06 53 GLN B O 1
ATOM 5025 N N . ASN B 1 54 ? -8.219 -8.609 0.909 1 90.94 54 ASN B N 1
ATOM 5026 C CA . ASN B 1 54 ? -6.961 -8.289 1.564 1 90.94 54 ASN B CA 1
ATOM 5027 C C . ASN B 1 54 ? -7.074 -7.016 2.396 1 90.94 54 ASN B C 1
ATOM 5029 O O . ASN B 1 54 ? -6.207 -6.141 2.324 1 90.94 54 ASN B O 1
ATOM 5033 N N . LEU B 1 55 ? -8.109 -6.82 3.125 1 93.31 55 LEU B N 1
ATOM 5034 C CA . LEU B 1 55 ? -8.328 -5.621 3.93 1 93.31 55 LEU B CA 1
ATOM 5035 C C . LEU B 1 55 ? -7.656 -5.754 5.293 1 93.31 55 LEU B C 1
ATOM 5037 O O . LEU B 1 55 ? -7.617 -6.848 5.867 1 93.31 55 LEU B O 1
ATOM 5041 N N . PRO B 1 56 ? -7.094 -4.629 5.816 1 92.06 56 PRO B N 1
ATOM 5042 C CA . PRO B 1 56 ? -6.691 -4.672 7.223 1 92.06 56 PRO B CA 1
ATOM 5043 C C . PRO B 1 56 ? -7.871 -4.898 8.164 1 92.06 56 PRO B C 1
ATOM 5045 O O . PRO B 1 56 ? -8.992 -4.477 7.875 1 92.06 56 PRO B O 1
ATOM 5048 N N . PHE B 1 57 ? -7.617 -5.523 9.273 1 92.94 57 PHE B N 1
ATOM 5049 C CA . PHE B 1 57 ? -8.695 -5.805 10.219 1 92.94 57 PHE B CA 1
ATOM 5050 C C . PHE B 1 57 ? -9.289 -4.512 10.766 1 92.94 57 PHE B C 1
ATOM 5052 O O . PHE B 1 57 ? -10.461 -4.473 11.141 1 92.94 57 PHE B O 1
ATOM 5059 N N . SER B 1 58 ? -8.555 -3.463 10.797 1 92.62 58 SER B N 1
ATOM 5060 C CA . SER B 1 58 ? -9.023 -2.174 11.297 1 92.62 58 SER B CA 1
ATOM 5061 C C . SER B 1 58 ? -10.07 -1.568 10.375 1 92.62 58 SER B C 1
ATOM 5063 O O . SER B 1 58 ? -10.734 -0.596 10.734 1 92.62 58 SER B O 1
ATOM 5065 N N . PHE B 1 59 ? -10.203 -2.129 9.219 1 93.75 59 PHE B N 1
ATOM 5066 C CA . PHE B 1 59 ? -11.18 -1.66 8.25 1 93.75 59 PHE B CA 1
ATOM 5067 C C . PHE B 1 59 ? -12.562 -1.566 8.875 1 93.75 59 PHE B C 1
ATOM 5069 O O . PHE B 1 59 ? -13.312 -0.62 8.617 1 93.75 59 PHE B O 1
ATOM 5076 N N . VAL B 1 60 ? -12.914 -2.527 9.695 1 95.62 60 VAL B N 1
ATOM 5077 C CA . VAL B 1 60 ? -14.258 -2.666 10.234 1 95.62 60 VAL B CA 1
ATOM 5078 C C . VAL B 1 60 ? -14.539 -1.527 11.211 1 95.62 60 VAL B C 1
ATOM 5080 O O . VAL B 1 60 ? -15.695 -1.27 11.562 1 95.62 60 VAL B O 1
ATOM 5083 N N . GLU B 1 61 ? -13.516 -0.914 11.594 1 93.69 61 GLU B N 1
ATOM 5084 C CA . GLU B 1 61 ? -13.664 0.199 12.523 1 93.69 61 GLU B CA 1
ATOM 5085 C C . GLU B 1 61 ? -13.773 1.529 11.781 1 93.69 61 GLU B C 1
ATOM 5087 O O . GLU B 1 61 ? -14.008 2.572 12.398 1 93.69 61 GLU B O 1
ATOM 5092 N N . GLY B 1 62 ? -13.609 1.481 10.5 1 93.81 62 GLY B N 1
ATOM 5093 C CA . GLY B 1 62 ? -13.656 2.695 9.703 1 93.81 62 GLY B CA 1
ATOM 5094 C C . GLY B 1 62 ? -15.016 3.363 9.703 1 93.81 62 GLY B C 1
ATOM 5095 O O . GLY B 1 62 ? -16.047 2.688 9.727 1 93.81 62 GLY B O 1
ATOM 5096 N N . LEU B 1 63 ? -15.016 4.672 9.625 1 94 63 LEU B N 1
ATOM 5097 C CA . LEU B 1 63 ? -16.234 5.469 9.695 1 94 63 LEU B CA 1
ATOM 5098 C C . LEU B 1 63 ? -17.141 5.184 8.5 1 94 63 LEU B C 1
ATOM 5100 O O . LEU B 1 63 ? -18.359 5.023 8.656 1 94 63 LEU B O 1
ATOM 5104 N N . GLY B 1 64 ? -16.547 5.105 7.293 1 95.5 64 GLY B N 1
ATOM 5105 C CA . GLY B 1 64 ? -17.328 4.867 6.086 1 95.5 64 GLY B CA 1
ATOM 5106 C C . GLY B 1 64 ? -18.047 3.535 6.094 1 95.5 64 GLY B C 1
ATOM 5107 O O . GLY B 1 64 ? -19.25 3.471 5.812 1 95.5 64 GLY B O 1
ATOM 5108 N N . PHE B 1 65 ? -17.375 2.51 6.5 1 96.75 65 PHE B N 1
ATOM 5109 C CA . PHE B 1 65 ? -17.938 1.167 6.539 1 96.75 65 PHE B CA 1
ATOM 5110 C C . PHE B 1 65 ? -19.047 1.077 7.582 1 96.75 65 PHE B C 1
ATOM 5112 O O . PHE B 1 65 ? -20.109 0.522 7.316 1 96.75 65 PHE B O 1
ATOM 5119 N N . ARG B 1 66 ? -18.781 1.585 8.711 1 94.81 66 ARG B N 1
ATOM 5120 C CA . ARG B 1 66 ? -19.75 1.501 9.797 1 94.81 66 ARG B CA 1
ATOM 5121 C C . ARG B 1 66 ? -21.031 2.266 9.461 1 94.81 66 ARG B C 1
ATOM 5123 O O . ARG B 1 66 ? -22.125 1.813 9.773 1 94.81 66 ARG B O 1
ATOM 5130 N N . ARG B 1 67 ? -20.891 3.432 8.82 1 95 67 ARG B N 1
ATOM 5131 C CA . ARG B 1 67 ? -22.062 4.195 8.406 1 95 67 ARG B CA 1
ATOM 5132 C C . ARG B 1 67 ? -22.891 3.42 7.387 1 95 67 ARG B C 1
ATOM 5134 O O . ARG B 1 67 ? -24.125 3.426 7.441 1 95 67 ARG B O 1
ATOM 5141 N N . LEU B 1 68 ? -22.25 2.738 6.461 1 96.69 68 LEU B N 1
ATOM 5142 C CA . LEU B 1 68 ? -22.938 1.941 5.445 1 96.69 68 LEU B CA 1
ATOM 5143 C C . LEU B 1 68 ? -23.672 0.773 6.086 1 96.69 68 LEU B C 1
ATOM 5145 O O . LEU B 1 68 ? -24.859 0.554 5.801 1 96.69 68 LEU B O 1
ATOM 5149 N N . ILE B 1 69 ? -23.031 0.059 6.984 1 95.81 69 ILE B N 1
ATOM 5150 C CA . ILE B 1 69 ? -23.625 -1.119 7.605 1 95.81 69 ILE B CA 1
ATOM 5151 C C . ILE B 1 69 ? -24.766 -0.696 8.531 1 95.81 69 ILE B C 1
ATOM 5153 O O . ILE B 1 69 ? -25.781 -1.388 8.633 1 95.81 69 ILE B O 1
ATOM 5157 N N . GLN B 1 70 ? -24.531 0.42 9.219 1 92.88 70 GLN B N 1
ATOM 5158 C CA . GLN B 1 70 ? -25.594 0.928 10.086 1 92.88 70 GLN B CA 1
ATOM 5159 C C . GLN B 1 70 ? -26.875 1.173 9.305 1 92.88 70 GLN B C 1
ATOM 5161 O O . GLN B 1 70 ? -27.969 0.919 9.812 1 92.88 70 GLN B O 1
ATOM 5166 N N . GLU B 1 71 ? -26.75 1.681 8.156 1 93.69 71 GLU B N 1
ATOM 5167 C CA . GLU B 1 71 ? -27.906 1.942 7.297 1 93.69 71 GLU B CA 1
ATOM 5168 C C . GLU B 1 71 ? -28.531 0.642 6.812 1 93.69 71 GLU B C 1
ATOM 5170 O O . GLU B 1 71 ? -29.766 0.51 6.797 1 93.69 71 GLU B O 1
ATOM 5175 N N . LEU B 1 72 ? -27.766 -0.333 6.441 1 95.25 72 LEU B N 1
ATOM 5176 C CA . LEU B 1 72 ? -28.234 -1.555 5.809 1 95.25 72 LEU B CA 1
ATOM 5177 C C . LEU B 1 72 ? -28.688 -2.568 6.855 1 95.25 72 LEU B C 1
ATOM 5179 O O . LEU B 1 72 ? -29.578 -3.379 6.594 1 95.25 72 LEU B O 1
ATOM 5183 N N . ALA B 1 73 ? -28.047 -2.582 8.023 1 94.12 73 ALA B N 1
ATOM 5184 C CA . ALA B 1 73 ? -28.359 -3.475 9.133 1 94.12 73 ALA B CA 1
ATOM 5185 C C . ALA B 1 73 ? -28.328 -2.725 10.461 1 94.12 73 ALA B C 1
ATOM 5187 O O . ALA B 1 73 ? -27.438 -2.924 11.273 1 94.12 73 ALA B O 1
ATOM 5188 N N . PRO B 1 74 ? -29.344 -2.016 10.734 1 91.62 74 PRO B N 1
ATOM 5189 C CA . PRO B 1 74 ? -29.375 -1.147 11.914 1 91.62 74 PRO B CA 1
ATOM 5190 C C . PRO B 1 74 ? -29.312 -1.93 13.227 1 91.62 74 PRO B C 1
ATOM 5192 O O . PRO B 1 74 ? -28.875 -1.394 14.242 1 91.62 74 PRO B O 1
ATOM 5195 N N . LYS B 1 75 ? -29.641 -3.184 13.164 1 92.81 75 LYS B N 1
ATOM 5196 C CA . LYS B 1 75 ? -29.672 -3.973 14.391 1 92.81 75 LYS B CA 1
ATOM 5197 C C . LYS B 1 75 ? -28.359 -4.707 14.609 1 92.81 75 LYS B C 1
ATOM 5199 O O . LYS B 1 75 ? -28.172 -5.375 15.625 1 92.81 75 LYS B O 1
ATOM 5204 N N . TYR B 1 76 ? -27.516 -4.555 13.703 1 93.31 76 TYR B N 1
ATOM 5205 C CA . TYR B 1 76 ? -26.219 -5.215 13.82 1 93.31 76 TYR B CA 1
ATOM 5206 C C . TYR B 1 76 ? -25.328 -4.504 14.836 1 93.31 76 TYR B C 1
ATOM 5208 O O . TYR B 1 76 ? -25.203 -3.279 14.805 1 93.31 76 TYR B O 1
ATOM 5216 N N . ASN B 1 77 ? -24.734 -5.258 15.672 1 90.12 77 ASN B N 1
ATOM 5217 C CA . ASN B 1 77 ? -23.781 -4.723 16.641 1 90.12 77 ASN B CA 1
ATOM 5218 C C . ASN B 1 77 ? -22.359 -4.754 16.109 1 90.12 77 ASN B C 1
ATOM 5220 O O . ASN B 1 77 ? -21.797 -5.828 15.883 1 90.12 77 ASN B O 1
ATOM 5224 N N . PHE B 1 78 ? -21.781 -3.623 16.016 1 90.38 78 PHE B N 1
ATOM 5225 C CA . PHE B 1 78 ? -20.453 -3.514 15.43 1 90.38 78 PHE B CA 1
ATOM 5226 C C . PHE B 1 78 ? -19.406 -4.16 16.328 1 90.38 78 PHE B C 1
ATOM 5228 O O . PHE B 1 78 ? -19.484 -4.055 17.562 1 90.38 78 PHE B O 1
ATOM 5235 N N . ARG B 1 79 ? -18.516 -4.82 15.688 1 90.19 79 ARG B N 1
ATOM 5236 C CA . ARG B 1 79 ? -17.422 -5.48 16.391 1 90.19 79 ARG B CA 1
ATOM 5237 C C . ARG B 1 79 ? -16.078 -4.828 16.031 1 90.19 79 ARG B C 1
ATOM 5239 O O . ARG B 1 79 ? -15.961 -4.164 15.008 1 90.19 79 ARG B O 1
ATOM 5246 N N . GLY B 1 80 ? -15.156 -5 16.906 1 91.25 80 GLY B N 1
ATOM 5247 C CA . GLY B 1 80 ? -13.836 -4.434 16.672 1 91.25 80 GLY B CA 1
ATOM 5248 C C . GLY B 1 80 ? -12.914 -5.363 15.906 1 91.25 80 GLY B C 1
ATOM 5249 O O . GLY B 1 80 ? -13.273 -6.508 15.625 1 91.25 80 GLY B O 1
ATOM 5250 N N . ARG B 1 81 ? -11.797 -4.887 15.586 1 92.44 81 ARG B N 1
ATOM 5251 C CA . ARG B 1 81 ? -10.836 -5.625 14.773 1 92.44 81 ARG B CA 1
ATOM 5252 C C . ARG B 1 81 ? -10.406 -6.914 15.469 1 92.44 81 ARG B C 1
ATOM 5254 O O . ARG B 1 81 ? -10.219 -7.945 14.82 1 92.44 81 ARG B O 1
ATOM 5261 N N . ASN B 1 82 ? -10.297 -6.922 16.734 1 92.12 82 ASN B N 1
ATOM 5262 C CA . ASN B 1 82 ? -9.836 -8.094 17.469 1 92.12 82 ASN B CA 1
ATOM 5263 C C . ASN B 1 82 ? -10.852 -9.234 17.406 1 92.12 82 ASN B C 1
ATOM 5265 O O . ASN B 1 82 ? -10.469 -10.406 17.391 1 92.12 82 ASN B O 1
ATOM 5269 N N . PHE B 1 83 ? -12.125 -8.836 17.406 1 94.12 83 PHE B N 1
ATOM 5270 C CA . PHE B 1 83 ? -13.164 -9.844 17.266 1 94.12 83 PHE B CA 1
ATOM 5271 C C . PHE B 1 83 ? -13.023 -10.602 15.953 1 94.12 83 PHE B C 1
ATOM 5273 O O . PHE B 1 83 ? -13.148 -11.82 15.922 1 94.12 83 PHE B O 1
ATOM 5280 N N . PHE B 1 84 ? -12.719 -9.969 14.922 1 94.94 84 PHE B N 1
ATOM 5281 C CA . PHE B 1 84 ? -12.609 -10.602 13.609 1 94.94 84 PHE B CA 1
ATOM 5282 C C . PHE B 1 84 ? -11.289 -11.352 13.484 1 94.94 84 PHE B C 1
ATOM 5284 O O . PHE B 1 84 ? -11.242 -12.43 12.891 1 94.94 84 PHE B O 1
ATOM 5291 N N . THR B 1 85 ? -10.227 -10.797 14.023 1 90.88 85 THR B N 1
ATOM 5292 C CA . THR B 1 85 ? -8.914 -11.414 13.922 1 90.88 85 THR B CA 1
ATOM 5293 C C . THR B 1 85 ? -8.844 -12.688 14.766 1 90.88 85 THR B C 1
ATOM 5295 O O . THR B 1 85 ? -8.328 -13.711 14.32 1 90.88 85 THR B O 1
ATOM 5298 N N . ASP B 1 86 ? -9.414 -12.633 15.93 1 91.56 86 ASP B N 1
ATOM 5299 C CA . ASP B 1 86 ? -9.188 -13.695 16.906 1 91.56 86 ASP B CA 1
ATOM 5300 C C . ASP B 1 86 ? -10.328 -14.711 16.875 1 91.56 86 ASP B C 1
ATOM 5302 O O . ASP B 1 86 ? -10.117 -15.891 17.172 1 91.56 86 ASP B O 1
ATOM 5306 N N . PHE B 1 87 ? -11.453 -14.266 16.484 1 93.12 87 PHE B N 1
ATOM 5307 C CA . PHE B 1 87 ? -12.586 -15.172 16.625 1 93.12 87 PHE B CA 1
ATOM 5308 C C . PHE B 1 87 ? -13.156 -15.539 15.25 1 93.12 87 PHE B C 1
ATOM 5310 O O . PHE B 1 87 ? -13.094 -16.688 14.836 1 93.12 87 PHE B O 1
ATOM 5317 N N . VAL B 1 88 ? -13.641 -14.578 14.484 1 95.5 88 VAL B N 1
ATOM 5318 C CA . VAL B 1 88 ? -14.375 -14.844 13.25 1 95.5 88 VAL B CA 1
ATOM 5319 C C . VAL B 1 88 ? -13.461 -15.555 12.25 1 95.5 88 VAL B C 1
ATOM 5321 O O . VAL B 1 88 ? -13.836 -16.594 11.703 1 95.5 88 VAL B O 1
ATOM 5324 N N . CYS B 1 89 ? -12.297 -15.039 11.977 1 94.75 89 CYS B N 1
ATOM 5325 C CA . CYS B 1 89 ? -11.406 -15.617 10.977 1 94.75 89 CYS B CA 1
ATOM 5326 C C . CYS B 1 89 ? -10.906 -16.984 11.422 1 94.75 89 CYS B C 1
ATOM 5328 O O . CYS B 1 89 ? -10.703 -17.875 10.594 1 94.75 89 CYS B O 1
ATOM 5330 N N . ASN B 1 90 ? -10.695 -17.109 12.703 1 94.69 90 ASN B N 1
ATOM 5331 C CA . ASN B 1 90 ? -10.312 -18.422 13.219 1 94.69 90 ASN B CA 1
ATOM 5332 C C . ASN B 1 90 ? -11.422 -19.453 13.023 1 94.69 90 ASN B C 1
ATOM 5334 O O . ASN B 1 90 ? -11.156 -20.609 12.688 1 94.69 90 ASN B O 1
ATOM 5338 N N . GLU B 1 91 ? -12.594 -19.016 13.297 1 95.75 91 GLU B N 1
ATOM 5339 C CA . GLU B 1 91 ? -13.734 -19.891 13.094 1 95.75 91 GLU B CA 1
ATOM 5340 C C . GLU B 1 91 ? -13.875 -20.281 11.617 1 95.75 91 GLU B C 1
ATOM 5342 O O . GLU B 1 91 ? -14.141 -21.438 11.297 1 95.75 91 GLU B O 1
ATOM 5347 N N . LEU B 1 92 ? -13.75 -19.312 10.773 1 96.94 92 LEU B N 1
ATOM 5348 C CA . LEU B 1 92 ? -13.812 -19.578 9.344 1 96.94 92 LEU B CA 1
ATOM 5349 C C . LEU B 1 92 ? -12.727 -20.562 8.922 1 96.94 92 LEU B C 1
ATOM 5351 O O . LEU B 1 92 ? -12.969 -21.453 8.109 1 96.94 92 LEU B O 1
ATOM 5355 N N . TYR B 1 93 ? -11.555 -20.391 9.461 1 95.94 93 TYR B N 1
ATOM 5356 C CA . TYR B 1 93 ? -10.43 -21.281 9.164 1 95.94 93 TYR B CA 1
ATOM 5357 C C . TYR B 1 93 ? -10.758 -22.719 9.547 1 95.94 93 TYR B C 1
ATOM 5359 O O . TYR B 1 93 ? -10.531 -23.641 8.758 1 95.94 93 TYR B O 1
ATOM 5367 N N . ILE B 1 94 ? -11.273 -22.859 10.727 1 96.19 94 ILE B N 1
ATOM 5368 C CA . ILE B 1 94 ? -11.555 -24.188 11.25 1 96.19 94 ILE B CA 1
ATOM 5369 C C . ILE B 1 94 ? -12.602 -24.875 10.375 1 96.19 94 ILE B C 1
ATOM 5371 O O . ILE B 1 94 ? -12.43 -26.031 9.992 1 96.19 94 ILE B O 1
ATOM 5375 N N . LYS B 1 95 ? -13.633 -24.188 10.062 1 96.81 95 LYS B N 1
ATOM 5376 C CA . LYS B 1 95 ? -14.703 -24.75 9.234 1 96.81 95 LYS B CA 1
ATOM 5377 C C . LYS B 1 95 ? -14.188 -25.078 7.84 1 96.81 95 LYS B C 1
ATOM 5379 O O . LYS B 1 95 ? -14.5 -26.156 7.305 1 96.81 95 LYS B O 1
ATOM 5384 N N . LEU B 1 96 ? -13.469 -24.203 7.289 1 96.31 96 LEU B N 1
ATOM 5385 C CA . LEU B 1 96 ? -12.93 -24.406 5.949 1 96.31 96 LEU B CA 1
ATOM 5386 C C . LEU B 1 96 ? -11.914 -25.531 5.938 1 96.31 96 LEU B C 1
ATOM 5388 O O . LEU B 1 96 ? -11.844 -26.312 4.98 1 96.31 96 LEU B O 1
ATOM 5392 N N . ALA B 1 97 ? -11.055 -25.578 6.965 1 96.25 97 ALA B N 1
ATOM 5393 C CA . ALA B 1 97 ? -10.055 -26.641 7.078 1 96.25 97 ALA B CA 1
ATOM 5394 C C . ALA B 1 97 ? -10.719 -28.016 7.09 1 96.25 97 ALA B C 1
ATOM 5396 O O . ALA B 1 97 ? -10.188 -28.969 6.523 1 96.25 97 ALA B O 1
ATOM 5397 N N . ALA B 1 98 ? -11.852 -28.062 7.719 1 96.5 98 ALA B N 1
ATOM 5398 C CA . ALA B 1 98 ? -12.586 -29.312 7.75 1 96.5 98 ALA B CA 1
ATOM 5399 C C . ALA B 1 98 ? -13.047 -29.719 6.348 1 96.5 98 ALA B C 1
ATOM 5401 O O . ALA B 1 98 ? -12.953 -30.875 5.969 1 96.5 98 ALA B O 1
ATOM 5402 N N . LYS B 1 99 ? -13.523 -28.766 5.605 1 96.31 99 LYS B N 1
ATOM 5403 C CA . LYS B 1 99 ? -13.945 -29.031 4.234 1 96.31 99 LYS B CA 1
ATOM 5404 C C . LYS B 1 99 ? -12.766 -29.422 3.357 1 96.31 99 LYS B C 1
ATOM 5406 O O . LYS B 1 99 ? -12.898 -30.281 2.484 1 96.31 99 LYS B O 1
ATOM 5411 N N . VAL B 1 100 ? -11.688 -28.766 3.549 1 95.75 100 VAL B N 1
ATOM 5412 C CA . VAL B 1 100 ? -10.477 -29.062 2.791 1 95.75 100 VAL B CA 1
ATOM 5413 C C . VAL B 1 100 ? -10.031 -30.5 3.078 1 95.75 100 VAL B C 1
ATOM 5415 O O . VAL B 1 100 ? -9.648 -31.234 2.162 1 95.75 100 VAL B O 1
ATOM 5418 N N . LYS B 1 101 ? -10.078 -30.875 4.305 1 95.5 101 LYS B N 1
ATOM 5419 C CA . LYS B 1 101 ? -9.703 -32.219 4.691 1 95.5 101 LYS B CA 1
ATOM 5420 C C . LYS B 1 101 ? -10.57 -33.25 3.98 1 95.5 101 LYS B C 1
ATOM 5422 O O . LYS B 1 101 ? -10.07 -34.281 3.502 1 95.5 101 LYS B O 1
ATOM 5427 N N . GLU B 1 102 ? -11.805 -32.969 3.949 1 94.44 102 GLU B N 1
ATOM 5428 C CA . GLU B 1 102 ? -12.734 -33.844 3.266 1 94.44 102 GLU B CA 1
ATOM 5429 C C . GLU B 1 102 ? -12.406 -33.969 1.78 1 94.44 102 GLU B C 1
ATOM 5431 O O . GLU B 1 102 ? -12.461 -35.062 1.206 1 94.44 102 GLU B O 1
ATOM 5436 N N . LEU B 1 103 ? -12.086 -32.906 1.209 1 93.75 103 LEU B N 1
ATOM 5437 C CA . LEU B 1 103 ? -11.82 -32.875 -0.224 1 93.75 103 LEU B CA 1
ATOM 5438 C C . LEU B 1 103 ? -10.539 -33.625 -0.56 1 93.75 103 LEU B C 1
ATOM 5440 O O . LEU B 1 103 ? -10.516 -34.406 -1.515 1 93.75 103 LEU B O 1
ATOM 5444 N N . ILE B 1 104 ? -9.477 -33.469 0.194 1 94.12 104 ILE B N 1
ATOM 5445 C CA . ILE B 1 104 ? -8.172 -34.031 -0.151 1 94.12 104 ILE B CA 1
ATOM 5446 C C . ILE B 1 104 ? -8.188 -35.531 0.086 1 94.12 104 ILE B C 1
ATOM 5448 O O . ILE B 1 104 ? -7.375 -36.25 -0.481 1 94.12 104 ILE B O 1
ATOM 5452 N N . GLU B 1 105 ? -9.102 -35.969 0.909 1 92.06 105 GLU B N 1
ATOM 5453 C CA . GLU B 1 105 ? -9.242 -37.375 1.161 1 92.06 105 GLU B CA 1
ATOM 5454 C C . GLU B 1 105 ? -9.742 -38.125 -0.08 1 92.06 105 GLU B C 1
ATOM 5456 O O . GLU B 1 105 ? -9.555 -39.344 -0.211 1 92.06 105 GLU B O 1
ATOM 5461 N N . LYS B 1 106 ? -10.289 -37.406 -1.002 1 90.94 106 LYS B N 1
ATOM 5462 C CA . LYS B 1 106 ? -10.82 -38 -2.225 1 90.94 106 LYS B CA 1
ATOM 5463 C C . LYS B 1 106 ? -9.703 -38.344 -3.203 1 90.94 106 LYS B C 1
ATOM 5465 O O . LYS B 1 106 ? -9.914 -39.094 -4.16 1 90.94 106 LYS B O 1
ATOM 5470 N N . TYR B 1 107 ? -8.531 -37.875 -2.949 1 93.75 107 TYR B N 1
ATOM 5471 C CA . TYR B 1 107 ? -7.41 -38.125 -3.846 1 93.75 107 TYR B CA 1
ATOM 5472 C C . TYR B 1 107 ? -6.562 -39.281 -3.352 1 93.75 107 TYR B C 1
ATOM 5474 O O . TYR B 1 107 ? -6.16 -39.344 -2.188 1 93.75 107 TYR B O 1
ATOM 5482 N N . ASP B 1 108 ? -6.301 -40.188 -4.18 1 91.38 108 ASP B N 1
ATOM 5483 C CA . ASP B 1 108 ? -5.441 -41.312 -3.816 1 91.38 108 ASP B CA 1
ATOM 5484 C C . ASP B 1 108 ? -3.988 -40.844 -3.674 1 91.38 108 ASP B C 1
ATOM 5486 O O . ASP B 1 108 ? -3.322 -41.188 -2.693 1 91.38 108 ASP B O 1
ATOM 5490 N N . TYR B 1 109 ? -3.514 -40.156 -4.684 1 94 109 TYR B N 1
ATOM 5491 C CA . TYR B 1 109 ? -2.191 -39.562 -4.652 1 94 109 TYR B CA 1
ATOM 5492 C C . TYR B 1 109 ? -2.295 -38.031 -4.742 1 94 109 TYR B C 1
ATOM 5494 O O . TYR B 1 109 ? -3.236 -37.5 -5.336 1 94 109 TYR B O 1
ATOM 5502 N N . LYS B 1 110 ? -1.364 -37.438 -4.113 1 95.88 110 LYS B N 1
ATOM 5503 C CA . LYS B 1 110 ? -1.396 -36 -4.039 1 95.88 110 LYS B CA 1
ATOM 5504 C C . LYS B 1 110 ? -0.051 -35.375 -4.441 1 95.88 110 LYS B C 1
ATOM 5506 O O . LYS B 1 110 ? 1.003 -35.906 -4.086 1 95.88 110 LYS B O 1
ATOM 5511 N N . SER B 1 111 ? -0.107 -34.406 -5.223 1 96.44 111 SER B N 1
ATOM 5512 C CA . SER B 1 111 ? 1.073 -33.594 -5.523 1 96.44 111 SER B CA 1
ATOM 5513 C C . SER B 1 111 ? 1.001 -32.25 -4.84 1 96.44 111 SER B C 1
ATOM 5515 O O . SER B 1 111 ? -0.08 -31.797 -4.453 1 96.44 111 SER B O 1
ATOM 5517 N N . PHE B 1 112 ? 2.197 -31.609 -4.699 1 96 112 PHE B N 1
ATOM 5518 C CA . PHE B 1 112 ? 2.213 -30.359 -3.941 1 96 112 PHE B CA 1
ATOM 5519 C C . PHE B 1 112 ? 3.119 -29.328 -4.609 1 96 112 PHE B C 1
ATOM 5521 O O . PHE B 1 112 ? 4.062 -29.688 -5.316 1 96 112 PHE B O 1
ATOM 5528 N N . THR B 1 113 ? 2.781 -28.125 -4.457 1 95.12 113 THR B N 1
ATOM 5529 C CA . THR B 1 113 ? 3.674 -27 -4.742 1 95.12 113 THR B CA 1
ATOM 5530 C C . THR B 1 113 ? 4.012 -26.25 -3.463 1 95.12 113 THR B C 1
ATOM 5532 O O . THR B 1 113 ? 3.174 -26.109 -2.57 1 95.12 113 THR B O 1
ATOM 5535 N N . THR B 1 114 ? 5.184 -25.781 -3.385 1 93 114 THR B N 1
ATOM 5536 C CA . THR B 1 114 ? 5.629 -25.078 -2.186 1 93 114 THR B CA 1
ATOM 5537 C C . THR B 1 114 ? 6.68 -24.031 -2.533 1 93 114 THR B C 1
ATOM 5539 O O . THR B 1 114 ? 7.301 -24.094 -3.596 1 93 114 THR B O 1
ATOM 5542 N N . ASP B 1 115 ? 6.715 -23.078 -1.748 1 89.19 115 ASP B N 1
ATOM 5543 C CA . ASP B 1 115 ? 7.699 -22 -1.869 1 89.19 115 ASP B CA 1
ATOM 5544 C C . ASP B 1 115 ? 7.832 -21.234 -0.559 1 89.19 115 ASP B C 1
ATOM 5546 O O . ASP B 1 115 ? 6.988 -21.359 0.33 1 89.19 115 ASP B O 1
ATOM 5550 N N . ILE B 1 116 ? 8.938 -20.562 -0.462 1 86.81 116 ILE B N 1
ATOM 5551 C CA . ILE B 1 116 ? 9.164 -19.703 0.698 1 86.81 116 ILE B CA 1
ATOM 5552 C C . ILE B 1 116 ? 9.055 -18.234 0.285 1 86.81 116 ILE B C 1
ATOM 5554 O O . ILE B 1 116 ? 9.633 -17.828 -0.724 1 86.81 116 ILE B O 1
ATOM 5558 N N . TRP B 1 117 ? 8.242 -17.531 1.008 1 83.69 117 TRP B N 1
ATOM 5559 C CA . TRP B 1 117 ? 8.109 -16.078 0.809 1 83.69 117 TRP B CA 1
ATOM 5560 C C . TRP B 1 117 ? 8.602 -15.32 2.033 1 83.69 117 TRP B C 1
ATOM 5562 O O . TRP B 1 117 ? 8.203 -15.617 3.162 1 83.69 117 TRP B O 1
ATOM 5572 N N . THR B 1 118 ? 9.492 -14.391 1.779 1 78.38 118 THR B N 1
ATOM 5573 C CA . THR B 1 118 ? 10.031 -13.594 2.877 1 78.38 118 THR B CA 1
ATOM 5574 C C . THR B 1 118 ? 9.828 -12.109 2.613 1 78.38 118 THR B C 1
ATOM 5576 O O . THR B 1 118 ? 10.031 -11.633 1.493 1 78.38 118 THR B O 1
ATOM 5579 N N . ASP B 1 119 ? 9.289 -11.43 3.559 1 76.44 119 ASP B N 1
ATOM 5580 C CA . ASP B 1 119 ? 9.188 -9.969 3.553 1 76.44 119 ASP B CA 1
ATOM 5581 C C . ASP B 1 119 ? 10.039 -9.359 4.66 1 76.44 119 ASP B C 1
ATOM 5583 O O . ASP B 1 119 ? 9.594 -9.258 5.809 1 76.44 119 ASP B O 1
ATOM 5587 N N . PRO B 1 120 ? 11.117 -8.867 4.305 1 69.62 120 PRO B N 1
ATOM 5588 C CA . PRO B 1 120 ? 12.023 -8.344 5.324 1 69.62 120 PRO B CA 1
ATOM 5589 C C . PRO B 1 120 ? 11.453 -7.121 6.047 1 69.62 120 PRO B C 1
ATOM 5591 O O . PRO B 1 120 ? 11.711 -6.934 7.238 1 69.62 120 PRO B O 1
ATOM 5594 N N . SER B 1 121 ? 10.758 -6.293 5.328 1 69.25 121 SER B N 1
ATOM 5595 C CA . SER B 1 121 ? 10.219 -5.078 5.93 1 69.25 121 SER B CA 1
ATOM 5596 C C . SER B 1 121 ? 9.297 -5.402 7.102 1 69.25 121 SER B C 1
ATOM 5598 O O . SER B 1 121 ? 9.289 -4.691 8.109 1 69.25 121 SER B O 1
ATOM 5600 N N . SER B 1 122 ? 8.602 -6.434 6.965 1 70.56 122 SER B N 1
ATOM 5601 C CA . SER B 1 122 ? 7.688 -6.84 8.023 1 70.56 122 SER B CA 1
ATOM 5602 C C . SER B 1 122 ? 8.305 -7.934 8.898 1 70.56 122 SER B C 1
ATOM 5604 O O . SER B 1 122 ? 7.746 -8.289 9.938 1 70.56 122 SER B O 1
ATOM 5606 N N . GLY B 1 123 ? 9.453 -8.523 8.469 1 73.06 123 GLY B N 1
ATOM 5607 C CA . GLY B 1 123 ? 10.117 -9.586 9.211 1 73.06 123 GLY B CA 1
ATOM 5608 C C . GLY B 1 123 ? 9.352 -10.898 9.188 1 73.06 123 GLY B C 1
ATOM 5609 O O . GLY B 1 123 ? 9.344 -11.641 10.172 1 73.06 123 GLY B O 1
ATOM 5610 N N . VAL B 1 124 ? 8.656 -11.086 8.117 1 79.5 124 VAL B N 1
ATOM 5611 C CA . VAL B 1 124 ? 7.797 -12.266 8.055 1 79.5 124 VAL B CA 1
ATOM 5612 C C . VAL B 1 124 ? 8.273 -13.195 6.938 1 79.5 124 VAL B C 1
ATOM 5614 O O . VAL B 1 124 ? 8.68 -12.727 5.871 1 79.5 124 VAL B O 1
ATOM 5617 N N . SER B 1 125 ? 8.32 -14.516 7.223 1 83.62 125 SER B N 1
ATOM 5618 C CA . SER B 1 125 ? 8.578 -15.555 6.23 1 83.62 125 SER B CA 1
ATOM 5619 C C . SER B 1 125 ? 7.508 -16.641 6.27 1 83.62 125 SER B C 1
ATOM 5621 O O . SER B 1 125 ? 7.121 -17.094 7.348 1 83.62 125 SER B O 1
ATOM 5623 N N . LEU B 1 126 ? 7.031 -16.953 5.137 1 86.5 126 LEU B N 1
ATOM 5624 C CA . LEU B 1 126 ? 5.953 -17.938 5.043 1 86.5 126 LEU B CA 1
ATOM 5625 C C . LEU B 1 126 ? 6.348 -19.078 4.125 1 86.5 126 LEU B C 1
ATOM 5627 O O . LEU B 1 126 ? 7.008 -18.875 3.107 1 86.5 126 LEU B O 1
ATOM 5631 N N . LEU B 1 127 ? 6.031 -20.266 4.535 1 89.31 127 LEU B N 1
ATOM 5632 C CA . LEU B 1 127 ? 6.16 -21.484 3.734 1 89.31 127 LEU B CA 1
ATOM 5633 C C . LEU B 1 127 ? 4.793 -21.969 3.264 1 89.31 127 LEU B C 1
ATOM 5635 O O . LEU B 1 127 ? 3.902 -22.219 4.078 1 89.31 127 LEU B O 1
ATOM 5639 N N . SER B 1 128 ? 4.66 -22.078 1.979 1 91.75 128 SER B N 1
ATOM 5640 C CA . SER B 1 128 ? 3.357 -22.438 1.438 1 91.75 128 SER B CA 1
ATOM 5641 C C . SER B 1 128 ? 3.285 -23.938 1.136 1 91.75 128 SER B C 1
ATOM 5643 O O . SER B 1 128 ? 4.309 -24.562 0.87 1 91.75 128 SER B O 1
ATOM 5645 N N . LEU B 1 129 ? 2.168 -24.469 1.231 1 93.94 129 LEU B N 1
ATOM 5646 C CA . LEU B 1 129 ? 1.872 -25.828 0.802 1 93.94 129 LEU B CA 1
ATOM 5647 C C . LEU B 1 129 ? 0.513 -25.891 0.115 1 93.94 129 LEU B C 1
ATOM 5649 O O . LEU B 1 129 ? -0.522 -25.688 0.753 1 93.94 129 LEU B O 1
ATOM 5653 N N . THR B 1 130 ? 0.522 -26.156 -1.143 1 94.44 130 THR B N 1
ATOM 5654 C CA . THR B 1 130 ? -0.701 -26.266 -1.928 1 94.44 130 THR B CA 1
ATOM 5655 C C . THR B 1 130 ? -0.838 -27.672 -2.508 1 94.44 130 THR B C 1
ATOM 5657 O O . THR B 1 130 ? 0.105 -28.203 -3.102 1 94.44 130 THR B O 1
ATOM 5660 N N . CYS B 1 131 ? -1.911 -28.219 -2.361 1 95.75 131 CYS B N 1
ATOM 5661 C CA . CYS B 1 131 ? -2.176 -29.578 -2.807 1 95.75 131 CYS B CA 1
ATOM 5662 C C . CYS B 1 131 ? -2.846 -29.594 -4.176 1 95.75 131 CYS B C 1
ATOM 5664 O O . CYS B 1 131 ? -3.742 -28.781 -4.434 1 95.75 131 CYS B O 1
ATOM 5666 N N . HIS B 1 132 ? -2.352 -30.438 -5.027 1 95.25 132 HIS B N 1
ATOM 5667 C CA . HIS B 1 132 ? -2.936 -30.688 -6.34 1 95.25 132 HIS B CA 1
ATOM 5668 C C . HIS B 1 132 ? -3.359 -32.156 -6.488 1 95.25 132 HIS B C 1
ATOM 5670 O O . HIS B 1 132 ? -2.531 -33.062 -6.375 1 95.25 132 HIS B O 1
ATOM 5676 N N . GLY B 1 133 ? -4.609 -32.344 -6.715 1 94.31 133 GLY B N 1
ATOM 5677 C CA . GLY B 1 133 ? -5.109 -33.688 -6.859 1 94.31 133 GLY B CA 1
ATOM 5678 C C . GLY B 1 133 ? -6.156 -33.844 -7.949 1 94.31 133 GLY B C 1
ATOM 5679 O O . GLY B 1 133 ? -6.773 -32.844 -8.352 1 94.31 133 GLY B O 1
ATOM 5680 N N . VAL B 1 134 ? -6.195 -35 -8.492 1 95.06 134 VAL B N 1
ATOM 5681 C CA . VAL B 1 134 ? -7.223 -35.375 -9.461 1 95.06 134 VAL B CA 1
ATOM 5682 C C . VAL B 1 134 ? -8.125 -36.469 -8.875 1 95.06 134 VAL B C 1
ATOM 5684 O O . VAL B 1 134 ? -7.637 -37.531 -8.453 1 95.06 134 VAL B O 1
ATOM 5687 N N . SER B 1 135 ? -9.375 -36.188 -8.836 1 92.44 135 SER B N 1
ATOM 5688 C CA . SER B 1 135 ? -10.328 -37.156 -8.273 1 92.44 135 SER B CA 1
ATOM 5689 C C . SER B 1 135 ? -10.562 -38.312 -9.219 1 92.44 135 SER B C 1
ATOM 5691 O O . SER B 1 135 ? -10.062 -38.312 -10.344 1 92.44 135 SER B O 1
ATOM 5693 N N . GLU B 1 136 ? -11.367 -39.219 -8.734 1 89.94 136 GLU B N 1
ATOM 5694 C CA . GLU B 1 136 ? -11.727 -40.375 -9.539 1 89.94 136 GLU B CA 1
ATOM 5695 C C . GLU B 1 136 ? -12.547 -39.969 -10.758 1 89.94 136 GLU B C 1
ATOM 5697 O O . GLU B 1 136 ? -12.523 -40.656 -11.789 1 89.94 136 GLU B O 1
ATOM 5702 N N . ASN B 1 137 ? -13.219 -38.875 -10.625 1 90.81 137 ASN B N 1
ATOM 5703 C CA . ASN B 1 137 ? -14 -38.344 -11.742 1 90.81 137 ASN B CA 1
ATOM 5704 C C . ASN B 1 137 ? -13.188 -37.375 -12.594 1 90.81 137 ASN B C 1
ATOM 5706 O O . ASN B 1 137 ? -13.75 -36.625 -13.398 1 90.81 137 ASN B O 1
ATOM 5710 N N . PHE B 1 138 ? -11.875 -37.375 -12.383 1 93.56 138 PHE B N 1
ATOM 5711 C CA . PHE B 1 138 ? -10.875 -36.656 -13.164 1 93.56 138 PHE B CA 1
ATOM 5712 C C . PHE B 1 138 ? -11.109 -35.156 -13.062 1 93.56 138 PHE B C 1
ATOM 5714 O O . PHE B 1 138 ? -10.938 -34.406 -14.047 1 93.56 138 PHE B O 1
ATOM 5721 N N . GLU B 1 139 ? -11.617 -34.781 -11.898 1 90.5 139 GLU B N 1
ATOM 5722 C CA . GLU B 1 139 ? -11.672 -33.375 -11.555 1 90.5 139 GLU B CA 1
ATOM 5723 C C . GLU B 1 139 ? -10.414 -32.938 -10.812 1 90.5 139 GLU B C 1
ATOM 5725 O O . GLU B 1 139 ? -10.078 -33.469 -9.758 1 90.5 139 GLU B O 1
ATOM 5730 N N . ARG B 1 140 ? -9.805 -31.969 -11.438 1 91.25 140 ARG B N 1
ATOM 5731 C CA . ARG B 1 140 ? -8.57 -31.5 -10.828 1 91.25 140 ARG B CA 1
ATOM 5732 C C . ARG B 1 140 ? -8.844 -30.312 -9.914 1 91.25 140 ARG B C 1
ATOM 5734 O O . ARG B 1 140 ? -9.664 -29.438 -10.227 1 91.25 140 ARG B O 1
ATOM 5741 N N . SER B 1 141 ? -8.211 -30.281 -8.758 1 89.44 141 SER B N 1
ATOM 5742 C CA . SER B 1 141 ? -8.344 -29.156 -7.84 1 89.44 141 SER B CA 1
ATOM 5743 C C . SER B 1 141 ? -6.996 -28.766 -7.242 1 89.44 141 SER B C 1
ATOM 5745 O O . SER B 1 141 ? -6.117 -29.609 -7.074 1 89.44 141 SER B O 1
ATOM 5747 N N . SER B 1 142 ? -6.781 -27.531 -7.164 1 91.62 142 SER B N 1
ATOM 5748 C CA . SER B 1 142 ? -5.648 -26.969 -6.434 1 91.62 142 SER B CA 1
ATOM 5749 C C . SER B 1 142 ? -6.105 -26.266 -5.156 1 91.62 142 SER B C 1
ATOM 5751 O O . SER B 1 142 ? -6.859 -25.297 -5.211 1 91.62 142 SER B O 1
ATOM 5753 N N . ILE B 1 143 ? -5.652 -26.781 -4.031 1 92.88 143 ILE B N 1
ATOM 5754 C CA . ILE B 1 143 ? -6.18 -26.312 -2.76 1 92.88 143 ILE B CA 1
ATOM 5755 C C . ILE B 1 143 ? -5.031 -25.984 -1.811 1 92.88 143 ILE B C 1
ATOM 5757 O O . ILE B 1 143 ? -4.105 -26.781 -1.645 1 92.88 143 ILE B O 1
ATOM 5761 N N . VAL B 1 144 ? -5.094 -24.828 -1.172 1 92.75 144 VAL B N 1
ATOM 5762 C CA . VAL B 1 144 ? -4.074 -24.406 -0.212 1 92.75 144 VAL B CA 1
ATOM 5763 C C . VAL B 1 144 ? -4.27 -25.156 1.104 1 92.75 144 VAL B C 1
ATOM 5765 O O . VAL B 1 144 ? -5.355 -25.125 1.687 1 92.75 144 VAL B O 1
ATOM 5768 N N . LEU B 1 145 ? -3.256 -25.797 1.557 1 93.19 145 LEU B N 1
ATOM 5769 C CA . LEU B 1 145 ? -3.355 -26.531 2.814 1 93.19 145 LEU B CA 1
ATOM 5770 C C . LEU B 1 145 ? -2.838 -25.688 3.977 1 93.19 145 LEU B C 1
ATOM 5772 O O . LEU B 1 145 ? -3.42 -25.703 5.062 1 93.19 145 LEU B O 1
ATOM 5776 N N . LYS B 1 146 ? -1.771 -25.031 3.654 1 89.38 146 LYS B N 1
ATOM 5777 C CA . LYS B 1 146 ? -1.162 -24.328 4.785 1 89.38 146 LYS B CA 1
ATOM 5778 C C . LYS B 1 146 ? -0.213 -23.234 4.309 1 89.38 146 LYS B C 1
ATOM 5780 O O . LYS B 1 146 ? 0.355 -23.328 3.219 1 89.38 146 LYS B O 1
ATOM 5785 N N . CYS B 1 147 ? -0.207 -22.219 4.988 1 86.62 147 CYS B N 1
ATOM 5786 C CA . CYS B 1 147 ? 0.856 -21.219 4.984 1 86.62 147 CYS B CA 1
ATOM 5787 C C . CYS B 1 147 ? 1.521 -21.125 6.352 1 86.62 147 CYS B C 1
ATOM 5789 O O . CYS B 1 147 ? 0.939 -20.594 7.297 1 86.62 147 CYS B O 1
ATOM 5791 N N . GLU B 1 148 ? 2.674 -21.641 6.371 1 86.31 148 GLU B N 1
ATOM 5792 C CA . GLU B 1 148 ? 3.35 -21.766 7.66 1 86.31 148 GLU B CA 1
ATOM 5793 C C . GLU B 1 148 ? 4.383 -20.656 7.852 1 86.31 148 GLU B C 1
ATOM 5795 O O . GLU B 1 148 ? 5.094 -20.297 6.91 1 86.31 148 GLU B O 1
ATOM 5800 N N . THR B 1 149 ? 4.48 -20.203 9.078 1 84 149 THR B N 1
ATOM 5801 C CA . THR B 1 149 ? 5.445 -19.172 9.398 1 84 149 THR B CA 1
ATOM 5802 C C . THR B 1 149 ? 6.828 -19.766 9.648 1 84 149 THR B C 1
ATOM 5804 O O . THR B 1 149 ? 6.941 -20.891 10.156 1 84 149 THR B O 1
ATOM 5807 N N . PHE B 1 150 ? 7.828 -19.031 9.141 1 77.81 150 PHE B N 1
ATOM 5808 C CA . PHE B 1 150 ? 9.219 -19.375 9.414 1 77.81 150 PHE B CA 1
ATOM 5809 C C . PHE B 1 150 ? 9.828 -18.422 10.43 1 77.81 150 PHE B C 1
ATOM 5811 O O . PHE B 1 150 ? 9.891 -17.219 10.195 1 77.81 150 PHE B O 1
ATOM 5818 N N . ASP B 1 151 ? 10.062 -18.766 11.602 1 68.06 151 ASP B N 1
ATOM 5819 C CA . ASP B 1 151 ? 10.656 -17.891 12.617 1 68.06 151 ASP B CA 1
ATOM 5820 C C . ASP B 1 151 ? 12.18 -18.016 12.625 1 68.06 151 ASP B C 1
ATOM 5822 O O . ASP B 1 151 ? 12.875 -17.156 13.172 1 68.06 151 ASP B O 1
ATOM 5826 N N . ASP B 1 152 ? 12.664 -19.141 12.023 1 67.44 152 ASP B N 1
ATOM 5827 C CA . ASP B 1 152 ? 14.102 -19.406 12.117 1 67.44 152 ASP B CA 1
ATOM 5828 C C . ASP B 1 152 ? 14.75 -19.391 10.734 1 67.44 152 ASP B C 1
ATOM 5830 O O . ASP B 1 152 ? 14.133 -18.969 9.758 1 67.44 152 ASP B O 1
ATOM 5834 N N . ARG B 1 153 ? 16.109 -19.844 10.75 1 74 153 ARG B N 1
ATOM 5835 C CA . ARG B 1 153 ? 16.859 -20 9.516 1 74 153 ARG B CA 1
ATOM 5836 C C . ARG B 1 153 ? 16.188 -21 8.586 1 74 153 ARG B C 1
ATOM 5838 O O . ARG B 1 153 ? 15.602 -21.984 9.047 1 74 153 ARG B O 1
ATOM 5845 N N . HIS B 1 154 ? 16.141 -20.656 7.395 1 81.19 154 HIS B N 1
ATOM 5846 C CA . HIS B 1 154 ? 15.523 -21.516 6.387 1 81.19 154 HIS B CA 1
ATOM 5847 C C . HIS B 1 154 ? 16.438 -22.672 6.016 1 81.19 154 HIS B C 1
ATOM 5849 O O . HIS B 1 154 ? 16.703 -22.906 4.836 1 81.19 154 HIS B O 1
ATOM 5855 N N . THR B 1 155 ? 16.766 -23.453 7.027 1 85.5 155 THR B N 1
ATOM 5856 C CA . THR B 1 155 ? 17.672 -24.562 6.754 1 85.5 155 THR B CA 1
ATOM 5857 C C . THR B 1 155 ? 16.875 -25.781 6.281 1 85.5 155 THR B C 1
ATOM 5859 O O . THR B 1 155 ? 15.68 -25.906 6.555 1 85.5 155 THR B O 1
ATOM 5862 N N . GLY B 1 156 ? 17.609 -26.672 5.57 1 89.81 156 GLY B N 1
ATOM 5863 C CA . GLY B 1 156 ? 16.984 -27.875 5.055 1 89.81 156 GLY B CA 1
ATOM 5864 C C . GLY B 1 156 ? 16.344 -28.734 6.137 1 89.81 156 GLY B C 1
ATOM 5865 O O . GLY B 1 156 ? 15.273 -29.312 5.93 1 89.81 156 GLY B O 1
ATOM 5866 N N . ASP B 1 157 ? 16.953 -28.781 7.242 1 91.31 157 ASP B N 1
ATOM 5867 C CA . ASP B 1 157 ? 16.438 -29.594 8.344 1 91.31 157 ASP B CA 1
ATOM 5868 C C . ASP B 1 157 ? 15.109 -29.047 8.859 1 91.31 157 ASP B C 1
ATOM 5870 O O . ASP B 1 157 ? 14.172 -29.812 9.102 1 91.31 157 ASP B O 1
ATOM 5874 N N . ILE B 1 158 ? 15.102 -27.766 9 1 89.94 158 ILE B N 1
ATOM 5875 C CA . ILE B 1 158 ? 13.891 -27.125 9.5 1 89.94 158 ILE B CA 1
ATOM 5876 C C . ILE B 1 158 ? 12.773 -27.25 8.469 1 89.94 158 ILE B C 1
ATOM 5878 O O . ILE B 1 158 ? 11.617 -27.516 8.82 1 89.94 158 ILE B O 1
ATOM 5882 N N . ILE B 1 159 ? 13.148 -27.078 7.281 1 92.19 159 ILE B N 1
ATOM 5883 C CA . ILE B 1 159 ? 12.18 -27.203 6.195 1 92.19 159 ILE B CA 1
ATOM 5884 C C . ILE B 1 159 ? 11.594 -28.609 6.191 1 92.19 159 ILE B C 1
ATOM 5886 O O . ILE B 1 159 ? 10.375 -28.781 6.082 1 92.19 159 ILE B O 1
ATOM 5890 N N . ALA B 1 160 ? 12.469 -29.609 6.316 1 94.31 160 ALA B N 1
ATOM 5891 C CA . ALA B 1 160 ? 12.023 -31 6.359 1 94.31 160 ALA B CA 1
ATOM 5892 C C . ALA B 1 160 ? 11.055 -31.234 7.516 1 94.31 160 ALA B C 1
ATOM 5894 O O . ALA B 1 160 ? 10.031 -31.891 7.352 1 94.31 160 ALA B O 1
ATOM 5895 N N . GLU B 1 161 ? 11.391 -30.688 8.625 1 93.25 161 GLU B N 1
ATOM 5896 C CA . GLU B 1 161 ? 10.547 -30.828 9.805 1 93.25 161 GLU B CA 1
ATOM 5897 C C . GLU B 1 161 ? 9.18 -30.156 9.594 1 93.25 161 GLU B C 1
ATOM 5899 O O . GLU B 1 161 ? 8.148 -30.719 9.969 1 93.25 161 GLU B O 1
ATOM 5904 N N . LYS B 1 162 ? 9.195 -29.031 9.039 1 91.88 162 LYS B N 1
ATOM 5905 C CA . LYS B 1 162 ? 7.961 -28.297 8.797 1 91.88 162 LYS B CA 1
ATOM 5906 C C . LYS B 1 162 ? 7.059 -29.031 7.82 1 91.88 162 LYS B C 1
ATOM 5908 O O . LYS B 1 162 ? 5.836 -29.078 7.996 1 91.88 162 LYS B O 1
ATOM 5913 N N . PHE B 1 163 ? 7.602 -29.609 6.812 1 92.69 163 PHE B N 1
ATOM 5914 C CA . PHE B 1 163 ? 6.801 -30.359 5.844 1 92.69 163 PHE B CA 1
ATOM 5915 C C . PHE B 1 163 ? 6.195 -31.594 6.48 1 92.69 163 PHE B C 1
ATOM 5917 O O . PHE B 1 163 ? 5.02 -31.906 6.262 1 92.69 163 PHE B O 1
ATOM 5924 N N . ASN B 1 164 ? 7.004 -32.25 7.238 1 93.56 164 ASN B N 1
ATOM 5925 C CA . ASN B 1 164 ? 6.484 -33.438 7.914 1 93.56 164 ASN B CA 1
ATOM 5926 C C . ASN B 1 164 ? 5.348 -33.094 8.867 1 93.56 164 ASN B C 1
ATOM 5928 O O . ASN B 1 164 ? 4.352 -33.812 8.945 1 93.56 164 ASN B O 1
ATOM 5932 N N . THR B 1 165 ? 5.543 -31.984 9.516 1 93.06 165 THR B N 1
ATOM 5933 C CA . THR B 1 165 ? 4.516 -31.531 10.445 1 93.06 165 THR B CA 1
ATOM 5934 C C . THR B 1 165 ? 3.24 -31.156 9.695 1 93.06 165 THR B C 1
ATOM 5936 O O . THR B 1 165 ? 2.139 -31.516 10.117 1 93.06 165 THR B O 1
ATOM 5939 N N . MET B 1 166 ? 3.381 -30.484 8.609 1 93.19 166 MET B N 1
ATOM 5940 C CA . MET B 1 166 ? 2.229 -30.062 7.824 1 93.19 166 MET B CA 1
ATOM 5941 C C . MET B 1 166 ? 1.479 -31.25 7.254 1 93.19 166 MET B C 1
ATOM 5943 O O . MET B 1 166 ? 0.249 -31.312 7.301 1 93.19 166 MET B O 1
ATOM 5947 N N . LEU B 1 167 ? 2.207 -32.219 6.691 1 94.75 167 LEU B N 1
ATOM 5948 C CA . LEU B 1 167 ? 1.586 -33.406 6.129 1 94.75 167 LEU B CA 1
ATOM 5949 C C . LEU B 1 167 ? 0.856 -34.219 7.207 1 94.75 167 LEU B C 1
ATOM 5951 O O . LEU B 1 167 ? -0.257 -34.688 6.98 1 94.75 167 LEU B O 1
ATOM 5955 N N . ALA B 1 168 ? 1.486 -34.25 8.383 1 94.38 168 ALA B N 1
ATOM 5956 C CA . ALA B 1 168 ? 0.866 -34.969 9.5 1 94.38 168 ALA B CA 1
ATOM 5957 C C . ALA B 1 168 ? -0.419 -34.25 9.945 1 94.38 168 ALA B C 1
ATOM 5959 O O . ALA B 1 168 ? -1.407 -34.938 10.273 1 94.38 168 ALA B O 1
ATOM 5960 N N . GLU B 1 169 ? -0.362 -32.969 9.984 1 93.19 169 GLU B N 1
ATOM 5961 C CA . GLU B 1 169 ? -1.531 -32.188 10.367 1 93.19 169 GLU B CA 1
ATOM 5962 C C . GLU B 1 169 ? -2.723 -32.5 9.461 1 93.19 169 GLU B C 1
ATOM 5964 O O . GLU B 1 169 ? -3.871 -32.469 9.906 1 93.19 169 GLU B O 1
ATOM 5969 N N . TRP B 1 170 ? -2.473 -32.75 8.242 1 95 170 TRP B N 1
ATOM 5970 C CA . TRP B 1 170 ? -3.535 -33 7.27 1 95 170 TRP B CA 1
ATOM 5971 C C . TRP B 1 170 ? -3.734 -34.5 7.035 1 95 170 TRP B C 1
ATOM 5973 O O . TRP B 1 170 ? -4.422 -34.906 6.09 1 95 170 TRP B O 1
ATOM 5983 N N . ASN B 1 171 ? -3.07 -35.312 7.801 1 93.31 171 ASN B N 1
ATOM 5984 C CA . ASN B 1 171 ? -3.178 -36.781 7.762 1 93.31 171 ASN B CA 1
ATOM 5985 C C . ASN B 1 171 ? -2.775 -37.344 6.398 1 93.31 171 ASN B C 1
ATOM 5987 O O . ASN B 1 171 ? -3.484 -38.156 5.828 1 93.31 171 ASN B O 1
ATOM 5991 N N . ILE B 1 172 ? -1.74 -36.812 5.879 1 94.94 172 ILE B N 1
ATOM 5992 C CA . ILE B 1 172 ? -1.214 -37.281 4.605 1 94.94 172 ILE B CA 1
ATOM 5993 C C . ILE B 1 172 ? 0.062 -38.094 4.84 1 94.94 172 ILE B C 1
ATOM 5995 O O . ILE B 1 172 ? 1.054 -37.562 5.344 1 94.94 172 ILE B O 1
ATOM 5999 N N . SER B 1 173 ? -0.002 -39.312 4.488 1 92.31 173 SER B N 1
ATOM 6000 C CA . SER B 1 173 ? 1.185 -40.156 4.609 1 92.31 173 SER B CA 1
ATOM 6001 C C . SER B 1 173 ? 2.184 -39.875 3.492 1 92.31 173 SER B C 1
ATOM 6003 O O . SER B 1 173 ? 1.791 -39.5 2.383 1 92.31 173 SER B O 1
ATOM 6005 N N . ASN B 1 174 ? 3.406 -40.031 3.711 1 90.06 174 ASN B N 1
ATOM 6006 C CA . ASN B 1 174 ? 4.461 -39.781 2.74 1 90.06 174 ASN B CA 1
ATOM 6007 C C . ASN B 1 174 ? 4.297 -40.625 1.488 1 90.06 174 ASN B C 1
ATOM 6009 O O . ASN B 1 174 ? 4.664 -40.219 0.39 1 90.06 174 ASN B O 1
ATOM 6013 N N . GLU B 1 175 ? 3.719 -41.781 1.644 1 89 175 GLU B N 1
ATOM 6014 C CA . GLU B 1 175 ? 3.535 -42.688 0.525 1 89 175 GLU B CA 1
ATOM 6015 C C . GLU B 1 175 ? 2.494 -42.156 -0.458 1 89 175 GLU B C 1
ATOM 6017 O O . GLU B 1 175 ? 2.488 -42.531 -1.63 1 89 175 GLU B O 1
ATOM 6022 N N . LYS B 1 176 ? 1.687 -41.312 0.029 1 92.5 176 LYS B N 1
ATOM 6023 C CA . LYS B 1 176 ? 0.617 -40.75 -0.808 1 92.5 176 LYS B CA 1
ATOM 6024 C C . LYS B 1 176 ? 1.059 -39.469 -1.507 1 92.5 176 LYS B C 1
ATOM 6026 O O . LYS B 1 176 ? 0.321 -38.938 -2.326 1 92.5 176 LYS B O 1
ATOM 6031 N N . VAL B 1 177 ? 2.238 -39.094 -1.188 1 95.19 177 VAL B N 1
ATOM 6032 C CA . VAL B 1 177 ? 2.795 -37.906 -1.845 1 95.19 177 VAL B CA 1
ATOM 6033 C C . VAL B 1 177 ? 3.432 -38.312 -3.174 1 95.19 177 VAL B C 1
ATOM 6035 O O . VAL B 1 177 ? 4.414 -39.062 -3.199 1 95.19 177 VAL B O 1
ATOM 6038 N N . HIS B 1 178 ? 2.85 -37.844 -4.246 1 95.56 178 HIS B N 1
ATOM 6039 C CA . HIS B 1 178 ? 3.354 -38.188 -5.578 1 95.56 178 HIS B CA 1
ATOM 6040 C C . HIS B 1 178 ? 4.598 -37.344 -5.902 1 95.56 178 HIS B C 1
ATOM 6042 O O . HIS B 1 178 ? 5.625 -37.906 -6.305 1 95.56 178 HIS B O 1
ATOM 6048 N N . CYS B 1 179 ? 4.449 -36.062 -5.699 1 94.56 179 CYS B N 1
ATOM 6049 C CA . CYS B 1 179 ? 5.609 -35.219 -5.992 1 94.56 179 CYS B CA 1
ATOM 6050 C C . CYS B 1 179 ? 5.449 -33.844 -5.387 1 94.56 179 CYS B C 1
ATOM 6052 O O . CYS B 1 179 ? 4.328 -33.344 -5.227 1 94.56 179 CYS B O 1
ATOM 6054 N N . MET B 1 180 ? 6.574 -33.219 -5.031 1 95.44 180 MET B N 1
ATOM 6055 C CA . MET B 1 180 ? 6.648 -31.844 -4.551 1 95.44 180 MET B CA 1
ATOM 6056 C C . MET B 1 180 ? 7.34 -30.938 -5.57 1 95.44 180 MET B C 1
ATOM 6058 O O . MET B 1 180 ? 8.492 -31.188 -5.934 1 95.44 180 MET B O 1
ATOM 6062 N N . ILE B 1 181 ? 6.609 -29.953 -6.016 1 95.31 181 ILE B N 1
ATOM 6063 C CA . ILE B 1 181 ? 7.211 -29 -6.934 1 95.31 181 ILE B CA 1
ATOM 6064 C C . ILE B 1 181 ? 7.695 -27.781 -6.156 1 95.31 181 ILE B C 1
ATOM 6066 O O . ILE B 1 181 ? 6.914 -27.125 -5.453 1 95.31 181 ILE B O 1
ATOM 6070 N N . ARG B 1 182 ? 8.898 -27.422 -6.234 1 91.19 182 ARG B N 1
ATOM 6071 C CA . ARG B 1 182 ? 9.5 -26.359 -5.457 1 91.19 182 ARG B CA 1
ATOM 6072 C C . ARG B 1 182 ? 10.5 -25.562 -6.297 1 91.19 182 ARG B C 1
ATOM 6074 O O . ARG B 1 182 ? 10.797 -25.938 -7.43 1 91.19 182 ARG B O 1
ATOM 6081 N N . ASP B 1 183 ? 10.938 -24.484 -5.75 1 82.94 183 ASP B N 1
ATOM 6082 C CA . ASP B 1 183 ? 11.969 -23.719 -6.449 1 82.94 183 ASP B CA 1
ATOM 6083 C C . ASP B 1 183 ? 13.32 -24.422 -6.359 1 82.94 183 ASP B C 1
ATOM 6085 O O . ASP B 1 183 ? 13.438 -25.484 -5.738 1 82.94 183 ASP B O 1
ATOM 6089 N N . GLU B 1 184 ? 14.328 -23.906 -6.977 1 81 184 GLU B N 1
ATOM 6090 C CA . GLU B 1 184 ? 15.633 -24.578 -7.086 1 81 184 GLU B CA 1
ATOM 6091 C C . GLU B 1 184 ? 16.547 -24.203 -5.922 1 81 184 GLU B C 1
ATOM 6093 O O . GLU B 1 184 ? 17.766 -24.359 -6.004 1 81 184 GLU B O 1
ATOM 6098 N N . GLY B 1 185 ? 15.969 -23.703 -4.871 1 85 185 GLY B N 1
ATOM 6099 C CA . GLY B 1 185 ? 16.797 -23.375 -3.727 1 85 185 GLY B CA 1
ATOM 6100 C C . GLY B 1 185 ? 17.453 -24.594 -3.092 1 85 185 GLY B C 1
ATOM 6101 O O . GLY B 1 185 ? 16.828 -25.641 -2.961 1 85 185 GLY B O 1
ATOM 6102 N N . SER B 1 186 ? 18.703 -24.453 -2.734 1 88.56 186 SER B N 1
ATOM 6103 C CA . SER B 1 186 ? 19.453 -25.562 -2.158 1 88.56 186 SER B CA 1
ATOM 6104 C C . SER B 1 186 ? 18.828 -26.031 -0.847 1 88.56 186 SER B C 1
ATOM 6106 O O . SER B 1 186 ? 18.812 -27.234 -0.554 1 88.56 186 SER B O 1
ATOM 6108 N N . ASN B 1 187 ? 18.344 -25.078 -0.097 1 89.12 187 ASN B N 1
ATOM 6109 C CA . ASN B 1 187 ? 17.703 -25.422 1.169 1 89.12 187 ASN B CA 1
ATOM 6110 C C . ASN B 1 187 ? 16.438 -26.25 0.952 1 89.12 187 ASN B C 1
ATOM 6112 O O . ASN B 1 187 ? 16.188 -27.219 1.675 1 89.12 187 ASN B O 1
ATOM 6116 N N . MET B 1 188 ? 15.68 -25.922 -0.048 1 90.75 188 MET B N 1
ATOM 6117 C CA . MET B 1 188 ? 14.453 -26.641 -0.372 1 90.75 188 MET B CA 1
ATOM 6118 C C . MET B 1 188 ? 14.773 -28.062 -0.853 1 90.75 188 MET B C 1
ATOM 6120 O O . MET B 1 188 ? 14.109 -29.016 -0.451 1 90.75 188 MET B O 1
ATOM 6124 N N . LYS B 1 189 ? 15.797 -28.188 -1.697 1 91.81 189 LYS B N 1
ATOM 6125 C CA . LYS B 1 189 ? 16.219 -29.5 -2.193 1 91.81 189 LYS B CA 1
ATOM 6126 C C . LYS B 1 189 ? 16.656 -30.406 -1.048 1 91.81 189 LYS B C 1
ATOM 6128 O O . LYS B 1 189 ? 16.266 -31.562 -0.98 1 91.81 189 LYS B O 1
ATOM 6133 N N . ARG B 1 190 ? 17.469 -29.797 -0.211 1 93.19 190 ARG B N 1
ATOM 6134 C CA . ARG B 1 190 ? 17.938 -30.547 0.948 1 93.19 190 ARG B CA 1
ATOM 6135 C C . ARG B 1 190 ? 16.766 -30.938 1.855 1 93.19 190 ARG B C 1
ATOM 6137 O O . ARG B 1 190 ? 16.719 -32.062 2.375 1 93.19 190 ARG B O 1
ATOM 6144 N N . GLY B 1 191 ? 15.898 -30 2.059 1 92.81 191 GLY B N 1
ATOM 6145 C CA . GLY B 1 191 ? 14.727 -30.281 2.871 1 92.81 191 GLY B CA 1
ATOM 6146 C C . GLY B 1 191 ? 13.898 -31.438 2.344 1 92.81 191 GLY B C 1
ATOM 6147 O O . GLY B 1 191 ? 13.469 -32.312 3.113 1 92.81 191 GLY B O 1
ATOM 6148 N N . MET B 1 192 ? 13.703 -31.516 1.062 1 93.25 192 MET B N 1
ATOM 6149 C CA . MET B 1 192 ? 12.938 -32.594 0.445 1 93.25 192 MET B CA 1
ATOM 6150 C C . MET B 1 192 ? 13.648 -33.938 0.605 1 93.25 192 MET B C 1
ATOM 6152 O O . MET B 1 192 ? 13.008 -34.938 0.855 1 93.25 192 MET B O 1
ATOM 6156 N N . ARG B 1 193 ? 14.883 -33.906 0.416 1 93 193 ARG B N 1
ATOM 6157 C CA . ARG B 1 193 ? 15.68 -35.125 0.567 1 93 193 ARG B CA 1
ATOM 6158 C C . ARG B 1 193 ? 15.578 -35.656 1.986 1 93 193 ARG B C 1
ATOM 6160 O O . ARG B 1 193 ? 15.398 -36.875 2.182 1 93 193 ARG B O 1
ATOM 6167 N N . LEU B 1 194 ? 15.703 -34.75 2.916 1 93.94 194 LEU B N 1
ATOM 6168 C CA . LEU B 1 194 ? 15.648 -35.156 4.316 1 93.94 194 LEU B CA 1
ATOM 6169 C C . LEU B 1 194 ? 14.25 -35.656 4.684 1 93.94 194 LEU B C 1
ATOM 6171 O O . LEU B 1 194 ? 14.109 -36.562 5.52 1 93.94 194 LEU B O 1
ATOM 6175 N N . ALA B 1 195 ? 13.297 -35.125 4.07 1 92.69 195 ALA B N 1
ATOM 6176 C CA . ALA B 1 195 ? 11.922 -35.531 4.34 1 92.69 195 ALA B CA 1
ATOM 6177 C C . ALA B 1 195 ? 11.547 -36.781 3.543 1 92.69 195 ALA B C 1
ATOM 6179 O O . ALA B 1 195 ? 10.461 -37.344 3.729 1 92.69 195 ALA B O 1
ATOM 6180 N N . LEU B 1 196 ? 12.422 -37.219 2.631 1 91.5 196 LEU B N 1
ATOM 6181 C CA . LEU B 1 196 ? 12.242 -38.406 1.794 1 91.5 196 LEU B CA 1
ATOM 6182 C C . LEU B 1 196 ? 11.016 -38.25 0.896 1 91.5 196 LEU B C 1
ATOM 6184 O O . LEU B 1 196 ? 10.164 -39.125 0.832 1 91.5 196 LEU B O 1
ATOM 6188 N N . LEU B 1 197 ? 10.906 -37.062 0.322 1 92.75 197 LEU B N 1
ATOM 6189 C CA . LEU B 1 197 ? 9.82 -36.781 -0.603 1 92.75 197 LEU B CA 1
ATOM 6190 C C . LEU B 1 197 ? 10.344 -36.594 -2.023 1 92.75 197 LEU B C 1
ATOM 6192 O O . LEU B 1 197 ? 11.398 -36 -2.232 1 92.75 197 LEU B O 1
ATOM 6196 N N . ASN B 1 198 ? 9.609 -37.188 -2.986 1 91.69 198 ASN B N 1
ATOM 6197 C CA . ASN B 1 198 ? 9.93 -36.938 -4.387 1 91.69 198 ASN B CA 1
ATOM 6198 C C . ASN B 1 198 ? 9.672 -35.469 -4.77 1 91.69 198 ASN B C 1
ATOM 6200 O O . ASN B 1 198 ? 8.633 -34.906 -4.414 1 91.69 198 ASN B O 1
ATOM 6204 N N . ASP B 1 199 ? 10.656 -34.875 -5.34 1 92.75 199 ASP B N 1
ATOM 6205 C CA . ASP B 1 199 ? 10.477 -33.469 -5.656 1 92.75 199 ASP B CA 1
ATOM 6206 C C . ASP B 1 199 ? 10.961 -33.156 -7.07 1 92.75 199 ASP B C 1
ATOM 6208 O O . ASP B 1 199 ? 11.688 -33.969 -7.672 1 92.75 199 ASP B O 1
ATOM 6212 N N . LEU B 1 200 ? 10.477 -32.125 -7.609 1 93.75 200 LEU B N 1
ATOM 6213 C CA . LEU B 1 200 ? 10.875 -31.578 -8.898 1 93.75 200 LEU B CA 1
ATOM 6214 C C . LEU B 1 200 ? 11.086 -30.078 -8.805 1 93.75 200 LEU B C 1
ATOM 6216 O O . LEU B 1 200 ? 10.469 -29.406 -7.973 1 93.75 200 LEU B O 1
ATOM 6220 N N . ASP B 1 201 ? 11.977 -29.609 -9.617 1 92 201 ASP B N 1
ATOM 6221 C CA . ASP B 1 201 ? 12.172 -28.172 -9.711 1 92 201 ASP B CA 1
ATOM 6222 C C . ASP B 1 201 ? 11.055 -27.5 -10.516 1 92 201 ASP B C 1
ATOM 6224 O O . ASP B 1 201 ? 10.57 -28.078 -11.492 1 92 201 ASP B O 1
ATOM 6228 N N . CYS B 1 202 ? 10.656 -26.359 -10.055 1 92.81 202 CYS B N 1
ATOM 6229 C CA . CYS B 1 202 ? 9.734 -25.562 -10.844 1 92.81 202 CYS B CA 1
ATOM 6230 C C . CYS B 1 202 ? 10.32 -25.234 -12.211 1 92.81 202 CYS B C 1
ATOM 6232 O O . CYS B 1 202 ? 11.391 -24.641 -12.305 1 92.81 202 CYS B O 1
ATOM 6234 N N . THR B 1 203 ? 9.641 -25.641 -13.266 1 93.44 203 THR B N 1
ATOM 6235 C CA . THR B 1 203 ? 10.156 -25.484 -14.625 1 93.44 203 THR B CA 1
ATOM 6236 C C . THR B 1 203 ? 10.266 -24 -14.992 1 93.44 203 THR B C 1
ATOM 6238 O O . THR B 1 203 ? 11.195 -23.609 -15.695 1 93.44 203 THR B O 1
ATOM 6241 N N . VAL B 1 204 ? 9.312 -23.234 -14.555 1 90.56 204 VAL B N 1
ATOM 6242 C CA . VAL B 1 204 ? 9.305 -21.812 -14.867 1 90.56 204 VAL B CA 1
ATOM 6243 C C . VAL B 1 204 ? 10.516 -21.141 -14.227 1 90.56 204 VAL B C 1
ATOM 6245 O O . VAL B 1 204 ? 11.164 -20.297 -14.852 1 90.56 204 VAL B O 1
ATOM 6248 N N . HIS B 1 205 ? 10.859 -21.516 -13.039 1 88.06 205 HIS B N 1
ATOM 6249 C CA . HIS B 1 205 ? 12.039 -20.984 -12.375 1 88.06 205 HIS B CA 1
ATOM 6250 C C . HIS B 1 205 ? 13.312 -21.391 -13.102 1 88.06 205 HIS B C 1
ATOM 6252 O O . HIS B 1 205 ? 14.258 -20.609 -13.211 1 88.06 205 HIS B O 1
ATOM 6258 N N . LYS B 1 206 ? 13.352 -22.578 -13.477 1 90.12 206 LYS B N 1
ATOM 6259 C CA . LYS B 1 206 ? 14.5 -23.078 -14.234 1 90.12 206 LYS B CA 1
ATOM 6260 C C . LYS B 1 206 ? 14.68 -22.281 -15.531 1 90.12 206 LYS B C 1
ATOM 6262 O O . LYS B 1 206 ? 15.805 -21.953 -15.906 1 90.12 206 LYS B O 1
ATOM 6267 N N . LEU B 1 207 ? 13.57 -22.047 -16.203 1 90.25 207 LEU B N 1
ATOM 6268 C CA . LEU B 1 207 ? 13.609 -21.25 -17.422 1 90.25 207 LEU B CA 1
ATOM 6269 C C . LEU B 1 207 ? 14.148 -19.859 -17.156 1 90.25 207 LEU B C 1
ATOM 6271 O O . LEU B 1 207 ? 14.93 -19.312 -17.938 1 90.25 207 LEU B O 1
ATOM 6275 N N . GLN B 1 208 ? 13.719 -19.312 -16.078 1 86.81 208 GLN B N 1
ATOM 6276 C CA . GLN B 1 208 ? 14.156 -17.969 -15.703 1 86.81 208 GLN B CA 1
ATOM 6277 C C . GLN B 1 208 ? 15.672 -17.906 -15.539 1 86.81 208 GLN B C 1
ATOM 6279 O O . GLN B 1 208 ? 16.312 -16.953 -15.992 1 86.81 208 GLN B O 1
ATOM 6284 N N . ILE B 1 209 ? 16.25 -18.875 -14.93 1 86.62 209 ILE B N 1
ATOM 6285 C CA . ILE B 1 209 ? 17.688 -18.922 -14.664 1 86.62 209 ILE B CA 1
ATOM 6286 C C . ILE B 1 209 ? 18.453 -19.031 -15.984 1 86.62 209 ILE B C 1
ATOM 6288 O O . ILE B 1 209 ? 19.438 -18.312 -16.188 1 86.62 209 ILE B O 1
ATOM 6292 N N . VAL B 1 210 ? 18 -19.859 -16.859 1 89.25 210 VAL B N 1
ATOM 6293 C CA . VAL B 1 210 ? 18.672 -20.109 -18.125 1 89.25 210 VAL B CA 1
ATOM 6294 C C . VAL B 1 210 ? 18.625 -18.844 -18.984 1 89.25 210 VAL B C 1
ATOM 6296 O O . VAL B 1 210 ? 19.625 -18.469 -19.594 1 89.25 210 VAL B O 1
ATOM 6299 N N . ILE B 1 211 ? 17.484 -18.234 -19.016 1 89.56 211 ILE B N 1
ATOM 6300 C CA . ILE B 1 211 ? 17.297 -17.031 -19.828 1 89.56 211 ILE B CA 1
ATOM 6301 C C . ILE B 1 211 ? 18.188 -15.906 -19.297 1 89.56 211 ILE B C 1
ATOM 6303 O O . ILE B 1 211 ? 18.828 -15.195 -20.062 1 89.56 211 ILE B O 1
ATOM 6307 N N . ARG B 1 212 ? 18.172 -15.75 -18.016 1 85.81 212 ARG B N 1
ATOM 6308 C CA . ARG B 1 212 ? 18.984 -14.719 -17.391 1 85.81 212 ARG B CA 1
ATOM 6309 C C . ARG B 1 212 ? 20.469 -14.906 -17.719 1 85.81 212 ARG B C 1
ATOM 6311 O O . ARG B 1 212 ? 21.172 -13.945 -18.047 1 85.81 212 ARG B O 1
ATOM 6318 N N . HIS B 1 213 ? 20.938 -16.141 -17.656 1 84.75 213 HIS B N 1
ATOM 6319 C CA . HIS B 1 213 ? 22.312 -16.453 -17.984 1 84.75 213 HIS B CA 1
ATOM 6320 C C . HIS B 1 213 ? 22.609 -16.156 -19.453 1 84.75 213 HIS B C 1
ATOM 6322 O O . HIS B 1 213 ? 23.688 -15.648 -19.781 1 84.75 213 HIS B O 1
ATOM 6328 N N . GLY B 1 214 ? 21.656 -16.516 -20.266 1 84.12 214 GLY B N 1
ATOM 6329 C CA . GLY B 1 214 ? 21.812 -16.25 -21.688 1 84.12 214 GLY B CA 1
ATOM 6330 C C . GLY B 1 214 ? 21.922 -14.773 -22.016 1 84.12 214 GLY B C 1
ATOM 6331 O O . GLY B 1 214 ? 22.797 -14.359 -22.766 1 84.12 214 GLY B O 1
ATOM 6332 N N . LEU B 1 215 ? 21.109 -13.984 -21.406 1 83 215 LEU B N 1
ATOM 6333 C CA . LEU B 1 215 ? 21.062 -12.547 -21.672 1 83 215 LEU B CA 1
ATOM 6334 C C . LEU B 1 215 ? 22.281 -11.844 -21.094 1 83 215 LEU B C 1
ATOM 6336 O O . LEU B 1 215 ? 22.75 -10.844 -21.641 1 83 215 LEU B O 1
ATOM 6340 N N . ARG B 1 216 ? 22.781 -12.328 -20.031 1 86.56 216 ARG B N 1
ATOM 6341 C CA . ARG B 1 216 ? 23.922 -11.703 -19.344 1 86.56 216 ARG B CA 1
ATOM 6342 C C . ARG B 1 216 ? 25.234 -12.094 -20 1 86.56 216 ARG B C 1
ATOM 6344 O O . ARG B 1 216 ? 26.266 -11.477 -19.75 1 86.56 216 ARG B O 1
ATOM 6351 N N . SER B 1 217 ? 25.203 -13.047 -20.875 1 86.81 217 SER B N 1
ATOM 6352 C CA . SER B 1 217 ? 26.422 -13.602 -21.453 1 86.81 217 SER B CA 1
ATOM 6353 C C . SER B 1 217 ? 27.078 -12.617 -22.406 1 86.81 217 SER B C 1
ATOM 6355 O O . SER B 1 217 ? 28.281 -12.719 -22.688 1 86.81 217 SER B O 1
ATOM 6357 N N . GLN B 1 218 ? 26.312 -11.672 -22.891 1 88 218 GLN B N 1
ATOM 6358 C CA . GLN B 1 218 ? 26.859 -10.719 -23.859 1 88 218 GLN B CA 1
ATOM 6359 C C . GLN B 1 218 ? 26.781 -9.289 -23.312 1 88 218 GLN B C 1
ATOM 6361 O O . GLN B 1 218 ? 25.703 -8.82 -22.938 1 88 218 GLN B O 1
ATOM 6366 N N . GLU B 1 219 ? 27.844 -8.648 -23.375 1 90.38 219 GLU B N 1
ATOM 6367 C CA . GLU B 1 219 ? 27.953 -7.305 -22.812 1 90.38 219 GLU B CA 1
ATOM 6368 C C . GLU B 1 219 ? 27.078 -6.316 -23.578 1 90.38 219 GLU B C 1
ATOM 6370 O O . GLU B 1 219 ? 26.547 -5.367 -23 1 90.38 219 GLU B O 1
ATOM 6375 N N . CYS B 1 220 ? 26.984 -6.543 -24.844 1 88.94 220 CYS B N 1
ATOM 6376 C CA . CYS B 1 220 ? 26.188 -5.621 -25.656 1 88.94 220 CYS B CA 1
ATOM 6377 C C . CYS B 1 220 ? 24.734 -5.602 -25.203 1 88.94 220 CYS B C 1
ATOM 6379 O O . CYS B 1 220 ? 24.094 -4.547 -25.188 1 88.94 220 CYS B O 1
ATOM 6381 N N . ILE B 1 221 ? 24.234 -6.734 -24.844 1 90.88 221 ILE B N 1
ATOM 6382 C CA . ILE B 1 221 ? 22.859 -6.828 -24.375 1 90.88 221 ILE B CA 1
ATOM 6383 C C . ILE B 1 221 ? 22.719 -6.152 -23.016 1 90.88 221 ILE B C 1
ATOM 6385 O O . ILE B 1 221 ? 21.766 -5.406 -22.781 1 90.88 221 ILE B O 1
ATOM 6389 N N . GLU B 1 222 ? 23.625 -6.363 -22.172 1 90.56 222 GLU B N 1
ATOM 6390 C CA . GLU B 1 222 ? 23.625 -5.762 -20.844 1 90.56 222 GLU B CA 1
ATOM 6391 C C . GLU B 1 222 ? 23.719 -4.242 -20.922 1 90.56 222 GLU B C 1
ATOM 6393 O O . GLU B 1 222 ? 23.109 -3.531 -20.125 1 90.56 222 GLU B O 1
ATOM 6398 N N . ALA B 1 223 ? 24.5 -3.816 -21.812 1 92.75 223 ALA B N 1
ATOM 6399 C CA . ALA B 1 223 ? 24.656 -2.377 -21.984 1 92.75 223 ALA B CA 1
ATOM 6400 C C . ALA B 1 223 ? 23.344 -1.729 -22.422 1 92.75 223 ALA B C 1
ATOM 6402 O O . ALA B 1 223 ? 22.984 -0.661 -21.922 1 92.75 223 ALA B O 1
ATOM 6403 N N . VAL B 1 224 ? 22.703 -2.383 -23.359 1 92.75 224 VAL B N 1
ATOM 6404 C CA . VAL B 1 224 ? 21.422 -1.864 -23.828 1 92.75 224 VAL B CA 1
ATOM 6405 C C . VAL B 1 224 ? 20.391 -1.899 -22.703 1 92.75 224 VAL B C 1
ATOM 6407 O O . VAL B 1 224 ? 19.609 -0.963 -22.547 1 92.75 224 VAL B O 1
ATOM 6410 N N . LYS B 1 225 ? 20.375 -2.99 -21.953 1 91.19 225 LYS B N 1
ATOM 6411 C CA . LYS B 1 225 ? 19.469 -3.131 -20.812 1 91.19 225 LYS B CA 1
ATOM 6412 C C . LYS B 1 225 ? 19.672 -2.002 -19.812 1 91.19 225 LYS B C 1
ATOM 6414 O O . LYS B 1 225 ? 18.703 -1.406 -19.328 1 91.19 225 LYS B O 1
ATOM 6419 N N . GLN B 1 226 ? 20.859 -1.729 -19.5 1 90.81 226 GLN B N 1
ATOM 6420 C CA . GLN B 1 226 ? 21.188 -0.681 -18.531 1 90.81 226 GLN B CA 1
ATOM 6421 C C . GLN B 1 226 ? 20.766 0.691 -19.047 1 90.81 226 GLN B C 1
ATOM 6423 O O . GLN B 1 226 ? 20.297 1.53 -18.281 1 90.81 226 GLN B O 1
ATOM 6428 N N . LYS B 1 227 ? 21.031 0.906 -20.281 1 92.56 227 LYS B N 1
ATOM 6429 C CA . LYS B 1 227 ? 20.625 2.164 -20.906 1 92.56 227 LYS B CA 1
ATOM 6430 C C . LYS B 1 227 ? 19.109 2.346 -20.828 1 92.56 227 LYS B C 1
ATOM 6432 O O . LYS B 1 227 ? 18.625 3.434 -20.516 1 92.56 227 LYS B O 1
ATOM 6437 N N . CYS B 1 228 ? 18.406 1.268 -21.156 1 91.88 228 CYS B N 1
ATOM 6438 C CA . CYS B 1 228 ? 16.953 1.31 -21.062 1 91.88 228 CYS B CA 1
ATOM 6439 C C . CYS B 1 228 ? 16.5 1.573 -19.641 1 91.88 228 CYS B C 1
ATOM 6441 O O . CYS B 1 228 ? 15.547 2.33 -19.406 1 91.88 228 CYS B O 1
ATOM 6443 N N . LYS B 1 229 ? 17.125 0.959 -18.672 1 90.25 229 LYS B N 1
ATOM 6444 C CA . LYS B 1 229 ? 16.797 1.157 -17.266 1 90.25 229 LYS B CA 1
ATOM 6445 C C . LYS B 1 229 ? 17.016 2.609 -16.859 1 90.25 229 LYS B C 1
ATOM 6447 O O . LYS B 1 229 ? 16.219 3.166 -16.094 1 90.25 229 LYS B O 1
ATOM 6452 N N . LYS B 1 230 ? 18.078 3.17 -17.297 1 90.12 230 LYS B N 1
ATOM 6453 C CA . LYS B 1 230 ? 18.375 4.57 -17 1 90.12 230 LYS B CA 1
ATOM 6454 C C . LYS B 1 230 ? 17.297 5.488 -17.562 1 90.12 230 LYS B C 1
ATOM 6456 O O . LYS B 1 230 ? 16.875 6.438 -16.906 1 90.12 230 LYS B O 1
ATOM 6461 N N . ILE B 1 231 ? 16.938 5.195 -18.719 1 90.44 231 ILE B N 1
ATOM 6462 C CA . ILE B 1 231 ? 15.891 5.992 -19.359 1 90.44 231 ILE B CA 1
ATOM 6463 C C . ILE B 1 231 ? 14.578 5.848 -18.594 1 90.44 231 ILE B C 1
ATOM 6465 O O . ILE B 1 231 ? 13.883 6.836 -18.359 1 90.44 231 ILE B O 1
ATOM 6469 N N . THR B 1 232 ? 14.258 4.629 -18.25 1 88.31 232 THR B N 1
ATOM 6470 C CA . THR B 1 232 ? 13.039 4.367 -17.484 1 88.31 232 THR B CA 1
ATOM 6471 C C . THR B 1 232 ? 13.07 5.105 -16.141 1 88.31 232 THR B C 1
ATOM 6473 O O . THR B 1 232 ? 12.062 5.676 -15.727 1 88.31 232 THR B O 1
ATOM 6476 N N . SER B 1 233 ? 14.172 5.062 -15.523 1 86.38 233 SER B N 1
ATOM 6477 C CA . SER B 1 233 ? 14.336 5.746 -14.242 1 86.38 233 SER B CA 1
ATOM 6478 C C . SER B 1 233 ? 14.133 7.25 -14.391 1 86.38 233 SER B C 1
ATOM 6480 O O . SER B 1 233 ? 13.586 7.898 -13.5 1 86.38 233 SER B O 1
ATOM 6482 N N . HIS B 1 234 ? 14.625 7.824 -15.453 1 87.19 234 HIS B N 1
ATOM 6483 C CA . HIS B 1 234 ? 14.438 9.242 -15.75 1 87.19 234 HIS B CA 1
ATOM 6484 C C . HIS B 1 234 ? 12.961 9.609 -15.773 1 87.19 234 HIS B C 1
ATOM 6486 O O . HIS B 1 234 ? 12.555 10.602 -15.156 1 87.19 234 HIS B O 1
ATOM 6492 N N . PHE B 1 235 ? 12.18 8.836 -16.391 1 85.38 235 PHE B N 1
ATOM 6493 C CA . PHE B 1 235 ? 10.758 9.133 -16.516 1 85.38 235 PHE B CA 1
ATOM 6494 C C . PHE B 1 235 ? 10.031 8.844 -15.203 1 85.38 235 PHE B C 1
ATOM 6496 O O . PHE B 1 235 ? 9.07 9.539 -14.859 1 85.38 235 PHE B O 1
ATOM 6503 N N . ASN B 1 236 ? 10.477 7.812 -14.508 1 80.69 236 ASN B N 1
ATOM 6504 C CA . ASN B 1 236 ? 9.82 7.441 -13.258 1 80.69 236 ASN B CA 1
ATOM 6505 C C . ASN B 1 236 ? 10.039 8.492 -12.18 1 80.69 236 ASN B C 1
ATOM 6507 O O . ASN B 1 236 ? 9.211 8.648 -11.281 1 80.69 236 ASN B O 1
ATOM 6511 N N . HIS B 1 237 ? 11.094 9.242 -12.266 1 78.25 237 HIS B N 1
ATOM 6512 C CA . HIS B 1 237 ? 11.453 10.188 -11.219 1 78.25 237 HIS B CA 1
ATOM 6513 C C . HIS B 1 237 ? 10.984 11.594 -11.57 1 78.25 237 HIS B C 1
ATOM 6515 O O . HIS B 1 237 ? 11.125 12.523 -10.758 1 78.25 237 HIS B O 1
ATOM 6521 N N . SER B 1 238 ? 10.516 11.789 -12.734 1 77.75 238 SER B N 1
ATOM 6522 C CA . SER B 1 238 ? 10.148 13.133 -13.164 1 77.75 238 SER B CA 1
ATOM 6523 C C . SER B 1 238 ? 8.742 13.156 -13.758 1 77.75 238 SER B C 1
ATOM 6525 O O . SER B 1 238 ? 8.523 12.672 -14.867 1 77.75 238 SER B O 1
ATOM 6527 N N . THR B 1 239 ? 7.855 13.82 -13.062 1 75.25 239 THR B N 1
ATOM 6528 C CA . THR B 1 239 ? 6.492 13.961 -13.57 1 75.25 239 THR B CA 1
ATOM 6529 C C . THR B 1 239 ? 6.473 14.82 -14.828 1 75.25 239 THR B C 1
ATOM 6531 O O . THR B 1 239 ? 5.672 14.578 -15.734 1 75.25 239 THR B O 1
ATOM 6534 N N . ILE B 1 240 ? 7.34 15.75 -14.82 1 76.81 240 ILE B N 1
ATOM 6535 C CA . ILE B 1 240 ? 7.438 16.641 -15.969 1 76.81 240 ILE B CA 1
ATOM 6536 C C . ILE B 1 240 ? 7.84 15.844 -17.203 1 76.81 240 ILE B C 1
ATOM 6538 O O . ILE B 1 240 ? 7.277 16.031 -18.297 1 76.81 240 ILE B O 1
ATOM 6542 N N . ALA B 1 241 ? 8.82 15 -17.016 1 84.19 241 ALA B N 1
ATOM 6543 C CA . ALA B 1 241 ? 9.281 14.172 -18.125 1 84.19 241 ALA B CA 1
ATOM 6544 C C . ALA B 1 241 ? 8.156 13.281 -18.641 1 84.19 241 ALA B C 1
ATOM 6546 O O . ALA B 1 241 ? 8.008 13.102 -19.844 1 84.19 241 ALA B O 1
ATOM 6547 N N . GLN B 1 242 ? 7.387 12.727 -17.797 1 83.81 242 GLN B N 1
ATOM 6548 C CA . GLN B 1 242 ? 6.273 11.867 -18.172 1 83.81 242 GLN B CA 1
ATOM 6549 C C . GLN B 1 242 ? 5.238 12.641 -18.984 1 83.81 242 GLN B C 1
ATOM 6551 O O . GLN B 1 242 ? 4.746 12.141 -20 1 83.81 242 GLN B O 1
ATOM 6556 N N . LYS B 1 243 ? 4.953 13.812 -18.531 1 81.75 243 LYS B N 1
ATOM 6557 C CA . LYS B 1 243 ? 3.971 14.633 -19.234 1 81.75 243 LYS B CA 1
ATOM 6558 C C . LYS B 1 243 ? 4.48 15.039 -20.609 1 81.75 243 LYS B C 1
ATOM 6560 O O . LYS B 1 243 ? 3.707 15.102 -21.562 1 81.75 243 LYS B O 1
ATOM 6565 N N . GLN B 1 244 ? 5.707 15.375 -20.641 1 86.25 244 GLN B N 1
ATOM 6566 C CA . GLN B 1 244 ? 6.293 15.727 -21.938 1 86.25 244 GLN B CA 1
ATOM 6567 C C . GLN B 1 244 ? 6.242 14.555 -22.906 1 86.25 244 GLN B C 1
ATOM 6569 O O . GLN B 1 244 ? 6.008 14.742 -24.094 1 86.25 244 GLN B O 1
ATOM 6574 N N . LEU B 1 245 ? 6.516 13.414 -22.438 1 89.31 245 LEU B N 1
ATOM 6575 C CA . LEU B 1 245 ? 6.414 12.227 -23.266 1 89.31 245 LEU B CA 1
ATOM 6576 C C . LEU B 1 245 ? 4.988 12.031 -23.781 1 89.31 245 LEU B C 1
ATOM 6578 O O . LEU B 1 245 ? 4.781 11.672 -24.938 1 89.31 245 LEU B O 1
ATOM 6582 N N . GLU B 1 246 ? 4.078 12.273 -22.906 1 87.56 246 GLU B N 1
ATOM 6583 C CA . GLU B 1 246 ? 2.674 12.172 -23.281 1 87.56 246 GLU B CA 1
ATOM 6584 C C . GLU B 1 246 ? 2.328 13.164 -24.391 1 87.56 246 GLU B C 1
ATOM 6586 O O . GLU B 1 246 ? 1.587 12.836 -25.328 1 87.56 246 GLU B O 1
ATOM 6591 N N . LYS B 1 247 ? 2.787 14.367 -24.219 1 87.31 247 LYS B N 1
ATOM 6592 C CA . LYS B 1 247 ? 2.547 15.391 -25.234 1 87.31 247 LYS B CA 1
ATOM 6593 C C . LYS B 1 247 ? 3.121 14.977 -26.578 1 87.31 247 LYS B C 1
ATOM 6595 O O . LYS B 1 247 ? 2.508 15.219 -27.625 1 87.31 247 LYS B O 1
ATOM 6600 N N . ILE B 1 248 ? 4.285 14.422 -26.547 1 91.62 248 ILE B N 1
ATOM 6601 C CA . ILE B 1 248 ? 4.914 13.953 -27.781 1 91.62 248 ILE B CA 1
ATOM 6602 C C . ILE B 1 248 ? 4.09 12.82 -28.391 1 91.62 248 ILE B C 1
ATOM 6604 O O . ILE B 1 248 ? 3.902 12.766 -29.609 1 91.62 248 ILE B O 1
ATOM 6608 N N . GLN B 1 249 ? 3.668 11.984 -27.547 1 91 249 GLN B N 1
ATOM 6609 C CA . GLN B 1 249 ? 2.836 10.883 -28 1 91 249 GLN B CA 1
ATOM 6610 C C . GLN B 1 249 ? 1.54 11.391 -28.625 1 91 249 GLN B C 1
ATOM 6612 O O . GLN B 1 249 ? 1.053 10.828 -29.609 1 91 249 GLN B O 1
ATOM 6617 N N . ASP B 1 250 ? 1.029 12.414 -28.047 1 90.19 250 ASP B N 1
ATOM 6618 C CA . ASP B 1 250 ? -0.147 13.055 -28.641 1 90.19 250 ASP B CA 1
ATOM 6619 C C . ASP B 1 250 ? 0.155 13.594 -30.031 1 90.19 250 ASP B C 1
ATOM 6621 O O . ASP B 1 250 ? -0.644 13.43 -30.953 1 90.19 250 ASP B O 1
ATOM 6625 N N . ARG B 1 251 ? 1.277 14.289 -30.141 1 89.69 251 ARG B N 1
ATOM 6626 C CA . ARG B 1 251 ? 1.699 14.852 -31.422 1 89.69 251 ARG B CA 1
ATOM 6627 C C . ARG B 1 251 ? 1.843 13.766 -32.469 1 89.69 251 ARG B C 1
ATOM 6629 O O . ARG B 1 251 ? 1.575 14 -33.656 1 89.69 251 ARG B O 1
ATOM 6636 N N . LEU B 1 252 ? 2.232 12.602 -32.062 1 91.44 252 LEU B N 1
ATOM 6637 C CA . LEU B 1 252 ? 2.457 11.484 -32.969 1 91.44 252 LEU B CA 1
ATOM 6638 C C . LEU B 1 252 ? 1.197 10.633 -33.094 1 91.44 252 LEU B C 1
ATOM 6640 O O . LEU B 1 252 ? 1.209 9.602 -33.781 1 91.44 252 LEU B O 1
ATOM 6644 N N . ASN B 1 253 ? 0.126 10.992 -32.438 1 87.94 253 ASN B N 1
ATOM 6645 C CA . ASN B 1 253 ? -1.145 10.273 -32.469 1 87.94 253 ASN B CA 1
ATOM 6646 C C . ASN B 1 253 ? -0.992 8.852 -31.922 1 87.94 253 ASN B C 1
ATOM 6648 O O . ASN B 1 253 ? -1.483 7.898 -32.531 1 87.94 253 ASN B O 1
ATOM 6652 N N . GLN B 1 254 ? -0.169 8.789 -30.953 1 85.38 254 GLN B N 1
ATOM 6653 C CA . GLN B 1 254 ? 0.043 7.5 -30.297 1 85.38 254 GLN B CA 1
ATOM 6654 C C . GLN B 1 254 ? -0.676 7.438 -28.953 1 85.38 254 GLN B C 1
ATOM 6656 O O . GLN B 1 254 ? -1.063 8.469 -28.406 1 85.38 254 GLN B O 1
ATOM 6661 N N . SER B 1 255 ? -0.943 6.238 -28.531 1 82.81 255 SER B N 1
ATOM 6662 C CA . SER B 1 255 ? -1.555 6.051 -27.219 1 82.81 255 SER B CA 1
ATOM 6663 C C . SER B 1 255 ? -0.59 6.43 -26.109 1 82.81 255 SER B C 1
ATOM 6665 O O . SER B 1 255 ? 0.627 6.312 -26.266 1 82.81 255 SER B O 1
ATOM 6667 N N . HIS B 1 256 ? -1.167 6.977 -25.078 1 80.38 256 HIS B N 1
ATOM 6668 C CA . HIS B 1 256 ? -0.359 7.348 -23.922 1 80.38 256 HIS B CA 1
ATOM 6669 C C . HIS B 1 256 ? 0.154 6.109 -23.188 1 80.38 256 HIS B C 1
ATOM 6671 O O . HIS B 1 256 ? -0.626 5.379 -22.562 1 80.38 256 HIS B O 1
ATOM 6677 N N . LEU B 1 257 ? 1.405 5.762 -23.422 1 80.94 257 LEU B N 1
ATOM 6678 C CA . LEU B 1 257 ? 2.031 4.625 -22.75 1 80.94 257 LEU B CA 1
ATOM 6679 C C . LEU B 1 257 ? 3.223 5.078 -21.906 1 80.94 257 LEU B C 1
ATOM 6681 O O . LEU B 1 257 ? 4.074 5.832 -22.391 1 80.94 257 LEU B O 1
ATOM 6685 N N . LYS B 1 258 ? 3.195 4.676 -20.703 1 77 258 LYS B N 1
ATOM 6686 C CA . LYS B 1 258 ? 4.324 4.969 -19.828 1 77 258 LYS B CA 1
ATOM 6687 C C . LYS B 1 258 ? 5.457 3.967 -20.031 1 77 258 LYS B C 1
ATOM 6689 O O . LYS B 1 258 ? 5.25 2.902 -20.625 1 77 258 LYS B O 1
ATOM 6694 N N . VAL B 1 259 ? 6.598 4.363 -19.641 1 75.75 259 VAL B N 1
ATOM 6695 C CA . VAL B 1 259 ? 7.738 3.457 -19.703 1 75.75 259 VAL B CA 1
ATOM 6696 C C . VAL B 1 259 ? 7.637 2.404 -18.609 1 75.75 259 VAL B C 1
ATOM 6698 O O . VAL B 1 259 ? 7.02 2.643 -17.562 1 75.75 259 VAL B O 1
ATOM 6701 N N . PHE B 1 260 ? 8.07 1.253 -18.953 1 71.88 260 PHE B N 1
ATOM 6702 C CA . PHE B 1 260 ? 8.016 0.128 -18.016 1 71.88 260 PHE B CA 1
ATOM 6703 C C . PHE B 1 260 ? 9.367 -0.093 -17.359 1 71.88 260 PHE B C 1
ATOM 6705 O O . PHE B 1 260 ? 10.406 -0.083 -18.031 1 71.88 260 PHE B O 1
ATOM 6712 N N . GLN B 1 261 ? 9.281 -0.12 -15.938 1 67.62 261 GLN B N 1
ATOM 6713 C CA . GLN B 1 261 ? 10.531 -0.354 -15.227 1 67.62 261 GLN B CA 1
ATOM 6714 C C . GLN B 1 261 ? 10.805 -1.848 -15.062 1 67.62 261 GLN B C 1
ATOM 6716 O O . GLN B 1 261 ? 9.883 -2.625 -14.805 1 67.62 261 GLN B O 1
ATOM 6721 N N . ASP B 1 262 ? 12.031 -2.264 -15.352 1 72.5 262 ASP B N 1
ATOM 6722 C CA . ASP B 1 262 ? 12.523 -3.637 -15.242 1 72.5 262 ASP B CA 1
ATOM 6723 C C . ASP B 1 262 ? 12.68 -4.047 -13.781 1 72.5 262 ASP B C 1
ATOM 6725 O O . ASP B 1 262 ? 13.07 -3.234 -12.945 1 72.5 262 ASP B O 1
ATOM 6729 N N . CYS B 1 263 ? 12.094 -5.172 -13.453 1 59.91 263 CYS B N 1
ATOM 6730 C CA . CYS B 1 263 ? 12.383 -5.812 -12.18 1 59.91 263 CYS B CA 1
ATOM 6731 C C . CYS B 1 263 ? 13.539 -6.797 -12.312 1 59.91 263 CYS B C 1
ATOM 6733 O O . CYS B 1 263 ? 13.5 -7.695 -13.156 1 59.91 263 CYS B O 1
ATOM 6735 N N . VAL B 1 264 ? 14.461 -6.684 -11.539 1 57.84 264 VAL B N 1
ATOM 6736 C CA . VAL B 1 264 ? 15.734 -7.398 -11.656 1 57.84 264 VAL B CA 1
ATOM 6737 C C . VAL B 1 264 ? 15.5 -8.898 -11.469 1 57.84 264 VAL B C 1
ATOM 6739 O O . VAL B 1 264 ? 16.172 -9.719 -12.086 1 57.84 264 VAL B O 1
ATOM 6742 N N . THR B 1 265 ? 14.516 -9.281 -10.812 1 54.22 265 THR B N 1
ATOM 6743 C CA . THR B 1 265 ? 14.406 -10.688 -10.445 1 54.22 265 THR B CA 1
ATOM 6744 C C . THR B 1 265 ? 13.578 -11.445 -11.477 1 54.22 265 THR B C 1
ATOM 6746 O O . THR B 1 265 ? 13.539 -12.68 -11.453 1 54.22 265 THR B O 1
ATOM 6749 N N . ARG B 1 266 ? 13.031 -10.734 -12.438 1 66.19 266 ARG B N 1
ATOM 6750 C CA . ARG B 1 266 ? 12.195 -11.414 -13.414 1 66.19 266 ARG B CA 1
ATOM 6751 C C . ARG B 1 266 ? 12.539 -10.969 -14.836 1 66.19 266 ARG B C 1
ATOM 6753 O O . ARG B 1 266 ? 12.367 -9.797 -15.18 1 66.19 266 ARG B O 1
ATOM 6760 N N . TRP B 1 267 ? 12.977 -11.898 -15.594 1 76.31 267 TRP B N 1
ATOM 6761 C CA . TRP B 1 267 ? 13.352 -11.602 -16.969 1 76.31 267 TRP B CA 1
ATOM 6762 C C . TRP B 1 267 ? 12.164 -11.055 -17.75 1 76.31 267 TRP B C 1
ATOM 6764 O O . TRP B 1 267 ? 12.336 -10.312 -18.734 1 76.31 267 TRP B O 1
ATOM 6774 N N . ASN B 1 268 ? 10.992 -11.445 -17.391 1 80.5 268 ASN B N 1
ATOM 6775 C CA . ASN B 1 268 ? 9.797 -11 -18.109 1 80.5 268 ASN B CA 1
ATOM 6776 C C . ASN B 1 268 ? 9.656 -9.484 -18.078 1 80.5 268 ASN B C 1
ATOM 6778 O O . ASN B 1 268 ? 9.148 -8.883 -19.031 1 80.5 268 ASN B O 1
ATOM 6782 N N . SER B 1 269 ? 10.195 -8.992 -17.047 1 82.5 269 SER B N 1
ATOM 6783 C CA . SER B 1 269 ? 10.148 -7.535 -16.953 1 82.5 269 SER B CA 1
ATOM 6784 C C . SER B 1 269 ? 11.055 -6.891 -18 1 82.5 269 SER B C 1
ATOM 6786 O O . SER B 1 269 ? 10.719 -5.84 -18.547 1 82.5 269 SER B O 1
ATOM 6788 N N . THR B 1 270 ? 12.164 -7.527 -18.234 1 86.44 270 THR B N 1
ATOM 6789 C CA . THR B 1 270 ? 13.055 -7.051 -19.297 1 86.44 270 THR B CA 1
ATOM 6790 C C . THR B 1 270 ? 12.383 -7.16 -20.656 1 86.44 270 THR B C 1
ATOM 6792 O O . THR B 1 270 ? 12.484 -6.25 -21.484 1 86.44 270 THR B O 1
ATOM 6795 N N . PHE B 1 271 ? 11.742 -8.281 -20.891 1 89.81 271 PHE B N 1
ATOM 6796 C CA . PHE B 1 271 ? 11.008 -8.492 -22.141 1 89.81 271 PHE B CA 1
ATOM 6797 C C . PHE B 1 271 ? 9.953 -7.406 -22.344 1 89.81 271 PHE B C 1
ATOM 6799 O O . PHE B 1 271 ? 9.875 -6.797 -23.406 1 89.81 271 PHE B O 1
ATOM 6806 N N . TYR B 1 272 ? 9.266 -7.113 -21.344 1 88.81 272 TYR B N 1
ATOM 6807 C CA . TYR B 1 272 ? 8.188 -6.137 -21.453 1 88.81 272 TYR B CA 1
ATOM 6808 C C . TYR B 1 272 ? 8.742 -4.727 -21.594 1 88.81 272 TYR B C 1
ATOM 6810 O O . TYR B 1 272 ? 8.148 -3.881 -22.266 1 88.81 272 TYR B O 1
ATOM 6818 N N . MET B 1 273 ? 9.789 -4.465 -20.875 1 90.31 273 MET B N 1
ATOM 6819 C CA . MET B 1 273 ? 10.461 -3.178 -21.047 1 90.31 273 MET B CA 1
ATOM 6820 C C . MET B 1 273 ? 10.875 -2.969 -22.5 1 90.31 273 MET B C 1
ATOM 6822 O O . MET B 1 273 ? 10.602 -1.923 -23.094 1 90.31 273 MET B O 1
ATOM 6826 N N . PHE B 1 274 ? 11.484 -3.992 -23.125 1 91.88 274 PHE B N 1
ATOM 6827 C CA . PHE B 1 274 ? 11.922 -3.918 -24.516 1 91.88 274 PHE B CA 1
ATOM 6828 C C . PHE B 1 274 ? 10.727 -3.752 -25.438 1 91.88 274 PHE B C 1
ATOM 6830 O O . PHE B 1 274 ? 10.773 -2.967 -26.391 1 91.88 274 PHE B O 1
ATOM 6837 N N . GLU B 1 275 ? 9.742 -4.539 -25.125 1 92.19 275 GLU B N 1
ATOM 6838 C CA . GLU B 1 275 ? 8.531 -4.453 -25.938 1 92.19 275 GLU B CA 1
ATOM 6839 C C . GLU B 1 275 ? 7.938 -3.051 -25.891 1 92.19 275 GLU B C 1
ATOM 6841 O O . GLU B 1 275 ? 7.527 -2.512 -26.922 1 92.19 275 GLU B O 1
ATOM 6846 N N . ARG B 1 276 ? 7.887 -2.473 -24.734 1 90.5 276 ARG B N 1
ATOM 6847 C CA . ARG B 1 276 ? 7.352 -1.126 -24.547 1 90.5 276 ARG B CA 1
ATOM 6848 C C . ARG B 1 276 ? 8.219 -0.095 -25.266 1 90.5 276 ARG B C 1
ATOM 6850 O O . ARG B 1 276 ? 7.707 0.822 -25.906 1 90.5 276 ARG B O 1
ATOM 6857 N N . PHE B 1 277 ? 9.5 -0.214 -25.109 1 91.94 277 PHE B N 1
ATOM 6858 C CA . PHE B 1 277 ? 10.422 0.697 -25.781 1 91.94 277 PHE B CA 1
ATOM 6859 C C . PHE B 1 277 ? 10.203 0.669 -27.297 1 91.94 277 PHE B C 1
ATOM 6861 O O . PHE B 1 277 ? 10.211 1.716 -27.953 1 91.94 277 PHE B O 1
ATOM 6868 N N . MET B 1 278 ? 10.016 -0.492 -27.828 1 93.12 278 MET B N 1
ATOM 6869 C CA . MET B 1 278 ? 9.797 -0.624 -29.266 1 93.12 278 MET B CA 1
ATOM 6870 C C . MET B 1 278 ? 8.477 0.035 -29.672 1 93.12 278 MET B C 1
ATOM 6872 O O . MET B 1 278 ? 8.391 0.639 -30.75 1 93.12 278 MET B O 1
ATOM 6876 N N . LYS B 1 279 ? 7.523 -0.091 -28.812 1 91.56 279 LYS B N 1
ATOM 6877 C CA . LYS B 1 279 ? 6.207 0.467 -29.109 1 91.56 279 LYS B CA 1
ATOM 6878 C C . LYS B 1 279 ? 6.242 1.992 -29.125 1 91.56 279 LYS B C 1
ATOM 6880 O O . LYS B 1 279 ? 5.531 2.635 -29.891 1 91.56 279 LYS B O 1
ATOM 6885 N N . ILE B 1 280 ? 7.09 2.5 -28.266 1 91.75 280 ILE B N 1
ATOM 6886 C CA . ILE B 1 280 ? 7.117 3.955 -28.172 1 91.75 280 ILE B CA 1
ATOM 6887 C C . ILE B 1 280 ? 8.445 4.48 -28.703 1 91.75 280 ILE B C 1
ATOM 6889 O O . ILE B 1 280 ? 8.953 5.5 -28.234 1 91.75 280 ILE B O 1
ATOM 6893 N N . LYS B 1 281 ? 9.07 3.775 -29.547 1 93.12 281 LYS B N 1
ATOM 6894 C CA . LYS B 1 281 ? 10.398 4.07 -30.078 1 93.12 281 LYS B CA 1
ATOM 6895 C C . LYS B 1 281 ? 10.453 5.488 -30.641 1 93.12 281 LYS B C 1
ATOM 6897 O O . LYS B 1 281 ? 11.375 6.246 -30.328 1 93.12 281 LYS B O 1
ATOM 6902 N N . ASP B 1 282 ? 9.484 5.875 -31.375 1 92.31 282 ASP B N 1
ATOM 6903 C CA . ASP B 1 282 ? 9.477 7.18 -32.031 1 92.31 282 ASP B CA 1
ATOM 6904 C C . ASP B 1 282 ? 9.352 8.305 -31.016 1 92.31 282 ASP B C 1
ATOM 6906 O O . ASP B 1 282 ? 10.055 9.312 -31.109 1 92.31 282 ASP B O 1
ATOM 6910 N N . ALA B 1 283 ? 8.453 8.086 -30.125 1 92.12 283 ALA B N 1
ATOM 6911 C CA . ALA B 1 283 ? 8.25 9.102 -29.094 1 92.12 283 ALA B CA 1
ATOM 6912 C C . ALA B 1 283 ? 9.5 9.266 -28.234 1 92.12 283 ALA B C 1
ATOM 6914 O O . ALA B 1 283 ? 9.875 10.383 -27.891 1 92.12 283 ALA B O 1
ATOM 6915 N N . LEU B 1 284 ? 10.133 8.195 -27.906 1 92.19 284 LEU B N 1
ATOM 6916 C CA . LEU B 1 284 ? 11.344 8.227 -27.094 1 92.19 284 LEU B CA 1
ATOM 6917 C C . LEU B 1 284 ? 12.484 8.914 -27.828 1 92.19 284 LEU B C 1
ATOM 6919 O O . LEU B 1 284 ? 13.258 9.664 -27.219 1 92.19 284 LEU B O 1
ATOM 6923 N N . SER B 1 285 ? 12.609 8.617 -29.094 1 91.19 285 SER B N 1
ATOM 6924 C CA . SER B 1 285 ? 13.656 9.227 -29.906 1 91.19 285 SER B CA 1
ATOM 6925 C C . SER B 1 285 ? 13.477 10.734 -30.016 1 91.19 285 SER B C 1
ATOM 6927 O O . SER B 1 285 ? 14.445 11.492 -29.922 1 91.19 285 SER B O 1
ATOM 6929 N N . LEU B 1 286 ? 12.305 11.172 -30.141 1 91.25 286 LEU B N 1
ATOM 6930 C CA . LEU B 1 286 ? 12.008 12.602 -30.219 1 91.25 286 LEU B CA 1
ATOM 6931 C C . LEU B 1 286 ? 12.289 13.281 -28.875 1 91.25 286 LEU B C 1
ATOM 6933 O O . LEU B 1 286 ? 12.828 14.391 -28.844 1 91.25 286 LEU B O 1
ATOM 6937 N N . TYR B 1 287 ? 11.852 12.625 -27.828 1 92.5 287 TYR B N 1
ATOM 6938 C CA . TYR B 1 287 ? 12.102 13.164 -26.484 1 92.5 287 TYR B CA 1
ATOM 6939 C C . TYR B 1 287 ? 13.602 13.312 -26.234 1 92.5 287 TYR B C 1
ATOM 6941 O O . TYR B 1 287 ? 14.039 14.328 -25.703 1 92.5 287 TYR B O 1
ATOM 6949 N N . ALA B 1 288 ? 14.336 12.289 -26.562 1 90.62 288 ALA B N 1
ATOM 6950 C CA . ALA B 1 288 ? 15.773 12.297 -26.328 1 90.62 288 ALA B CA 1
ATOM 6951 C C . ALA B 1 288 ? 16.453 13.414 -27.109 1 90.62 288 ALA B C 1
ATOM 6953 O O . ALA B 1 288 ? 17.406 14.031 -26.625 1 90.62 288 ALA B O 1
ATOM 6954 N N . ASN B 1 289 ? 15.969 13.68 -28.156 1 86.81 289 ASN B N 1
ATOM 6955 C CA . ASN B 1 289 ? 16.5 14.758 -28.984 1 86.81 289 ASN B CA 1
ATOM 6956 C C . ASN B 1 289 ? 16.219 16.125 -28.375 1 86.81 289 ASN B C 1
ATOM 6958 O O . ASN B 1 289 ? 17.062 17.016 -28.422 1 86.81 289 ASN B O 1
ATOM 6962 N N . ASP B 1 290 ? 15.07 16.234 -27.75 1 86.88 290 ASP B N 1
ATOM 6963 C CA . ASP B 1 290 ? 14.625 17.516 -27.219 1 86.88 290 ASP B CA 1
ATOM 6964 C C . ASP B 1 290 ? 15.25 17.781 -25.844 1 86.88 290 ASP B C 1
ATOM 6966 O O . ASP B 1 290 ? 15.438 18.938 -25.453 1 86.88 290 ASP B O 1
ATOM 6970 N N . HIS B 1 291 ? 15.523 16.797 -25.062 1 85.56 291 HIS B N 1
ATOM 6971 C CA . HIS B 1 291 ? 15.883 17.016 -23.656 1 85.56 291 HIS B CA 1
ATOM 6972 C C . HIS B 1 291 ? 17.297 16.516 -23.375 1 85.56 291 HIS B C 1
ATOM 6974 O O . HIS B 1 291 ? 17.734 16.5 -22.219 1 85.56 291 HIS B O 1
ATOM 6980 N N . ASN B 1 292 ? 18.031 16.188 -24.25 1 82.25 292 ASN B N 1
ATOM 6981 C CA . ASN B 1 292 ? 19.438 15.805 -24.141 1 82.25 292 ASN B CA 1
ATOM 6982 C C . ASN B 1 292 ? 19.625 14.602 -23.219 1 82.25 292 ASN B C 1
ATOM 6984 O O . ASN B 1 292 ? 20.453 14.633 -22.312 1 82.25 292 ASN B O 1
ATOM 6988 N N . ILE B 1 293 ? 18.766 13.68 -23.234 1 85.44 293 ILE B N 1
ATOM 6989 C CA . ILE B 1 293 ? 19 12.422 -22.516 1 85.44 293 ILE B CA 1
ATOM 6990 C C . ILE B 1 293 ? 19.641 11.406 -23.453 1 85.44 293 ILE B C 1
ATOM 6992 O O . ILE B 1 293 ? 19.656 11.602 -24.672 1 85.44 293 ILE B O 1
ATOM 6996 N N . GLU B 1 294 ? 20.25 10.445 -22.875 1 86.44 294 GLU B N 1
ATOM 6997 C CA . GLU B 1 294 ? 20.906 9.414 -23.672 1 86.44 294 GLU B CA 1
ATOM 6998 C C . GLU B 1 294 ? 19.906 8.727 -24.609 1 86.44 294 GLU B C 1
ATOM 7000 O O . GLU B 1 294 ? 18.828 8.297 -24.172 1 86.44 294 GLU B O 1
ATOM 7005 N N . SER B 1 295 ? 20.203 8.758 -25.891 1 89.19 295 SER B N 1
ATOM 7006 C CA . SER B 1 295 ? 19.328 8.133 -26.875 1 89.19 295 SER B CA 1
ATOM 7007 C C . SER B 1 295 ? 19.781 6.711 -27.203 1 89.19 295 SER B C 1
ATOM 7009 O O . SER B 1 295 ? 20.969 6.391 -27.078 1 89.19 295 SER B O 1
ATOM 7011 N N . ILE B 1 296 ? 18.844 5.918 -27.562 1 93.12 296 ILE B N 1
ATOM 7012 C CA . ILE B 1 296 ? 19.156 4.566 -28.016 1 93.12 296 ILE B CA 1
ATOM 7013 C C . ILE B 1 296 ? 19.562 4.598 -29.484 1 93.12 296 ILE B C 1
ATOM 7015 O O . ILE B 1 296 ? 18.828 5.094 -30.344 1 93.12 296 ILE B O 1
ATOM 7019 N N . LEU B 1 297 ? 20.703 4.086 -29.734 1 92.75 297 LEU B N 1
ATOM 7020 C CA . LEU B 1 297 ? 21.281 4.105 -31.078 1 92.75 297 LEU B CA 1
ATOM 7021 C C . LEU B 1 297 ? 20.625 3.061 -31.969 1 92.75 297 LEU B C 1
ATOM 7023 O O . LEU B 1 297 ? 20.031 2.1 -31.469 1 92.75 297 LEU B O 1
ATOM 7027 N N . PRO B 1 298 ? 20.703 3.207 -33.25 1 92.06 298 PRO B N 1
ATOM 7028 C CA . PRO B 1 298 ? 20.078 2.256 -34.156 1 92.06 298 PRO B CA 1
ATOM 7029 C C . PRO B 1 298 ? 20.562 0.823 -33.969 1 92.06 298 PRO B C 1
ATOM 7031 O O . PRO B 1 298 ? 19.781 -0.119 -34.031 1 92.06 298 PRO B O 1
ATOM 7034 N N . GLU B 1 299 ? 21.828 0.697 -33.688 1 91.19 299 GLU B N 1
ATOM 7035 C CA . GLU B 1 299 ? 22.375 -0.632 -33.438 1 91.19 299 GLU B CA 1
ATOM 7036 C C . GLU B 1 299 ? 21.766 -1.235 -32.156 1 91.19 299 GLU B C 1
ATOM 7038 O O . GLU B 1 299 ? 21.562 -2.447 -32.094 1 91.19 299 GLU B O 1
ATOM 7043 N N . GLU B 1 300 ? 21.516 -0.335 -31.266 1 93.69 300 GLU B N 1
ATOM 7044 C CA . GLU B 1 300 ? 20.938 -0.783 -30 1 93.69 300 GLU B CA 1
ATOM 7045 C C . GLU B 1 300 ? 19.484 -1.172 -30.172 1 93.69 300 GLU B C 1
ATOM 7047 O O . GLU B 1 300 ? 19 -2.111 -29.531 1 93.69 300 GLU B O 1
ATOM 7052 N N . TRP B 1 301 ? 18.797 -0.449 -31.062 1 94.31 301 TRP B N 1
ATOM 7053 C CA . TRP B 1 301 ? 17.422 -0.821 -31.391 1 94.31 301 TRP B CA 1
ATOM 7054 C C . TRP B 1 301 ? 17.359 -2.203 -32.031 1 94.31 301 TRP B C 1
ATOM 7056 O O . TRP B 1 301 ? 16.422 -2.967 -31.781 1 94.31 301 TRP B O 1
ATOM 7066 N N . LYS B 1 302 ? 18.328 -2.508 -32.781 1 92.38 302 LYS B N 1
ATOM 7067 C CA . LYS B 1 302 ? 18.391 -3.82 -33.406 1 92.38 302 LYS B CA 1
ATOM 7068 C C . LYS B 1 302 ? 18.594 -4.922 -32.375 1 92.38 302 LYS B C 1
ATOM 7070 O O . LYS B 1 302 ? 18.047 -6.016 -32.5 1 92.38 302 LYS B O 1
ATOM 7075 N N . VAL B 1 303 ? 19.422 -4.609 -31.453 1 92.5 303 VAL B N 1
ATOM 7076 C CA . VAL B 1 303 ? 19.656 -5.559 -30.359 1 92.5 303 VAL B CA 1
ATOM 7077 C C . VAL B 1 303 ? 18.328 -5.824 -29.641 1 92.5 303 VAL B C 1
ATOM 7079 O O . VAL B 1 303 ? 18.016 -6.977 -29.328 1 92.5 303 VAL B O 1
ATOM 7082 N N . ILE B 1 304 ? 17.547 -4.797 -29.375 1 93.62 304 ILE B N 1
ATOM 7083 C CA . ILE B 1 304 ? 16.266 -4.918 -28.688 1 93.62 304 ILE B CA 1
ATOM 7084 C C . ILE B 1 304 ? 15.32 -5.781 -29.516 1 93.62 304 ILE B C 1
ATOM 7086 O O . ILE B 1 304 ? 14.656 -6.68 -28.984 1 93.62 304 ILE B O 1
ATOM 7090 N N . GLU B 1 305 ? 15.305 -5.555 -30.75 1 93.31 305 GLU B N 1
ATOM 7091 C CA . GLU B 1 305 ? 14.445 -6.312 -31.656 1 93.31 305 GLU B CA 1
ATOM 7092 C C . GLU B 1 305 ? 14.828 -7.789 -31.672 1 93.31 305 GLU B C 1
ATOM 7094 O O . GLU B 1 305 ? 13.953 -8.656 -31.656 1 93.31 305 GLU B O 1
ATOM 7099 N N . CYS B 1 306 ? 16.062 -8.047 -31.766 1 91.5 306 CYS B N 1
ATOM 7100 C CA . CYS B 1 306 ? 16.547 -9.422 -31.766 1 91.5 306 CYS B CA 1
ATOM 7101 C C . CYS B 1 306 ? 16.219 -10.125 -30.453 1 91.5 306 CYS B C 1
ATOM 7103 O O . CYS B 1 306 ? 15.797 -11.281 -30.453 1 91.5 306 CYS B O 1
ATOM 7105 N N . CYS B 1 307 ? 16.422 -9.406 -29.406 1 91.81 307 CYS B N 1
ATOM 7106 C CA . CYS B 1 307 ? 16.109 -9.977 -28.094 1 91.81 307 CYS B CA 1
ATOM 7107 C C . CYS B 1 307 ? 14.625 -10.328 -28 1 91.81 307 CYS B C 1
ATOM 7109 O O . CYS B 1 307 ? 14.266 -11.375 -27.469 1 91.81 307 CYS B O 1
ATOM 7111 N N . LEU B 1 308 ? 13.797 -9.469 -28.5 1 93.25 308 LEU B N 1
ATOM 7112 C CA . LEU B 1 308 ? 12.359 -9.711 -28.469 1 93.25 308 LEU B CA 1
ATOM 7113 C C . LEU B 1 308 ? 11.992 -10.938 -29.297 1 93.25 308 LEU B C 1
ATOM 7115 O O . LEU B 1 308 ? 11.148 -11.734 -28.891 1 93.25 308 LEU B O 1
ATOM 7119 N N . GLU B 1 309 ? 12.625 -11.086 -30.328 1 91.62 309 GLU B N 1
ATOM 7120 C CA . GLU B 1 309 ? 12.375 -12.234 -31.203 1 91.62 309 GLU B CA 1
ATOM 7121 C C . GLU B 1 309 ? 12.766 -13.539 -30.516 1 91.62 309 GLU B C 1
ATOM 7123 O O . GLU B 1 309 ? 12.039 -14.531 -30.594 1 91.62 309 GLU B O 1
ATOM 7128 N N . VAL B 1 310 ? 13.859 -13.5 -29.891 1 90.75 310 VAL B N 1
ATOM 7129 C CA . VAL B 1 310 ? 14.383 -14.695 -29.234 1 90.75 310 VAL B CA 1
ATOM 7130 C C . VAL B 1 310 ? 13.547 -15.008 -28 1 90.75 310 VAL B C 1
ATOM 7132 O O . VAL B 1 310 ? 13.289 -16.172 -27.703 1 90.75 310 VAL B O 1
ATOM 7135 N N . LEU B 1 311 ? 13.109 -13.969 -27.312 1 92.25 311 LEU B N 1
ATOM 7136 C CA . LEU B 1 311 ? 12.5 -14.148 -26 1 92.25 311 LEU B CA 1
ATOM 7137 C C . LEU B 1 311 ? 11 -14.406 -26.125 1 92.25 311 LEU B C 1
ATOM 7139 O O . LEU B 1 311 ? 10.375 -14.914 -25.188 1 92.25 311 LEU B O 1
ATOM 7143 N N . LYS B 1 312 ? 10.398 -14.07 -27.188 1 93 312 LYS B N 1
ATOM 7144 C CA . LYS B 1 312 ? 8.953 -14.172 -27.359 1 93 312 LYS B CA 1
ATOM 7145 C C . LYS B 1 312 ? 8.469 -15.602 -27.125 1 93 312 LYS B C 1
ATOM 7147 O O . LYS B 1 312 ? 7.531 -15.82 -26.344 1 93 312 LYS B O 1
ATOM 7152 N N . PRO B 1 313 ? 9.117 -16.594 -27.75 1 92.62 313 PRO B N 1
ATOM 7153 C CA . PRO B 1 313 ? 8.68 -17.953 -27.484 1 92.62 313 PRO B CA 1
ATOM 7154 C C . PRO B 1 313 ? 8.805 -18.359 -26.016 1 92.62 313 PRO B C 1
ATOM 7156 O O . PRO B 1 313 ? 7.977 -19.109 -25.516 1 92.62 313 PRO B O 1
ATOM 7159 N N . PHE B 1 314 ? 9.82 -17.891 -25.406 1 93.06 314 PHE B N 1
ATOM 7160 C CA . PHE B 1 314 ? 10.016 -18.203 -23.984 1 93.06 314 PHE B CA 1
ATOM 7161 C C . PHE B 1 314 ? 8.93 -17.547 -23.141 1 93.06 314 PHE B C 1
ATOM 7163 O O . PHE B 1 314 ? 8.469 -18.141 -22.156 1 93.06 314 PHE B O 1
ATOM 7170 N N . GLU B 1 315 ? 8.609 -16.312 -23.453 1 91.19 315 GLU B N 1
ATOM 7171 C CA . GLU B 1 315 ? 7.527 -15.633 -22.75 1 91.19 315 GLU B CA 1
ATOM 7172 C C . GLU B 1 315 ? 6.207 -16.391 -22.906 1 91.19 315 GLU B C 1
ATOM 7174 O O . GLU B 1 315 ? 5.473 -16.562 -21.938 1 91.19 315 GLU B O 1
ATOM 7179 N N . GLU B 1 316 ? 5.918 -16.844 -24.047 1 91.06 316 GLU B N 1
ATOM 7180 C CA . GLU B 1 316 ? 4.699 -17.594 -24.312 1 91.06 316 GLU B CA 1
ATOM 7181 C C . GLU B 1 316 ? 4.703 -18.922 -23.562 1 91.06 316 GLU B C 1
ATOM 7183 O O . GLU B 1 316 ? 3.684 -19.328 -23 1 91.06 316 GLU B O 1
ATOM 7188 N N . ALA B 1 317 ? 5.828 -19.594 -23.609 1 92.25 317 ALA B N 1
ATOM 7189 C CA . ALA B 1 317 ? 5.973 -20.859 -22.891 1 92.25 317 ALA B CA 1
ATOM 7190 C C . ALA B 1 317 ? 5.762 -20.672 -21.391 1 92.25 317 ALA B C 1
ATOM 7192 O O . ALA B 1 317 ? 5.094 -21.484 -20.75 1 92.25 317 ALA B O 1
ATOM 7193 N N . THR B 1 318 ? 6.402 -19.656 -20.875 1 89.19 318 THR B N 1
ATOM 7194 C CA . THR B 1 318 ? 6.262 -19.359 -19.453 1 89.19 318 THR B CA 1
ATOM 7195 C C . THR B 1 318 ? 4.805 -19.078 -19.109 1 89.19 318 THR B C 1
ATOM 7197 O O . THR B 1 318 ? 4.309 -19.547 -18.078 1 89.19 318 THR B O 1
ATOM 7200 N N . ARG B 1 319 ? 4.141 -18.375 -19.875 1 87.62 319 ARG B N 1
ATOM 7201 C CA . ARG B 1 319 ? 2.732 -18.062 -19.672 1 87.62 319 ARG B CA 1
ATOM 7202 C C . ARG B 1 319 ? 1.883 -19.328 -19.688 1 87.62 319 ARG B C 1
ATOM 7204 O O . ARG B 1 319 ? 0.996 -19.5 -18.859 1 87.62 319 ARG B O 1
ATOM 7211 N N . GLU B 1 320 ? 2.168 -20.141 -20.609 1 88.69 320 GLU B N 1
ATOM 7212 C CA . GLU B 1 320 ? 1.433 -21.406 -20.734 1 88.69 320 GLU B CA 1
ATOM 7213 C C . GLU B 1 320 ? 1.636 -22.281 -19.516 1 88.69 320 GLU B C 1
ATOM 7215 O O . GLU B 1 320 ? 0.676 -22.844 -18.969 1 88.69 320 GLU B O 1
ATOM 7220 N N . MET B 1 321 ? 2.809 -22.422 -19.125 1 91.5 321 MET B N 1
ATOM 7221 C CA . MET B 1 321 ? 3.139 -23.297 -18 1 91.5 321 MET B CA 1
ATOM 7222 C C . MET B 1 321 ? 2.689 -22.688 -16.688 1 91.5 321 MET B C 1
ATOM 7224 O O . MET B 1 321 ? 2.619 -23.375 -15.664 1 91.5 321 MET B O 1
ATOM 7228 N N . SER B 1 322 ? 2.426 -21.406 -16.688 1 87.44 322 SER B N 1
ATOM 7229 C CA . SER B 1 322 ? 2 -20.719 -15.484 1 87.44 322 SER B CA 1
ATOM 7230 C C . SER B 1 322 ? 0.481 -20.703 -15.359 1 87.44 322 SER B C 1
ATOM 7232 O O . SER B 1 322 ? -0.061 -20.234 -14.359 1 87.44 322 SER B O 1
ATOM 7234 N N . SER B 1 323 ? -0.144 -21.188 -16.312 1 86 323 SER B N 1
ATOM 7235 C CA . SER B 1 323 ? -1.603 -21.25 -16.281 1 86 323 SER B CA 1
ATOM 7236 C C . SER B 1 323 ? -2.098 -22.203 -15.203 1 86 323 SER B C 1
ATOM 7238 O O . SER B 1 323 ? -1.402 -23.156 -14.852 1 86 323 SER B O 1
ATOM 7240 N N . SER B 1 324 ? -3.271 -22 -14.664 1 83.44 324 SER B N 1
ATOM 7241 C CA . SER B 1 324 ? -3.854 -22.844 -13.633 1 83.44 324 SER B CA 1
ATOM 7242 C C . SER B 1 324 ? -4.219 -24.219 -14.18 1 83.44 324 SER B C 1
ATOM 7244 O O . SER B 1 324 ? -4.355 -25.188 -13.414 1 83.44 324 SER B O 1
ATOM 7246 N N . GLN B 1 325 ? -4.305 -24.344 -15.445 1 85.44 325 GLN B N 1
ATOM 7247 C CA . GLN B 1 325 ? -4.719 -25.609 -16.047 1 85.44 325 GLN B CA 1
ATOM 7248 C C . GLN B 1 325 ? -3.516 -26.375 -16.594 1 85.44 325 GLN B C 1
ATOM 7250 O O . GLN B 1 325 ? -3.662 -27.5 -17.078 1 85.44 325 GLN B O 1
ATOM 7255 N N . ALA B 1 326 ? -2.432 -25.812 -16.438 1 91.38 326 ALA B N 1
ATOM 7256 C CA . ALA B 1 326 ? -1.241 -26.438 -17 1 91.38 326 ALA B CA 1
ATOM 7257 C C . ALA B 1 326 ? -0.902 -27.734 -16.25 1 91.38 326 ALA B C 1
ATOM 7259 O O . ALA B 1 326 ? -1.04 -27.797 -15.031 1 91.38 326 ALA B O 1
ATOM 7260 N N . LEU B 1 327 ? -0.495 -28.672 -17 1 94.5 327 LEU B N 1
ATOM 7261 C CA . LEU B 1 327 ? -0.079 -29.953 -16.438 1 94.5 327 LEU B CA 1
ATOM 7262 C C . LEU B 1 327 ? 1.413 -30.188 -16.656 1 94.5 327 LEU B C 1
ATOM 7264 O O . LEU B 1 327 ? 1.984 -29.703 -17.641 1 94.5 327 LEU B O 1
ATOM 7268 N N . ILE B 1 328 ? 1.983 -30.906 -15.805 1 96.12 328 ILE B N 1
ATOM 7269 C CA . ILE B 1 328 ? 3.412 -31.203 -15.875 1 96.12 328 ILE B CA 1
ATOM 7270 C C . ILE B 1 328 ? 3.725 -31.953 -17.172 1 96.12 328 ILE B C 1
ATOM 7272 O O . ILE B 1 328 ? 4.863 -31.938 -17.641 1 96.12 328 ILE B O 1
ATOM 7276 N N . SER B 1 329 ? 2.732 -32.562 -17.766 1 96.69 329 SER B N 1
ATOM 7277 C CA . SER B 1 329 ? 2.896 -33.344 -18.984 1 96.69 329 SER B CA 1
ATOM 7278 C C . SER B 1 329 ? 3.34 -32.5 -20.156 1 96.69 329 SER B C 1
ATOM 7280 O O . SER B 1 329 ? 3.893 -33 -21.141 1 96.69 329 SER B O 1
ATOM 7282 N N . SER B 1 330 ? 3.135 -31.234 -20.047 1 95.5 330 SER B N 1
ATOM 7283 C CA . SER B 1 330 ? 3.43 -30.344 -21.172 1 95.5 330 SER B CA 1
ATOM 7284 C C . SER B 1 330 ? 4.879 -29.859 -21.125 1 95.5 330 SER B C 1
ATOM 7286 O O . SER B 1 330 ? 5.344 -29.203 -22.062 1 95.5 330 SER B O 1
ATOM 7288 N N . VAL B 1 331 ? 5.613 -30.234 -20.109 1 96.5 331 VAL B N 1
ATOM 7289 C CA . VAL B 1 331 ? 6.957 -29.703 -19.906 1 96.5 331 VAL B CA 1
ATOM 7290 C C . VAL B 1 331 ? 7.883 -30.203 -21.016 1 96.5 331 VAL B C 1
ATOM 7292 O O . VAL B 1 331 ? 8.539 -29.406 -21.688 1 96.5 331 VAL B O 1
ATOM 7295 N N . ILE B 1 332 ? 7.902 -31.469 -21.281 1 96 332 ILE B N 1
ATOM 7296 C CA . ILE B 1 332 ? 8.805 -32.062 -22.266 1 96 332 ILE B CA 1
ATOM 7297 C C . ILE B 1 332 ? 8.477 -31.5 -23.641 1 96 332 ILE B C 1
ATOM 7299 O O . ILE B 1 332 ? 9.359 -30.984 -24.344 1 96 332 ILE B O 1
ATOM 7303 N N . PRO B 1 333 ? 7.211 -31.484 -24.062 1 95 333 PRO B N 1
ATOM 7304 C CA . PRO B 1 333 ? 6.871 -30.938 -25.375 1 95 333 PRO B CA 1
ATOM 7305 C C . PRO B 1 333 ? 7.27 -29.469 -25.531 1 95 333 PRO B C 1
ATOM 7307 O O . PRO B 1 333 ? 7.816 -29.062 -26.547 1 95 333 PRO B O 1
ATOM 7310 N N . ILE B 1 334 ? 7.027 -28.719 -24.531 1 94.69 334 ILE B N 1
ATOM 7311 C CA . ILE B 1 334 ? 7.293 -27.281 -24.609 1 94.69 334 ILE B CA 1
ATOM 7312 C C . ILE B 1 334 ? 8.797 -27.031 -24.656 1 94.69 334 ILE B C 1
ATOM 7314 O O . ILE B 1 334 ? 9.266 -26.203 -25.438 1 94.69 334 ILE B O 1
ATOM 7318 N N . ILE B 1 335 ? 9.562 -27.75 -23.844 1 95.19 335 ILE B N 1
ATOM 7319 C CA . ILE B 1 335 ? 11.008 -27.578 -23.812 1 95.19 335 ILE B CA 1
ATOM 7320 C C . ILE B 1 335 ? 11.602 -28 -25.156 1 95.19 335 ILE B C 1
ATOM 7322 O O . ILE B 1 335 ? 12.477 -27.312 -25.688 1 95.19 335 ILE B O 1
ATOM 7326 N N . GLN B 1 336 ? 11.156 -29.078 -25.703 1 94 336 GLN B N 1
ATOM 7327 C CA . GLN B 1 336 ? 11.641 -29.516 -27.016 1 94 336 GLN B CA 1
ATOM 7328 C C . GLN B 1 336 ? 11.289 -28.516 -28.109 1 94 336 GLN B C 1
ATOM 7330 O O . GLN B 1 336 ? 12.086 -28.266 -29.016 1 94 336 GLN B O 1
ATOM 7335 N N . MET B 1 337 ? 10.125 -28 -28.047 1 93.5 337 MET B N 1
ATOM 7336 C CA . MET B 1 337 ? 9.711 -26.969 -29 1 93.5 337 MET B CA 1
ATOM 7337 C C . MET B 1 337 ? 10.617 -25.75 -28.906 1 93.5 337 MET B C 1
ATOM 7339 O O . MET B 1 337 ? 11.039 -25.203 -29.938 1 93.5 337 MET B O 1
ATOM 7343 N N . LEU B 1 338 ? 10.953 -25.344 -27.688 1 94.5 338 LEU B N 1
ATOM 7344 C CA . LEU B 1 338 ? 11.812 -24.188 -27.5 1 94.5 338 LEU B CA 1
ATOM 7345 C C . LEU B 1 338 ? 13.211 -24.438 -28.047 1 94.5 338 LEU B C 1
ATOM 7347 O O . LEU B 1 338 ? 13.812 -23.547 -28.656 1 94.5 338 LEU B O 1
ATOM 7351 N N . LEU B 1 339 ? 13.695 -25.641 -27.859 1 93.25 339 LEU B N 1
ATOM 7352 C CA . LEU B 1 339 ? 15 -26.016 -28.391 1 93.25 339 LEU B CA 1
ATOM 7353 C C . LEU B 1 339 ? 15 -25.969 -29.922 1 93.25 339 LEU B C 1
ATOM 7355 O O . LEU B 1 339 ? 15.961 -25.484 -30.531 1 93.25 339 LEU B O 1
ATOM 7359 N N . LYS B 1 340 ? 13.953 -26.406 -30.484 1 91.94 340 LYS B N 1
ATOM 7360 C CA . LYS B 1 340 ? 13.828 -26.375 -31.938 1 91.94 340 LYS B CA 1
ATOM 7361 C C . LYS B 1 340 ? 13.789 -24.938 -32.438 1 91.94 340 LYS B C 1
ATOM 7363 O O . LYS B 1 340 ? 14.391 -24.625 -33.469 1 91.94 340 LYS B O 1
ATOM 7368 N N . LYS B 1 341 ? 13.094 -24.141 -31.766 1 91.81 341 LYS B N 1
ATOM 7369 C CA . LYS B 1 341 ? 13.008 -22.734 -32.125 1 91.81 341 LYS B CA 1
ATOM 7370 C C . LYS B 1 341 ? 14.375 -22.062 -32.094 1 91.81 341 LYS B C 1
ATOM 7372 O O . LYS B 1 341 ? 14.695 -21.203 -32.906 1 91.81 341 LYS B O 1
ATOM 7377 N N . LEU B 1 342 ? 15.148 -22.375 -31.062 1 92.69 342 LEU B N 1
ATOM 7378 C CA . LEU B 1 342 ? 16.5 -21.844 -30.953 1 92.69 342 LEU B CA 1
ATOM 7379 C C . LEU B 1 342 ? 17.375 -22.328 -32.094 1 92.69 342 LEU B C 1
ATOM 7381 O O . LEU B 1 342 ? 18.188 -21.578 -32.625 1 92.69 342 LEU B O 1
ATOM 7385 N N . ASP B 1 343 ? 17.156 -23.531 -32.5 1 91.75 343 ASP B N 1
ATOM 7386 C CA . ASP B 1 343 ? 17.906 -24.094 -33.625 1 91.75 343 ASP B CA 1
ATOM 7387 C C . ASP B 1 343 ? 17.578 -23.359 -34.938 1 91.75 343 ASP B C 1
ATOM 7389 O O . ASP B 1 343 ? 18.469 -23.031 -35.688 1 91.75 343 ASP B O 1
ATOM 7393 N N . VAL B 1 344 ? 16.328 -23.156 -35.094 1 90.06 344 VAL B N 1
ATOM 7394 C CA . VAL B 1 344 ? 15.875 -22.469 -36.312 1 90.06 344 VAL B CA 1
ATOM 7395 C C . VAL B 1 344 ? 16.438 -21.047 -36.312 1 90.06 344 VAL B C 1
ATOM 7397 O O . VAL B 1 344 ? 16.844 -20.547 -37.375 1 90.06 344 VAL B O 1
ATOM 7400 N N . TYR B 1 345 ? 16.422 -20.453 -35.188 1 89.88 345 TYR B N 1
ATOM 7401 C CA . TYR B 1 345 ? 16.953 -19.094 -35.094 1 89.88 345 TYR B CA 1
ATOM 7402 C C . TYR B 1 345 ? 18.438 -19.078 -35.469 1 89.88 345 TYR B C 1
ATOM 7404 O O . TYR B 1 345 ? 18.891 -18.156 -36.188 1 89.88 345 TYR B O 1
ATOM 7412 N N . LEU B 1 346 ? 19.203 -20 -35.031 1 90.75 346 LEU B N 1
ATOM 7413 C CA . LEU B 1 346 ? 20.656 -20.031 -35.25 1 90.75 346 LEU B CA 1
ATOM 7414 C C . LEU B 1 346 ? 20.984 -20.422 -36.688 1 90.75 346 LEU B C 1
ATOM 7416 O O . LEU B 1 346 ? 22.094 -20.141 -37.156 1 90.75 346 LEU B O 1
ATOM 7420 N N . THR B 1 347 ? 20.062 -21 -37.375 1 89.38 347 THR B N 1
ATOM 7421 C CA . THR B 1 347 ? 20.312 -21.406 -38.75 1 89.38 347 THR B CA 1
ATOM 7422 C C . THR B 1 347 ? 20.047 -20.25 -39.719 1 89.38 347 THR B C 1
ATOM 7424 O O . THR B 1 347 ? 20.562 -20.234 -40.812 1 89.38 347 THR B O 1
ATOM 7427 N N . LYS B 1 348 ? 19.203 -19.344 -39.25 1 84 348 LYS B N 1
ATOM 7428 C CA . LYS B 1 348 ? 18.922 -18.203 -40.125 1 84 348 LYS B CA 1
ATOM 7429 C C . LYS B 1 348 ? 20.109 -17.234 -40.125 1 84 348 LYS B C 1
ATOM 7431 O O . LYS B 1 348 ? 20.75 -17 -39.094 1 84 348 LYS B O 1
ATOM 7436 N N . PRO B 1 349 ? 20.484 -16.844 -41.312 1 77.62 349 PRO B N 1
ATOM 7437 C CA . PRO B 1 349 ? 21.578 -15.867 -41.406 1 77.62 349 PRO B CA 1
ATOM 7438 C C . PRO B 1 349 ? 21.234 -14.531 -40.75 1 77.62 349 PRO B C 1
ATOM 7440 O O . PRO B 1 349 ? 20.156 -13.992 -40.969 1 77.62 349 PRO B O 1
ATOM 7443 N N . ARG B 1 350 ? 21.938 -14.289 -39.625 1 68.31 350 ARG B N 1
ATOM 7444 C CA . ARG B 1 350 ? 21.641 -13.023 -38.969 1 68.31 350 ARG B CA 1
ATOM 7445 C C . ARG B 1 350 ? 22.859 -12.125 -38.906 1 68.31 350 ARG B C 1
ATOM 7447 O O . ARG B 1 350 ? 23.984 -12.602 -39.062 1 68.31 350 ARG B O 1
ATOM 7454 N N . GLU B 1 351 ? 22.562 -10.898 -38.844 1 63.78 351 GLU B N 1
ATOM 7455 C CA . GLU B 1 351 ? 23.547 -9.828 -39 1 63.78 351 GLU B CA 1
ATOM 7456 C C . GLU B 1 351 ? 24.375 -9.656 -37.719 1 63.78 351 GLU B C 1
ATOM 7458 O O . GLU B 1 351 ? 25.531 -9.242 -37.781 1 63.78 351 GLU B O 1
ATOM 7463 N N . SER B 1 352 ? 23.812 -9.953 -36.562 1 70.56 352 SER B N 1
ATOM 7464 C CA . SER B 1 352 ? 24.562 -9.578 -35.375 1 70.56 352 SER B CA 1
ATOM 7465 C C . SER B 1 352 ? 25.219 -10.789 -34.719 1 70.56 352 SER B C 1
ATOM 7467 O O . SER B 1 352 ? 24.516 -11.688 -34.25 1 70.56 352 SER B O 1
ATOM 7469 N N . ASP B 1 353 ? 26.516 -10.797 -34.688 1 79 353 ASP B N 1
ATOM 7470 C CA . ASP B 1 353 ? 27.312 -11.883 -34.125 1 79 353 ASP B CA 1
ATOM 7471 C C . ASP B 1 353 ? 27.109 -11.984 -32.625 1 79 353 ASP B C 1
ATOM 7473 O O . ASP B 1 353 ? 27.047 -13.078 -32.062 1 79 353 ASP B O 1
ATOM 7477 N N . SER B 1 354 ? 26.938 -10.859 -32.094 1 82.31 354 SER B N 1
ATOM 7478 C CA . SER B 1 354 ? 26.812 -10.852 -30.641 1 82.31 354 SER B CA 1
ATOM 7479 C C . SER B 1 354 ? 25.531 -11.523 -30.172 1 82.31 354 SER B C 1
ATOM 7481 O O . SER B 1 354 ? 25.531 -12.258 -29.188 1 82.31 354 SER B O 1
ATOM 7483 N N . ILE B 1 355 ? 24.531 -11.367 -30.938 1 86.62 355 ILE B N 1
ATOM 7484 C CA . ILE B 1 355 ? 23.234 -11.969 -30.594 1 86.62 355 ILE B CA 1
ATOM 7485 C C . ILE B 1 355 ? 23.281 -13.469 -30.859 1 86.62 355 ILE B C 1
ATOM 7487 O O . ILE B 1 355 ? 22.734 -14.258 -30.078 1 86.62 355 ILE B O 1
ATOM 7491 N N . ARG B 1 356 ? 23.906 -13.797 -31.906 1 89.75 356 ARG B N 1
ATOM 7492 C CA . ARG B 1 356 ? 24.047 -15.211 -32.219 1 89.75 356 ARG B CA 1
ATOM 7493 C C . ARG B 1 356 ? 24.797 -15.953 -31.125 1 89.75 356 ARG B C 1
ATOM 7495 O O . ARG B 1 356 ? 24.422 -17.078 -30.75 1 89.75 356 ARG B O 1
ATOM 7502 N N . LEU B 1 357 ? 25.797 -15.289 -30.688 1 89.38 357 LEU B N 1
ATOM 7503 C CA . LEU B 1 357 ? 26.562 -15.891 -29.594 1 89.38 357 LEU B CA 1
ATOM 7504 C C . LEU B 1 357 ? 25.719 -16.016 -28.328 1 89.38 357 LEU B C 1
ATOM 7506 O O . LEU B 1 357 ? 25.828 -17 -27.609 1 89.38 357 LEU B O 1
ATOM 7510 N N . ALA B 1 358 ? 24.984 -15.031 -28.125 1 90.06 358 ALA B N 1
ATOM 7511 C CA . ALA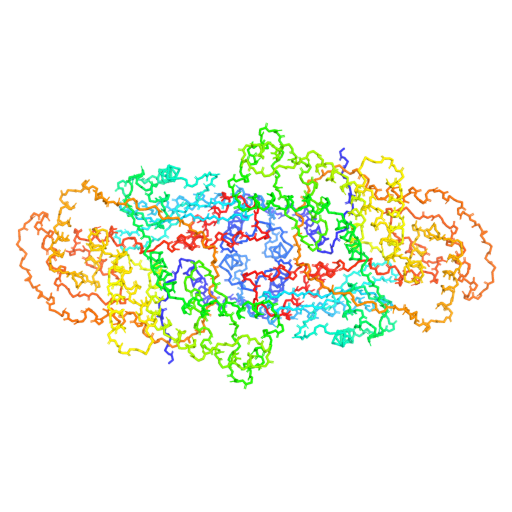 B 1 358 ? 24.109 -15.062 -26.953 1 90.06 358 ALA B CA 1
ATOM 7512 C C . ALA B 1 358 ? 23.094 -16.203 -27.047 1 90.06 358 ALA B C 1
ATOM 7514 O O . ALA B 1 358 ? 22.844 -16.906 -26.078 1 90.06 358 ALA B O 1
ATOM 7515 N N . VAL B 1 359 ? 22.578 -16.359 -28.203 1 91.94 359 VAL B N 1
ATOM 7516 C CA . VAL B 1 359 ? 21.578 -17.391 -28.438 1 91.94 359 VAL B CA 1
ATOM 7517 C C . VAL B 1 359 ? 22.234 -18.766 -28.359 1 91.94 359 VAL B C 1
ATOM 7519 O O . VAL B 1 359 ? 21.641 -19.719 -27.844 1 91.94 359 VAL B O 1
ATOM 7522 N N . SER B 1 360 ? 23.391 -18.859 -28.859 1 92.38 360 SER B N 1
ATOM 7523 C CA . SER B 1 360 ? 24.125 -20.125 -28.766 1 92.38 360 SER B CA 1
ATOM 7524 C C . SER B 1 360 ? 24.406 -20.484 -27.312 1 92.38 360 SER B C 1
ATOM 7526 O O . SER B 1 360 ? 24.281 -21.656 -26.938 1 92.38 360 SER B O 1
ATOM 7528 N N . ASN B 1 361 ? 24.781 -19.531 -26.625 1 91.5 361 ASN B N 1
ATOM 7529 C CA . ASN B 1 361 ? 25 -19.75 -25.188 1 91.5 361 ASN B CA 1
ATOM 7530 C C . ASN B 1 361 ? 23.719 -20.141 -24.484 1 91.5 361 ASN B C 1
ATOM 7532 O O . ASN B 1 361 ? 23.719 -21.016 -23.609 1 91.5 361 ASN B O 1
ATOM 7536 N N . LEU B 1 362 ? 22.719 -19.484 -24.781 1 92.94 362 LEU B N 1
ATOM 7537 C CA . LEU B 1 362 ? 21.406 -19.797 -24.219 1 92.94 362 LEU B CA 1
ATOM 7538 C C . LEU B 1 362 ? 21.016 -21.234 -24.547 1 92.94 362 LEU B C 1
ATOM 7540 O O . LEU B 1 362 ? 20.562 -21.969 -23.656 1 92.94 362 LEU B O 1
ATOM 7544 N N . LYS B 1 363 ? 21.172 -21.578 -25.703 1 93.94 363 LYS B N 1
ATOM 7545 C CA . LYS B 1 363 ? 20.828 -22.938 -26.125 1 93.94 363 LYS B CA 1
ATOM 7546 C C . LYS B 1 363 ? 21.656 -23.969 -25.375 1 93.94 363 LYS B C 1
ATOM 7548 O O . LYS B 1 363 ? 21.141 -25 -24.938 1 93.94 363 LYS B O 1
ATOM 7553 N N . SER B 1 364 ? 22.891 -23.703 -25.266 1 93.38 364 SER B N 1
ATOM 7554 C CA . SER B 1 364 ? 23.781 -24.625 -24.562 1 93.38 364 SER B CA 1
ATOM 7555 C C . SER B 1 364 ? 23.375 -24.797 -23.109 1 93.38 364 SER B C 1
ATOM 7557 O O . SER B 1 364 ? 23.266 -25.922 -22.625 1 93.38 364 SER B O 1
ATOM 7559 N N . GLN B 1 365 ? 23.125 -23.734 -22.469 1 91.25 365 GLN B N 1
ATOM 7560 C CA . GLN B 1 365 ? 22.703 -23.781 -21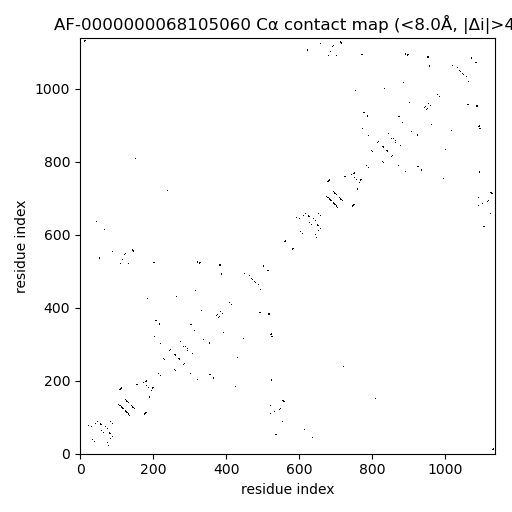.078 1 91.25 365 GLN B CA 1
ATOM 7561 C C . GLN B 1 365 ? 21.328 -24.438 -20.938 1 91.25 365 GLN B C 1
ATOM 7563 O O . GLN B 1 365 ? 21.094 -25.188 -20 1 91.25 365 GLN B O 1
ATOM 7568 N N . PHE B 1 366 ? 20.562 -24.078 -21.844 1 93.25 366 PHE B N 1
ATOM 7569 C CA . PHE B 1 366 ? 19.203 -24.625 -21.891 1 93.25 366 PHE B CA 1
ATOM 7570 C C . PHE B 1 366 ? 19.234 -26.141 -22.031 1 93.25 366 PHE B C 1
ATOM 7572 O O . PHE B 1 366 ? 18.578 -26.859 -21.281 1 93.25 366 PHE B O 1
ATOM 7579 N N . SER B 1 367 ? 19.984 -26.594 -22.922 1 92.88 367 SER B N 1
ATOM 7580 C CA . SER B 1 367 ? 20.141 -28.031 -23.156 1 92.88 367 SER B CA 1
ATOM 7581 C C . SER B 1 367 ? 20.734 -28.734 -21.953 1 92.88 367 SER B C 1
ATOM 7583 O O . SER B 1 367 ? 20.312 -29.844 -21.594 1 92.88 367 SER B O 1
ATOM 7585 N N . ALA B 1 368 ? 21.594 -28.125 -21.359 1 91.94 368 ALA B N 1
ATOM 7586 C CA . ALA B 1 368 ? 22.25 -28.719 -20.188 1 91.94 368 ALA B CA 1
ATOM 7587 C C . ALA B 1 368 ? 21.297 -28.781 -19 1 91.94 368 ALA B C 1
ATOM 7589 O O . ALA B 1 368 ? 21.219 -29.812 -18.328 1 91.94 368 ALA B O 1
ATOM 7590 N N . LYS B 1 369 ? 20.609 -27.781 -18.781 1 90.94 369 LYS B N 1
ATOM 7591 C CA . LYS B 1 369 ? 19.75 -27.688 -17.609 1 90.94 369 LYS B CA 1
ATOM 7592 C C . LYS B 1 369 ? 18.562 -28.641 -17.734 1 90.94 369 LYS B C 1
ATOM 7594 O O . LYS B 1 369 ? 18.062 -29.156 -16.734 1 90.94 369 LYS B O 1
ATOM 7599 N N . PHE B 1 370 ? 18.094 -28.938 -18.953 1 92.75 370 PHE B N 1
ATOM 7600 C CA . PHE B 1 370 ? 16.906 -29.75 -19.141 1 92.75 370 PHE B CA 1
ATOM 7601 C C . PHE B 1 370 ? 17.266 -31.094 -19.781 1 92.75 370 PHE B C 1
ATOM 7603 O O . PHE B 1 370 ? 16.406 -31.766 -20.359 1 92.75 370 PHE B O 1
ATOM 7610 N N . SER B 1 371 ? 18.453 -31.5 -19.672 1 89.44 371 SER B N 1
ATOM 7611 C CA . SER B 1 371 ? 18.953 -32.719 -20.328 1 89.44 371 SER B CA 1
ATOM 7612 C C . SER B 1 371 ? 18.375 -33.969 -19.672 1 89.44 371 SER B C 1
ATOM 7614 O O . SER B 1 371 ? 18.188 -34.969 -20.344 1 89.44 371 SER B O 1
ATOM 7616 N N . SER B 1 372 ? 17.969 -33.875 -18.469 1 88.06 372 SER B N 1
ATOM 7617 C CA . SER B 1 372 ? 17.578 -35.062 -17.734 1 88.06 372 SER B CA 1
ATOM 7618 C C . SER B 1 372 ? 16.062 -35.188 -17.672 1 88.06 372 SER B C 1
ATOM 7620 O O . SER B 1 372 ? 15.531 -36.031 -16.922 1 88.06 372 SER B O 1
ATOM 7622 N N . LEU B 1 373 ? 15.32 -34.5 -18.453 1 90.31 373 LEU B N 1
ATOM 7623 C CA . LEU B 1 373 ? 13.867 -34.5 -18.375 1 90.31 373 LEU B CA 1
ATOM 7624 C C . LEU B 1 373 ? 13.289 -35.844 -18.781 1 90.31 373 LEU B C 1
ATOM 7626 O O . LEU B 1 373 ? 12.422 -36.375 -18.078 1 90.31 373 LEU B O 1
ATOM 7630 N N . GLU B 1 374 ? 13.797 -36.406 -19.844 1 88.5 374 GLU B N 1
ATOM 7631 C CA . GLU B 1 374 ? 13.25 -37.656 -20.375 1 88.5 374 GLU B CA 1
ATOM 7632 C C . GLU B 1 374 ? 13.625 -38.844 -19.484 1 88.5 374 GLU B C 1
ATOM 7634 O O . GLU B 1 374 ? 12.969 -39.906 -19.531 1 88.5 374 GLU B O 1
ATOM 7639 N N . ASP B 1 375 ? 14.648 -38.594 -18.719 1 89.62 375 ASP B N 1
ATOM 7640 C CA . ASP B 1 375 ? 15.117 -39.656 -17.844 1 89.62 375 ASP B CA 1
ATOM 7641 C C . ASP B 1 375 ? 14.375 -39.656 -16.516 1 89.62 375 ASP B C 1
ATOM 7643 O O . ASP B 1 375 ? 14.438 -40.594 -15.742 1 89.62 375 ASP B O 1
ATOM 7647 N N . ASN B 1 376 ? 13.703 -38.625 -16.297 1 92.88 376 ASN B N 1
ATOM 7648 C CA . ASN B 1 376 ? 12.906 -38.531 -15.086 1 92.88 376 ASN B CA 1
ATOM 7649 C C . ASN B 1 376 ? 11.492 -39.062 -15.297 1 92.88 376 ASN B C 1
ATOM 7651 O O . ASN B 1 376 ? 10.719 -38.531 -16.094 1 92.88 376 ASN B O 1
ATOM 7655 N N . ASN B 1 377 ? 11.102 -40.031 -14.547 1 92.81 377 ASN B N 1
ATOM 7656 C CA . ASN B 1 377 ? 9.844 -40.75 -14.727 1 92.81 377 ASN B CA 1
ATOM 7657 C C . ASN B 1 377 ? 8.641 -39.844 -14.469 1 92.81 377 ASN B C 1
ATOM 7659 O O . ASN B 1 377 ? 7.594 -40 -15.086 1 92.81 377 ASN B O 1
ATOM 7663 N N . LEU B 1 378 ? 8.812 -38.906 -13.602 1 94.56 378 LEU B N 1
ATOM 7664 C CA . LEU B 1 378 ? 7.699 -38 -13.281 1 94.56 378 LEU B CA 1
ATOM 7665 C C . LEU B 1 378 ? 7.297 -37.188 -14.5 1 94.56 378 LEU B C 1
ATOM 7667 O O . LEU B 1 378 ? 6.109 -37 -14.766 1 94.56 378 LEU B O 1
ATOM 7671 N N . TYR B 1 379 ? 8.273 -36.781 -15.273 1 96 379 TYR B N 1
ATOM 7672 C CA . TYR B 1 379 ? 8.008 -36.031 -16.5 1 96 379 TYR B CA 1
ATOM 7673 C C . TYR B 1 379 ? 7.586 -36.969 -17.625 1 96 379 TYR B C 1
ATOM 7675 O O . TYR B 1 379 ? 6.578 -36.719 -18.297 1 96 379 TYR B O 1
ATOM 7683 N N . ALA B 1 380 ? 8.312 -38 -17.828 1 96.19 380 ALA B N 1
ATOM 7684 C CA . ALA B 1 380 ? 8.172 -38.844 -19 1 96.19 380 ALA B CA 1
ATOM 7685 C C . ALA B 1 380 ? 6.832 -39.562 -18.984 1 96.19 380 ALA B C 1
ATOM 7687 O O . ALA B 1 380 ? 6.117 -39.594 -19.984 1 96.19 380 ALA B O 1
ATOM 7688 N N . ILE B 1 381 ? 6.523 -40.188 -17.844 1 96.94 381 ILE B N 1
ATOM 7689 C CA . ILE B 1 381 ? 5.277 -40.938 -17.75 1 96.94 381 ILE B CA 1
ATOM 7690 C C . ILE B 1 381 ? 4.09 -39.969 -17.875 1 96.94 381 ILE B C 1
ATOM 7692 O O . ILE B 1 381 ? 3.088 -40.312 -18.516 1 96.94 381 ILE B O 1
ATOM 7696 N N . SER B 1 382 ? 4.203 -38.75 -17.266 1 97.44 382 SER B N 1
ATOM 7697 C CA . SER B 1 382 ? 3.139 -37.781 -17.375 1 97.44 382 SER B CA 1
ATOM 7698 C C . SER B 1 382 ? 2.891 -37.375 -18.828 1 97.44 382 SER B C 1
ATOM 7700 O O . SER B 1 382 ? 1.741 -37.312 -19.281 1 97.44 382 SER B O 1
ATOM 7702 N N . THR B 1 383 ? 3.953 -37.125 -19.547 1 97.38 383 THR B N 1
ATOM 7703 C CA . THR B 1 383 ? 3.836 -36.75 -20.953 1 97.38 383 THR B CA 1
ATOM 7704 C C . THR B 1 383 ? 3.246 -37.875 -21.766 1 97.38 383 THR B C 1
ATOM 7706 O O . THR B 1 383 ? 2.395 -37.656 -22.625 1 97.38 383 THR B O 1
ATOM 7709 N N . TYR B 1 384 ? 3.684 -39.062 -21.484 1 97.44 384 TYR B N 1
ATOM 7710 C CA . TYR B 1 384 ? 3.209 -40.219 -22.203 1 97.44 384 TYR B CA 1
ATOM 7711 C C . TYR B 1 384 ? 1.72 -40.438 -21.969 1 97.44 384 TYR B C 1
ATOM 7713 O O . TYR B 1 384 ? 0.986 -40.812 -22.891 1 97.44 384 TYR B O 1
ATOM 7721 N N . LEU B 1 385 ? 1.271 -40.281 -20.797 1 97.25 385 LEU B N 1
ATOM 7722 C CA . LEU B 1 385 ? -0.113 -40.562 -20.422 1 97.25 385 LEU B CA 1
ATOM 7723 C C . LEU B 1 385 ? -1.024 -39.406 -20.844 1 97.25 385 LEU B C 1
ATOM 7725 O O . LEU B 1 385 ? -2.246 -39.5 -20.703 1 97.25 385 LEU B O 1
ATOM 7729 N N . ASP B 1 386 ? -0.464 -38.281 -21.266 1 97.56 386 ASP B N 1
ATOM 7730 C CA . ASP B 1 386 ? -1.255 -37.188 -21.812 1 97.56 386 ASP B CA 1
ATOM 7731 C C . ASP B 1 386 ? -1.699 -37.5 -23.25 1 97.56 386 ASP B C 1
ATOM 7733 O O . ASP B 1 386 ? -0.873 -37.562 -24.156 1 97.56 386 ASP B O 1
ATOM 7737 N N . PRO B 1 387 ? -2.979 -37.656 -23.438 1 96.88 387 PRO B N 1
ATOM 7738 C CA . PRO B 1 387 ? -3.465 -38.094 -24.75 1 96.88 387 PRO B CA 1
ATOM 7739 C C . PRO B 1 387 ? -3.168 -37.094 -25.859 1 96.88 387 PRO B C 1
ATOM 7741 O O . PRO B 1 387 ? -3.287 -37.406 -27.047 1 96.88 387 PRO B O 1
ATOM 7744 N N . ARG B 1 388 ? -2.799 -35.875 -25.516 1 93.25 388 ARG B N 1
ATOM 7745 C CA . ARG B 1 388 ? -2.43 -34.906 -26.516 1 93.25 388 ARG B CA 1
ATOM 7746 C C . ARG B 1 388 ? -1.08 -35.219 -27.141 1 93.25 388 ARG B C 1
ATOM 7748 O O . ARG B 1 388 ? -0.837 -34.906 -28.312 1 93.25 388 ARG B O 1
ATOM 7755 N N . TYR B 1 389 ? -0.211 -35.969 -26.328 1 95.62 389 TYR B N 1
ATOM 7756 C CA . TYR B 1 389 ? 1.177 -36.156 -26.734 1 95.62 389 TYR B CA 1
ATOM 7757 C C . TYR B 1 389 ? 1.508 -37.625 -26.953 1 95.62 389 TYR B C 1
ATOM 7759 O O . TYR B 1 389 ? 2.084 -38 -27.969 1 95.62 389 TYR B O 1
ATOM 7767 N N . LYS B 1 390 ? 1.197 -38.469 -25.922 1 95.25 390 LYS B N 1
ATOM 7768 C CA . LYS B 1 390 ? 1.461 -39.906 -25.969 1 95.25 390 LYS B CA 1
ATOM 7769 C C . LYS B 1 390 ? 2.936 -40.188 -26.234 1 95.25 390 LYS B C 1
ATOM 7771 O O . LYS B 1 390 ? 3.811 -39.656 -25.531 1 95.25 390 LYS B O 1
ATOM 7776 N N . HIS B 1 391 ? 3.299 -40.812 -27.359 1 93.31 391 HIS B N 1
ATOM 7777 C CA . HIS B 1 391 ? 4.664 -41.25 -27.609 1 93.31 391 HIS B CA 1
ATOM 7778 C C . HIS B 1 391 ? 5.391 -40.312 -28.562 1 93.31 391 HIS B C 1
ATOM 7780 O O . HIS B 1 391 ? 6.59 -40.469 -28.797 1 93.31 391 HIS B O 1
ATOM 7786 N N . LYS B 1 392 ? 4.832 -39.281 -29.031 1 91.56 392 LYS B N 1
ATOM 7787 C CA . LYS B 1 392 ? 5.309 -38.469 -30.156 1 91.56 392 LYS B CA 1
ATOM 7788 C C . LYS B 1 392 ? 6.598 -37.719 -29.797 1 91.56 392 LYS B C 1
ATOM 7790 O O . LYS B 1 392 ? 7.41 -37.438 -30.672 1 91.56 392 LYS B O 1
ATOM 7795 N N . PHE B 1 393 ? 6.797 -37.531 -28.562 1 92.12 393 PHE B N 1
ATOM 7796 C CA . PHE B 1 393 ? 7.953 -36.719 -28.172 1 92.12 393 PHE B CA 1
ATOM 7797 C C . PHE B 1 393 ? 9.07 -37.594 -27.625 1 92.12 393 PHE B C 1
ATOM 7799 O O . PHE B 1 393 ? 10.031 -37.094 -27.047 1 92.12 393 PHE B O 1
ATOM 7806 N N . PHE B 1 394 ? 8.875 -38.844 -27.766 1 94.5 394 PHE B N 1
ATOM 7807 C CA . PHE B 1 394 ? 9.875 -39.781 -27.281 1 94.5 394 PHE B CA 1
ATOM 7808 C C . PHE B 1 394 ? 10.461 -40.625 -28.422 1 94.5 394 PHE B C 1
ATOM 7810 O O . PHE B 1 394 ? 9.75 -40.969 -29.359 1 94.5 394 PHE B O 1
ATOM 7817 N N . LYS B 1 395 ? 11.672 -40.875 -28.281 1 92.31 395 LYS B N 1
ATOM 7818 C CA . LYS B 1 395 ? 12.273 -41.875 -29.156 1 92.31 395 LYS B CA 1
ATOM 7819 C C . LYS B 1 395 ? 11.742 -43.281 -28.844 1 92.31 395 LYS B C 1
ATOM 7821 O O . LYS B 1 395 ? 11.305 -43.531 -27.719 1 92.31 395 LYS B O 1
ATOM 7826 N N . PRO B 1 396 ? 11.766 -44.156 -29.766 1 92.62 396 PRO B N 1
ATOM 7827 C CA . PRO B 1 396 ? 11.227 -45.5 -29.547 1 92.62 396 PRO B CA 1
ATOM 7828 C C . PRO B 1 396 ? 11.867 -46.219 -28.344 1 92.62 396 PRO B C 1
ATOM 7830 O O . PRO B 1 396 ? 11.172 -46.875 -27.578 1 92.62 396 PRO B O 1
ATOM 7833 N N . VAL B 1 397 ? 13.117 -46 -28.156 1 92.69 397 VAL B N 1
ATOM 7834 C CA . VAL B 1 397 ? 13.82 -46.656 -27.062 1 92.69 397 VAL B CA 1
ATOM 7835 C C . VAL B 1 397 ? 13.297 -46.125 -25.734 1 92.69 397 VAL B C 1
ATOM 7837 O O . VAL B 1 397 ? 13.086 -46.875 -24.781 1 92.69 397 VAL B O 1
ATOM 7840 N N . THR B 1 398 ? 13.094 -44.844 -25.734 1 93.44 398 THR B N 1
ATOM 7841 C CA . THR B 1 398 ? 12.594 -44.188 -24.516 1 93.44 398 THR B CA 1
ATOM 7842 C C . THR B 1 398 ? 11.148 -44.594 -24.25 1 93.44 398 THR B C 1
ATOM 7844 O O . THR B 1 398 ? 10.75 -44.781 -23.094 1 93.44 398 THR B O 1
ATOM 7847 N N . GLU B 1 399 ? 10.359 -44.688 -25.297 1 94.69 399 GLU B N 1
ATOM 7848 C CA . GLU B 1 399 ? 8.977 -45.125 -25.156 1 94.69 399 GLU B CA 1
ATOM 7849 C C . GLU B 1 399 ? 8.898 -46.5 -24.5 1 94.69 399 GLU B C 1
ATOM 7851 O O . GLU B 1 399 ? 8.07 -46.719 -23.625 1 94.69 399 GLU B O 1
ATOM 7856 N N . GLU B 1 400 ? 9.773 -47.406 -24.969 1 93.75 400 GLU B N 1
ATOM 7857 C CA . GLU B 1 400 ? 9.789 -48.75 -24.406 1 93.75 400 GLU B CA 1
ATOM 7858 C C . GLU B 1 400 ? 10.172 -48.75 -22.938 1 93.75 400 GLU B C 1
ATOM 7860 O O . GLU B 1 400 ? 9.625 -49.5 -22.141 1 93.75 400 GLU B O 1
ATOM 7865 N N . LYS B 1 401 ? 11.094 -47.938 -22.672 1 94.5 401 LYS B N 1
ATOM 7866 C CA . LYS B 1 401 ? 11.5 -47.812 -21.281 1 94.5 401 LYS B CA 1
ATOM 7867 C C . LYS B 1 401 ? 10.344 -47.344 -20.406 1 94.5 401 LYS B C 1
ATOM 7869 O O . LYS B 1 401 ? 10.164 -47.812 -19.281 1 94.5 401 LYS B O 1
ATOM 7874 N N . ILE B 1 402 ? 9.578 -46.375 -20.906 1 95.38 402 ILE B N 1
ATOM 7875 C CA . ILE B 1 402 ? 8.438 -45.812 -20.188 1 95.38 402 ILE B CA 1
ATOM 7876 C C . ILE B 1 402 ? 7.391 -46.906 -19.953 1 95.38 402 ILE B C 1
ATOM 7878 O O . ILE B 1 402 ? 6.855 -47.031 -18.844 1 95.38 402 ILE B O 1
ATOM 7882 N N . LYS B 1 403 ? 7.113 -47.656 -20.953 1 94.31 403 LYS B N 1
ATOM 7883 C CA . LYS B 1 403 ? 6.148 -48.75 -20.844 1 94.31 403 LYS B CA 1
ATOM 7884 C C . LYS B 1 403 ? 6.582 -49.781 -19.812 1 94.31 403 LYS B C 1
ATOM 7886 O O . LYS B 1 403 ? 5.773 -50.219 -19 1 94.31 403 LYS B O 1
ATOM 7891 N N . ASP B 1 404 ? 7.863 -50.062 -19.859 1 92.88 404 ASP B N 1
ATOM 7892 C CA . ASP B 1 404 ? 8.414 -51 -18.891 1 92.88 404 ASP B CA 1
ATOM 7893 C C . ASP B 1 404 ? 8.273 -50.5 -17.469 1 92.88 404 ASP B C 1
ATOM 7895 O O . ASP B 1 404 ? 7.973 -51.25 -16.547 1 92.88 404 ASP B O 1
ATOM 7899 N N . GLU B 1 405 ? 8.555 -49.25 -17.344 1 93.75 405 GLU B N 1
ATOM 7900 C CA . GLU B 1 405 ? 8.438 -48.656 -16.016 1 93.75 405 GLU B CA 1
ATOM 7901 C C . GLU B 1 405 ? 6.992 -48.656 -15.531 1 93.75 405 GLU B C 1
ATOM 7903 O O . GLU B 1 405 ? 6.734 -48.844 -14.344 1 93.75 405 GLU B O 1
ATOM 7908 N N . ILE B 1 406 ? 6.055 -48.344 -16.406 1 94.31 406 ILE B N 1
ATOM 7909 C CA . ILE B 1 406 ? 4.633 -48.344 -16.062 1 94.31 406 ILE B CA 1
ATOM 7910 C C . ILE B 1 406 ? 4.223 -49.75 -15.617 1 94.31 406 ILE B C 1
ATOM 7912 O O . ILE B 1 406 ? 3.512 -49.906 -14.625 1 94.31 406 ILE B O 1
ATOM 7916 N N . ILE B 1 407 ? 4.719 -50.781 -16.281 1 91.5 407 ILE B N 1
ATOM 7917 C CA . ILE B 1 407 ? 4.391 -52.156 -15.969 1 91.5 407 ILE B CA 1
ATOM 7918 C C . ILE B 1 407 ? 4.98 -52.531 -14.609 1 91.5 407 ILE B C 1
ATOM 7920 O O . ILE B 1 407 ? 4.316 -53.188 -13.797 1 91.5 407 ILE B O 1
ATOM 7924 N N . LYS B 1 408 ? 6.156 -52.094 -14.414 1 89.56 408 LYS B N 1
ATOM 7925 C CA . LYS B 1 408 ? 6.816 -52.375 -13.141 1 89.56 408 LYS B CA 1
ATOM 7926 C C . LYS B 1 408 ? 6.066 -51.75 -11.977 1 89.56 408 LYS B C 1
ATOM 7928 O O . LYS B 1 408 ? 5.934 -52.344 -10.906 1 89.56 408 LYS B O 1
ATOM 7933 N N . MET B 1 409 ? 5.621 -50.562 -12.148 1 87.19 409 MET B N 1
ATOM 7934 C CA . MET B 1 409 ? 4.945 -49.812 -11.102 1 87.19 409 MET B CA 1
ATOM 7935 C C . MET B 1 409 ? 3.619 -50.469 -10.727 1 87.19 409 MET B C 1
ATOM 7937 O O . MET B 1 409 ? 3.201 -50.406 -9.562 1 87.19 409 MET B O 1
ATOM 7941 N N . VAL B 1 410 ? 2.945 -50.938 -11.656 1 83.88 410 VAL B N 1
ATOM 7942 C CA . VAL B 1 410 ? 1.639 -51.531 -11.414 1 83.88 410 VAL B CA 1
ATOM 7943 C C . VAL B 1 410 ? 1.814 -52.906 -10.742 1 83.88 410 VAL B C 1
ATOM 7945 O O . VAL B 1 410 ? 1.005 -53.312 -9.898 1 83.88 410 VAL B O 1
ATOM 7948 N N . ASN B 1 411 ? 2.885 -53.594 -11.094 1 78.12 411 ASN B N 1
ATOM 7949 C CA . ASN B 1 411 ? 3.121 -54.938 -10.539 1 78.12 411 ASN B CA 1
ATOM 7950 C C . ASN B 1 411 ? 3.74 -54.844 -9.141 1 78.12 411 ASN B C 1
ATOM 7952 O O . ASN B 1 411 ? 3.543 -55.75 -8.32 1 78.12 411 ASN B O 1
ATOM 7956 N N . ASP B 1 412 ? 4.652 -53.781 -8.93 1 67.25 412 ASP B N 1
ATOM 7957 C CA . ASP B 1 412 ? 5.289 -53.594 -7.629 1 67.25 412 ASP B CA 1
ATOM 7958 C C . ASP B 1 412 ? 4.941 -52.25 -7.023 1 67.25 412 ASP B C 1
ATOM 7960 O O . ASP B 1 412 ? 5.695 -51.281 -7.176 1 67.25 412 ASP B O 1
ATOM 7964 N N . PRO B 1 413 ? 3.787 -52.094 -6.562 1 58.56 413 PRO B N 1
ATOM 7965 C CA . PRO B 1 413 ? 3.391 -50.781 -6.121 1 58.56 413 PRO B CA 1
ATOM 7966 C C . PRO B 1 413 ? 4.355 -50.156 -5.102 1 58.56 413 PRO B C 1
ATOM 7968 O O . PRO B 1 413 ? 4.223 -49 -4.73 1 58.56 413 PRO B O 1
ATOM 7971 N N . VAL B 1 414 ? 5.348 -50.844 -4.453 1 50.06 414 VAL B N 1
ATOM 7972 C CA . VAL B 1 414 ? 6.098 -50.312 -3.318 1 50.06 414 VAL B CA 1
ATOM 7973 C C . VAL B 1 414 ? 7.281 -49.5 -3.824 1 50.06 414 VAL B C 1
ATOM 7975 O O . VAL B 1 414 ? 8.062 -48.969 -3.029 1 50.06 414 VAL B O 1
ATOM 7978 N N . VAL B 1 415 ? 7.832 -49.594 -5.008 1 44 415 VAL B N 1
ATOM 7979 C CA . VAL B 1 415 ? 9.195 -49.125 -5.211 1 44 415 VAL B CA 1
ATOM 7980 C C . VAL B 1 415 ? 9.203 -47.625 -5.383 1 44 415 VAL B C 1
ATOM 7982 O O . VAL B 1 415 ? 8.586 -47.094 -6.309 1 44 415 VAL B O 1
ATOM 7985 N N . PRO B 1 416 ? 9.57 -46.875 -4.395 1 47.44 416 PRO B N 1
ATOM 7986 C CA . PRO B 1 416 ? 9.688 -45.406 -4.512 1 47.44 416 PRO B CA 1
ATOM 7987 C C . PRO B 1 416 ? 10.711 -45 -5.559 1 47.44 416 PRO B C 1
ATOM 7989 O O . PRO B 1 416 ? 11.758 -45.656 -5.711 1 47.44 416 PRO B O 1
ATOM 7992 N N . ASP B 1 417 ? 10.375 -44.438 -6.605 1 44.53 417 ASP B N 1
ATOM 7993 C CA . ASP B 1 417 ? 11.281 -43.906 -7.605 1 44.53 417 ASP B CA 1
ATOM 7994 C C . ASP B 1 417 ? 12.328 -43 -6.957 1 44.53 417 ASP B C 1
ATOM 7996 O O . ASP B 1 417 ? 12 -41.969 -6.383 1 44.53 417 ASP B O 1
ATOM 8000 N N . SER B 1 418 ? 13.391 -43.438 -6.34 1 40.47 418 SER B N 1
ATOM 8001 C CA . SER B 1 418 ? 14.438 -42.625 -5.754 1 40.47 418 SER B CA 1
ATOM 8002 C C . SER B 1 418 ? 15.172 -41.812 -6.828 1 40.47 418 SER B C 1
ATOM 8004 O O . SER B 1 418 ? 15.766 -42.375 -7.742 1 40.47 418 SER B O 1
ATOM 8006 N N . PRO B 1 419 ? 14.836 -40.562 -7.062 1 41.81 419 PRO B N 1
ATOM 8007 C CA . PRO B 1 419 ? 15.664 -39.812 -8.016 1 41.81 419 PRO B CA 1
ATOM 8008 C C . PRO B 1 419 ? 17.094 -39.625 -7.52 1 41.81 419 PRO B C 1
ATOM 8010 O O . PRO B 1 419 ? 17.312 -39.406 -6.324 1 41.81 419 PRO B O 1
ATOM 8013 N N . LYS B 1 420 ? 18.141 -40.031 -8.109 1 35.72 420 LYS B N 1
ATOM 8014 C CA . LYS B 1 420 ? 19.547 -39.75 -7.824 1 35.72 420 LYS B CA 1
ATOM 8015 C C . LYS B 1 420 ? 19.891 -38.312 -8.125 1 35.72 420 LYS B C 1
ATOM 8017 O O . LYS B 1 420 ? 19.969 -37.906 -9.289 1 35.72 420 LYS B O 1
ATOM 8022 N N . SER B 1 421 ? 19.438 -37.25 -7.301 1 34.94 421 SER B N 1
ATOM 8023 C CA . SER B 1 421 ? 19.75 -35.875 -7.648 1 34.94 421 SER B CA 1
ATOM 8024 C C . SER B 1 421 ? 21.188 -35.531 -7.27 1 34.94 421 SER B C 1
ATOM 8026 O O . SER B 1 421 ? 21.625 -35.812 -6.152 1 34.94 421 SER B O 1
ATOM 8028 N N . PRO B 1 422 ? 22.078 -35.156 -8.172 1 26.84 422 PRO B N 1
ATOM 8029 C CA . PRO B 1 422 ? 23.422 -34.688 -7.844 1 26.84 422 PRO B CA 1
ATOM 8030 C C . PRO B 1 422 ? 23.406 -33.312 -7.188 1 26.84 422 PRO B C 1
ATOM 8032 O O . PRO B 1 422 ? 22.516 -32.5 -7.465 1 26.84 422 PRO B O 1
ATOM 8035 N N . ALA B 1 423 ? 24.016 -32.969 -6.086 1 31.81 423 ALA B N 1
ATOM 8036 C CA . ALA B 1 423 ? 24.109 -31.922 -5.07 1 31.81 423 ALA B CA 1
ATOM 8037 C C . ALA B 1 423 ? 24.734 -30.656 -5.645 1 31.81 423 ALA B C 1
ATOM 8039 O O . ALA B 1 423 ? 25.016 -29.719 -4.902 1 31.81 423 ALA B O 1
ATOM 8040 N N . GLU B 1 424 ? 24.281 -29.938 -6.75 1 24.16 424 GLU B N 1
ATOM 8041 C CA . GLU B 1 424 ? 25.141 -28.781 -6.965 1 24.16 424 GLU B CA 1
ATOM 8042 C C . GLU B 1 424 ? 24.656 -27.578 -6.152 1 24.16 424 GLU B C 1
ATOM 8044 O O . GLU B 1 424 ? 23.453 -27.438 -5.906 1 24.16 424 GLU B O 1
ATOM 8049 N N . LYS B 1 425 ? 25.406 -26.641 -5.438 1 24.36 425 LYS B N 1
ATOM 8050 C CA . LYS B 1 425 ? 25.406 -25.609 -4.402 1 24.36 425 LYS B CA 1
ATOM 8051 C C . LYS B 1 425 ? 24.891 -24.281 -4.957 1 24.36 425 LYS B C 1
ATOM 8053 O O . LYS B 1 425 ? 25.688 -23.391 -5.266 1 24.36 425 LYS B O 1
ATOM 8058 N N . THR B 1 426 ? 23.656 -24.031 -5.664 1 22.47 426 THR B N 1
ATOM 8059 C CA . THR B 1 426 ? 23.547 -22.703 -6.258 1 22.47 426 THR B CA 1
ATOM 8060 C C . THR B 1 426 ? 22.875 -21.734 -5.285 1 22.47 426 THR B C 1
ATOM 8062 O O . THR B 1 426 ? 21.953 -22.094 -4.559 1 22.47 426 THR B O 1
ATOM 8065 N N . LYS B 1 427 ? 23.344 -20.5 -4.969 1 21.62 427 LYS B N 1
ATOM 8066 C CA . LYS B 1 427 ? 23.062 -19.344 -4.117 1 21.62 427 LYS B CA 1
ATOM 8067 C C . LYS B 1 427 ? 21.812 -18.609 -4.582 1 21.62 427 LYS B C 1
ATOM 8069 O O . LYS B 1 427 ? 21.688 -18.266 -5.758 1 21.62 427 LYS B O 1
ATOM 8074 N N . ARG B 1 428 ? 20.625 -18.531 -3.787 1 25.25 428 ARG B N 1
ATOM 8075 C CA . ARG B 1 428 ? 19.234 -18.156 -4.043 1 25.25 428 ARG B CA 1
ATOM 8076 C C . ARG B 1 428 ? 19.047 -16.656 -3.902 1 25.25 428 ARG B C 1
ATOM 8078 O O . ARG B 1 428 ? 19.25 -16.094 -2.824 1 25.25 428 ARG B O 1
ATOM 8085 N N . MET B 1 429 ? 19.297 -15.797 -4.836 1 21.77 429 MET B N 1
ATOM 8086 C CA . MET B 1 429 ? 19.047 -14.367 -4.684 1 21.77 429 MET B CA 1
ATOM 8087 C C . MET B 1 429 ? 17.562 -14.062 -4.742 1 21.77 429 MET B C 1
ATOM 8089 O O . MET B 1 429 ? 16.828 -14.648 -5.551 1 21.77 429 MET B O 1
ATOM 8093 N N . ARG B 1 430 ? 16.922 -13.453 -3.77 1 25.17 430 ARG B N 1
ATOM 8094 C CA . ARG B 1 430 ? 15.562 -13.117 -3.373 1 25.17 430 ARG B CA 1
ATOM 8095 C C . ARG B 1 430 ? 14.938 -12.141 -4.355 1 25.17 430 ARG B C 1
ATOM 8097 O O . ARG B 1 430 ? 15.438 -11.031 -4.547 1 25.17 430 ARG B O 1
ATOM 8104 N N . MET B 1 431 ? 14.312 -12.422 -5.543 1 24.27 431 MET B N 1
ATOM 8105 C CA . MET B 1 431 ? 13.703 -11.5 -6.5 1 24.27 431 MET B CA 1
ATOM 8106 C C . MET B 1 431 ? 12.344 -11.023 -6.008 1 24.27 431 MET B C 1
ATOM 8108 O O . MET B 1 431 ? 11.422 -11.82 -5.84 1 24.27 431 MET B O 1
ATOM 8112 N N . GLY B 1 432 ? 12.094 -10.039 -5.148 1 24.31 432 GLY B N 1
ATOM 8113 C CA . GLY B 1 432 ? 10.859 -9.461 -4.637 1 24.31 432 GLY B CA 1
ATOM 8114 C C . GLY B 1 432 ? 9.992 -8.852 -5.723 1 24.31 432 GLY B C 1
ATOM 8115 O O . GLY B 1 432 ? 9.062 -8.102 -5.43 1 24.31 432 GLY B O 1
ATOM 8116 N N . ASP B 1 433 ? 10.148 -9.062 -7.066 1 25.98 433 ASP B N 1
ATOM 8117 C CA . ASP B 1 433 ? 9.641 -8.117 -8.055 1 25.98 433 ASP B CA 1
ATOM 8118 C C . ASP B 1 433 ? 8.148 -8.328 -8.297 1 25.98 433 ASP B C 1
ATOM 8120 O O . ASP B 1 433 ? 7.668 -8.156 -9.414 1 25.98 433 ASP B O 1
ATOM 8124 N N . SER B 1 434 ? 7.164 -8.555 -7.398 1 25.83 434 SER B N 1
ATOM 8125 C CA . SER B 1 434 ? 5.922 -9.031 -8 1 25.83 434 SER B CA 1
ATOM 8126 C C . SER B 1 434 ? 5.176 -7.891 -8.695 1 25.83 434 SER B C 1
ATOM 8128 O O . SER B 1 434 ? 4.461 -7.125 -8.039 1 25.83 434 SER B O 1
ATOM 8130 N N . LEU B 1 435 ? 5.711 -7.023 -9.539 1 26.42 435 LEU B N 1
ATOM 8131 C CA . LEU B 1 435 ? 4.859 -6.051 -10.211 1 26.42 435 LEU B CA 1
ATOM 8132 C C . LEU B 1 435 ? 3.754 -6.75 -11 1 26.42 435 LEU B C 1
ATOM 8134 O O . LEU B 1 435 ? 4.023 -7.664 -11.781 1 26.42 435 LEU B O 1
ATOM 8138 N N . ASP B 1 436 ? 2.596 -6.766 -10.508 1 26.8 436 ASP B N 1
ATOM 8139 C CA . ASP B 1 436 ? 1.439 -7.184 -11.289 1 26.8 436 ASP B CA 1
ATOM 8140 C C . ASP B 1 436 ? 1.445 -6.527 -12.672 1 26.8 436 ASP B C 1
ATOM 8142 O O . ASP B 1 436 ? 1.563 -5.305 -12.781 1 26.8 436 ASP B O 1
ATOM 8146 N N . PRO B 1 437 ? 1.854 -7.109 -13.75 1 27.3 437 PRO B N 1
ATOM 8147 C CA . PRO B 1 437 ? 1.744 -6.559 -15.102 1 27.3 437 PRO B CA 1
ATOM 8148 C C . PRO B 1 437 ? 0.398 -5.887 -15.359 1 27.3 437 PRO B C 1
ATOM 8150 O O . PRO B 1 437 ? -0.629 -6.336 -14.844 1 27.3 437 PRO B O 1
ATOM 8153 N N . GLU B 1 438 ? 0.278 -4.625 -15.312 1 26.34 438 GLU B N 1
ATOM 8154 C CA . GLU B 1 438 ? -0.897 -4 -15.914 1 26.34 438 GLU B CA 1
ATOM 8155 C C . GLU B 1 438 ? -1.37 -4.781 -17.141 1 26.34 438 GLU B C 1
ATOM 8157 O O . GLU B 1 438 ? -0.555 -5.293 -17.906 1 26.34 438 GLU B O 1
ATOM 8162 N N . PRO B 1 439 ? -2.676 -5.215 -17.156 1 28.14 439 PRO B N 1
ATOM 8163 C CA . PRO B 1 439 ? -3.238 -5.879 -18.344 1 28.14 439 PRO B CA 1
ATOM 8164 C C . PRO B 1 439 ? -2.916 -5.148 -19.641 1 28.14 439 PRO B C 1
ATOM 8166 O O . PRO B 1 439 ? -3.113 -3.934 -19.734 1 28.14 439 PRO B O 1
ATOM 8169 N N . GLY B 1 440 ? -1.781 -5.348 -20.297 1 25.52 440 GLY B N 1
ATOM 8170 C CA . GLY B 1 440 ? -1.585 -4.957 -21.688 1 25.52 440 GLY B CA 1
ATOM 8171 C C . GLY B 1 440 ? -2.859 -5.004 -22.5 1 25.52 440 GLY B C 1
ATOM 8172 O O . GLY B 1 440 ? -3.846 -5.621 -22.094 1 25.52 440 GLY B O 1
ATOM 8173 N N . THR B 1 441 ? -3.148 -3.947 -23.375 1 26.14 441 THR B N 1
ATOM 8174 C CA . THR B 1 441 ? -4.113 -3.904 -24.469 1 26.14 441 THR B CA 1
ATOM 8175 C C . THR B 1 441 ? -4.254 -5.277 -25.125 1 26.14 441 THR B C 1
ATOM 8177 O O . THR B 1 441 ? -3.314 -6.078 -25.109 1 26.14 441 THR B O 1
ATOM 8180 N N . SER B 1 442 ? -5.586 -5.672 -25.422 1 28 442 SER B N 1
ATOM 8181 C CA . SER B 1 442 ? -6.184 -6.766 -26.188 1 28 442 SER B CA 1
ATOM 8182 C C . SER B 1 442 ? -5.496 -6.953 -27.531 1 28 442 SER B C 1
ATOM 8184 O O . SER B 1 442 ? -5.73 -6.188 -28.469 1 28 442 SER B O 1
ATOM 8186 N N . SER B 1 443 ? -4.277 -7.008 -27.703 1 26.53 443 SER B N 1
ATOM 8187 C CA . SER B 1 443 ? -3.885 -7.383 -29.062 1 26.53 443 SER B CA 1
ATOM 8188 C C . SER B 1 443 ? -4.695 -8.578 -29.562 1 26.53 443 SER B C 1
ATOM 8190 O O . SER B 1 443 ? -5.266 -9.32 -28.766 1 26.53 443 SER B O 1
ATOM 8192 N N . MET B 1 444 ? -5.062 -8.695 -30.953 1 28.42 444 MET B N 1
ATOM 8193 C CA . MET B 1 444 ? -5.609 -9.719 -31.844 1 28.42 444 MET B CA 1
ATOM 8194 C C . MET B 1 444 ? -5.09 -11.102 -31.469 1 28.42 444 MET B C 1
ATOM 8196 O O . MET B 1 444 ? -3.953 -11.242 -31.016 1 28.42 444 MET B O 1
ATOM 8200 N N . SER B 1 445 ? -6.094 -12.047 -31.234 1 31.38 445 SER B N 1
ATOM 8201 C CA . SER B 1 445 ? -5.941 -13.492 -31.078 1 31.38 445 SER B CA 1
ATOM 8202 C C . SER B 1 445 ? -4.871 -14.039 -32.031 1 31.38 445 SER B C 1
ATOM 8204 O O . SER B 1 445 ? -5.18 -14.484 -33.125 1 31.38 445 SER B O 1
ATOM 8206 N N . LYS B 1 446 ? -3.936 -13.469 -32.312 1 33.28 446 LYS B N 1
ATOM 8207 C CA . LYS B 1 446 ? -2.973 -14.234 -33.094 1 33.28 446 LYS B CA 1
ATOM 8208 C C . LYS B 1 446 ? -2.639 -15.562 -32.406 1 33.28 446 LYS B C 1
ATOM 8210 O O . LYS B 1 446 ? -2.332 -15.586 -31.219 1 33.28 446 LYS B O 1
ATOM 8215 N N . LYS B 1 447 ? -3.229 -16.75 -32.656 1 40.5 447 LYS B N 1
ATOM 8216 C CA . LYS B 1 447 ? -2.854 -18.109 -32.312 1 40.5 447 LYS B CA 1
ATOM 8217 C C . LYS B 1 447 ? -1.441 -18.172 -31.734 1 40.5 447 LYS B C 1
ATOM 8219 O O . LYS B 1 447 ? -0.487 -17.719 -32.375 1 40.5 447 LYS B O 1
ATOM 8224 N N . THR B 1 448 ? -1.454 -18.219 -30.391 1 55.34 448 THR B N 1
ATOM 8225 C CA . THR B 1 448 ? -0.103 -18.188 -29.844 1 55.34 448 THR B CA 1
ATOM 8226 C C . THR B 1 448 ? 0.83 -19.094 -30.625 1 55.34 448 THR B C 1
ATOM 8228 O O . THR B 1 448 ? 0.437 -20.188 -31.031 1 55.34 448 THR B O 1
ATOM 8231 N N . CYS B 1 449 ? 1.831 -18.484 -31.094 1 69.25 449 CYS B N 1
ATOM 8232 C CA . CYS B 1 449 ? 2.91 -19.094 -31.859 1 69.25 449 CYS B CA 1
ATOM 8233 C C . CYS B 1 449 ? 3.363 -20.391 -31.203 1 69.25 449 CYS B C 1
ATOM 8235 O O . CYS B 1 449 ? 3.729 -21.359 -31.875 1 69.25 449 CYS B O 1
ATOM 8237 N N . LEU B 1 450 ? 2.889 -20.547 -29.922 1 67.31 450 LEU B N 1
ATOM 8238 C CA . LEU B 1 450 ? 3.383 -21.734 -29.219 1 67.31 450 LEU B CA 1
ATOM 8239 C C . LEU B 1 450 ? 2.576 -22.953 -29.609 1 67.31 450 LEU B C 1
ATOM 8241 O O . LEU B 1 450 ? 3.146 -24.016 -29.906 1 67.31 450 LEU B O 1
ATOM 8245 N N . LYS B 1 451 ? 1.23 -22.844 -29.578 1 71 451 LYS B N 1
ATOM 8246 C CA . LYS B 1 451 ? 0.362 -23.969 -29.906 1 71 451 LYS B CA 1
ATOM 8247 C C . LYS B 1 451 ? 0.575 -24.406 -31.344 1 71 451 LYS B C 1
ATOM 8249 O O . LYS B 1 451 ? 0.581 -25.609 -31.641 1 71 451 LYS B O 1
ATOM 8254 N N . SER B 1 452 ? 0.783 -23.328 -32.125 1 72.12 452 SER B N 1
ATOM 8255 C CA . SER B 1 452 ? 1.059 -23.641 -33.5 1 72.12 452 SER B CA 1
ATOM 8256 C C . SER B 1 452 ? 2.373 -24.391 -33.656 1 72.12 452 SER B C 1
ATOM 8258 O O . SER B 1 452 ? 2.455 -25.359 -34.438 1 72.12 452 SER B O 1
ATOM 8260 N N . ASP B 1 453 ? 3.244 -24.016 -32.938 1 75.94 453 ASP B N 1
ATOM 8261 C CA . ASP B 1 453 ? 4.555 -24.656 -33 1 75.94 453 ASP B CA 1
ATOM 8262 C C . ASP B 1 453 ? 4.484 -26.094 -32.5 1 75.94 453 ASP B C 1
ATOM 8264 O O . ASP B 1 453 ? 5.074 -27 -33.094 1 75.94 453 ASP B O 1
ATOM 8268 N N . LEU B 1 454 ? 3.77 -26.312 -31.484 1 76.31 454 LEU B N 1
ATOM 8269 C CA . LEU B 1 454 ? 3.609 -27.656 -30.938 1 76.31 454 LEU B CA 1
ATOM 8270 C C . LEU B 1 454 ? 2.826 -28.547 -31.891 1 76.31 454 LEU B C 1
ATOM 8272 O O . LEU B 1 454 ? 3.15 -29.734 -32.062 1 76.31 454 LEU B O 1
ATOM 8276 N N . ALA B 1 455 ? 1.777 -27.953 -32.469 1 74 455 ALA B N 1
ATOM 8277 C CA . ALA B 1 455 ? 0.963 -28.688 -33.438 1 74 455 ALA B CA 1
ATOM 8278 C C . ALA B 1 455 ? 1.807 -29.172 -34.625 1 74 455 ALA B C 1
ATOM 8280 O O . ALA B 1 455 ? 1.626 -30.281 -35.094 1 74 455 ALA B O 1
ATOM 8281 N N . MET B 1 456 ? 2.635 -28.297 -35.062 1 70.56 456 MET B N 1
ATOM 8282 C CA . MET B 1 456 ? 3.521 -28.641 -36.188 1 70.56 456 MET B CA 1
ATOM 8283 C C . MET B 1 456 ? 4.41 -29.828 -35.812 1 70.56 456 MET B C 1
ATOM 8285 O O . MET B 1 456 ? 4.652 -30.703 -36.656 1 70.56 456 MET B O 1
ATOM 8289 N N . MET B 1 457 ? 4.781 -29.859 -34.656 1 69.19 457 MET B N 1
ATOM 8290 C CA . MET B 1 457 ? 5.641 -30.953 -34.219 1 69.19 457 MET B CA 1
ATOM 8291 C C . MET B 1 457 ? 4.863 -32.25 -34.094 1 69.19 457 MET B C 1
ATOM 8293 O O . MET B 1 457 ? 5.426 -33.344 -34.281 1 69.19 457 MET B O 1
ATOM 8297 N N . LEU B 1 458 ? 3.549 -32.188 -33.844 1 71.06 458 LEU B N 1
ATOM 8298 C CA . LEU B 1 458 ? 2.703 -33.375 -33.656 1 71.06 458 LEU B CA 1
ATOM 8299 C C . LEU B 1 458 ? 2.197 -33.906 -35 1 71.06 458 LEU B C 1
ATOM 8301 O O . LEU B 1 458 ? 1.869 -35.094 -35.094 1 71.06 458 LEU B O 1
ATOM 8305 N N . GLY B 1 459 ? 1.692 -33.125 -36 1 61.34 459 GLY B N 1
ATOM 8306 C CA . GLY B 1 459 ? 1.121 -33.5 -37.281 1 61.34 459 GLY B CA 1
ATOM 8307 C C . GLY B 1 459 ? 2.014 -34.406 -38.094 1 61.34 459 GLY B C 1
ATOM 8308 O O . GLY B 1 459 ? 1.554 -35.062 -39.031 1 61.34 459 GLY B O 1
ATOM 8309 N N . SER B 1 460 ? 3.23 -34.438 -37.844 1 48.03 460 SER B N 1
ATOM 8310 C CA . SER B 1 460 ? 3.994 -35.312 -38.75 1 48.03 460 SER B CA 1
ATOM 8311 C C . SER B 1 460 ? 3.613 -36.781 -38.594 1 48.03 460 SER B C 1
ATOM 8313 O O . SER B 1 460 ? 3.869 -37.594 -39.469 1 48.03 460 SER B O 1
ATOM 8315 N N . SER B 1 461 ? 3.145 -37.406 -37.406 1 44.91 461 SER B N 1
ATOM 8316 C CA . SER B 1 461 ? 3.059 -38.844 -37.344 1 44.91 461 SER B CA 1
ATOM 8317 C C . SER B 1 461 ? 1.606 -39.312 -37.312 1 44.91 461 SER B C 1
ATOM 8319 O O . SER B 1 461 ? 0.98 -39.312 -36.25 1 44.91 461 SER B O 1
ATOM 8321 N N . SER B 1 462 ? 0.743 -39.188 -38.219 1 40.69 462 SER B N 1
ATOM 8322 C CA . SER B 1 462 ? -0.645 -39.625 -38.344 1 40.69 462 SER B CA 1
ATOM 8323 C C . SER B 1 462 ? -0.767 -41.125 -38.094 1 40.69 462 SER B C 1
ATOM 8325 O O . SER B 1 462 ? -1.865 -41.688 -38.156 1 40.69 462 SER B O 1
ATOM 8327 N N . GLU B 1 463 ? 0.212 -41.969 -38.125 1 42.91 463 GLU B N 1
ATOM 8328 C CA . GLU B 1 463 ? -0.037 -43.375 -38.438 1 42.91 463 GLU B CA 1
ATOM 8329 C C . GLU B 1 463 ? -0.491 -44.125 -37.219 1 42.91 463 GLU B C 1
ATOM 8331 O O . GLU B 1 463 ? -0.11 -45.281 -37.031 1 42.91 463 GLU B O 1
ATOM 8336 N N . ASP B 1 464 ? -1.178 -43.531 -36.312 1 44.66 464 ASP B N 1
ATOM 8337 C CA . ASP B 1 464 ? -1.126 -44.312 -35.062 1 44.66 464 ASP B CA 1
ATOM 8338 C C . ASP B 1 464 ? -2.211 -45.375 -35.062 1 44.66 464 ASP B C 1
ATOM 8340 O O . ASP B 1 464 ? -2.584 -45.906 -34 1 44.66 464 ASP B O 1
ATOM 8344 N N . GLU B 1 465 ? -2.947 -45.688 -36.094 1 42.28 465 GLU B N 1
ATOM 8345 C CA . GLU B 1 465 ? -4.09 -46.562 -35.812 1 42.28 465 GLU B CA 1
ATOM 8346 C C . GLU B 1 465 ? -3.672 -48.031 -35.781 1 42.28 465 GLU B C 1
ATOM 8348 O O . GLU B 1 465 ? -3.475 -48.656 -36.812 1 42.28 465 GLU B O 1
ATOM 8353 N N . GLY B 1 466 ? -2.691 -48.438 -35.062 1 36.62 466 GLY B N 1
ATOM 8354 C CA . GLY B 1 466 ? -2.475 -49.875 -35.188 1 36.62 466 GLY B CA 1
ATOM 8355 C C . GLY B 1 466 ? -3.439 -50.688 -34.344 1 36.62 466 GLY B C 1
ATOM 8356 O O . GLY B 1 466 ? -3.945 -50.219 -33.312 1 36.62 466 GLY B O 1
ATOM 8357 N N . GLU B 1 467 ? -4.227 -51.625 -34.844 1 38 467 GLU B N 1
ATOM 8358 C CA . GLU B 1 467 ? -5.23 -52.531 -34.281 1 38 467 GLU B CA 1
ATOM 8359 C C . GLU B 1 467 ? -4.578 -53.656 -33.531 1 38 467 GLU B C 1
ATOM 8361 O O . GLU B 1 467 ? -3.764 -54.406 -34.094 1 38 467 GLU B O 1
ATOM 8366 N N . GLY B 1 468 ? -3.965 -53.562 -32.438 1 36.72 468 GLY B N 1
ATOM 8367 C CA . GLY B 1 468 ? -3.412 -54.781 -31.844 1 36.72 468 GLY B CA 1
ATOM 8368 C C . GLY B 1 468 ? -4.457 -55.656 -31.188 1 36.72 468 GLY B C 1
ATOM 8369 O O . GLY B 1 468 ? -5.527 -55.156 -30.797 1 36.72 468 GLY B O 1
ATOM 8370 N N . GLU B 1 469 ? -4.465 -57 -31.344 1 37.41 469 GLU B N 1
ATOM 8371 C CA . GLU B 1 469 ? -5.336 -58.094 -30.938 1 37.41 469 GLU B CA 1
ATOM 8372 C C . GLU B 1 469 ? -5.164 -58.406 -29.453 1 37.41 469 GLU B C 1
ATOM 8374 O O . GLU B 1 469 ? -4.039 -58.5 -28.953 1 37.41 469 GLU B O 1
ATOM 8379 N N . PRO B 1 470 ? -6.156 -58.375 -28.578 1 41.25 470 PRO B N 1
ATOM 8380 C CA . PRO B 1 470 ? -6.199 -58.5 -27.125 1 41.25 470 PRO B CA 1
ATOM 8381 C C . PRO B 1 470 ? -5.98 -59.938 -26.656 1 41.25 470 PRO B C 1
ATOM 8383 O O . PRO B 1 470 ? -6.754 -60.844 -27.016 1 41.25 470 PRO B O 1
ATOM 8386 N N . ASP B 1 471 ? -4.875 -60.5 -26.641 1 36 471 ASP B N 1
ATOM 8387 C CA . ASP B 1 471 ? -5.027 -61.875 -26.156 1 36 471 ASP B CA 1
ATOM 8388 C C . ASP B 1 471 ? -5.344 -61.906 -24.656 1 36 471 ASP B C 1
ATOM 8390 O O . ASP B 1 471 ? -6.367 -62.438 -24.234 1 36 471 ASP B O 1
ATOM 8394 N N . ASN B 1 472 ? -4.145 -62.281 -23.672 1 42.38 472 ASN B N 1
ATOM 8395 C CA . ASN B 1 472 ? -4.172 -63.094 -22.469 1 42.38 472 ASN B CA 1
ATOM 8396 C C . ASN B 1 472 ? -4.566 -62.25 -21.25 1 42.38 472 ASN B C 1
ATOM 8398 O O . ASN B 1 472 ? -4.418 -61.031 -21.25 1 42.38 472 ASN B O 1
ATOM 8402 N N . SER B 1 473 ? -5.309 -62.844 -20 1 55.41 473 SER B N 1
ATOM 8403 C CA . SER B 1 473 ? -6.117 -62.469 -18.844 1 55.41 473 SER B CA 1
ATOM 8404 C C . SER B 1 473 ? -5.262 -61.844 -17.75 1 55.41 473 SER B C 1
ATOM 8406 O O . SER B 1 473 ? -5.77 -61.5 -16.688 1 55.41 473 SER B O 1
ATOM 8408 N N . SER B 1 474 ? -4.023 -61.906 -17.578 1 63.81 474 SER B N 1
ATOM 8409 C CA . SER B 1 474 ? -3.309 -61.406 -16.406 1 63.81 474 SER B CA 1
ATOM 8410 C C . SER B 1 474 ? -3.303 -59.875 -16.375 1 63.81 474 SER B C 1
ATOM 8412 O O . SER B 1 474 ? -3.473 -59.219 -17.406 1 63.81 474 SER B O 1
ATOM 8414 N N . PRO B 1 475 ? -3.316 -59.344 -15.062 1 75.75 475 PRO B N 1
ATOM 8415 C CA . PRO B 1 475 ? -3.248 -57.875 -14.961 1 75.75 475 PRO B CA 1
ATOM 8416 C C . PRO B 1 475 ? -2.162 -57.281 -15.859 1 75.75 475 PRO B C 1
ATOM 8418 O O . PRO B 1 475 ? -2.363 -56.219 -16.453 1 75.75 475 PRO B O 1
ATOM 8421 N N . ASP B 1 476 ? -1.107 -57.938 -15.898 1 81.5 476 ASP B N 1
ATOM 8422 C CA . ASP B 1 476 ? -0.022 -57.531 -16.781 1 81.5 476 ASP B CA 1
ATOM 8423 C C . ASP B 1 476 ? -0.452 -57.562 -18.234 1 81.5 476 ASP B C 1
ATOM 8425 O O . ASP B 1 476 ? -0.129 -56.656 -19.016 1 81.5 476 ASP B O 1
ATOM 8429 N N . ALA B 1 477 ? -1.097 -58.625 -18.484 1 84.75 477 ALA B N 1
ATOM 8430 C CA . ALA B 1 477 ? -1.574 -58.781 -19.859 1 84.75 477 ALA B CA 1
ATOM 8431 C C . ALA B 1 477 ? -2.607 -57.719 -20.203 1 84.75 477 ALA B C 1
ATOM 8433 O O . ALA B 1 477 ? -2.615 -57.188 -21.328 1 84.75 477 ALA B O 1
ATOM 8434 N N . LEU B 1 478 ? -3.395 -57.5 -19.203 1 87.81 478 LEU B N 1
ATOM 8435 C CA . LEU B 1 478 ? -4.414 -56.469 -19.406 1 87.81 478 LEU B CA 1
ATOM 8436 C C . LEU B 1 478 ? -3.779 -55.094 -19.609 1 87.81 478 LEU B C 1
ATOM 8438 O O . LEU B 1 478 ? -4.227 -54.312 -20.453 1 87.81 478 LEU B O 1
ATOM 8442 N N . LEU B 1 479 ? -2.754 -54.812 -18.797 1 91.62 479 LEU B N 1
ATOM 8443 C CA . LEU B 1 479 ? -2.053 -53.531 -18.891 1 91.62 479 LEU B CA 1
ATOM 8444 C C . LEU B 1 479 ? -1.372 -53.375 -20.25 1 91.62 479 LEU B C 1
ATOM 8446 O O . LEU B 1 479 ? -1.411 -52.312 -20.859 1 91.62 479 LEU B O 1
ATOM 8450 N N . ARG B 1 480 ? -0.755 -54.375 -20.703 1 91.19 480 ARG B N 1
ATOM 8451 C CA . ARG B 1 480 ? -0.091 -54.344 -22 1 91.19 480 ARG B CA 1
ATOM 8452 C C . ARG B 1 480 ? -1.095 -54.125 -23.125 1 91.19 480 ARG B C 1
ATOM 8454 O O . ARG B 1 480 ? -0.804 -53.406 -24.094 1 91.19 480 ARG B O 1
ATOM 8461 N N . LYS B 1 481 ? -2.227 -54.75 -22.922 1 91.31 481 LYS B N 1
ATOM 8462 C CA . LYS B 1 481 ? -3.297 -54.562 -23.891 1 91.31 481 LYS B CA 1
ATOM 8463 C C . LYS B 1 481 ? -3.766 -53.094 -23.891 1 91.31 481 LYS B C 1
ATOM 8465 O O . LYS B 1 481 ? -3.963 -52.5 -24.953 1 91.31 481 LYS B O 1
ATOM 8470 N N . GLU B 1 482 ? -3.943 -52.562 -22.703 1 94.38 482 GLU B N 1
ATOM 8471 C CA . GLU B 1 482 ? -4.355 -51.156 -22.578 1 94.38 482 GLU B CA 1
ATOM 8472 C C . GLU B 1 482 ? -3.336 -50.219 -23.234 1 94.38 482 GLU B C 1
ATOM 8474 O O . GLU B 1 482 ? -3.705 -49.25 -23.891 1 94.38 482 GLU B O 1
ATOM 8479 N N . LEU B 1 483 ? -2.092 -50.531 -23 1 95.31 483 LEU B N 1
ATOM 8480 C CA . LEU B 1 483 ? -1.02 -49.688 -23.531 1 95.31 483 LEU B CA 1
ATOM 8481 C C . LEU B 1 483 ? -1.032 -49.688 -25.047 1 95.31 483 LEU B C 1
ATOM 8483 O O . LEU B 1 483 ? -0.826 -48.656 -25.672 1 95.31 483 LEU B O 1
ATOM 8487 N N . VAL B 1 484 ? -1.266 -50.781 -25.641 1 93.06 484 VAL B N 1
ATOM 8488 C CA . VAL B 1 484 ? -1.302 -50.906 -27.094 1 93.06 484 VAL B CA 1
ATOM 8489 C C . VAL B 1 484 ? -2.5 -50.125 -27.641 1 93.06 484 VAL B C 1
ATOM 8491 O O . VAL B 1 484 ? -2.373 -49.406 -28.625 1 93.06 484 VAL B O 1
ATOM 8494 N N . ILE B 1 485 ? -3.646 -50.312 -27 1 94.62 485 ILE B N 1
ATOM 8495 C CA . ILE B 1 485 ? -4.852 -49.625 -27.453 1 94.62 485 ILE B CA 1
ATOM 8496 C C . ILE B 1 485 ? -4.664 -48.125 -27.312 1 94.62 485 ILE B C 1
ATOM 8498 O O . ILE B 1 485 ? -5.008 -47.375 -28.219 1 94.62 485 ILE B O 1
ATOM 8502 N N . TYR B 1 486 ? -4.125 -47.719 -26.156 1 95.94 486 TYR B N 1
ATOM 8503 C CA . TYR B 1 486 ? -3.889 -46.312 -25.875 1 95.94 486 TYR B CA 1
ATOM 8504 C C . TYR B 1 486 ? -2.977 -45.719 -26.938 1 95.94 486 TYR B C 1
ATOM 8506 O O . TYR B 1 486 ? -3.254 -44.625 -27.453 1 95.94 486 TYR B O 1
ATOM 8514 N N . ARG B 1 487 ? -1.883 -46.344 -27.188 1 93.81 487 ARG B N 1
ATOM 8515 C CA . ARG B 1 487 ? -0.902 -45.844 -28.156 1 93.81 487 ARG B CA 1
ATOM 8516 C C . ARG B 1 487 ? -1.542 -45.656 -29.516 1 93.81 487 ARG B C 1
ATOM 8518 O O . ARG B 1 487 ? -1.178 -44.719 -30.234 1 93.81 487 ARG B O 1
ATOM 8525 N N . ASN B 1 488 ? -2.537 -46.469 -29.922 1 91.81 488 ASN B N 1
ATOM 8526 C CA . ASN B 1 488 ? -3.098 -46.5 -31.266 1 91.81 488 ASN B CA 1
ATOM 8527 C C . ASN B 1 488 ? -4.309 -45.562 -31.391 1 91.81 488 ASN B C 1
ATOM 8529 O O . ASN B 1 488 ? -4.73 -45.219 -32.5 1 91.81 488 ASN B O 1
ATOM 8533 N N . LYS B 1 489 ? -4.816 -45.188 -30.281 1 93.38 489 LYS B N 1
ATOM 8534 C CA . LYS B 1 489 ? -5.945 -44.25 -30.328 1 93.38 489 LYS B CA 1
ATOM 8535 C C . LYS B 1 489 ? -5.512 -42.875 -30.844 1 93.38 489 LYS B C 1
ATOM 8537 O O . LYS B 1 489 ? -4.375 -42.469 -30.625 1 93.38 489 LYS B O 1
ATOM 8542 N N . LYS B 1 490 ? -6.418 -42.219 -31.453 1 92.69 490 LYS B N 1
ATOM 8543 C CA . LYS B 1 490 ? -6.133 -40.875 -31.969 1 92.69 490 LYS B CA 1
ATOM 8544 C C . LYS B 1 490 ? -5.801 -39.906 -30.844 1 92.69 490 LYS B C 1
ATOM 8546 O O . LYS B 1 490 ? -6.422 -39.938 -29.781 1 92.69 490 LYS B O 1
ATOM 8551 N N . ARG B 1 491 ? -4.914 -39.062 -31.078 1 93.62 491 ARG B N 1
ATOM 8552 C CA . ARG B 1 491 ? -4.484 -38.094 -30.078 1 93.62 491 ARG B CA 1
ATOM 8553 C C . ARG B 1 491 ? -5.523 -37 -29.906 1 93.62 491 ARG B C 1
ATOM 8555 O O . ARG B 1 491 ? -6.234 -36.625 -30.844 1 93.62 491 ARG B O 1
ATOM 8562 N N . LEU B 1 492 ? -5.543 -36.5 -28.766 1 93.06 492 LEU B N 1
ATOM 8563 C CA . LEU B 1 492 ? -6.414 -35.375 -28.422 1 93.06 492 LEU B CA 1
ATOM 8564 C C . LEU B 1 492 ? -5.855 -34.062 -28.969 1 93.06 492 LEU B C 1
ATOM 8566 O O . LEU B 1 492 ? -4.637 -33.875 -29.078 1 93.06 492 LEU B O 1
ATOM 8570 N N . ASP B 1 493 ? -6.699 -33.125 -29.312 1 90.12 493 ASP B N 1
ATOM 8571 C CA . ASP B 1 493 ? -6.262 -31.812 -29.766 1 90.12 493 ASP B CA 1
ATOM 8572 C C . ASP B 1 493 ? -5.57 -31.047 -28.641 1 90.12 493 ASP B C 1
ATOM 8574 O O . ASP B 1 493 ? -5.934 -31.188 -27.469 1 90.12 493 ASP B O 1
ATOM 8578 N N . LEU B 1 494 ? -4.684 -30.219 -29.031 1 88.75 494 LEU B N 1
ATOM 8579 C CA . LEU B 1 494 ? -3.855 -29.5 -28.062 1 88.75 494 LEU B CA 1
ATOM 8580 C C . LEU B 1 494 ? -4.707 -28.578 -27.188 1 88.75 494 LEU B C 1
ATOM 8582 O O . LEU B 1 494 ? -4.324 -28.25 -26.062 1 88.75 494 LEU B O 1
ATOM 8586 N N . ASP B 1 495 ? -5.816 -28.203 -27.625 1 85.75 495 ASP B N 1
ATOM 8587 C CA . ASP B 1 495 ? -6.652 -27.234 -26.906 1 85.75 495 ASP B CA 1
ATOM 8588 C C . ASP B 1 495 ? -7.664 -27.953 -26.016 1 85.75 495 ASP B C 1
ATOM 8590 O O . ASP B 1 495 ? -8.367 -27.297 -25.234 1 85.75 495 ASP B O 1
ATOM 8594 N N . GLU B 1 496 ? -7.668 -29.234 -26.109 1 90.38 496 GLU B N 1
ATOM 8595 C CA . GLU B 1 496 ? -8.633 -30 -25.312 1 90.38 496 GLU B CA 1
ATOM 8596 C C . GLU B 1 496 ? -8.031 -30.422 -23.984 1 90.38 496 GLU B C 1
ATOM 8598 O O . GLU B 1 496 ? -6.809 -30.469 -23.828 1 90.38 496 GLU B O 1
ATOM 8603 N N . ASN B 1 497 ? -8.883 -30.766 -23.078 1 92.31 497 ASN B N 1
ATOM 8604 C CA . ASN B 1 497 ? -8.469 -31.141 -21.734 1 92.31 497 ASN B CA 1
ATOM 8605 C C . ASN B 1 497 ? -8.18 -32.625 -21.625 1 92.31 497 ASN B C 1
ATOM 8607 O O . ASN B 1 497 ? -9.086 -33.438 -21.75 1 92.31 497 ASN B O 1
ATOM 8611 N N . PRO B 1 498 ? -6.957 -32.969 -21.359 1 95.81 498 PRO B N 1
ATOM 8612 C CA . PRO B 1 498 ? -6.594 -34.375 -21.281 1 95.81 498 PRO B CA 1
ATOM 8613 C C . PRO B 1 498 ? -7.355 -35.125 -20.172 1 95.81 498 PRO B C 1
ATOM 8615 O O . PRO B 1 498 ? -7.645 -36.312 -20.312 1 95.81 498 PRO B O 1
ATOM 8618 N N . LEU B 1 499 ? -7.699 -34.469 -19.109 1 95.56 499 LEU B N 1
ATOM 8619 C CA . LEU B 1 499 ? -8.398 -35.125 -18 1 95.56 499 LEU B CA 1
ATOM 8620 C C . LEU B 1 499 ? -9.82 -35.5 -18.406 1 95.56 499 LEU B C 1
ATOM 8622 O O . LEU B 1 499 ? -10.344 -36.531 -17.984 1 95.56 499 LEU B O 1
ATOM 8626 N N . ASN B 1 500 ? -10.43 -34.656 -19.203 1 95.25 500 ASN B N 1
ATOM 8627 C CA . ASN B 1 500 ? -11.75 -35 -19.719 1 95.25 500 ASN B CA 1
ATOM 8628 C C . ASN B 1 500 ? -11.703 -36.25 -20.609 1 95.25 500 ASN B C 1
ATOM 8630 O O . ASN B 1 500 ? -12.641 -37.031 -20.609 1 95.25 500 ASN B O 1
ATOM 8634 N N . TRP B 1 501 ? -10.695 -36.312 -21.406 1 96.56 501 TRP B N 1
ATOM 8635 C CA . TRP B 1 501 ? -10.508 -37.5 -22.25 1 96.56 501 TRP B CA 1
ATOM 8636 C C . TRP B 1 501 ? -10.438 -38.781 -21.406 1 96.56 501 TRP B C 1
ATOM 8638 O O . TRP B 1 501 ? -11.078 -39.781 -21.719 1 96.56 501 TRP B O 1
ATOM 8648 N N . TRP B 1 502 ? -9.656 -38.781 -20.359 1 96.75 502 TRP B N 1
ATOM 8649 C CA . TRP B 1 502 ? -9.523 -39.938 -19.484 1 96.75 502 TRP B CA 1
ATOM 8650 C C . TRP B 1 502 ? -10.836 -40.25 -18.781 1 96.75 502 TRP B C 1
ATOM 8652 O O . TRP B 1 502 ? -11.164 -41.406 -18.531 1 96.75 502 TRP B O 1
ATOM 8662 N N . LYS B 1 503 ? -11.594 -39.156 -18.375 1 95.56 503 LYS B N 1
ATOM 8663 C CA . LYS B 1 503 ? -12.898 -39.344 -17.766 1 95.56 503 LYS B CA 1
ATOM 8664 C C . LYS B 1 503 ? -13.828 -40.156 -18.672 1 95.56 503 LYS B C 1
ATOM 8666 O O . LYS B 1 503 ? -14.477 -41.094 -18.219 1 95.56 503 LYS B O 1
ATOM 8671 N N . VAL B 1 504 ? -13.82 -39.875 -19.938 1 95.62 504 VAL B N 1
ATOM 8672 C CA . VAL B 1 504 ? -14.695 -40.5 -20.922 1 95.62 504 VAL B CA 1
ATOM 8673 C C . VAL B 1 504 ? -14.227 -41.938 -21.188 1 95.62 504 VAL B C 1
ATOM 8675 O O . VAL B 1 504 ? -15.047 -42.844 -21.375 1 95.62 504 VAL B O 1
ATOM 8678 N N . ASN B 1 505 ? -12.906 -42.188 -21.188 1 95.44 505 ASN B N 1
ATOM 8679 C CA . ASN B 1 505 ? -12.352 -43.469 -21.578 1 95.44 505 ASN B CA 1
ATOM 8680 C C . ASN B 1 505 ? -11.961 -44.312 -20.359 1 95.44 505 ASN B C 1
ATOM 8682 O O . ASN B 1 505 ? -11.242 -45.312 -20.484 1 95.44 505 ASN B O 1
ATOM 8686 N N . ARG B 1 506 ? -12.406 -43.969 -19.219 1 93.69 506 ARG B N 1
ATOM 8687 C CA . ARG B 1 506 ? -11.977 -44.594 -17.969 1 93.69 506 ARG B CA 1
ATOM 8688 C C . ARG B 1 506 ? -12.344 -46.062 -17.938 1 93.69 506 ARG B C 1
ATOM 8690 O O . ARG B 1 506 ? -11.602 -46.875 -17.375 1 93.69 506 ARG B O 1
ATOM 8697 N N . CYS B 1 507 ? -13.477 -46.469 -18.516 1 92.31 507 CYS B N 1
ATOM 8698 C CA . CYS B 1 507 ? -13.953 -47.844 -18.5 1 92.31 507 CYS B CA 1
ATOM 8699 C C . CYS B 1 507 ? -13.109 -48.719 -19.406 1 92.31 507 CYS B C 1
ATOM 8701 O O . CYS B 1 507 ? -12.93 -49.906 -19.125 1 92.31 507 CYS B O 1
ATOM 8703 N N . GLU B 1 508 ? -12.625 -48.094 -20.406 1 93.75 508 GLU B N 1
ATOM 8704 C CA . GLU B 1 508 ? -11.789 -48.812 -21.344 1 93.75 508 GLU B CA 1
ATOM 8705 C C . GLU B 1 508 ? -10.375 -49.031 -20.797 1 93.75 508 GLU B C 1
ATOM 8707 O O . GLU B 1 508 ? -9.734 -50.031 -21.062 1 93.75 508 GLU B O 1
ATOM 8712 N N . PHE B 1 509 ? -9.898 -48 -20.109 1 95.12 509 PHE B N 1
ATOM 8713 C CA . PHE B 1 509 ? -8.547 -48.031 -19.562 1 95.12 509 PHE B CA 1
ATOM 8714 C C . PHE B 1 509 ? -8.586 -48.031 -18.031 1 95.12 509 PHE B C 1
ATOM 8716 O O . PHE B 1 509 ? -8.219 -47.031 -17.391 1 95.12 509 PHE B O 1
ATOM 8723 N N . LYS B 1 510 ? -8.797 -49.062 -17.438 1 92 510 LYS B N 1
ATOM 8724 C CA . LYS B 1 510 ? -9.039 -49.156 -16 1 92 510 LYS B CA 1
ATOM 8725 C C . LYS B 1 510 ? -7.75 -48.969 -15.211 1 92 510 LYS B C 1
ATOM 8727 O O . LYS B 1 510 ? -7.742 -48.25 -14.203 1 92 510 LYS B O 1
ATOM 8732 N N . ILE B 1 511 ? -6.691 -49.531 -15.695 1 92.81 511 ILE B N 1
ATOM 8733 C CA . ILE B 1 511 ? -5.43 -49.469 -14.969 1 92.81 511 ILE B CA 1
ATOM 8734 C C . ILE B 1 511 ? -4.719 -48.156 -15.297 1 92.81 511 ILE B C 1
ATOM 8736 O O . ILE B 1 511 ? -4.27 -47.438 -14.398 1 92.81 511 ILE B O 1
ATOM 8740 N N . LEU B 1 512 ? -4.664 -47.781 -16.547 1 95 512 LEU B N 1
ATOM 8741 C CA . LEU B 1 512 ? -3.961 -46.562 -16.984 1 95 512 LEU B CA 1
ATOM 8742 C C . LEU B 1 512 ? -4.641 -45.312 -16.453 1 95 512 LEU B C 1
ATOM 8744 O O . LEU B 1 512 ? -3.979 -44.312 -16.203 1 95 512 LEU B O 1
ATOM 8748 N N . SER B 1 513 ? -5.98 -45.406 -16.281 1 95 513 SER B N 1
ATOM 8749 C CA . SER B 1 513 ? -6.719 -44.25 -15.789 1 95 513 SER B CA 1
ATOM 8750 C C . SER B 1 513 ? -6.297 -43.875 -14.375 1 95 513 SER B C 1
ATOM 8752 O O . SER B 1 513 ? -6.207 -42.688 -14.039 1 95 513 SER B O 1
ATOM 8754 N N . LYS B 1 514 ? -6.047 -44.844 -13.555 1 92.75 514 LYS B N 1
ATOM 8755 C CA . LYS B 1 514 ? -5.586 -44.594 -12.188 1 92.75 514 LYS B CA 1
ATOM 8756 C C . LYS B 1 514 ? -4.199 -43.969 -12.188 1 92.75 514 LYS B C 1
ATOM 8758 O O . LYS B 1 514 ? -3.926 -43.062 -11.391 1 92.75 514 LYS B O 1
ATOM 8763 N N . LEU B 1 515 ? -3.365 -44.438 -13.07 1 94.5 515 LEU B N 1
ATOM 8764 C CA . LEU B 1 515 ? -2.027 -43.875 -13.195 1 94.5 515 LEU B CA 1
ATOM 8765 C C . LEU B 1 515 ? -2.092 -42.438 -13.719 1 94.5 515 LEU B C 1
ATOM 8767 O O . LEU B 1 515 ? -1.301 -41.594 -13.305 1 94.5 515 LEU B O 1
ATOM 8771 N N . ALA B 1 516 ? -3.016 -42.219 -14.664 1 95.81 516 ALA B N 1
ATOM 8772 C CA . ALA B 1 516 ? -3.188 -40.875 -15.219 1 95.81 516 ALA B CA 1
ATOM 8773 C C . ALA B 1 516 ? -3.588 -39.906 -14.133 1 95.81 516 ALA B C 1
ATOM 8775 O O . ALA B 1 516 ? -3.109 -38.75 -14.109 1 95.81 516 ALA B O 1
ATOM 8776 N N . CYS B 1 517 ? -4.43 -40.312 -13.195 1 94.75 517 CYS B N 1
ATOM 8777 C CA . CYS B 1 517 ? -4.844 -39.438 -12.094 1 94.75 517 CYS B CA 1
ATOM 8778 C C . CYS B 1 517 ? -3.645 -39.031 -11.242 1 94.75 517 CYS B C 1
ATOM 8780 O O . CYS B 1 517 ? -3.553 -37.906 -10.805 1 94.75 517 CYS B O 1
ATOM 8782 N N . ARG B 1 518 ? -2.768 -39.938 -11.086 1 94.94 518 ARG B N 1
ATOM 8783 C CA . ARG B 1 518 ? -1.583 -39.688 -10.258 1 94.94 518 ARG B CA 1
ATOM 8784 C C . ARG B 1 518 ? -0.573 -38.812 -10.984 1 94.94 518 ARG B C 1
ATOM 8786 O O . ARG B 1 518 ? -0.131 -37.812 -10.453 1 94.94 518 ARG B O 1
ATOM 8793 N N . TYR B 1 519 ? -0.276 -39.094 -12.211 1 96.62 519 TYR B N 1
ATOM 8794 C CA . TYR B 1 519 ? 0.86 -38.5 -12.906 1 96.62 519 TYR B CA 1
ATOM 8795 C C . TYR B 1 519 ? 0.465 -37.188 -13.57 1 96.62 519 TYR B C 1
ATOM 8797 O O . TYR B 1 519 ? 1.326 -36.375 -13.914 1 96.62 519 TYR B O 1
ATOM 8805 N N . LEU B 1 520 ? -0.826 -36.938 -13.797 1 96.25 520 LEU B N 1
ATOM 8806 C CA . LEU B 1 520 ? -1.266 -35.719 -14.414 1 96.25 520 LEU B CA 1
ATOM 8807 C C . LEU B 1 520 ? -1.727 -34.719 -13.359 1 96.25 520 LEU B C 1
ATOM 8809 O O . LEU B 1 520 ? -2.221 -33.625 -13.695 1 96.25 520 LEU B O 1
ATOM 8813 N N . SER B 1 521 ? -1.498 -34.969 -12.086 1 94.44 521 SER B N 1
ATOM 8814 C CA . SER B 1 521 ? -1.982 -34.125 -11.008 1 94.44 521 SER B CA 1
ATOM 8815 C C . SER B 1 521 ? -1.082 -32.906 -10.812 1 94.44 521 SER B C 1
ATOM 8817 O O . SER B 1 521 ? -1.567 -31.797 -10.57 1 94.44 521 SER B O 1
ATOM 8819 N N . PRO B 1 522 ? 0.274 -33 -10.984 1 95.19 522 PRO B N 1
ATOM 8820 C CA . PRO B 1 522 ? 1.141 -31.859 -10.664 1 95.19 522 PRO B CA 1
ATOM 8821 C C . PRO B 1 522 ? 1.132 -30.781 -11.742 1 95.19 522 PRO B C 1
ATOM 8823 O O . PRO B 1 522 ? 1.048 -31.094 -12.938 1 95.19 522 PRO B O 1
ATOM 8826 N N . PRO B 1 523 ? 1.197 -29.5 -11.32 1 94.94 523 PRO B N 1
ATOM 8827 C CA . PRO B 1 523 ? 1.494 -28.438 -12.281 1 94.94 523 PRO B CA 1
ATOM 8828 C C . PRO B 1 523 ? 2.971 -28.391 -12.664 1 94.94 523 PRO B C 1
ATOM 8830 O O . PRO B 1 523 ? 3.811 -28.984 -11.992 1 94.94 523 PRO B O 1
ATOM 8833 N N . PRO B 1 524 ? 3.217 -27.797 -13.75 1 94.62 524 PRO B N 1
ATOM 8834 C CA . PRO B 1 524 ? 4.621 -27.703 -14.164 1 94.62 524 PRO B CA 1
ATOM 8835 C C . PRO B 1 524 ? 5.418 -26.703 -13.336 1 94.62 524 PRO B C 1
ATOM 8837 O O . PRO B 1 524 ? 6.652 -26.719 -13.352 1 94.62 524 PRO B O 1
ATOM 8840 N N . ALA B 1 525 ? 4.68 -25.828 -12.656 1 91.25 525 ALA B N 1
ATOM 8841 C CA . ALA B 1 525 ? 5.355 -24.719 -11.961 1 91.25 525 ALA B CA 1
ATOM 8842 C C . ALA B 1 525 ? 4.75 -24.484 -10.586 1 91.25 525 ALA B C 1
ATOM 8844 O O . ALA B 1 525 ? 3.643 -24.953 -10.297 1 91.25 525 ALA B O 1
ATOM 8845 N N . SER B 1 526 ? 5.539 -23.781 -9.766 1 87.25 526 SER B N 1
ATOM 8846 C CA . SER B 1 526 ? 5.07 -23.453 -8.43 1 87.25 526 SER B CA 1
ATOM 8847 C C . SER B 1 526 ? 4.281 -22.141 -8.43 1 87.25 526 SER B C 1
ATOM 8849 O O . SER B 1 526 ? 4.312 -21.391 -7.449 1 87.25 526 SER B O 1
ATOM 8851 N N . VAL B 1 527 ? 3.605 -21.797 -9.469 1 78.88 527 VAL B N 1
ATOM 8852 C CA . VAL B 1 527 ? 2.855 -20.578 -9.68 1 78.88 527 VAL B CA 1
ATOM 8853 C C . VAL B 1 527 ? 1.801 -20.406 -8.594 1 78.88 527 VAL B C 1
ATOM 8855 O O . VAL B 1 527 ? 1.592 -19.312 -8.078 1 78.88 527 VAL B O 1
ATOM 8858 N N . PRO B 1 528 ? 1.102 -21.516 -8.203 1 76.5 528 PRO B N 1
ATOM 8859 C CA . PRO B 1 528 ? 0.11 -21.359 -7.137 1 76.5 528 PRO B CA 1
ATOM 8860 C C . PRO B 1 528 ? 0.705 -20.766 -5.859 1 76.5 528 PRO B C 1
ATOM 8862 O O . PRO B 1 528 ? 0.06 -19.953 -5.191 1 76.5 528 PRO B O 1
ATOM 8865 N N . SER B 1 529 ? 1.896 -21.156 -5.586 1 81.44 529 SER B N 1
ATOM 8866 C CA . SER B 1 529 ? 2.566 -20.578 -4.422 1 81.44 529 SER B CA 1
ATOM 8867 C C . SER B 1 529 ? 2.854 -19.094 -4.629 1 81.44 529 SER B C 1
ATOM 8869 O O . SER B 1 529 ? 2.713 -18.297 -3.699 1 81.44 529 SER B O 1
ATOM 8871 N N . GLU B 1 530 ? 3.254 -18.812 -5.812 1 76.62 530 GLU B N 1
ATOM 8872 C CA . GLU B 1 530 ? 3.523 -17.406 -6.133 1 76.62 530 GLU B CA 1
ATOM 8873 C C . GLU B 1 530 ? 2.258 -16.562 -6.031 1 76.62 530 GLU B C 1
ATOM 8875 O O . GLU B 1 530 ? 2.305 -15.414 -5.582 1 76.62 530 GLU B O 1
ATOM 8880 N N . GLN B 1 531 ? 1.237 -17.156 -6.48 1 75.88 531 GLN B N 1
ATOM 8881 C CA . GLN B 1 531 ? -0.045 -16.469 -6.371 1 75.88 531 GLN B CA 1
ATOM 8882 C C . GLN B 1 531 ? -0.413 -16.219 -4.91 1 75.88 531 GLN B C 1
ATOM 8884 O O . GLN B 1 531 ? -0.89 -15.141 -4.551 1 75.88 531 GLN B O 1
ATOM 8889 N N . LEU B 1 532 ? -0.227 -17.234 -4.184 1 79.12 532 LEU B N 1
ATOM 8890 C CA . LEU B 1 532 ? -0.477 -17.141 -2.75 1 79.12 532 LEU B CA 1
ATOM 8891 C C . LEU B 1 532 ? 0.352 -16.016 -2.131 1 79.12 532 LEU B C 1
ATOM 8893 O O . LEU B 1 532 ? -0.166 -15.211 -1.353 1 79.12 532 LEU B O 1
ATOM 8897 N N . PHE B 1 533 ? 1.541 -15.906 -2.541 1 77 533 PHE B N 1
ATOM 8898 C CA . PHE B 1 533 ? 2.434 -14.93 -1.92 1 77 533 PHE B CA 1
ATOM 8899 C C . PHE B 1 533 ? 2.207 -13.539 -2.5 1 77 533 PHE B C 1
ATOM 8901 O O . PHE B 1 533 ? 2.525 -12.539 -1.859 1 77 533 PHE B O 1
ATOM 8908 N N . SER B 1 534 ? 1.694 -13.594 -3.76 1 75.31 534 SER B N 1
ATOM 8909 C CA . SER B 1 534 ? 1.188 -12.305 -4.227 1 75.31 534 SER B CA 1
ATOM 8910 C C . SER B 1 534 ? 0.113 -11.766 -3.293 1 75.31 534 SER B C 1
ATOM 8912 O O . SER B 1 534 ? 0.083 -10.562 -3.006 1 75.31 534 SER B O 1
ATOM 8914 N N . GLY B 1 535 ? -0.723 -12.617 -2.859 1 74.56 535 GLY B N 1
ATOM 8915 C CA . GLY B 1 535 ? -1.705 -12.234 -1.854 1 74.56 535 GLY B CA 1
ATOM 8916 C C . GLY B 1 535 ? -1.079 -11.75 -0.561 1 74.56 535 GLY B C 1
ATOM 8917 O O . GLY B 1 535 ? -1.532 -10.766 0.022 1 74.56 535 GLY B O 1
ATOM 8918 N N . ALA B 1 536 ? -0.046 -12.461 -0.167 1 76.44 536 ALA B N 1
ATOM 8919 C CA . ALA B 1 536 ? 0.672 -12.047 1.037 1 76.44 536 ALA B CA 1
ATOM 8920 C C . ALA B 1 536 ? 1.268 -10.656 0.874 1 76.44 536 ALA B C 1
ATOM 8922 O O . ALA B 1 536 ? 1.234 -9.844 1.804 1 76.44 536 ALA B O 1
ATOM 8923 N N . GLY B 1 537 ? 1.785 -10.461 -0.248 1 76.12 537 GLY B N 1
ATOM 8924 C CA . GLY B 1 537 ? 2.33 -9.148 -0.547 1 76.12 537 GLY B CA 1
ATOM 8925 C C . GLY B 1 537 ? 1.291 -8.039 -0.494 1 76.12 537 GLY B C 1
ATOM 8926 O O . GLY B 1 537 ? 1.612 -6.895 -0.176 1 76.12 537 GLY B O 1
ATOM 8927 N N . LEU B 1 538 ? 0.075 -8.438 -0.792 1 73.06 538 LEU B N 1
ATOM 8928 C CA . LEU B 1 538 ? -1.017 -7.473 -0.737 1 73.06 538 LEU B CA 1
ATOM 8929 C C . LEU B 1 538 ? -1.446 -7.219 0.704 1 73.06 538 LEU B C 1
ATOM 8931 O O . LEU B 1 538 ? -1.962 -6.145 1.022 1 73.06 538 LEU B O 1
ATOM 8935 N N . ILE B 1 539 ? -1.244 -8.211 1.461 1 79.25 539 ILE B N 1
ATOM 8936 C CA . ILE B 1 539 ? -1.581 -8.07 2.873 1 79.25 539 ILE B CA 1
ATOM 8937 C C . ILE B 1 539 ? -0.542 -7.195 3.568 1 79.25 539 ILE B C 1
ATOM 8939 O O . ILE B 1 539 ? -0.894 -6.281 4.324 1 79.25 539 ILE B O 1
ATOM 8943 N N . TYR B 1 540 ? 0.7 -7.473 3.246 1 72 540 TYR B N 1
ATOM 8944 C CA . TYR B 1 540 ? 1.776 -6.715 3.873 1 72 540 TYR B CA 1
ATOM 8945 C C . TYR B 1 540 ? 2.215 -5.559 2.982 1 72 540 TYR B C 1
ATOM 8947 O O . TYR B 1 540 ? 2.545 -5.758 1.812 1 72 540 TYR B O 1
ATOM 8955 N N . ASN B 1 541 ? 2.115 -4.441 3.346 1 71 541 ASN B N 1
ATOM 8956 C CA . ASN B 1 541 ? 2.574 -3.225 2.686 1 71 541 ASN B CA 1
ATOM 8957 C C . ASN B 1 541 ? 3.215 -2.256 3.676 1 71 541 ASN B C 1
ATOM 8959 O O . ASN B 1 541 ? 3.209 -2.502 4.883 1 71 541 ASN B O 1
ATOM 8963 N N . PRO B 1 542 ? 3.814 -1.298 3.15 1 66.75 542 PRO B N 1
ATOM 8964 C CA . PRO B 1 542 ? 4.547 -0.403 4.051 1 66.75 542 PRO B CA 1
ATOM 8965 C C . PRO B 1 542 ? 3.672 0.161 5.164 1 66.75 542 PRO B C 1
ATOM 8967 O O . PRO B 1 542 ? 4.16 0.416 6.27 1 66.75 542 PRO B O 1
ATOM 8970 N N . LEU B 1 543 ? 2.396 0.238 4.859 1 66.19 543 LEU B N 1
ATOM 8971 C CA . LEU B 1 543 ? 1.509 0.809 5.867 1 66.19 543 LEU B CA 1
ATOM 8972 C C . LEU B 1 543 ? 0.892 -0.285 6.734 1 66.19 543 LEU B C 1
ATOM 8974 O O . LEU B 1 543 ? 0.285 0.002 7.766 1 66.19 543 LEU B O 1
ATOM 8978 N N . ARG B 1 544 ? 1.01 -1.504 6.277 1 74.38 544 ARG B N 1
ATOM 8979 C CA . ARG B 1 544 ? 0.493 -2.666 6.992 1 74.38 544 ARG B CA 1
ATOM 8980 C C . ARG B 1 544 ? 1.578 -3.723 7.176 1 74.38 544 ARG B C 1
ATOM 8982 O O . ARG B 1 544 ? 1.625 -4.707 6.434 1 74.38 544 ARG B O 1
ATOM 8989 N N . ASN B 1 545 ? 2.441 -3.525 8.078 1 73 545 ASN B N 1
ATOM 8990 C CA . ASN B 1 545 ? 3.598 -4.406 8.203 1 73 545 ASN B CA 1
ATOM 8991 C C . ASN B 1 545 ? 3.709 -4.984 9.609 1 73 545 ASN B C 1
ATOM 8993 O O . ASN B 1 545 ? 4.734 -5.57 9.961 1 73 545 ASN B O 1
ATOM 8997 N N . ARG B 1 546 ? 2.578 -4.848 10.352 1 74.75 546 ARG B N 1
ATOM 8998 C CA . ARG B 1 546 ? 2.666 -5.281 11.734 1 74.75 546 ARG B CA 1
ATOM 8999 C C . ARG B 1 546 ? 1.832 -6.535 11.977 1 74.75 546 ARG B C 1
ATOM 9001 O O . ARG B 1 546 ? 1.835 -7.09 13.07 1 74.75 546 ARG B O 1
ATOM 9008 N N . LEU B 1 547 ? 1.107 -6.938 11.023 1 81.25 547 LEU B N 1
ATOM 9009 C CA . LEU B 1 547 ? 0.255 -8.117 11.172 1 81.25 547 LEU B CA 1
ATOM 9010 C C . LEU B 1 547 ? 1.092 -9.367 11.414 1 81.25 547 LEU B C 1
ATOM 9012 O O . LEU B 1 547 ? 2.072 -9.609 10.703 1 81.25 547 LEU B O 1
ATOM 9016 N N . GLU B 1 548 ? 0.644 -10.062 12.375 1 84 548 GLU B N 1
ATOM 9017 C CA . GLU B 1 548 ? 1.347 -11.305 12.672 1 84 548 GLU B CA 1
ATOM 9018 C C . GLU B 1 548 ? 1.23 -12.297 11.523 1 84 548 GLU B C 1
ATOM 9020 O O . GLU B 1 548 ? 0.182 -12.391 10.875 1 84 548 GLU B O 1
ATOM 9025 N N . ALA B 1 549 ? 2.262 -13.102 11.367 1 85 549 ALA B N 1
ATOM 9026 C CA . ALA B 1 549 ? 2.359 -14.031 10.242 1 85 549 ALA B CA 1
ATOM 9027 C C . ALA B 1 549 ? 1.248 -15.07 10.297 1 85 549 ALA B C 1
ATOM 9029 O O . ALA B 1 549 ? 0.705 -15.469 9.266 1 85 549 ALA B O 1
ATOM 9030 N N . GLU B 1 550 ? 0.888 -15.477 11.453 1 87.5 550 GLU B N 1
ATOM 9031 C CA . GLU B 1 550 ? -0.145 -16.5 11.609 1 87.5 550 GLU B CA 1
ATOM 9032 C C . GLU B 1 550 ? -1.5 -15.984 11.125 1 87.5 550 GLU B C 1
ATOM 9034 O O . GLU B 1 550 ? -2.266 -16.734 10.516 1 87.5 550 GLU B O 1
ATOM 9039 N N . LYS B 1 551 ? -1.742 -14.797 11.461 1 90.81 551 LYS B N 1
ATOM 9040 C CA . LYS B 1 551 ? -3.004 -14.195 11.047 1 90.81 551 LYS B CA 1
ATOM 9041 C C . LYS B 1 551 ? -3.051 -14.008 9.531 1 90.81 551 LYS B C 1
ATOM 9043 O O . LYS B 1 551 ? -4.094 -14.219 8.906 1 90.81 551 LYS B O 1
ATOM 9048 N N . ALA B 1 552 ? -1.932 -13.625 9.031 1 89.44 552 ALA B N 1
ATOM 9049 C CA . ALA B 1 552 ? -1.842 -13.5 7.582 1 89.44 552 ALA B CA 1
ATOM 9050 C C . ALA B 1 552 ? -2.062 -14.852 6.902 1 89.44 552 ALA B C 1
ATOM 9052 O O . ALA B 1 552 ? -2.723 -14.93 5.863 1 89.44 552 ALA B O 1
ATOM 9053 N N . ALA B 1 553 ? -1.525 -15.875 7.469 1 90.56 553 ALA B N 1
ATOM 9054 C CA . ALA B 1 553 ? -1.674 -17.219 6.93 1 90.56 553 ALA B CA 1
ATOM 9055 C C . ALA B 1 553 ? -3.141 -17.641 6.902 1 90.56 553 ALA B C 1
ATOM 9057 O O . ALA B 1 553 ? -3.602 -18.25 5.93 1 90.56 553 ALA B O 1
ATOM 9058 N N . ILE B 1 554 ? -3.82 -17.281 7.934 1 93.5 554 ILE B N 1
ATOM 9059 C CA . ILE B 1 554 ? -5.234 -17.625 8.031 1 93.5 554 ILE B CA 1
ATOM 9060 C C . ILE B 1 554 ? -6.02 -16.875 6.953 1 93.5 554 ILE B C 1
ATOM 9062 O O . ILE B 1 554 ? -6.887 -17.469 6.297 1 93.5 554 ILE B O 1
ATOM 9066 N N . LEU B 1 555 ? -5.727 -15.648 6.773 1 93.75 555 LEU B N 1
ATOM 9067 C CA . LEU B 1 555 ? -6.406 -14.844 5.762 1 93.75 555 LEU B CA 1
ATOM 9068 C C . LEU B 1 555 ? -6.184 -15.422 4.367 1 93.75 555 LEU B C 1
ATOM 9070 O O . LEU B 1 555 ? -7.117 -15.508 3.57 1 93.75 555 LEU B O 1
ATOM 9074 N N . LEU B 1 556 ? -4.973 -15.82 4.102 1 92.62 556 LEU B N 1
ATOM 9075 C CA . LEU B 1 556 ? -4.645 -16.391 2.797 1 92.62 556 LEU B CA 1
ATOM 9076 C C . LEU B 1 556 ? -5.363 -17.719 2.584 1 92.62 556 LEU B C 1
ATOM 9078 O O . LEU B 1 556 ? -5.848 -18 1.485 1 92.62 556 LEU B O 1
ATOM 9082 N N . PHE B 1 557 ? -5.387 -18.5 3.645 1 94.31 557 PHE B N 1
ATOM 9083 C CA . PHE B 1 557 ? -6.09 -19.781 3.6 1 94.31 557 PHE B CA 1
ATOM 9084 C C . PHE B 1 557 ? -7.559 -19.578 3.244 1 94.31 557 PHE B C 1
ATOM 9086 O O . PHE B 1 557 ? -8.102 -20.297 2.395 1 94.31 557 PHE B O 1
ATOM 9093 N N . ILE B 1 558 ? -8.18 -18.609 3.85 1 95.25 558 ILE B N 1
ATOM 9094 C CA . ILE B 1 558 ? -9.586 -18.312 3.619 1 95.25 558 ILE B CA 1
ATOM 9095 C C . ILE B 1 558 ? -9.781 -17.766 2.207 1 95.25 558 ILE B C 1
ATOM 9097 O O . ILE B 1 558 ? -10.68 -18.188 1.482 1 95.25 558 ILE B O 1
ATOM 9101 N N . LYS B 1 559 ? -8.953 -16.859 1.791 1 93.81 559 LYS B N 1
ATOM 9102 C CA . LYS B 1 559 ? -9.047 -16.172 0.51 1 93.81 559 LYS B CA 1
ATOM 9103 C C . LYS B 1 559 ? -9.039 -17.156 -0.652 1 93.81 559 LYS B C 1
ATOM 9105 O O . LYS B 1 559 ? -9.875 -17.062 -1.558 1 93.81 559 LYS B O 1
ATOM 9110 N N . TYR B 1 560 ? -8.227 -18.109 -0.585 1 92.06 560 TYR B N 1
ATOM 9111 C CA . TYR B 1 560 ? -8 -18.922 -1.771 1 92.06 560 TYR B CA 1
ATOM 9112 C C . TYR B 1 560 ? -8.836 -20.203 -1.721 1 92.06 560 TYR B C 1
ATOM 9114 O O . TYR B 1 560 ? -9.102 -20.812 -2.756 1 92.06 560 TYR B O 1
ATOM 9122 N N . ASN B 1 561 ? -9.312 -20.625 -0.516 1 93.94 561 ASN B N 1
ATOM 9123 C CA . ASN B 1 561 ? -10.055 -21.875 -0.427 1 93.94 561 ASN B CA 1
ATOM 9124 C C . ASN B 1 561 ? -11.562 -21.625 -0.397 1 93.94 561 ASN B C 1
ATOM 9126 O O . ASN B 1 561 ? -12.344 -22.469 -0.841 1 93.94 561 ASN B O 1
ATOM 9130 N N . SER B 1 562 ? -12.023 -20.469 0.105 1 94.88 562 SER B N 1
ATOM 9131 C CA . SER B 1 562 ? -13.453 -20.234 0.265 1 94.88 562 SER B CA 1
ATOM 9132 C C . SER B 1 562 ? -14.188 -20.344 -1.068 1 94.88 562 SER B C 1
ATOM 9134 O O . SER B 1 562 ? -15.266 -20.938 -1.143 1 94.88 562 SER B O 1
ATOM 9136 N N . PRO B 1 563 ? -13.609 -19.797 -2.146 1 92.19 563 PRO B N 1
ATOM 9137 C CA . PRO B 1 563 ? -14.312 -19.875 -3.43 1 92.19 563 PRO B CA 1
ATOM 9138 C C . PRO B 1 563 ? -14.414 -21.297 -3.969 1 92.19 563 PRO B C 1
ATOM 9140 O O . PRO B 1 563 ? -15.336 -21.609 -4.73 1 92.19 563 PRO B O 1
ATOM 9143 N N . ILE B 1 564 ? -13.469 -22.125 -3.605 1 90.69 564 ILE B N 1
ATOM 9144 C CA . ILE B 1 564 ? -13.461 -23.516 -4.078 1 90.69 564 ILE B CA 1
ATOM 9145 C C . ILE B 1 564 ? -14.719 -24.219 -3.596 1 90.69 564 ILE B C 1
ATOM 9147 O O . ILE B 1 564 ? -15.273 -25.078 -4.305 1 90.69 564 ILE B O 1
ATOM 9151 N N . PHE B 1 565 ? -15.227 -23.812 -2.432 1 93.25 565 PHE B N 1
ATOM 9152 C CA . PHE B 1 565 ? -16.406 -24.438 -1.848 1 93.25 565 PHE B CA 1
ATOM 9153 C C . PHE B 1 565 ? -17.641 -23.562 -2.029 1 93.25 565 PHE B C 1
ATOM 9155 O O . PHE B 1 565 ? -18.609 -23.688 -1.284 1 93.25 565 PHE B O 1
ATOM 9162 N N . ASN B 1 566 ? -17.547 -22.594 -2.879 1 91.31 566 ASN B N 1
ATOM 9163 C CA . ASN B 1 566 ? -18.641 -21.672 -3.154 1 91.31 566 ASN B CA 1
ATOM 9164 C C . ASN B 1 566 ? -19.156 -21.016 -1.876 1 91.31 566 ASN B C 1
ATOM 9166 O O . ASN B 1 566 ? -20.359 -20.812 -1.717 1 91.31 566 ASN B O 1
ATOM 9170 N N . PHE B 1 567 ? -18.312 -20.953 -0.893 1 93.38 567 PHE B N 1
ATOM 9171 C CA . PHE B 1 567 ? -18.562 -20.266 0.369 1 93.38 567 PHE B CA 1
ATOM 9172 C C . PHE B 1 567 ? -19.562 -21.031 1.217 1 93.38 567 PHE B C 1
ATOM 9174 O O . PHE B 1 567 ? -20.266 -20.453 2.047 1 93.38 567 PHE B O 1
ATOM 9181 N N . ASN B 1 568 ? -19.672 -22.281 0.93 1 91.88 568 ASN B N 1
ATOM 9182 C CA . ASN B 1 568 ? -20.547 -23.141 1.714 1 91.88 568 ASN B CA 1
ATOM 9183 C C . ASN B 1 568 ? -19.781 -23.922 2.775 1 91.88 568 ASN B C 1
ATOM 9185 O O . ASN B 1 568 ? -19.156 -24.938 2.473 1 91.88 568 ASN B O 1
ATOM 9189 N N . TYR B 1 569 ? -19.781 -23.578 3.92 1 91.06 569 TYR B N 1
ATOM 9190 C CA . TYR B 1 569 ? -19.125 -24.219 5.051 1 91.06 569 TYR B CA 1
ATOM 9191 C C . TYR B 1 569 ? -19.547 -23.562 6.367 1 91.06 569 TYR B C 1
ATOM 9193 O O . TYR B 1 569 ? -20.047 -22.438 6.379 1 91.06 569 TYR B O 1
#

Organism: Bombyx mori (NCBI:txid7091)

pLDDT: mean 82.9, std 18.65, range [17.92, 97.62]

Solvent-accessible surface area (backbone atoms only — not comparable to full-atom values): 62424 Å² total; per-residue (Å²): 134,83,77,72,74,71,76,69,84,57,51,48,64,50,43,47,44,51,49,53,53,51,51,50,62,73,47,47,84,70,30,50,51,83,81,33,66,67,45,44,52,51,47,50,34,52,43,47,20,33,29,58,64,48,46,63,59,62,51,62,63,33,61,26,52,43,54,42,44,44,71,56,39,67,39,57,62,88,60,54,37,64,52,41,64,66,44,46,43,46,50,52,42,54,46,46,50,53,52,50,54,58,57,58,65,57,28,78,37,34,18,32,27,28,42,77,45,73,39,36,86,50,46,39,30,36,37,38,36,29,38,19,27,22,30,93,76,42,48,73,49,77,42,68,75,45,50,39,71,50,80,66,79,79,39,24,67,54,48,18,50,51,48,52,50,52,32,53,74,69,70,47,55,72,86,35,45,61,35,33,28,25,59,79,36,48,36,56,51,45,7,32,57,74,54,71,46,50,66,44,62,15,48,54,59,52,50,49,53,38,50,51,52,18,51,62,69,28,65,70,53,44,52,48,51,51,51,51,48,52,53,28,49,52,40,45,66,24,38,60,52,44,48,50,49,40,52,45,17,52,76,67,73,43,77,83,71,78,78,52,74,62,35,90,60,37,68,65,30,48,53,49,25,46,52,46,47,62,74,40,40,68,47,51,53,52,47,22,68,73,66,74,45,90,67,84,47,72,70,50,51,50,51,48,50,52,50,48,63,65,43,46,61,53,53,52,50,45,52,51,42,55,38,92,78,30,37,30,31,49,50,63,61,51,53,53,49,51,53,50,50,53,50,55,56,70,68,46,91,69,90,54,64,64,56,51,50,24,49,51,49,26,51,52,48,42,49,62,75,56,61,58,46,77,76,32,62,72,43,38,50,14,21,38,62,29,47,57,50,33,60,76,87,44,54,71,71,54,44,51,50,48,52,51,50,55,52,46,42,72,76,43,76,77,72,74,81,75,78,87,76,80,87,74,89,59,85,76,79,85,56,78,64,78,71,74,73,72,82,71,83,85,70,80,84,63,74,55,67,61,62,52,51,50,47,59,69,55,67,74,67,75,77,38,71,55,85,75,82,78,80,66,89,46,73,67,40,46,48,54,44,42,52,47,51,56,64,20,45,83,65,45,58,85,86,55,60,53,47,58,53,46,52,75,43,32,85,76,28,63,66,61,41,58,50,39,32,49,43,53,26,35,52,34,34,33,45,69,38,51,52,51,44,51,51,48,51,58,50,41,39,95,89,39,42,76,74,53,56,67,59,52,25,48,33,51,48,46,39,67,42,37,40,70,50,72,69,65,112,134,83,76,75,74,71,76,69,84,58,50,48,64,51,43,46,44,51,49,52,52,50,51,49,62,73,46,47,84,71,29,50,51,84,80,34,65,67,45,44,51,51,48,50,36,51,43,46,20,33,30,57,65,48,47,62,58,61,52,63,64,32,61,26,53,44,55,40,43,43,72,57,40,68,40,58,61,86,60,54,37,63,51,40,65,66,45,47,43,46,51,50,42,54,46,46,50,52,52,49,52,58,55,57,66,59,27,79,36,34,17,33,28,28,42,78,45,71,41,38,86,50,48,40,30,36,37,37,37,31,38,20,27,23,30,92,76,41,49,73,48,77,42,69,75,45,50,40,72,49,83,65,78,80,40,24,67,54,47,19,50,50,50,52,51,52,32,53,75,68,71,48,57,73,86,34,46,62,35,35,28,23,60,80,37,48,38,55,51,45,6,33,59,73,55,70,46,50,67,44,61,16,48,53,59,52,49,49,54,37,50,50,53,18,52,62,67,28,64,72,53,45,50,48,50,50,52,51,48,52,53,29,49,52,40,44,67,23,38,58,52,43,47,50,49,40,52,46,18,52,75,68,72,43,76,85,72,78,77,52,74,61,34,90,58,36,66,64,30,47,53,48,26,47,53,46,47,63,74,42,40,67,46,51,53,53,49,23,70,73,66,74,46,91,66,82,47,72,71,50,51,49,50,46,51,51,47,49,63,65,42,47,62,54,53,51,50,46,52,51,43,54,38,90,77,30,39,30,30,51,48,64,60,50,52,52,49,51,53,48,51,53,49,54,56,70,68,47,90,68,90,53,66,66,57,51,51,24,50,52,48,26,49,52,48,42,49,61,75,56,60,58,46,76,74,32,61,71,43,37,50,15,20,37,64,29,47,56,51,33,59,77,86,44,53,70,70,56,44,51,50,47,52,51,50,55,52,46,44,72,74,44,75,78,70,74,81,74,78,86,76,82,79,78,87,57,88,76,79,86,54,81,53,80,70,76,75,70,85,70,81,84,68,79,85,61,74,54,67,58,62,54,50,50,46,61,69,54,66,75,68,76,77,39,72,56,85,77,84,76,80,66,89,46,73,66,40,46,48,54,43,39,50,50,52,57,65,19,46,82,62,44,57,85,88,54,61,54,46,58,53,44,52,76,43,30,84,77,29,62,67,60,40,56,50,39,34,49,43,52,26,35,53,33,34,33,45,69,36,51,51,52,45,50,52,48,51,58,51,42,40,97,90,39,42,76,74,53,57,67,61,50,25,46,34,52,47,45,38,67,40,37,41,71,50,73,68,66,114

InterPro domains:
  IPR008906 HAT, C-terminal dimerisation domain [PF05699] (485-561)
  IPR012337 Ribonuclease H-like superfamily [SSF53098] (99-563)
  IPR052035 Zinc finger BED domain-containing [PTHR46481] (19-561)

Radius of gyration: 35.46 Å; Cα contacts (8 Å, |Δi|>4): 1543; chains: 2; bounding box: 68×123×80 Å

Secondary structure (DSSP, 8-state):
-----------HHHHHHHHHHHHHHHTGGGSPPTT-HHHHHHHHHHHHHHHHTT--GGGGG-HHHHHHHHHH-TTPPP--HHHIIIIIHHHHHHHHHHHHHHHHTT-SSEEEEEEEEEETTTTEEEEEEEEEEE-TT--EEEEEEEEEE--S---HHHHHHHHHHHHHHTT--GGGEEEEEE-S-HHHHHHHHHHT--EEE-HHHHHHHHHHHHHHT-HHHHHHHHHHHHHHHHHHT-HHHHHHHHHHHHHTT----PPPPPPTT-HHHHHHHHHHHHHTHHHHHHHHHHHTPPPPPHHHHHHHHHHHHHHHHHHHHHHHHTSTT--GGGHHHHHHHHHHHHHHHHHS--S-HHHHHHHHHHHHHHHHHTTTTTT-HHHHHHHHH-TTTTTTTS-HHHHHHHHHHHHHHHH-TT----------------------------------HHHHHHHHHHTT-------------SHHHHHHHHHHHHHHSPPPPTTS-HHHHHHHTTTT-HHHHHHHHHHTSS-SS-HHHHHHHHHHHHH-BTTB--S-HHHHHHHHHHHHHGGGGTT--/-----------HHHHHHHHHHHHHHHTGGGSPPTT-HHHHHHHHHHHHHHHHTT--GGGGG-HHHHHHHHHH-TTPPP--HHHIIIIIHHHHHHHHHHHHHHHHTT-SSEEEEEEEEEETTTTEEEEEEEEEEE-TT--EEEEEEEEEE--S---HHHHHHHHHHHHHHTT--GGGEEEEEE-S-HHHHHHHHHHT--EEE-HHHHHHHHHHHHHHT-HHHHHHHHHHHHHHHHHHH-HHHHHHHHHHHHHTT----PPPPPPTT-HHHHHHHHHHHHHTHHHHHHHHHHHTPPPPPHHHHHHHHHHHHHHHHHHHHHHHHTSTT--GGGHHHHHHHHHHHHHHHHHS--S-HHHHHHHHHHHHHHHHHTTTTTT-HHHHHHHHH-TTTTTTTS-HHHHHHHHHHHHHHHH-TT----------------------------------HHHHHHHHHHTT-------------SHHHHHHHHHHHHHHSPPPPTTS-HHHHHHHTTTT-HHHHHHHHHHTSS-SS-HHHHHHHHHHHHH-BTTB--S-HHHHHHHHHHHHHGGGGTT--

Foldseek 3Di:
DCPPPPVPPAPPQRVLLVVLVVVLVVCVVQADDCPDPVLLVVLLVVLLVCLQVLNQLQVLSHSVNSVVCCVVPVRHRGDHSCCSLPPNLVVLLVVLLVVVLVVCVQFQAKEWEWEWDADVLLGWIWIWIWIWFAGPLRDIDIATQFIHTDNDDLALCVLLVVVVVSCVVSPHDLLRYLEYEYAPALRPVSNCVVNVHHYDYQLLNLLQVLLVCLQVVFVLSVVLLVLLQVVLVVCVVDVVLLVLLQVLCVVVVHDRDHQQHAQPSGCVSVLVNLVSCVRSVPSQQVSCVVPVRDHQDPVSNVVSVLSNQLCQLVVVLSVQLLDPQAWLLCSLLSLVLNLVVLVVVLPDDDDDPRSSVSSVSSSVSSCVSCVCQLVDLLHVLLNLLQLQHNCLSDDPVSNVVNLVVLLVCLVDVPDPPPDPDDNDNDDDDNRPPPPPPDPPDDDPPPPRPRLVSSVVSVVPPPQQQDDDDQDDDDPSSLSVVLSSRSSNDHGDRPPDRSSVVCSVCCVVRVSSSSVNRSSRRDRSRSSVNVVLVVSVVSNDDPVRSPDDNNSSGSSSSSNVSCVVVPNDD/DCPPPPVPVAPPQRVLLVVLVVVLVVCVVQADDCPDPVLLVVLLVVLLVCLQVLNQLQVLSHSVNSVVCCVVPVRHRGDHSCCSLPPNLVVLLVVLLVVVLVVCVQFQAKEWEWEWDADVLLRWIWIWIWIWFAGPLRDIDIATQFIHTDNDDLALCVLLVVVVVSCVVSPHDLLRYLEYEYAPALRPVSNCVVNVHHYDYQLLNLLQVLLVCLQVVFVLSVVLLVLLQVVLVVCVVDVVLLVLLQVLCVVVVHDRDHQQHAQPSGCVSVLVNLVSCVRSVPSQQVSCVVPVRDHQDPVSNVVSVLSNQLCQLVVVLSVQLLDPQAWLLCSLLSLVLNLVVLVVVLPDDDDDPRSSVSSVSSSVSSCVSCVCQLVDLLHVLLNLLQLQHNCLSDDPVSNVVNLVVLLVCLVDVPDPPPDPDDNDNDDDDNRPPPPPPDPPPPDPPPPRPRLVSSVVSRVPPPQQQDDDDQDDDDPSSLSVVLSSRSSSDHGDRPPDRSSVVCSVCCVVRVSSSSVNRSSRRDRSRSSVNVVLVVSVVSNDDPVRSPDDNNSSGSSSSSNVSCVVVPNDD